Protein 8X3U (pdb70)

Secondary structure (DSSP, 8-state):
--EEEEE--SSS-SS-SSS-SHHHHHHHHHHHHHHTT-EEEEES-TT---SSEEE-SSSS-STT-TT---HHHHHHHHHHHHHHTGGG-SEEEE-SGGGGHHHHTT-SS-EEEEE-S---TTHHHHHHHTTTSEEEESSSTT---TTS-EEEE----B-GGGSPP-SS--SS--EEEES-S-GGG-HHHHHHHHHHHT--EEEEE---GGGHHHIIIIIGGG--SSSEEEEE---HHHHHHHHHHSS-EEE---S--S--HHHHHHHHTT--EEEE--TTHHHHS-BTTTEEEESSHHHHHHHHHTSTTS-HHHHHHHHHHHSBHHHHHHHHHHHHHHHHH--/--EEEEE--SSS-SS-SSS-SHHHHHHHHHHHHHHTT-EEEEE--TT---SSEEE-SSSS-STT-TT---HHHHHHHHHHHHHHTGGG-SEEEE-SGGGGHHHHTT-SS-EEEEE-S---TTHHHHHHHTTTSEEEESSSTT---TTS-EEEE------GGGSPP-SS--SS--EEEES-S-GGG-HHHHHHHHHHHT--EEEEE---GGGHHHIIIIIGGG--SSSEEEEES--HHHHHHHHHHSS-EEE---S--S--HHHHHHHHTT--EEEES-TTHHHH--BTTTEEEESSHHHHHHHHHTSTTS-HHHHHHHHHHHS-HHHHHHHHHHHHHHHHH--/--EEEEE--SSS-SS-SSS-SHHHHHHHHHHHHHHTT-EEEEE--TT---SSEEE-SSSS-STT-TT---HHHHHHHHHHHHHTTGGG-SEEEE-SGGGGHHHHTT-SS-EEEE--S---TTHHHHHHHTTTSEEEESSTTT---TTS-EEEE----B-GGGSPP-SS--SS--EEEES-S-GGG-HHHHHHHHHHHT--EEEE----GGGHHHIIIIIGGG--SSSEEE--S--HHHHHHHHHHSSEEEE---S--S--HHHHHHHHTT--EEEES-TTHHHH--BTTTEEEESSHHHHHHHHHTSTTS-HHHHHHHHHHHSBHHHHHHHHHHHHHHHHH--/--EEEEE--SSS-SS-SSS-SHHHHHHHHHHHHHHTT-EEEEES-TT---SSEEE-SSSS-STT-TT---HHHHHHHHHHHHHHTGGG-SEEEE-SGGGGHHHHTT-SS-EEEE--S---TTHHHHHHHTTTSEEEES-STT---TTS-EEEE----B-GGGSPP-SS--SS--EEEES-SSGGG-HHHHHHHHHHHT--EEEE----GGGHHHIIIIIGGG--SSSEEE-SS--HHHHHHHHHHSSEEEE---S--S--HHHHHHHHTT--EEEESSTTHHHHS-BTTTEEEESSHHHHHHHHHTSTTS-HHHHHHHHHHHSBHHHHHHHHHHHHHHHHH--

Solvent-accessible surface area: 55003 Å² total; per-residue (Å²): 173,19,90,0,0,0,1,1,17,4,111,11,42,0,40,16,70,22,68,12,27,31,10,32,0,0,5,30,0,0,37,40,0,38,164,67,55,11,124,8,16,0,1,0,2,28,21,10,114,25,157,15,106,58,22,48,34,32,76,63,18,8,31,102,19,109,121,19,157,113,27,68,71,50,30,55,89,3,4,36,68,0,18,89,62,8,124,87,10,37,0,0,0,2,5,24,30,106,43,0,0,58,79,19,76,150,32,192,9,28,2,0,6,2,11,33,41,102,12,44,70,107,21,56,167,49,10,35,134,50,118,122,23,32,0,0,0,5,0,105,36,4,59,95,28,152,95,2,57,15,50,36,22,1,28,6,0,2,18,1,74,74,9,120,20,46,84,140,34,43,83,36,64,6,0,0,4,19,8,51,0,6,56,51,22,0,0,55,45,0,9,88,0,0,116,126,42,50,33,43,0,81,1,0,6,20,16,36,177,127,8,83,90,23,24,108,119,87,0,88,88,92,47,92,33,94,50,3,56,48,26,7,32,9,32,58,30,11,26,10,30,10,2,0,7,0,17,0,1,1,6,0,0,58,33,49,9,9,3,7,24,24,0,0,8,0,0,0,0,0,0,2,0,1,0,14,25,96,12,0,0,60,33,0,3,68,107,36,103,1,0,27,41,6,141,39,28,96,68,0,29,66,12,4,80,92,5,100,143,23,90,26,25,32,0,1,13,18,0,20,87,87,0,10,26,41,23,0,0,24,62,0,38,56,3,0,81,55,6,72,84,120,141,175,14,98,0,0,0,1,0,15,3,105,11,57,0,30,18,68,26,73,13,27,35,10,34,0,0,6,30,0,0,37,36,0,42,130,68,53,12,122,7,12,0,0,1,2,30,45,13,106,30,100,16,113,59,22,53,37,36,75,73,17,7,35,94,12,84,124,15,157,115,33,66,69,47,27,54,88,3,4,36,66,0,20,88,52,7,116,93,9,35,0,0,0,3,5,21,32,107,36,0,1,53,76,21,79,137,31,166,9,19,1,0,7,2,8,32,40,97,14,46,74,118,24,63,167,49,12,49,138,57,119,116,22,33,0,0,0,5,0,102,38,4,74,91,10,225,106,12,66,32,44,33,22,1,29,6,0,2,15,0,78,75,7,121,20,56,78,140,36,42,71,74,66,5,0,0,3,18,11,48,1,6,52,44,19,0,0,53,41,0,16,85,0,0,122,116,46,46,32,42,1,85,0,0,8,21,34,29,165,127,11,80,92,26,23,100,111,88,0,76,93,97,41,100,22,108,36,7,26,28,10,33,46,7,28,58,69,4,26,8,18,9,0,0,5,0,19,0,0,2,4,0,0,55,34,52,7,8,4,8,22,23,0,0,5,0,0,0,0,0,0,1,0,2,0,16,24,95,11,0,0,61,36,0,3,69,101,34,116,4,0,24,50,6,157,36,28,99,71,0,32,69,13,3,74,96,4,100,139,17,89,26,26,42,0,4,14,25,0,19,85,84,0,9,26,45,20,0,0,22,65,1,37,56,3,0,85,67,6,70,86,115,120,177,10,96,0,0,0,0,0,20,1,110,8,52,1,32,15,63,25,74,11,28,36,11,31,2,0,4,31,0,0,32,38,0,38,163,68,53,15,122,8,10,0,0,0,0,27,58,12,105,32,149,15,116,63,23,50,33,34,72,99,20,6,32,127,21,110,121,21,145,117,28,69,71,49,34,55,93,2,1,34,60,0,17,95,67,8,134,84,14,51,0,0,0,2,6,19,33,115,41,0,0,57,68,14,84,149,39,193,12,30,1,0,7,3,12,35,41,101,13,49,98,128,21,61,187,54,11,23,144,55,120,123,27,32,0,0,0,4,0,100,28,7,70,100,16,213,94,10,62,30,45,33,24,0,26,5,0,1,14,1,77,71,6,118,19,52,76,143,38,44,145,101,68,17,0,0,2,18,11,52,0,6,52,50,25,0,0,51,52,0,10,91,1,0,123,128,43,49,30,40,0,89,0,0,8,21,32,40,179,126,9,105,97,26,18,126,114,86,0,91,94,101,42,105,41,143,40,4,46,59,79,17,58,10,63,60,89,54,22,6,56,12,1,0,7,0,21,0,0,2,5,1,3,64,28,63,6,12,4,8,24,24,0,0,5,0,0,0,0,0,0,2,0,1,0,14,15,87,11,0,0,46,37,0,4,42,40,32,72,0,0,30,31,6,122,47,53,113,59,0,28,62,10,6,72,86,5,98,147,23,84,28,24,23,0,3,11,12,0,17,74,82,0,10,27,38,19,0,0,22,69,1,36,55,3,0,78,53,5,66,83,120,133,172,13,87,0,0,0,1,0,17,3,113,8,58,1,35,17,72,23,71,12,26,36,9,34,0,0,11,27,0,0,37,37,0,41,162,70,55,12,125,6,14,0,1,0,1,33,50,12,130,29,149,13,135,61,27,52,30,33,78,102,23,8,50,132,29,113,131,17,153,118,31,69,71,49,29,55,91,2,5,34,64,0,19,88,70,9,125,89,10,42,0,0,0,2,6,20,31,107,40,0,0,54,71,20,80,130,30,179,12,34,1,0,6,3,11,34,41,99,11,40,88,114,25,59,180,50,10,41,140,54,102,128,21,27,0,0,0,4,0,99,38,4,76,90,25,215,82,10,62,28,48,32,20,0,35,5,0,2,14,1,80,78,6,114,18,57,84,143,37,46,145,100,60,23,0,0,1,16,12,53,1,6,53,56,17,0,0,53,51,0,14,88,0,0,145,120,37,48,33,37,0,82,0,0,9,22,22,44,203,86,13,128,91,25,16,120,113,83,0,82,91,93,51,105,35,147,44,5,59,49,77,46,49,12,66,59,93,60,24,8,49,13,0,0,6,0,22,0,0,1,2,1,0,56,32,52,8,8,4,7,23,22,0,0,7,0,0,0,0,0,0,0,0,1,0,20,31,99,10,0,0,51,32,0,3,66,43,25,79,0,0,31,20,4,94,31,22,102,57,0,34,61,6,12,64,76,6,66,93,25,85,32,34,28,0,3,17,10,0,19,85,92,0,9,22,37,20,0,0,21,68,0,36,57,4,0,79,57,8,62,80,128,135

Organism: Thermosynechococcus vestitus (strain NIES-2133 / IAM M-273 / BP-1) (NCBI:txid197221)

Structure (mmCIF, N/CA/C/O backbone):
data_8X3U
#
_entry.id   8X3U
#
_cell.length_a   156.135
_cell.length_b   156.135
_cell.length_c   187.561
_cell.angle_alpha   90.00
_cell.angle_beta   90.00
_cell.angle_gamma   120.00
#
_symmetry.space_group_name_H-M   'P 65'
#
loop_
_entity.id
_entity.type
_entity.pdbx_description
1 polymer 'Glycosyl transferase'
2 branched alpha-D-glucopyranose-(1-2)-alpha-D-glucopyranose-(1-2)-beta-D-fructofuranose
3 non-polymer "URIDINE-5'-DIPHOSPHATE"
4 water water
#
loop_
_atom_site.group_PDB
_atom_site.id
_atom_site.type_symbol
_atom_site.label_atom_id
_atom_site.label_alt_id
_atom_site.label_comp_id
_atom_site.label_asym_id
_atom_site.label_entity_id
_atom_site.label_seq_id
_atom_site.pdbx_PDB_ins_code
_atom_site.Cartn_x
_atom_site.Cartn_y
_atom_site.Cartn_z
_atom_site.occupancy
_atom_site.B_iso_or_equiv
_atom_site.auth_seq_id
_atom_site.auth_comp_id
_atom_site.auth_asym_id
_atom_site.auth_atom_id
_atom_site.pdbx_PDB_model_num
ATOM 1 N N . HIS A 1 3 ? 48.467 -15.167 -18.854 1.00 73.28 0 HIS B N 1
ATOM 2 C CA . HIS A 1 3 ? 47.188 -14.490 -18.724 1.00 72.41 0 HIS B CA 1
ATOM 3 C C . HIS A 1 3 ? 46.045 -15.497 -18.761 1.00 70.50 0 HIS B C 1
ATOM 4 O O . HIS A 1 3 ? 44.874 -15.152 -18.942 1.00 76.68 0 HIS B O 1
ATOM 11 N N . MET A 1 4 ? 46.426 -16.760 -18.572 1.00 68.19 1 MET B N 1
ATOM 12 C CA . MET A 1 4 ? 45.535 -17.908 -18.470 1.00 62.12 1 MET B CA 1
ATOM 13 C C . MET A 1 4 ? 45.818 -18.671 -17.181 1.00 62.92 1 MET B C 1
ATOM 14 O O . MET A 1 4 ? 46.914 -18.598 -16.619 1.00 63.60 1 MET B O 1
ATOM 19 N N . ARG A 1 5 ? 44.815 -19.412 -16.716 1.00 58.62 2 ARG B N 1
ATOM 20 C CA . ARG A 1 5 ? 44.990 -20.408 -15.663 1.00 60.97 2 ARG B CA 1
ATOM 21 C C . ARG A 1 5 ? 45.099 -21.785 -16.311 1.00 56.18 2 ARG B C 1
ATOM 22 O O . ARG A 1 5 ? 44.152 -22.247 -16.956 1.00 56.50 2 ARG B O 1
ATOM 30 N N . ILE A 1 6 ? 46.246 -22.440 -16.144 1.00 58.91 3 ILE B N 1
ATOM 31 C CA . ILE A 1 6 ? 46.546 -23.676 -16.857 1.00 60.31 3 ILE B CA 1
ATOM 32 C C . ILE A 1 6 ? 46.889 -24.751 -15.839 1.00 58.80 3 ILE B C 1
ATOM 33 O O . ILE A 1 6 ? 47.755 -24.546 -14.981 1.00 60.66 3 ILE B O 1
ATOM 38 N N . ALA A 1 7 ? 46.232 -25.900 -15.950 1.00 56.81 4 ALA B N 1
ATOM 39 C CA . ALA A 1 7 ? 46.535 -27.060 -15.125 1.00 56.74 4 ALA B CA 1
ATOM 40 C C . ALA A 1 7 ? 47.373 -28.044 -15.928 1.00 54.27 4 ALA B C 1
ATOM 41 O O . ALA A 1 7 ? 47.032 -28.372 -17.070 1.00 54.82 4 ALA B O 1
ATOM 43 N N . GLN A 1 8 ? 48.474 -28.496 -15.339 1.00 45.39 5 GLN B N 1
ATOM 44 C CA . GLN A 1 8 ? 49.316 -29.523 -15.934 1.00 50.24 5 GLN B CA 1
ATOM 45 C C . GLN A 1 8 ? 49.158 -30.804 -15.129 1.00 49.77 5 GLN B C 1
ATOM 46 O O . GLN A 1 8 ? 49.501 -30.843 -13.942 1.00 51.38 5 GLN B O 1
ATOM 52 N N . VAL A 1 9 ? 48.614 -31.835 -15.766 1.00 50.31 6 VAL B N 1
ATOM 53 C CA . VAL A 1 9 ? 48.357 -33.120 -15.127 1.00 46.25 6 VAL B CA 1
ATOM 54 C C . VAL A 1 9 ? 49.418 -34.088 -15.629 1.00 44.53 6 VAL B C 1
ATOM 55 O O . VAL A 1 9 ? 49.377 -34.528 -16.783 1.00 43.86 6 VAL B O 1
ATOM 59 N N . ALA A 1 10 ? 50.377 -34.407 -14.773 1.00 42.87 7 ALA B N 1
ATOM 60 C CA . ALA A 1 10 ? 51.499 -35.256 -15.128 1.00 41.31 7 ALA B CA 1
ATOM 61 C C . ALA A 1 10 ? 51.297 -36.672 -14.612 1.00 43.70 7 ALA B C 1
ATOM 62 O O . ALA A 1 10 ? 50.564 -36.898 -13.645 1.00 41.97 7 ALA B O 1
ATOM 64 N N . PRO A 1 11 ? 51.941 -37.659 -15.235 1.00 45.31 8 PRO B N 1
ATOM 65 C CA . PRO A 1 11 ? 51.996 -38.991 -14.627 1.00 40.42 8 PRO B CA 1
ATOM 66 C C . PRO A 1 11 ? 52.751 -38.937 -13.309 1.00 42.64 8 PRO B C 1
ATOM 67 O O . PRO A 1 11 ? 53.535 -38.023 -13.047 1.00 46.50 8 PRO B O 1
ATOM 71 N N . LEU A 1 12 ? 52.522 -39.952 -12.479 1.00 37.59 9 LEU B N 1
ATOM 72 C CA . LEU A 1 12 ? 53.085 -39.990 -11.139 1.00 38.19 9 LEU B CA 1
ATOM 73 C C . LEU A 1 12 ? 54.227 -40.983 -11.000 1.00 43.41 9 LEU B C 1
ATOM 74 O O . LEU A 1 12 ? 54.774 -41.125 -9.902 1.00 42.90 9 LEU B O 1
ATOM 79 N N . TRP A 1 13 ? 54.610 -41.662 -12.082 1.00 40.93 10 TRP B N 1
ATOM 80 C CA . TRP A 1 13 ? 55.716 -42.608 -12.001 1.00 31.32 10 TRP B CA 1
ATOM 81 C C . TRP A 1 13 ? 57.017 -41.908 -11.636 1.00 32.88 10 TRP B C 1
ATOM 82 O O . TRP A 1 13 ? 57.855 -42.474 -10.925 1.00 40.48 10 TRP B O 1
ATOM 93 N N . GLU A 1 14 ? 57.209 -40.680 -12.109 1.00 34.11 11 GLU B N 1
ATOM 94 C CA . GLU A 1 14 ? 58.473 -39.983 -11.925 1.00 43.34 11 GLU B CA 1
ATOM 95 C C . GLU A 1 14 ? 58.249 -38.566 -11.415 1.00 39.19 11 GLU B C 1
ATOM 96 O O . GLU A 1 14 ? 57.202 -37.955 -11.646 1.00 33.82 11 GLU B O 1
ATOM 102 N N . ARG A 1 15 ? 59.256 -38.068 -10.700 1.00 39.44 12 ARG B N 1
ATOM 103 C CA . ARG A 1 15 ? 59.307 -36.679 -10.269 1.00 40.82 12 ARG B CA 1
ATOM 104 C C . ARG A 1 15 ? 59.265 -35.736 -11.467 1.00 43.64 12 ARG B C 1
ATOM 105 O O . ARG A 1 15 ? 59.702 -36.076 -12.570 1.00 43.59 12 ARG B O 1
ATOM 113 N N . VAL A 1 16 ? 58.710 -34.547 -11.249 1.00 41.21 13 VAL B N 1
ATOM 114 C CA . VAL A 1 16 ? 58.721 -33.492 -12.261 1.00 42.26 13 VAL B CA 1
ATOM 115 C C . VAL A 1 16 ? 59.650 -32.371 -11.807 1.00 43.45 13 VAL B C 1
ATOM 116 O O . VAL A 1 16 ? 59.281 -31.591 -10.916 1.00 48.61 13 VAL B O 1
ATOM 120 N N . PRO A 1 17 ? 60.866 -32.247 -12.368 1.00 43.64 14 PRO B N 1
ATOM 121 C CA . PRO A 1 17 ? 61.506 -33.113 -13.364 1.00 45.93 14 PRO B CA 1
ATOM 122 C C . PRO A 1 17 ? 62.156 -34.346 -12.740 1.00 41.75 14 PRO B C 1
ATOM 123 O O . PRO A 1 17 ? 62.483 -34.325 -11.554 1.00 44.62 14 PRO B O 1
ATOM 127 N N . PRO A 1 18 ? 62.343 -35.403 -13.524 1.00 46.71 15 PRO B N 1
ATOM 128 C CA . PRO A 1 18 ? 62.904 -36.641 -12.975 1.00 47.03 15 PRO B CA 1
ATOM 129 C C . PRO A 1 18 ? 64.405 -36.525 -12.788 1.00 45.17 15 PRO B C 1
ATOM 130 O O . PRO A 1 18 ? 65.114 -36.011 -13.667 1.00 46.79 15 PRO B O 1
ATOM 134 N N . PRO A 1 19 ? 64.932 -36.995 -11.655 1.00 49.54 16 PRO B N 1
ATOM 135 C CA . PRO A 1 19 ? 66.390 -36.970 -11.476 1.00 43.88 16 PRO B CA 1
ATOM 136 C C . PRO A 1 19 ? 67.112 -37.884 -12.446 1.00 45.01 16 PRO B C 1
ATOM 137 O O . PRO A 1 19 ? 68.264 -37.607 -12.798 1.00 48.89 16 PRO B O 1
ATOM 141 N N . ALA A 1 20 ? 66.468 -38.965 -12.884 1.00 41.24 17 ALA B N 1
ATOM 142 C CA . ALA A 1 20 ? 67.055 -39.884 -13.849 1.00 44.81 17 ALA B CA 1
ATOM 143 C C . ALA A 1 20 ? 66.064 -40.193 -14.969 1.00 45.41 17 ALA B C 1
ATOM 144 O O . ALA A 1 20 ? 65.675 -39.289 -15.718 1.00 41.37 17 ALA B O 1
ATOM 146 N N . TYR A 1 21 ? 65.648 -41.455 -15.094 1.00 34.15 18 TYR B N 1
ATOM 147 C CA . TYR A 1 21 ? 64.729 -41.825 -16.163 1.00 35.54 18 TYR B CA 1
ATOM 148 C C . TYR A 1 21 ? 63.419 -41.055 -16.046 1.00 39.96 18 TYR B C 1
ATOM 149 O O . TYR A 1 21 ? 62.908 -40.822 -14.948 1.00 43.96 18 TYR B O 1
ATOM 158 N N . GLY A 1 22 ? 62.862 -40.689 -17.198 1.00 40.03 19 GLY B N 1
ATOM 159 C CA . GLY A 1 22 ? 61.582 -40.017 -17.245 1.00 39.62 19 GLY B CA 1
ATOM 160 C C . GLY A 1 22 ? 61.476 -39.088 -18.432 1.00 40.73 19 GLY B C 1
ATOM 161 O O . GLY A 1 22 ? 62.219 -38.107 -18.527 1.00 40.41 19 GLY B O 1
ATOM 162 N N . GLY A 1 23 ? 60.565 -39.392 -19.351 1.00 37.61 20 GLY B N 1
ATOM 163 C CA . GLY A 1 23 ? 60.399 -38.579 -20.537 1.00 37.45 20 GLY B CA 1
ATOM 164 C C . GLY A 1 23 ? 59.284 -37.560 -20.422 1.00 42.12 20 GLY B C 1
ATOM 165 O O . GLY A 1 23 ? 59.511 -36.361 -20.612 1.00 42.18 20 GLY B O 1
ATOM 166 N N . VAL A 1 24 ? 58.070 -38.025 -20.116 1.00 39.40 21 VAL B N 1
ATOM 167 C CA . VAL A 1 24 ? 56.923 -37.126 -20.064 1.00 41.22 21 VAL B CA 1
ATOM 168 C C . VAL A 1 24 ? 57.076 -36.131 -18.924 1.00 44.38 21 VAL B C 1
ATOM 169 O O . VAL A 1 24 ? 56.824 -34.931 -19.088 1.00 46.31 21 VAL B O 1
ATOM 173 N N . GLU A 1 25 ? 57.501 -36.614 -17.754 1.00 44.48 22 GLU B N 1
ATOM 174 C CA . GLU A 1 25 ? 57.694 -35.741 -16.603 1.00 37.98 22 GLU B CA 1
ATOM 175 C C . GLU A 1 25 ? 58.765 -34.696 -16.878 1.00 43.05 22 GLU B C 1
ATOM 176 O O . GLU A 1 25 ? 58.754 -33.620 -16.270 1.00 43.12 22 GLU B O 1
ATOM 182 N N . LEU A 1 26 ? 59.712 -35.009 -17.767 1.00 45.41 23 LEU B N 1
ATOM 183 C CA . LEU A 1 26 ? 60.694 -34.018 -18.190 1.00 40.20 23 LEU B CA 1
ATOM 184 C C . LEU A 1 26 ? 60.045 -32.950 -19.062 1.00 43.08 23 LEU B C 1
ATOM 185 O O . LEU A 1 26 ? 60.194 -31.750 -18.804 1.00 44.90 23 LEU B O 1
ATOM 190 N N . VAL A 1 27 ? 59.295 -33.373 -20.084 1.00 39.47 24 VAL B N 1
ATOM 191 C CA . VAL A 1 27 ? 58.613 -32.426 -20.964 1.00 38.52 24 VAL B CA 1
ATOM 192 C C . VAL A 1 27 ? 57.619 -31.585 -20.172 1.00 43.34 24 VAL B C 1
ATOM 193 O O . VAL A 1 27 ? 57.463 -30.382 -20.420 1.00 44.50 24 VAL B O 1
ATOM 197 N N . VAL A 1 28 ? 56.924 -32.204 -19.214 1.00 40.21 25 VAL B N 1
ATOM 198 C CA . VAL A 1 28 ? 55.968 -31.457 -18.402 1.00 44.51 25 VAL B CA 1
ATOM 199 C C . VAL A 1 28 ? 56.696 -30.408 -17.572 1.00 43.10 25 VAL B C 1
ATOM 200 O O . VAL A 1 28 ? 56.228 -29.273 -17.426 1.00 38.04 25 VAL B O 1
ATOM 204 N N . SER A 1 29 ? 57.866 -30.767 -17.037 1.00 41.29 26 SER B N 1
ATOM 205 C CA . SER A 1 29 ? 58.661 -29.821 -16.260 1.00 42.10 26 SER B CA 1
ATOM 206 C C . SER A 1 29 ? 59.063 -28.618 -17.102 1.00 44.02 26 SER B C 1
ATOM 207 O O . SER A 1 29 ? 58.856 -27.467 -16.701 1.00 45.15 26 SER B O 1
ATOM 210 N N . LEU A 1 30 ? 59.658 -28.869 -18.272 1.00 41.28 27 LEU B N 1
ATOM 211 C CA . LEU A 1 30 ? 60.101 -27.776 -19.132 1.00 47.40 27 LEU B CA 1
ATOM 212 C C . LEU A 1 30 ? 58.930 -26.903 -19.569 1.00 48.12 27 LEU B C 1
ATOM 213 O O . LEU A 1 30 ? 59.014 -25.670 -19.524 1.00 49.76 27 LEU B O 1
ATOM 218 N N . LEU A 1 31 ? 57.825 -27.527 -19.981 1.00 43.70 28 LEU B N 1
ATOM 219 C CA . LEU A 1 31 ? 56.654 -26.764 -20.402 1.00 44.87 28 LEU B CA 1
ATOM 220 C C . LEU A 1 31 ? 56.085 -25.951 -19.245 1.00 51.67 28 LEU B C 1
ATOM 221 O O . LEU A 1 31 ? 55.767 -24.767 -19.403 1.00 55.63 28 LEU B O 1
ATOM 226 N N . THR A 1 32 ? 55.969 -26.564 -18.066 1.00 50.53 29 THR B N 1
ATOM 227 C CA . THR A 1 32 ? 55.376 -25.873 -16.925 1.00 48.60 29 THR B CA 1
ATOM 228 C C . THR A 1 32 ? 56.200 -24.653 -16.528 1.00 51.34 29 THR B C 1
ATOM 229 O O . THR A 1 32 ? 55.687 -23.529 -16.496 1.00 52.72 29 THR B O 1
ATOM 233 N N . GLU A 1 33 ? 57.494 -24.855 -16.249 1.00 51.27 30 GLU B N 1
ATOM 234 C CA . GLU A 1 33 ? 58.344 -23.755 -15.794 1.00 51.41 30 GLU B CA 1
ATOM 235 C C . GLU A 1 33 ? 58.315 -22.584 -16.768 1.00 52.80 30 GLU B C 1
ATOM 236 O O . GLU A 1 33 ? 58.229 -21.422 -16.354 1.00 56.35 30 GLU B O 1
ATOM 242 N N . GLU A 1 34 ? 58.386 -22.870 -18.069 1.00 51.36 31 GLU B N 1
ATOM 243 C CA . GLU A 1 34 ? 58.397 -21.798 -19.056 1.00 49.60 31 GLU B CA 1
ATOM 244 C C . GLU A 1 34 ? 57.043 -21.104 -19.154 1.00 51.55 31 GLU B C 1
ATOM 245 O O . GLU A 1 34 ? 56.987 -19.892 -19.394 1.00 54.28 31 GLU B O 1
ATOM 251 N N . LEU A 1 35 ? 55.947 -21.845 -18.971 1.00 50.67 32 LEU B N 1
ATOM 252 C CA . LEU A 1 35 ? 54.627 -21.220 -18.967 1.00 50.06 32 LEU B CA 1
ATOM 253 C C . LEU A 1 35 ? 54.481 -20.251 -17.803 1.00 51.28 32 LEU B C 1
ATOM 254 O O . LEU A 1 35 ? 53.886 -19.177 -17.948 1.00 47.81 32 LEU B O 1
ATOM 259 N N . VAL A 1 36 ? 55.023 -20.615 -16.639 1.00 51.42 33 VAL B N 1
ATOM 260 C CA . VAL A 1 36 ? 54.937 -19.750 -15.466 1.00 51.31 33 VAL B CA 1
ATOM 261 C C . VAL A 1 36 ? 55.703 -18.456 -15.710 1.00 49.27 33 VAL B C 1
ATOM 262 O O . VAL A 1 36 ? 55.232 -17.360 -15.383 1.00 53.55 33 VAL B O 1
ATOM 266 N N . LYS A 1 37 ? 56.910 -18.570 -16.273 1.00 43.27 34 LYS B N 1
ATOM 267 C CA . LYS A 1 37 ? 57.697 -17.389 -16.616 1.00 48.50 34 LYS B CA 1
ATOM 268 C C . LYS A 1 37 ? 56.935 -16.444 -17.537 1.00 48.51 34 LYS B C 1
ATOM 269 O O . LYS A 1 37 ? 57.130 -15.226 -17.473 1.00 56.01 34 LYS B O 1
ATOM 275 N N . ARG A 1 38 ? 56.060 -16.977 -18.385 1.00 48.74 35 ARG B N 1
ATOM 276 C CA . ARG A 1 38 ? 55.287 -16.158 -19.308 1.00 54.74 35 ARG B CA 1
ATOM 277 C C . ARG A 1 38 ? 54.019 -15.595 -18.671 1.00 53.45 35 ARG B C 1
ATOM 278 O O . ARG A 1 38 ? 53.125 -15.137 -19.390 1.00 53.46 35 ARG B O 1
ATOM 286 N N . GLY A 1 39 ? 53.922 -15.636 -17.343 1.00 52.99 36 GLY B N 1
ATOM 287 C CA . GLY A 1 39 ? 52.876 -14.940 -16.618 1.00 56.55 36 GLY B CA 1
ATOM 288 C C . GLY A 1 39 ? 51.542 -15.641 -16.526 1.00 60.35 36 GLY B C 1
ATOM 289 O O . GLY A 1 39 ? 50.527 -14.980 -16.289 1.00 61.26 36 GLY B O 1
ATOM 290 N N . HIS A 1 40 ? 51.507 -16.956 -16.699 1.00 53.94 37 HIS B N 1
ATOM 291 C CA . HIS A 1 40 ? 50.280 -17.722 -16.536 1.00 55.92 37 HIS B CA 1
ATOM 292 C C . HIS A 1 40 ? 50.157 -18.252 -15.112 1.00 52.31 37 HIS B C 1
ATOM 293 O O . HIS A 1 40 ? 51.156 -18.497 -14.430 1.00 55.67 37 HIS B O 1
ATOM 300 N N . GLU A 1 41 ? 48.913 -18.430 -14.668 1.00 56.00 38 GLU B N 1
ATOM 301 C CA . GLU A 1 41 ? 48.623 -19.005 -13.353 1.00 55.94 38 GLU B CA 1
ATOM 302 C C . GLU A 1 41 ? 48.599 -20.519 -13.507 1.00 56.35 38 GLU B C 1
ATOM 303 O O . GLU A 1 41 ? 47.576 -21.113 -13.851 1.00 62.64 38 GLU B O 1
ATOM 309 N N . VAL A 1 42 ? 49.740 -21.156 -13.263 1.00 49.49 39 VAL B N 1
ATOM 310 C CA . VAL A 1 42 ? 49.907 -22.577 -13.536 1.00 50.56 39 VAL B CA 1
ATOM 311 C C . VAL A 1 42 ? 49.762 -23.350 -12.233 1.00 52.78 39 VAL B C 1
ATOM 312 O O . VAL A 1 42 ? 50.376 -23.001 -11.217 1.00 49.48 39 VAL B O 1
ATOM 316 N N . THR A 1 43 ? 48.944 -24.398 -12.264 1.00 52.68 40 THR B N 1
ATOM 317 C CA . THR A 1 43 ? 48.855 -25.377 -11.190 1.00 49.78 40 THR B CA 1
ATOM 318 C C . THR A 1 43 ? 49.387 -26.695 -11.726 1.00 52.78 40 THR B C 1
ATOM 319 O O . THR A 1 43 ? 48.862 -27.225 -12.713 1.00 57.02 40 THR B O 1
ATOM 323 N N . LEU A 1 44 ? 50.423 -27.221 -11.088 1.00 48.03 41 LEU B N 1
ATOM 324 C CA . LEU A 1 44 ? 51.011 -28.482 -11.505 1.00 48.30 41 LEU B CA 1
ATOM 325 C C . LEU A 1 44 ? 50.425 -29.608 -10.668 1.00 52.36 41 LEU B C 1
ATOM 326 O O . LEU A 1 44 ? 50.460 -29.558 -9.433 1.00 52.72 41 LEU B O 1
ATOM 331 N N . PHE A 1 45 ? 49.890 -30.617 -11.344 1.00 48.55 42 PHE B N 1
ATOM 332 C CA . PHE A 1 45 ? 49.408 -31.825 -10.692 1.00 46.47 42 PHE B CA 1
ATOM 333 C C . PHE A 1 45 ? 50.447 -32.891 -10.956 1.00 49.29 42 PHE B C 1
ATOM 334 O O . PHE A 1 45 ? 50.516 -33.439 -12.062 1.00 46.20 42 PHE B O 1
ATOM 342 N N . ALA A 1 46 ? 51.240 -33.185 -9.938 1.00 49.59 43 ALA B N 1
ATOM 343 C CA . ALA A 1 46 ? 52.360 -34.096 -10.073 1.00 44.72 43 ALA B CA 1
ATOM 344 C C . ALA A 1 46 ? 52.712 -34.578 -8.672 1.00 44.16 43 ALA B C 1
ATOM 345 O O . ALA A 1 46 ? 52.084 -34.188 -7.686 1.00 51.18 43 ALA B O 1
ATOM 347 N N . SER A 1 47 ? 53.707 -35.454 -8.599 1.00 40.10 44 SER B N 1
ATOM 348 C CA . SER A 1 47 ? 54.180 -36.026 -7.347 1.00 50.89 44 SER B CA 1
ATOM 349 C C . SER A 1 47 ? 54.627 -34.948 -6.365 1.00 50.26 44 SER B C 1
ATOM 350 O O . SER A 1 47 ? 54.997 -33.830 -6.740 1.00 45.81 44 SER B O 1
ATOM 353 N N . GLY A 1 48 ? 54.595 -35.312 -5.080 1.00 41.25 45 GLY B N 1
ATOM 354 C CA . GLY A 1 48 ? 54.858 -34.369 -4.009 1.00 44.08 45 GLY B CA 1
ATOM 355 C C . GLY A 1 48 ? 56.294 -33.904 -3.894 1.00 47.75 45 GLY B C 1
ATOM 356 O O . GLY A 1 48 ? 56.538 -32.839 -3.318 1.00 51.17 45 GLY B O 1
ATOM 357 N N . ASP A 1 49 ? 57.249 -34.663 -4.425 1.00 48.26 46 ASP B N 1
ATOM 358 C CA . ASP A 1 49 ? 58.643 -34.244 -4.395 1.00 45.73 46 ASP B CA 1
ATOM 359 C C . ASP A 1 49 ? 59.050 -33.493 -5.655 1.00 48.03 46 ASP B C 1
ATOM 360 O O . ASP A 1 49 ? 60.239 -33.229 -5.844 1.00 53.20 46 ASP B O 1
ATOM 365 N N . SER A 1 50 ? 58.093 -33.155 -6.516 1.00 50.48 47 SER B N 1
ATOM 366 C CA . SER A 1 50 ? 58.383 -32.383 -7.715 1.00 45.94 47 SER B CA 1
ATOM 367 C C . SER A 1 50 ? 58.855 -30.981 -7.351 1.00 53.25 47 SER B C 1
ATOM 368 O O . SER A 1 50 ? 58.543 -30.453 -6.281 1.00 56.33 47 SER B O 1
ATOM 371 N N . MET A 1 51 ? 59.621 -30.377 -8.259 1.00 56.44 48 MET B N 1
ATOM 372 C CA . MET A 1 51 ? 60.195 -29.046 -8.064 1.00 53.19 48 MET B CA 1
ATOM 373 C C . MET A 1 51 ? 59.705 -28.108 -9.164 1.00 53.14 48 MET B C 1
ATOM 374 O O . MET A 1 51 ? 60.174 -28.174 -10.305 1.00 49.85 48 MET B O 1
ATOM 379 N N . THR A 1 52 ? 58.748 -27.249 -8.824 1.00 59.68 49 THR B N 1
ATOM 380 C CA . THR A 1 52 ? 58.198 -26.284 -9.764 1.00 57.19 49 THR B CA 1
ATOM 381 C C . THR A 1 52 ? 58.006 -24.950 -9.058 1.00 53.39 49 THR B C 1
ATOM 382 O O . THR A 1 52 ? 57.857 -24.893 -7.835 1.00 49.47 49 THR B O 1
ATOM 386 N N . GLN A 1 53 ? 58.029 -23.872 -9.841 1.00 58.16 50 GLN B N 1
ATOM 387 C CA . GLN A 1 53 ? 57.670 -22.549 -9.351 1.00 52.45 50 GLN B CA 1
ATOM 388 C C . GLN A 1 53 ? 56.179 -22.280 -9.478 1.00 51.41 50 GLN B C 1
ATOM 389 O O . GLN A 1 53 ? 55.724 -21.187 -9.127 1.00 57.87 50 GLN B O 1
ATOM 395 N N . ALA A 1 54 ? 55.418 -23.245 -9.980 1.00 51.74 51 ALA B N 1
ATOM 396 C CA . ALA A 1 54 ? 53.972 -23.142 -10.052 1.00 55.61 51 ALA B CA 1
ATOM 397 C C . ALA A 1 54 ? 53.355 -23.765 -8.805 1.00 49.91 51 ALA B C 1
ATOM 398 O O . ALA A 1 54 ? 54.045 -24.340 -7.960 1.00 51.66 51 ALA B O 1
ATOM 400 N N . LYS A 1 55 ? 52.039 -23.625 -8.678 1.00 49.69 52 LYS B N 1
ATOM 401 C CA . LYS A 1 55 ? 51.333 -24.305 -7.602 1.00 46.87 52 LYS B CA 1
ATOM 402 C C . LYS A 1 55 ? 51.405 -25.813 -7.807 1.00 51.09 52 LYS B C 1
ATOM 403 O O . LYS A 1 55 ? 51.104 -26.318 -8.895 1.00 48.13 52 LYS B O 1
ATOM 409 N N . LEU A 1 56 ? 51.826 -26.530 -6.769 1.00 44.00 53 LEU B N 1
ATOM 410 C CA . LEU A 1 56 ? 51.964 -27.981 -6.816 1.00 45.68 53 LEU B CA 1
ATOM 411 C C . LEU A 1 56 ? 50.899 -28.616 -5.932 1.00 50.26 53 LEU B C 1
ATOM 412 O O . LEU A 1 56 ? 50.903 -28.420 -4.712 1.00 50.58 53 LEU B O 1
ATOM 417 N N . VAL A 1 57 ? 49.997 -29.378 -6.547 1.00 49.17 54 VAL B N 1
ATOM 418 C CA . VAL A 1 57 ? 49.032 -30.207 -5.832 1.00 47.63 54 VAL B CA 1
ATOM 419 C C . VAL A 1 57 ? 49.412 -31.660 -6.079 1.00 46.95 54 VAL B C 1
ATOM 420 O O . VAL A 1 57 ? 49.484 -32.101 -7.232 1.00 52.18 54 VAL B O 1
ATOM 424 N N . SER A 1 58 ? 49.652 -32.404 -5.001 1.00 50.04 55 SER B N 1
ATOM 425 C CA . SER A 1 58 ? 50.136 -33.774 -5.092 1.00 49.66 55 SER B CA 1
ATOM 426 C C . SER A 1 58 ? 49.259 -34.713 -4.277 1.00 49.19 55 SER B C 1
ATOM 427 O O . SER A 1 58 ? 48.798 -34.363 -3.188 1.00 52.53 55 SER B O 1
ATOM 430 N N . THR A 1 59 ? 49.038 -35.911 -4.813 1.00 49.38 56 THR B N 1
ATOM 431 C CA . THR A 1 59 ? 48.312 -36.954 -4.105 1.00 45.13 56 THR B CA 1
ATOM 432 C C . THR A 1 59 ? 49.232 -37.992 -3.471 1.00 46.39 56 THR B C 1
ATOM 433 O O . THR A 1 59 ? 48.751 -38.841 -2.714 1.00 48.46 56 THR B O 1
ATOM 437 N N . TYR A 1 60 ? 50.536 -37.947 -3.761 1.00 48.27 57 TYR B N 1
ATOM 438 C CA . TYR A 1 60 ? 51.529 -38.795 -3.116 1.00 50.51 57 TYR B CA 1
ATOM 439 C C . TYR A 1 60 ? 52.853 -38.047 -3.056 1.00 49.83 57 TYR B C 1
ATOM 440 O O . TYR A 1 60 ? 53.179 -37.308 -3.998 1.00 53.29 57 TYR B O 1
ATOM 449 N N . PRO A 1 61 ? 53.627 -38.201 -1.977 1.00 50.14 58 PRO B N 1
ATOM 450 C CA . PRO A 1 61 ? 54.832 -37.372 -1.815 1.00 50.52 58 PRO B CA 1
ATOM 451 C C . PRO A 1 61 ? 56.011 -37.775 -2.692 1.00 50.12 58 PRO B C 1
ATOM 452 O O . PRO A 1 61 ? 56.946 -36.976 -2.821 1.00 51.03 58 PRO B O 1
ATOM 456 N N . HIS A 1 62 ? 56.014 -38.962 -3.297 1.00 48.66 59 HIS B N 1
ATOM 457 C CA . HIS A 1 62 ? 57.213 -39.451 -3.964 1.00 46.46 59 HIS B CA 1
ATOM 458 C C . HIS A 1 62 ? 56.884 -40.060 -5.321 1.00 47.62 59 HIS B C 1
ATOM 459 O O . HIS A 1 62 ? 55.742 -40.429 -5.606 1.00 52.45 59 HIS B O 1
ATOM 466 N N . ALA A 1 63 ? 57.916 -40.144 -6.162 1.00 39.48 60 ALA B N 1
ATOM 467 C CA . ALA A 1 63 ? 57.848 -40.924 -7.393 1.00 40.74 60 ALA B CA 1
ATOM 468 C C . ALA A 1 63 ? 57.450 -42.355 -7.088 1.00 38.47 60 ALA B C 1
ATOM 469 O O . ALA A 1 63 ? 58.028 -42.996 -6.213 1.00 42.49 60 ALA B O 1
ATOM 471 N N . ILE A 1 64 ? 56.508 -42.882 -7.867 1.00 37.16 61 ILE B N 1
ATOM 472 C CA . ILE A 1 64 ? 55.923 -44.170 -7.517 1.00 41.08 61 ILE B CA 1
ATOM 473 C C . ILE A 1 64 ? 56.795 -45.331 -7.997 1.00 42.74 61 ILE B C 1
ATOM 474 O O . ILE A 1 64 ? 56.855 -46.376 -7.336 1.00 47.12 61 ILE B O 1
ATOM 479 N N . ARG A 1 65 ? 57.522 -45.162 -9.105 1.00 40.59 62 ARG B N 1
ATOM 480 C CA . ARG A 1 65 ? 58.268 -46.285 -9.665 1.00 43.90 62 ARG B CA 1
ATOM 481 C C . ARG A 1 65 ? 59.296 -46.827 -8.676 1.00 39.11 62 ARG B C 1
ATOM 482 O O . ARG A 1 65 ? 59.392 -48.042 -8.475 1.00 43.09 62 ARG B O 1
ATOM 490 N N . LEU A 1 66 ? 60.053 -45.947 -8.027 1.00 42.13 63 LEU B N 1
ATOM 491 C CA . LEU A 1 66 ? 61.100 -46.375 -7.108 1.00 42.71 63 LEU B CA 1
ATOM 492 C C . LEU A 1 66 ? 60.688 -46.285 -5.644 1.00 50.45 63 LEU B C 1
ATOM 493 O O . LEU A 1 66 ? 61.518 -46.539 -4.765 1.00 48.21 63 LEU B O 1
ATOM 498 N N . ASP A 1 67 ? 59.438 -45.932 -5.363 1.00 51.23 64 ASP B N 1
ATOM 499 C CA . ASP A 1 67 ? 58.953 -45.876 -3.989 1.00 47.30 64 ASP B CA 1
ATOM 500 C C . ASP A 1 67 ? 58.606 -47.285 -3.525 1.00 52.30 64 ASP B C 1
ATOM 501 O O . ASP A 1 67 ? 57.790 -47.953 -4.169 1.00 58.62 64 ASP B O 1
ATOM 506 N N . PRO A 1 68 ? 59.185 -47.772 -2.423 1.00 56.44 65 PRO B N 1
ATOM 507 C CA . PRO A 1 68 ? 58.954 -49.172 -2.034 1.00 59.31 65 PRO B CA 1
ATOM 508 C C . PRO A 1 68 ? 57.627 -49.426 -1.339 1.00 62.13 65 PRO B C 1
ATOM 509 O O . PRO A 1 68 ? 57.225 -50.593 -1.232 1.00 68.13 65 PRO B O 1
ATOM 513 N N . ASN A 1 69 ? 56.939 -48.390 -0.865 1.00 63.31 66 ASN B N 1
ATOM 514 C CA . ASN A 1 69 ? 55.720 -48.558 -0.084 1.00 60.73 66 ASN B CA 1
ATOM 515 C C . ASN A 1 69 ? 54.450 -48.620 -0.924 1.00 62.42 66 ASN B C 1
ATOM 516 O O . ASN A 1 69 ? 53.394 -48.974 -0.389 1.00 65.80 66 ASN B O 1
ATOM 521 N N . VAL A 1 70 ? 54.516 -48.293 -2.213 1.00 62.11 67 VAL B N 1
ATOM 522 C CA . VAL A 1 70 ? 53.340 -48.228 -3.074 1.00 53.91 67 VAL B CA 1
ATOM 523 C C . VAL A 1 70 ? 53.269 -49.496 -3.912 1.00 55.78 67 VAL B C 1
ATOM 524 O O . VAL A 1 70 ? 54.273 -49.922 -4.499 1.00 54.43 67 VAL B O 1
ATOM 528 N N . GLN A 1 71 ? 52.077 -50.095 -3.978 1.00 57.02 68 GLN B N 1
ATOM 529 C CA . GLN A 1 71 ? 51.837 -51.267 -4.805 1.00 55.47 68 GLN B CA 1
ATOM 530 C C . GLN A 1 71 ? 50.820 -51.039 -5.912 1.00 47.16 68 GLN B C 1
ATOM 531 O O . GLN A 1 71 ? 50.798 -51.817 -6.872 1.00 42.84 68 GLN B O 1
ATOM 537 N N . GLU A 1 72 ? 49.993 -49.998 -5.817 1.00 49.03 69 GLU B N 1
ATOM 538 C CA . GLU A 1 72 ? 48.859 -49.781 -6.717 1.00 48.46 69 GLU B CA 1
ATOM 539 C C . GLU A 1 72 ? 48.912 -48.345 -7.236 1.00 46.43 69 GLU B C 1
ATOM 540 O O . GLU A 1 72 ? 48.298 -47.447 -6.653 1.00 50.99 69 GLU B O 1
ATOM 546 N N . TYR A 1 73 ? 49.660 -48.136 -8.324 1.00 40.79 70 TYR B N 1
ATOM 547 C CA . TYR A 1 73 ? 49.778 -46.805 -8.915 1.00 37.58 70 TYR B CA 1
ATOM 548 C C . TYR A 1 73 ? 48.421 -46.248 -9.331 1.00 45.70 70 TYR B C 1
ATOM 549 O O . TYR A 1 73 ? 48.166 -45.047 -9.182 1.00 48.19 70 TYR B O 1
ATOM 558 N N . ALA A 1 74 ? 47.537 -47.103 -9.858 1.00 46.13 71 ALA B N 1
ATOM 559 C CA . ALA A 1 74 ? 46.248 -46.628 -10.360 1.00 43.96 71 ALA B CA 1
ATOM 560 C C . ALA A 1 74 ? 45.440 -45.908 -9.287 1.00 52.20 71 ALA B C 1
ATOM 561 O O . ALA A 1 74 ? 44.604 -45.054 -9.611 1.00 52.29 71 ALA B O 1
ATOM 563 N N . VAL A 1 75 ? 45.680 -46.223 -8.011 1.00 47.09 72 VAL B N 1
ATOM 564 C CA . VAL A 1 75 ? 44.941 -45.575 -6.929 1.00 52.29 72 VAL B CA 1
ATOM 565 C C . VAL A 1 75 ? 45.217 -44.077 -6.925 1.00 55.30 72 VAL B C 1
ATOM 566 O O . VAL A 1 75 ? 44.296 -43.254 -6.857 1.00 49.35 72 VAL B O 1
ATOM 570 N N . TYR A 1 76 ? 46.493 -43.705 -7.010 1.00 52.08 73 TYR B N 1
ATOM 571 C CA . TYR A 1 76 ? 46.879 -42.302 -6.925 1.00 59.26 73 TYR B CA 1
ATOM 572 C C . TYR A 1 76 ? 46.624 -41.569 -8.233 1.00 52.13 73 TYR B C 1
ATOM 573 O O . TYR A 1 76 ? 46.379 -40.358 -8.224 1.00 61.14 73 TYR B O 1
ATOM 582 N N . GLU A 1 77 ? 46.696 -42.281 -9.358 1.00 47.18 74 GLU B N 1
ATOM 583 C CA . GLU A 1 77 ? 46.239 -41.729 -10.628 1.00 51.45 74 GLU B CA 1
ATOM 584 C C . GLU A 1 77 ? 44.783 -41.278 -10.536 1.00 50.34 74 GLU B C 1
ATOM 585 O O . GLU A 1 77 ? 44.430 -40.183 -10.987 1.00 46.28 74 GLU B O 1
ATOM 591 N N . ALA A 1 78 ? 43.922 -42.117 -9.950 1.00 53.91 75 ALA B N 1
ATOM 592 C CA . ALA A 1 78 ? 42.514 -41.754 -9.797 1.00 55.82 75 ALA B CA 1
ATOM 593 C C . ALA A 1 78 ? 42.344 -40.578 -8.843 1.00 50.54 75 ALA B C 1
ATOM 594 O O . ALA A 1 78 ? 41.495 -39.706 -9.067 1.00 50.33 75 ALA B O 1
ATOM 596 N N . LEU A 1 79 ? 43.121 -40.555 -7.757 1.00 50.58 76 LEU B N 1
ATOM 597 C CA . LEU A 1 79 ? 43.135 -39.396 -6.870 1.00 46.53 76 LEU B CA 1
ATOM 598 C C . LEU A 1 79 ? 43.461 -38.122 -7.640 1.00 53.79 76 LEU B C 1
ATOM 599 O O . LEU A 1 79 ? 42.834 -37.077 -7.426 1.00 45.75 76 LEU B O 1
ATOM 604 N N . GLN A 1 80 ? 44.441 -38.194 -8.547 1.00 54.62 77 GLN B N 1
ATOM 605 C CA . GLN A 1 80 ? 44.857 -37.017 -9.304 1.00 51.99 77 GLN B CA 1
ATOM 606 C C . GLN A 1 80 ? 43.726 -36.500 -10.184 1.00 51.90 77 GLN B C 1
ATOM 607 O O . GLN A 1 80 ? 43.375 -35.316 -10.137 1.00 58.00 77 GLN B O 1
ATOM 613 N N . LEU A 1 81 ? 43.118 -37.387 -10.978 1.00 50.24 78 LEU B N 1
ATOM 614 C CA . LEU A 1 81 ? 42.043 -36.967 -11.872 1.00 54.49 78 LEU B CA 1
ATOM 615 C C . LEU A 1 81 ? 40.828 -36.467 -11.106 1.00 57.38 78 LEU B C 1
ATOM 616 O O . LEU A 1 81 ? 40.135 -35.555 -11.573 1.00 57.49 78 LEU B O 1
ATOM 621 N N . GLY A 1 82 ? 40.544 -37.050 -9.939 1.00 54.73 79 GLY B N 1
ATOM 622 C CA . GLY A 1 82 ? 39.462 -36.530 -9.121 1.00 49.19 79 GLY B CA 1
ATOM 623 C C . GLY A 1 82 ? 39.716 -35.105 -8.668 1.00 57.70 79 GLY B C 1
ATOM 624 O O . GLY A 1 82 ? 38.834 -34.249 -8.753 1.00 57.57 79 GLY B O 1
ATOM 625 N N . GLU A 1 83 ? 40.932 -34.832 -8.185 1.00 56.10 80 GLU B N 1
ATOM 626 C CA . GLU A 1 83 ? 41.282 -33.477 -7.764 1.00 55.85 80 GLU B CA 1
ATOM 627 C C . GLU A 1 83 ? 41.232 -32.494 -8.930 1.00 60.12 80 GLU B C 1
ATOM 628 O O . GLU A 1 83 ? 40.759 -31.361 -8.775 1.00 55.47 80 GLU B O 1
ATOM 634 N N . VAL A 1 84 ? 41.740 -32.903 -10.096 1.00 59.32 81 VAL B N 1
ATOM 635 C CA . VAL A 1 84 ? 41.832 -31.997 -11.241 1.00 61.08 81 VAL B CA 1
ATOM 636 C C . VAL A 1 84 ? 40.444 -31.548 -11.680 1.00 62.53 81 VAL B C 1
ATOM 637 O O . VAL A 1 84 ? 40.133 -30.351 -11.704 1.00 70.74 81 VAL B O 1
ATOM 641 N N . PHE A 1 85 ? 39.592 -32.504 -12.046 1.00 59.64 82 PHE B N 1
ATOM 642 C CA . PHE A 1 85 ? 38.307 -32.171 -12.645 1.00 62.46 82 PHE B CA 1
ATOM 643 C C . PHE A 1 85 ? 37.279 -31.695 -11.626 1.00 63.11 82 PHE B C 1
ATOM 644 O O . PHE A 1 85 ? 36.288 -31.067 -12.015 1.00 66.14 82 PHE B O 1
ATOM 652 N N . SER A 1 86 ? 37.483 -31.975 -10.339 1.00 59.10 83 SER B N 1
ATOM 653 C CA . SER A 1 86 ? 36.684 -31.314 -9.315 1.00 60.50 83 SER B CA 1
ATOM 654 C C . SER A 1 86 ? 36.985 -29.823 -9.227 1.00 66.63 83 SER B C 1
ATOM 655 O O . SER A 1 86 ? 36.164 -29.067 -8.698 1.00 66.88 83 SER B O 1
ATOM 658 N N . ARG A 1 87 ? 38.150 -29.396 -9.713 1.00 63.71 84 ARG B N 1
ATOM 659 C CA . ARG A 1 87 ? 38.573 -28.002 -9.703 1.00 63.24 84 ARG B CA 1
ATOM 660 C C . ARG A 1 87 ? 38.565 -27.393 -11.105 1.00 63.30 84 ARG B C 1
ATOM 661 O O . ARG A 1 87 ? 39.312 -26.447 -11.371 1.00 66.97 84 ARG B O 1
ATOM 669 N N . ALA A 1 88 ? 37.744 -27.944 -12.005 1.00 63.60 85 ALA B N 1
ATOM 670 C CA . ALA A 1 88 ? 37.778 -27.582 -13.421 1.00 62.86 85 ALA B CA 1
ATOM 671 C C . ALA A 1 88 ? 37.633 -26.080 -13.641 1.00 57.63 85 ALA B C 1
ATOM 672 O O . ALA A 1 88 ? 38.321 -25.494 -14.480 1.00 57.42 85 ALA B O 1
ATOM 674 N N . ASN A 1 89 ? 36.699 -25.452 -12.942 1.00 58.95 86 ASN B N 1
ATOM 675 C CA . ASN A 1 89 ? 36.407 -24.026 -13.081 1.00 64.58 86 ASN B CA 1
ATOM 676 C C . ASN A 1 89 ? 37.380 -23.134 -12.350 1.00 62.02 86 ASN B C 1
ATOM 677 O O . ASN A 1 89 ? 37.168 -21.917 -12.309 1.00 64.69 86 ASN B O 1
ATOM 682 N N . GLU A 1 90 ? 38.433 -23.714 -11.793 1.00 61.22 87 GLU B N 1
ATOM 683 C CA . GLU A 1 90 ? 39.602 -22.959 -11.385 1.00 59.42 87 GLU B CA 1
ATOM 684 C C . GLU A 1 90 ? 40.625 -22.855 -12.510 1.00 59.77 87 GLU B C 1
ATOM 685 O O . GLU A 1 90 ? 41.707 -22.299 -12.299 1.00 63.61 87 GLU B O 1
ATOM 691 N N . PHE A 1 91 ? 40.311 -23.381 -13.696 1.00 57.06 88 PHE B N 1
ATOM 692 C CA . PHE A 1 91 ? 41.244 -23.392 -14.814 1.00 59.92 88 PHE B CA 1
ATOM 693 C C . PHE A 1 91 ? 40.537 -22.964 -16.092 1.00 58.84 88 PHE B C 1
ATOM 694 O O . PHE A 1 91 ? 39.355 -23.252 -16.294 1.00 62.86 88 PHE B O 1
ATOM 702 N N . ASP A 1 92 ? 41.285 -22.284 -16.965 1.00 54.71 89 ASP B N 1
ATOM 703 C CA . ASP A 1 92 ? 40.779 -21.975 -18.299 1.00 48.31 89 ASP B CA 1
ATOM 704 C C . ASP A 1 92 ? 40.988 -23.133 -19.267 1.00 52.45 89 ASP B C 1
ATOM 705 O O . ASP A 1 92 ? 40.204 -23.304 -20.208 1.00 48.11 89 ASP B O 1
ATOM 710 N N . VAL A 1 93 ? 42.036 -23.923 -19.060 1.00 56.49 90 VAL B N 1
ATOM 711 C CA . VAL A 1 93 ? 42.323 -25.086 -19.891 1.00 51.24 90 VAL B CA 1
ATOM 712 C C . VAL A 1 93 ? 43.069 -26.103 -19.039 1.00 57.33 90 VAL B C 1
ATOM 713 O O . VAL A 1 93 ? 43.843 -25.739 -18.149 1.00 55.71 90 VAL B O 1
ATOM 717 N N . ILE A 1 94 ? 42.803 -27.383 -19.288 1.00 52.89 91 ILE B N 1
ATOM 718 C CA . ILE A 1 94 ? 43.496 -28.485 -18.632 1.00 52.67 91 ILE B CA 1
ATOM 719 C C . ILE A 1 94 ? 44.364 -29.184 -19.667 1.00 52.24 91 ILE B C 1
ATOM 720 O O . ILE A 1 94 ? 43.869 -29.596 -20.723 1.00 54.71 91 ILE B O 1
ATOM 725 N N . HIS A 1 95 ? 45.655 -29.317 -19.369 1.00 48.74 92 HIS B N 1
ATOM 726 C CA . HIS A 1 95 ? 46.610 -29.964 -20.264 1.00 47.96 92 HIS B CA 1
ATOM 727 C C . HIS A 1 95 ? 47.007 -31.300 -19.644 1.00 53.71 92 HIS B C 1
ATOM 728 O O . HIS A 1 95 ? 47.781 -31.340 -18.681 1.00 53.28 92 HIS B O 1
ATOM 735 N N . SER A 1 96 ? 46.484 -32.388 -20.205 1.00 46.28 93 SER B N 1
ATOM 736 C CA . SER A 1 96 ? 46.651 -33.725 -19.652 1.00 46.94 93 SER B CA 1
ATOM 737 C C . SER A 1 96 ? 47.751 -34.478 -20.386 1.00 43.22 93 SER B C 1
ATOM 738 O O . SER A 1 96 ? 47.819 -34.455 -21.618 1.00 54.28 93 SER B O 1
ATOM 741 N N . HIS A 1 97 ? 48.609 -35.154 -19.622 1.00 41.00 94 HIS B N 1
ATOM 742 C CA . HIS A 1 97 ? 49.684 -35.962 -20.185 1.00 46.43 94 HIS B CA 1
ATOM 743 C C . HIS A 1 97 ? 49.613 -37.416 -19.731 1.00 45.37 94 HIS B C 1
ATOM 744 O O . HIS A 1 97 ? 50.587 -38.157 -19.893 1.00 47.77 94 HIS B O 1
ATOM 751 N N . VAL A 1 98 ? 48.478 -37.845 -19.175 1.00 48.88 95 VAL B N 1
ATOM 752 C CA . VAL A 1 98 ? 48.361 -39.170 -18.572 1.00 50.46 95 VAL B CA 1
ATOM 753 C C . VAL A 1 98 ? 47.645 -40.164 -19.484 1.00 51.79 95 VAL B C 1
ATOM 754 O O . VAL A 1 98 ? 47.324 -41.276 -19.049 1.00 51.32 95 VAL B O 1
ATOM 758 N N . GLY A 1 99 ? 47.374 -39.789 -20.732 1.00 44.04 96 GLY B N 1
ATOM 759 C CA . GLY A 1 99 ? 46.816 -40.737 -21.680 1.00 41.84 96 GLY B CA 1
ATOM 760 C C . GLY A 1 99 ? 45.302 -40.861 -21.600 1.00 53.26 96 GLY B C 1
ATOM 761 O O . GLY A 1 99 ? 44.589 -39.939 -21.195 1.00 53.09 96 GLY B O 1
ATOM 762 N N . TYR A 1 100 ? 44.814 -42.046 -21.974 1.00 52.82 97 TYR B N 1
ATOM 763 C CA . TYR A 1 100 ? 43.388 -42.242 -22.195 1.00 50.64 97 TYR B CA 1
ATOM 764 C C . TYR A 1 100 ? 42.581 -42.180 -20.904 1.00 54.11 97 TYR B C 1
ATOM 765 O O . TYR A 1 100 ? 41.356 -42.019 -20.967 1.00 52.81 97 TYR B O 1
ATOM 774 N N . THR A 1 101 ? 43.230 -42.321 -19.743 1.00 52.50 98 THR B N 1
ATOM 775 C CA . THR A 1 101 ? 42.521 -42.307 -18.468 1.00 51.88 98 THR B CA 1
ATOM 776 C C . THR A 1 101 ? 41.814 -40.987 -18.209 1.00 55.35 98 THR B C 1
ATOM 777 O O . THR A 1 101 ? 41.044 -40.891 -17.249 1.00 56.39 98 THR B O 1
ATOM 781 N N . ALA A 1 102 ? 42.050 -39.964 -19.019 1.00 53.95 99 ALA B N 1
ATOM 782 C CA . ALA A 1 102 ? 41.406 -38.681 -18.795 1.00 52.12 99 ALA B CA 1
ATOM 783 C C . ALA A 1 102 ? 40.215 -38.444 -19.704 1.00 55.78 99 ALA B C 1
ATOM 784 O O . ALA A 1 102 ? 39.579 -37.393 -19.586 1.00 55.64 99 ALA B O 1
ATOM 786 N N . LEU A 1 103 ? 39.947 -39.344 -20.656 1.00 54.99 100 LEU B N 1
ATOM 787 C CA . LEU A 1 103 ? 38.892 -39.093 -21.639 1.00 57.63 100 LEU B CA 1
ATOM 788 C C . LEU A 1 103 ? 37.467 -39.133 -21.082 1.00 60.86 100 LEU B C 1
ATOM 789 O O . LEU A 1 103 ? 36.698 -38.198 -21.368 1.00 58.13 100 LEU B O 1
ATOM 794 N N . PRO A 1 104 ? 37.021 -40.170 -20.360 1.00 60.80 101 PRO B N 1
ATOM 795 C CA . PRO A 1 104 ? 35.676 -40.085 -19.759 1.00 56.19 101 PRO B CA 1
ATOM 796 C C . PRO A 1 104 ? 35.493 -38.944 -18.756 1.00 59.04 101 PRO B C 1
ATOM 797 O O . PRO A 1 104 ? 34.353 -38.511 -18.552 1.00 65.88 101 PRO B O 1
ATOM 801 N N . TYR A 1 105 ? 36.556 -38.405 -18.158 1.00 60.02 102 TYR B N 1
ATOM 802 C CA . TYR A 1 105 ? 36.365 -37.228 -17.312 1.00 62.93 102 TYR B CA 1
ATOM 803 C C . TYR A 1 105 ? 36.088 -35.976 -18.144 1.00 62.22 102 TYR B C 1
ATOM 804 O O . TYR A 1 105 ? 35.369 -35.074 -17.693 1.00 55.08 102 TYR B O 1
ATOM 813 N N . THR A 1 106 ? 36.631 -35.912 -19.364 1.00 63.09 103 THR B N 1
ATOM 814 C CA . THR A 1 106 ? 36.551 -34.695 -20.169 1.00 63.58 103 THR B CA 1
ATOM 815 C C . THR A 1 106 ? 35.117 -34.396 -20.599 1.00 62.95 103 THR B C 1
ATOM 816 O O . THR A 1 106 ? 34.710 -33.228 -20.655 1.00 59.89 103 THR B O 1
ATOM 820 N N . SER A 1 107 ? 34.331 -35.433 -20.893 1.00 62.31 104 SER B N 1
ATOM 821 C CA . SER A 1 107 ? 32.938 -35.236 -21.275 1.00 66.83 104 SER B CA 1
ATOM 822 C C . SER A 1 107 ? 32.063 -34.767 -20.116 1.00 67.93 104 SER B C 1
ATOM 823 O O . SER A 1 107 ? 30.910 -34.391 -20.350 1.00 74.21 104 SER B O 1
ATOM 826 N N . LEU A 1 108 ? 32.572 -34.783 -18.883 1.00 66.51 105 LEU B N 1
ATOM 827 C CA . LEU A 1 108 ? 31.771 -34.473 -17.704 1.00 65.19 105 LEU B CA 1
ATOM 828 C C . LEU A 1 108 ? 32.031 -33.083 -17.137 1.00 64.71 105 LEU B C 1
ATOM 829 O O . LEU A 1 108 ? 31.291 -32.644 -16.248 1.00 65.73 105 LEU B O 1
ATOM 834 N N . VAL A 1 109 ? 33.063 -32.395 -17.617 1.00 64.12 106 VAL B N 1
ATOM 835 C CA . VAL A 1 109 ? 33.391 -31.048 -17.185 1.00 65.45 106 VAL B CA 1
ATOM 836 C C . VAL A 1 109 ? 33.281 -30.140 -18.401 1.00 63.56 106 VAL B C 1
ATOM 837 O O . VAL A 1 109 ? 33.279 -30.589 -19.551 1.00 56.65 106 VAL B O 1
ATOM 841 N N . LYS A 1 110 ? 33.164 -28.847 -18.122 1.00 61.36 107 LYS B N 1
ATOM 842 C CA . LYS A 1 110 ? 33.007 -27.804 -19.126 1.00 61.87 107 LYS B CA 1
ATOM 843 C C . LYS A 1 110 ? 34.326 -27.162 -19.534 1.00 58.53 107 LYS B C 1
ATOM 844 O O . LYS A 1 110 ? 34.497 -26.795 -20.704 1.00 57.94 107 LYS B O 1
ATOM 850 N N . THR A 1 111 ? 35.286 -27.127 -18.619 1.00 59.79 108 THR B N 1
ATOM 851 C CA . THR A 1 111 ? 36.606 -26.613 -18.927 1.00 47.43 108 THR B CA 1
ATOM 852 C C . THR A 1 111 ? 37.237 -27.442 -20.038 1.00 54.77 108 THR B C 1
ATOM 853 O O . THR A 1 111 ? 37.315 -28.676 -19.923 1.00 56.24 108 THR B O 1
ATOM 857 N N . PRO A 1 112 ? 37.690 -26.816 -21.120 1.00 48.69 109 PRO B N 1
ATOM 858 C CA . PRO A 1 112 ? 38.286 -27.581 -22.217 1.00 49.03 109 PRO B CA 1
ATOM 859 C C . PRO A 1 112 ? 39.590 -28.229 -21.789 1.00 51.36 109 PRO B C 1
ATOM 860 O O . PRO A 1 112 ? 40.376 -27.654 -21.031 1.00 47.77 109 PRO B O 1
ATOM 864 N N . VAL A 1 113 ? 39.811 -29.441 -22.288 1.00 52.80 110 VAL B N 1
ATOM 865 C CA . VAL A 1 113 ? 40.968 -30.249 -21.936 1.00 47.15 110 VAL B CA 1
ATOM 866 C C . VAL A 1 113 ? 41.788 -30.490 -23.193 1.00 45.78 110 VAL B C 1
ATOM 867 O O . VAL A 1 113 ? 41.236 -30.753 -24.266 1.00 51.06 110 VAL B O 1
ATOM 871 N N . VAL A 1 114 ? 43.108 -30.410 -23.055 1.00 46.87 111 VAL B N 1
ATOM 872 C CA . VAL A 1 114 ? 44.040 -30.699 -24.137 1.00 47.39 111 VAL B CA 1
ATOM 873 C C . VAL A 1 114 ? 44.858 -31.918 -23.739 1.00 47.81 111 VAL B C 1
ATOM 874 O O . VAL A 1 114 ? 45.457 -31.942 -22.657 1.00 52.42 111 VAL B O 1
ATOM 878 N N . HIS A 1 115 ? 44.890 -32.918 -24.612 1.00 46.35 112 HIS B N 1
ATOM 879 C CA . HIS A 1 115 ? 45.599 -34.169 -24.366 1.00 49.10 112 HIS B CA 1
ATOM 880 C C . HIS A 1 115 ? 46.815 -34.223 -25.282 1.00 47.74 112 HIS B C 1
ATOM 881 O O . HIS A 1 115 ? 46.672 -34.300 -26.507 1.00 48.80 112 HIS B O 1
ATOM 888 N N . THR A 1 116 ? 48.008 -34.182 -24.697 1.00 39.06 113 THR B N 1
ATOM 889 C CA . THR A 1 116 ? 49.221 -34.471 -25.447 1.00 45.27 113 THR B CA 1
ATOM 890 C C . THR A 1 116 ? 49.438 -35.978 -25.435 1.00 47.53 113 THR B C 1
ATOM 891 O O . THR A 1 116 ? 49.599 -36.578 -24.368 1.00 40.97 113 THR B O 1
ATOM 895 N N . LEU A 1 117 ? 49.406 -36.588 -26.616 1.00 52.53 114 LEU B N 1
ATOM 896 C CA . LEU A 1 117 ? 49.686 -38.010 -26.754 1.00 41.60 114 LEU B CA 1
ATOM 897 C C . LEU A 1 117 ? 51.189 -38.235 -26.663 1.00 41.13 114 LEU B C 1
ATOM 898 O O . LEU A 1 117 ? 51.953 -37.702 -27.475 1.00 48.10 114 LEU B O 1
ATOM 903 N N . HIS A 1 118 ? 51.612 -39.006 -25.668 1.00 37.79 115 HIS B N 1
ATOM 904 C CA . HIS A 1 118 ? 53.014 -39.342 -25.482 1.00 41.59 115 HIS B CA 1
ATOM 905 C C . HIS A 1 118 ? 53.344 -40.785 -25.837 1.00 42.89 115 HIS B C 1
ATOM 906 O O . HIS A 1 118 ? 54.513 -41.176 -25.741 1.00 40.55 115 HIS B O 1
ATOM 913 N N . GLY A 1 119 ? 52.360 -41.582 -26.260 1.00 48.08 116 GLY B N 1
ATOM 914 C CA . GLY A 1 119 ? 52.533 -43.014 -26.385 1.00 43.99 116 GLY B CA 1
ATOM 915 C C . GLY A 1 119 ? 52.124 -43.541 -27.751 1.00 48.23 116 GLY B C 1
ATOM 916 O O . GLY A 1 119 ? 51.633 -42.805 -28.610 1.00 48.28 116 GLY B O 1
ATOM 917 N N . ARG A 1 120 ? 52.356 -44.838 -27.923 1.00 49.08 117 ARG B N 1
ATOM 918 C CA . ARG A 1 120 ? 51.984 -45.541 -29.141 1.00 49.02 117 ARG B CA 1
ATOM 919 C C . ARG A 1 120 ? 50.511 -45.932 -29.121 1.00 49.33 117 ARG B C 1
ATOM 920 O O . ARG A 1 120 ? 49.963 -46.298 -28.077 1.00 47.95 117 ARG B O 1
ATOM 928 N N . PHE A 1 121 ? 49.868 -45.854 -30.283 1.00 52.61 118 PHE B N 1
ATOM 929 C CA . PHE A 1 121 ? 48.532 -46.414 -30.426 1.00 51.74 118 PHE B CA 1
ATOM 930 C C . PHE A 1 121 ? 48.608 -47.935 -30.404 1.00 49.90 118 PHE B C 1
ATOM 931 O O . PHE A 1 121 ? 49.481 -48.539 -31.032 1.00 44.70 118 PHE B O 1
ATOM 939 N N . THR A 1 122 ? 47.694 -48.557 -29.666 1.00 48.20 119 THR B N 1
ATOM 940 C CA . THR A 1 122 ? 47.631 -50.006 -29.564 1.00 49.34 119 THR B CA 1
ATOM 941 C C . THR A 1 122 ? 46.265 -50.494 -30.025 1.00 47.69 119 THR B C 1
ATOM 942 O O . THR A 1 122 ? 45.302 -49.729 -30.093 1.00 45.56 119 THR B O 1
ATOM 946 N N . ALA A 1 123 ? 46.197 -51.788 -30.349 1.00 46.47 120 ALA B N 1
ATOM 947 C CA . ALA A 1 123 ? 44.926 -52.409 -30.712 1.00 51.38 120 ALA B CA 1
ATOM 948 C C . ALA A 1 123 ? 43.828 -52.116 -29.694 1.00 56.24 120 ALA B C 1
ATOM 949 O O . ALA A 1 123 ? 42.653 -52.001 -30.062 1.00 48.19 120 ALA B O 1
ATOM 951 N N . ASP A 1 124 ? 44.185 -52.012 -28.411 1.00 53.66 121 ASP B N 1
ATOM 952 C CA . ASP A 1 124 ? 43.196 -51.734 -27.373 1.00 51.74 121 ASP B CA 1
ATOM 953 C C . ASP A 1 124 ? 42.878 -50.242 -27.263 1.00 51.45 121 ASP B C 1
ATOM 954 O O . ASP A 1 124 ? 41.713 -49.841 -27.360 1.00 51.42 121 ASP B O 1
ATOM 959 N N . ASN A 1 125 ? 43.898 -49.400 -27.050 1.00 48.94 122 ASN B N 1
ATOM 960 C CA . ASN A 1 125 ? 43.621 -47.992 -26.768 1.00 45.00 122 ASN B CA 1
ATOM 961 C C . ASN A 1 125 ? 43.002 -47.261 -27.953 1.00 46.86 122 ASN B C 1
ATOM 962 O O . ASN A 1 125 ? 42.364 -46.223 -27.753 1.00 43.79 122 ASN B O 1
ATOM 967 N N . GLU A 1 126 ? 43.185 -47.765 -29.178 1.00 49.87 123 GLU B N 1
ATOM 968 C CA . GLU A 1 126 ? 42.498 -47.178 -30.325 1.00 45.03 123 GLU B CA 1
ATOM 969 C C . GLU A 1 126 ? 40.995 -47.112 -30.103 1.00 51.39 123 GLU B C 1
ATOM 970 O O . GLU A 1 126 ? 40.342 -46.163 -30.551 1.00 54.63 123 GLU B O 1
ATOM 976 N N . ARG A 1 127 ? 40.430 -48.099 -29.400 1.00 49.29 124 ARG B N 1
ATOM 977 C CA . ARG A 1 127 ? 38.980 -48.166 -29.255 1.00 42.91 124 ARG B CA 1
ATOM 978 C C . ARG A 1 127 ? 38.460 -47.102 -28.292 1.00 48.76 124 ARG B C 1
ATOM 979 O O . ARG A 1 127 ? 37.376 -46.548 -28.505 1.00 53.13 124 ARG B O 1
ATOM 987 N N . ILE A 1 128 ? 39.216 -46.789 -27.238 1.00 49.07 125 ILE B N 1
ATOM 988 C CA . ILE A 1 128 ? 38.808 -45.693 -26.360 1.00 47.81 125 ILE B CA 1
ATOM 989 C C . ILE A 1 128 ? 39.105 -44.338 -26.995 1.00 53.94 125 ILE B C 1
ATOM 990 O O . ILE A 1 128 ? 38.340 -43.385 -26.805 1.00 52.76 125 ILE B O 1
ATOM 995 N N . PHE A 1 129 ? 40.192 -44.224 -27.763 1.00 51.44 126 PHE B N 1
ATOM 996 C CA . PHE A 1 129 ? 40.451 -42.968 -28.462 1.00 50.09 126 PHE B CA 1
ATOM 997 C C . PHE A 1 129 ? 39.403 -42.726 -29.539 1.00 53.06 126 PHE B C 1
ATOM 998 O O . PHE A 1 129 ? 38.938 -41.594 -29.717 1.00 48.08 126 PHE B O 1
ATOM 1006 N N . SER A 1 130 ? 39.017 -43.784 -30.255 1.00 51.96 127 SER B N 1
ATOM 1007 C CA . SER A 1 130 ? 37.945 -43.694 -31.243 1.00 52.72 127 SER B CA 1
ATOM 1008 C C . SER A 1 130 ? 36.667 -43.113 -30.647 1.00 49.91 127 SER B C 1
ATOM 1009 O O . SER A 1 130 ? 36.070 -42.189 -31.210 1.00 56.63 127 SER B O 1
ATOM 1012 N N . GLN A 1 131 ? 36.226 -43.652 -29.506 1.00 44.38 128 GLN B N 1
ATOM 1013 C CA . GLN A 1 131 ? 34.979 -43.206 -28.888 1.00 44.43 128 GLN B CA 1
ATOM 1014 C C . GLN A 1 131 ? 35.018 -41.736 -28.482 1.00 46.77 128 GLN B C 1
ATOM 1015 O O . GLN A 1 131 ? 33.961 -41.104 -28.379 1.00 49.31 128 GLN B O 1
ATOM 1021 N N . TYR A 1 132 ? 36.202 -41.169 -28.287 1.00 50.25 129 TYR B N 1
ATOM 1022 C CA . TYR A 1 132 ? 36.363 -39.790 -27.844 1.00 54.11 129 TYR B CA 1
ATOM 1023 C C . TYR A 1 132 ? 37.153 -38.991 -28.873 1.00 53.69 129 TYR B C 1
ATOM 1024 O O . TYR A 1 132 ? 37.958 -38.120 -28.534 1.00 49.72 129 TYR B O 1
ATOM 1033 N N . ARG A 1 133 ? 36.913 -39.291 -30.153 1.00 55.92 130 ARG B N 1
ATOM 1034 C CA . ARG A 1 133 ? 37.720 -38.736 -31.236 1.00 57.59 130 ARG B CA 1
ATOM 1035 C C . ARG A 1 133 ? 37.573 -37.223 -31.363 1.00 53.05 130 ARG B C 1
ATOM 1036 O O . ARG A 1 133 ? 38.493 -36.553 -31.845 1.00 55.03 130 ARG B O 1
ATOM 1044 N N . ASN A 1 134 ? 36.435 -36.664 -30.950 1.00 47.66 131 ASN B N 1
ATOM 1045 C CA . ASN A 1 134 ? 36.178 -35.238 -31.113 1.00 53.90 131 ASN B CA 1
ATOM 1046 C C . ASN A 1 134 ? 36.754 -34.394 -29.981 1.00 57.84 131 ASN B C 1
ATOM 1047 O O . ASN A 1 134 ? 36.248 -33.297 -29.711 1.00 61.69 131 ASN B O 1
ATOM 1052 N N . GLN A 1 135 ? 37.798 -34.872 -29.315 1.00 62.39 132 GLN B N 1
ATOM 1053 C CA . GLN A 1 135 ? 38.491 -34.106 -28.292 1.00 53.38 132 GLN B CA 1
ATOM 1054 C C . GLN A 1 135 ? 39.801 -33.553 -28.848 1.00 56.56 132 GLN B C 1
ATOM 1055 O O . GLN A 1 135 ? 40.254 -33.921 -29.935 1.00 53.21 132 GLN B O 1
ATOM 1061 N N . ASN A 1 136 ? 40.413 -32.654 -28.081 1.00 53.04 133 ASN B N 1
ATOM 1062 C CA . ASN A 1 136 ? 41.564 -31.884 -28.552 1.00 49.57 133 ASN B CA 1
ATOM 1063 C C . ASN A 1 136 ? 42.850 -32.621 -28.204 1.00 47.57 133 ASN B C 1
ATOM 1064 O O . ASN A 1 136 ? 43.407 -32.469 -27.117 1.00 51.77 133 ASN B O 1
ATOM 1069 N N . TYR A 1 137 ? 43.337 -33.414 -29.149 1.00 48.58 134 TYR B N 1
ATOM 1070 C CA . TYR A 1 137 ? 44.592 -34.133 -29.000 1.00 49.96 134 TYR B CA 1
ATOM 1071 C C . TYR A 1 137 ? 45.724 -33.366 -29.670 1.00 49.83 134 TYR B C 1
ATOM 1072 O O . TYR A 1 137 ? 45.520 -32.657 -30.659 1.00 46.79 134 TYR B O 1
ATOM 1081 N N . VAL A 1 138 ? 46.926 -33.514 -29.118 1.00 45.50 135 VAL B N 1
ATOM 1082 C CA . VAL A 1 138 ? 48.139 -32.963 -29.708 1.00 43.58 135 VAL B CA 1
ATOM 1083 C C . VAL A 1 138 ? 49.171 -34.079 -29.767 1.00 41.68 135 VAL B C 1
ATOM 1084 O O . VAL A 1 138 ? 49.507 -34.669 -28.734 1.00 49.82 135 VAL B O 1
ATOM 1088 N N . SER A 1 139 ? 49.680 -34.357 -30.965 1.00 42.31 136 SER B N 1
ATOM 1089 C CA . SER A 1 139 ? 50.698 -35.382 -31.158 1.00 48.20 136 SER B CA 1
ATOM 1090 C C . SER A 1 139 ? 52.096 -34.774 -31.102 1.00 53.77 136 SER B C 1
ATOM 1091 O O . SER A 1 139 ? 52.297 -33.593 -31.400 1.00 52.81 136 SER B O 1
ATOM 1094 N N . ILE A 1 140 ? 53.069 -35.601 -30.712 1.00 45.45 137 ILE B N 1
ATOM 1095 C CA . ILE A 1 140 ? 54.463 -35.180 -30.639 1.00 48.63 137 ILE B CA 1
ATOM 1096 C C . ILE A 1 140 ? 55.255 -35.545 -31.888 1.00 53.36 137 ILE B C 1
ATOM 1097 O O . ILE A 1 140 ? 56.456 -35.244 -31.958 1.00 44.75 137 ILE B O 1
ATOM 1102 N N . SER A 1 141 ? 54.627 -36.192 -32.869 1.00 48.49 138 SER B N 1
ATOM 1103 C CA . SER A 1 141 ? 55.256 -36.480 -34.152 1.00 43.96 138 SER B CA 1
ATOM 1104 C C . SER A 1 141 ? 54.169 -36.856 -35.148 1.00 52.40 138 SER B C 1
ATOM 1105 O O . SER A 1 141 ? 53.080 -37.291 -34.767 1.00 52.55 138 SER B O 1
ATOM 1108 N N . HIS A 1 142 ? 54.479 -36.675 -36.434 1.00 53.63 139 HIS B N 1
ATOM 1109 C CA . HIS A 1 142 ? 53.507 -36.997 -37.474 1.00 50.81 139 HIS B CA 1
ATOM 1110 C C . HIS A 1 142 ? 53.296 -38.500 -37.611 1.00 47.82 139 HIS B C 1
ATOM 1111 O O . HIS A 1 142 ? 52.156 -38.957 -37.745 1.00 51.05 139 HIS B O 1
ATOM 1118 N N . SER A 1 143 ? 54.376 -39.284 -37.574 1.00 44.52 140 SER B N 1
ATOM 1119 C CA . SER A 1 143 ? 54.258 -40.735 -37.674 1.00 48.59 140 SER B CA 1
ATOM 1120 C C . SER A 1 143 ? 53.400 -41.339 -36.568 1.00 54.14 140 SER B C 1
ATOM 1121 O O . SER A 1 143 ? 52.913 -42.466 -36.719 1.00 55.89 140 SER B O 1
ATOM 1124 N N . GLN A 1 144 ? 53.211 -40.625 -35.460 1.00 51.84 141 GLN B N 1
ATOM 1125 C CA . GLN A 1 144 ? 52.380 -41.139 -34.379 1.00 51.25 141 GLN B CA 1
ATOM 1126 C C . GLN A 1 144 ? 50.903 -41.167 -34.755 1.00 48.89 141 GLN B C 1
ATOM 1127 O O . GLN A 1 144 ? 50.147 -41.983 -34.216 1.00 55.15 141 GLN B O 1
ATOM 1133 N N . ARG A 1 145 ? 50.474 -40.311 -35.685 1.00 43.98 142 ARG B N 1
ATOM 1134 C CA . ARG A 1 145 ? 49.051 -40.170 -35.990 1.00 48.41 142 ARG B CA 1
ATOM 1135 C C . ARG A 1 145 ? 48.479 -41.346 -36.773 1.00 50.12 142 ARG B C 1
ATOM 1136 O O . ARG A 1 145 ? 47.871 -41.152 -37.831 1.00 53.52 142 ARG B O 1
ATOM 1144 N N . GLN A 1 146 ? 48.664 -42.566 -36.270 1.00 50.17 143 GLN B N 1
ATOM 1145 C CA . GLN A 1 146 ? 48.141 -43.734 -36.966 1.00 47.92 143 GLN B CA 1
ATOM 1146 C C . GLN A 1 146 ? 46.619 -43.802 -36.942 1.00 55.10 143 GLN B C 1
ATOM 1147 O O . GLN A 1 146 ? 46.047 -44.603 -37.687 1.00 61.31 143 GLN B O 1
ATOM 1153 N N . LEU A 1 147 ? 45.955 -43.013 -36.094 1.00 58.14 144 LEU B N 1
ATOM 1154 C CA . LEU A 1 147 ? 44.499 -42.870 -36.096 1.00 56.56 144 LEU B CA 1
ATOM 1155 C C . LEU A 1 147 ? 44.137 -41.457 -36.546 1.00 59.30 144 LEU B C 1
ATOM 1156 O O . LEU A 1 147 ? 44.135 -40.530 -35.734 1.00 57.80 144 LEU B O 1
ATOM 1161 N N . ARG A 1 148 ? 43.795 -41.291 -37.825 1.00 61.59 145 ARG B N 1
ATOM 1162 C CA . ARG A 1 148 ? 43.455 -39.956 -38.307 1.00 61.75 145 ARG B CA 1
ATOM 1163 C C . ARG A 1 148 ? 42.055 -39.513 -37.897 1.00 61.69 145 ARG B C 1
ATOM 1164 O O . ARG A 1 148 ? 41.749 -38.319 -37.987 1.00 63.37 145 ARG B O 1
ATOM 1172 N N . GLU A 1 149 ? 41.203 -40.422 -37.427 1.00 56.83 146 GLU B N 1
ATOM 1173 C CA . GLU A 1 149 ? 39.858 -39.969 -37.099 1.00 62.65 146 GLU B CA 1
ATOM 1174 C C . GLU A 1 149 ? 39.827 -39.159 -35.814 1.00 54.71 146 GLU B C 1
ATOM 1175 O O . GLU A 1 149 ? 38.758 -38.669 -35.433 1.00 50.66 146 GLU B O 1
ATOM 1181 N N . LEU A 1 150 ? 40.973 -39.002 -35.155 1.00 52.97 147 LEU B N 1
ATOM 1182 C CA . LEU A 1 150 ? 41.066 -38.184 -33.958 1.00 56.73 147 LEU B CA 1
ATOM 1183 C C . LEU A 1 150 ? 41.183 -36.719 -34.354 1.00 58.90 147 LEU B C 1
ATOM 1184 O O . LEU A 1 150 ? 41.671 -36.383 -35.438 1.00 55.44 147 LEU B O 1
ATOM 1189 N N . ASN A 1 151 ? 40.729 -35.841 -33.461 1.00 59.84 148 ASN B N 1
ATOM 1190 C CA . ASN A 1 151 ? 40.802 -34.399 -33.694 1.00 54.43 148 ASN B CA 1
ATOM 1191 C C . ASN A 1 151 ? 42.151 -33.873 -33.209 1.00 53.79 148 ASN B C 1
ATOM 1192 O O . ASN A 1 151 ? 42.292 -33.339 -32.107 1.00 53.99 148 ASN B O 1
ATOM 1197 N N . TYR A 1 152 ? 43.170 -34.044 -34.051 1.00 52.85 149 TYR B N 1
ATOM 1198 C CA . TYR A 1 152 ? 44.475 -33.458 -33.766 1.00 51.90 149 TYR B CA 1
ATOM 1199 C C . TYR A 1 152 ? 44.417 -31.953 -33.994 1.00 53.85 149 TYR B C 1
ATOM 1200 O O . TYR A 1 152 ? 44.203 -31.497 -35.123 1.00 57.66 149 TYR B O 1
ATOM 1209 N N . ILE A 1 153 ? 44.621 -31.179 -32.928 1.00 53.71 150 ILE B N 1
ATOM 1210 C CA . ILE A 1 153 ? 44.672 -29.729 -33.073 1.00 47.95 150 ILE B CA 1
ATOM 1211 C C . ILE A 1 153 ? 45.977 -29.299 -33.733 1.00 52.29 150 ILE B C 1
ATOM 1212 O O . ILE A 1 153 ? 45.995 -28.379 -34.560 1.00 51.89 150 ILE B O 1
ATOM 1217 N N . ALA A 1 154 ? 47.081 -29.964 -33.398 1.00 49.45 151 ALA B N 1
ATOM 1218 C CA . ALA A 1 154 ? 48.389 -29.611 -33.934 1.00 44.90 151 ALA B CA 1
ATOM 1219 C C . ALA A 1 154 ? 49.394 -30.678 -33.531 1.00 47.98 151 ALA B C 1
ATOM 1220 O O . ALA A 1 154 ? 49.169 -31.447 -32.592 1.00 47.96 151 ALA B O 1
ATOM 1222 N N . THR A 1 155 ? 50.498 -30.723 -34.271 1.00 49.87 152 THR B N 1
ATOM 1223 C CA . THR A 1 155 ? 51.690 -31.453 -33.862 1.00 46.46 152 THR B CA 1
ATOM 1224 C C . THR A 1 155 ? 52.659 -30.501 -33.173 1.00 47.16 152 THR B C 1
ATOM 1225 O O . THR A 1 155 ? 53.012 -29.456 -33.729 1.00 50.63 152 THR B O 1
ATOM 1229 N N . VAL A 1 156 ? 53.074 -30.856 -31.959 1.00 49.08 153 VAL B N 1
ATOM 1230 C CA . VAL A 1 156 ? 54.043 -30.084 -31.185 1.00 40.68 153 VAL B CA 1
ATOM 1231 C C . VAL A 1 156 ? 55.180 -31.028 -30.808 1.00 46.24 153 VAL B C 1
ATOM 1232 O O . VAL A 1 156 ? 55.029 -31.866 -29.913 1.00 51.95 153 VAL B O 1
ATOM 1236 N N . TYR A 1 157 ? 56.316 -30.900 -31.494 1.00 43.72 154 TYR B N 1
ATOM 1237 C CA . TYR A 1 157 ? 57.490 -31.706 -31.186 1.00 38.48 154 TYR B CA 1
ATOM 1238 C C . TYR A 1 157 ? 57.990 -31.429 -29.771 1.00 49.12 154 TYR B C 1
ATOM 1239 O O . TYR A 1 157 ? 57.817 -30.334 -29.226 1.00 42.71 154 TYR B O 1
ATOM 1248 N N . ASN A 1 158 ? 58.607 -32.446 -29.170 1.00 48.52 155 ASN B N 1
ATOM 1249 C CA . ASN A 1 158 ? 59.163 -32.313 -27.832 1.00 44.87 155 ASN B CA 1
ATOM 1250 C C . ASN A 1 158 ? 60.429 -31.455 -27.864 1.00 46.01 155 ASN B C 1
ATOM 1251 O O . ASN A 1 158 ? 60.910 -31.035 -28.921 1.00 45.68 155 ASN B O 1
ATOM 1256 N N . ALA A 1 159 ? 60.992 -31.212 -26.684 1.00 46.72 156 ALA B N 1
ATOM 1257 C CA . ALA A 1 159 ? 62.162 -30.354 -26.570 1.00 43.30 156 ALA B CA 1
ATOM 1258 C C . ALA A 1 159 ? 62.919 -30.696 -25.296 1.00 41.19 156 ALA B C 1
ATOM 1259 O O . ALA A 1 159 ? 62.388 -31.340 -24.387 1.00 37.10 156 ALA B O 1
ATOM 1261 N N . ILE A 1 160 ? 64.172 -30.244 -25.246 1.00 40.34 157 ILE B N 1
ATOM 1262 C CA . ILE A 1 160 ? 65.019 -30.353 -24.067 1.00 43.70 157 ILE B CA 1
ATOM 1263 C C . ILE A 1 160 ? 65.657 -28.992 -23.810 1.00 35.68 157 ILE B C 1
ATOM 1264 O O . ILE A 1 160 ? 65.613 -28.093 -24.648 1.00 35.70 157 ILE B O 1
ATOM 1269 N N . ALA A 1 161 ? 66.250 -28.849 -22.624 1.00 46.26 158 ALA B N 1
ATOM 1270 C CA . ALA A 1 161 ? 66.969 -27.630 -22.245 1.00 41.23 158 ALA B CA 1
ATOM 1271 C C . ALA A 1 161 ? 68.404 -27.758 -22.737 1.00 40.35 158 ALA B C 1
ATOM 1272 O O . ALA A 1 161 ? 69.287 -28.257 -22.036 1.00 42.05 158 ALA B O 1
ATOM 1274 N N . VAL A 1 162 ? 68.636 -27.280 -23.962 1.00 40.98 159 VAL B N 1
ATOM 1275 C CA . VAL A 1 162 ? 69.920 -27.477 -24.632 1.00 42.35 159 VAL B CA 1
ATOM 1276 C C . VAL A 1 162 ? 71.069 -26.897 -23.814 1.00 46.49 159 VAL B C 1
ATOM 1277 O O . VAL A 1 162 ? 72.161 -27.478 -23.756 1.00 46.56 159 VAL B O 1
ATOM 1281 N N . GLU A 1 163 ? 70.842 -25.759 -23.154 1.00 45.90 160 GLU B N 1
ATOM 1282 C CA . GLU A 1 163 ? 71.927 -25.103 -22.430 1.00 41.48 160 GLU B CA 1
ATOM 1283 C C . GLU A 1 163 ? 72.481 -25.980 -21.311 1.00 45.81 160 GLU B C 1
ATOM 1284 O O . GLU A 1 163 ? 73.674 -25.902 -21.001 1.00 56.80 160 GLU B O 1
ATOM 1290 N N . THR A 1 164 ? 71.643 -26.836 -20.714 1.00 48.75 161 THR B N 1
ATOM 1291 C CA . THR A 1 164 ? 72.040 -27.700 -19.605 1.00 42.72 161 THR B CA 1
ATOM 1292 C C . THR A 1 164 ? 72.830 -28.926 -20.043 1.00 43.05 161 THR B C 1
ATOM 1293 O O . THR A 1 164 ? 73.357 -29.636 -19.179 1.00 47.46 161 THR B O 1
ATOM 1297 N N . HIS A 1 165 ? 72.935 -29.192 -21.344 1.00 44.91 162 HIS B N 1
ATOM 1298 C CA . HIS A 1 165 ? 73.687 -30.336 -21.843 1.00 43.09 162 HIS B CA 1
ATOM 1299 C C . HIS A 1 165 ? 75.066 -29.859 -22.281 1.00 45.48 162 HIS B C 1
ATOM 1300 O O . HIS A 1 165 ? 75.180 -29.012 -23.175 1.00 44.83 162 HIS B O 1
ATOM 1307 N N . HIS A 1 166 ? 76.105 -30.386 -21.640 1.00 42.65 163 HIS B N 1
ATOM 1308 C CA . HIS A 1 166 ? 77.466 -30.023 -22.011 1.00 46.10 163 HIS B CA 1
ATOM 1309 C C . HIS A 1 166 ? 77.778 -30.494 -23.426 1.00 47.01 163 HIS B C 1
ATOM 1310 O O . HIS A 1 166 ? 77.457 -31.625 -23.806 1.00 41.24 163 HIS B O 1
ATOM 1317 N N . PHE A 1 167 ? 78.386 -29.610 -24.211 1.00 44.55 164 PHE B N 1
ATOM 1318 C CA . PHE A 1 167 ? 78.784 -29.930 -25.573 1.00 45.89 164 PHE B CA 1
ATOM 1319 C C . PHE A 1 167 ? 80.179 -30.538 -25.569 1.00 46.53 164 PHE B C 1
ATOM 1320 O O . PHE A 1 167 ? 81.084 -30.033 -24.896 1.00 52.64 164 PHE B O 1
ATOM 1328 N N . TYR A 1 168 ? 80.351 -31.616 -26.323 1.00 41.40 165 TYR B N 1
ATOM 1329 C CA . TYR A 1 168 ? 81.638 -32.290 -26.431 1.00 45.56 165 TYR B CA 1
ATOM 1330 C C . TYR A 1 168 ? 82.181 -32.114 -27.844 1.00 54.90 165 TYR B C 1
ATOM 1331 O O . TYR A 1 168 ? 81.563 -32.605 -28.803 1.00 50.73 165 TYR B O 1
ATOM 1340 N N . PRO A 1 169 ? 83.303 -31.414 -28.037 1.00 54.00 166 PRO B N 1
ATOM 1341 C CA . PRO A 1 169 ? 83.807 -31.228 -29.411 1.00 53.03 166 PRO B CA 1
ATOM 1342 C C . PRO A 1 169 ? 84.346 -32.500 -30.049 1.00 49.30 166 PRO B C 1
ATOM 1343 O O . PRO A 1 169 ? 84.119 -32.722 -31.245 1.00 56.42 166 PRO B O 1
ATOM 1347 N N . GLN A 1 170 ? 85.072 -33.334 -29.302 1.00 54.59 167 GLN B N 1
ATOM 1348 C CA . GLN A 1 170 ? 85.599 -34.586 -29.836 1.00 60.67 167 GLN B CA 1
ATOM 1349 C C . GLN A 1 170 ? 85.293 -35.736 -28.883 1.00 62.79 167 GLN B C 1
ATOM 1350 O O . GLN A 1 170 ? 85.328 -35.555 -27.659 1.00 61.83 167 GLN B O 1
ATOM 1356 N N . PRO A 1 171 ? 84.961 -36.916 -29.406 1.00 54.65 168 PRO B N 1
ATOM 1357 C CA . PRO A 1 171 ? 84.645 -38.053 -28.531 1.00 54.61 168 PRO B CA 1
ATOM 1358 C C . PRO A 1 171 ? 85.885 -38.585 -27.826 1.00 58.13 168 PRO B C 1
ATOM 1359 O O . PRO A 1 171 ? 87.017 -38.163 -28.075 1.00 56.99 168 PRO B O 1
ATOM 1363 N N . SER A 1 172 ? 85.644 -39.533 -26.920 1.00 60.09 169 SER B N 1
ATOM 1364 C CA . SER A 1 172 ? 86.710 -40.079 -26.090 1.00 58.68 169 SER B CA 1
ATOM 1365 C C . SER A 1 172 ? 87.831 -40.660 -26.942 1.00 63.12 169 SER B C 1
ATOM 1366 O O . SER A 1 172 ? 87.604 -41.196 -28.030 1.00 57.86 169 SER B O 1
ATOM 1369 N N . ASP A 1 173 ? 89.054 -40.569 -26.414 1.00 72.34 170 ASP B N 1
ATOM 1370 C CA . ASP A 1 173 ? 90.235 -40.955 -27.184 1.00 72.21 170 ASP B CA 1
ATOM 1371 C C . ASP A 1 173 ? 90.199 -42.416 -27.618 1.00 70.80 170 ASP B C 1
ATOM 1372 O O . ASP A 1 173 ? 90.446 -42.686 -28.806 1.00 72.26 170 ASP B O 1
ATOM 1377 N N . PRO A 1 174 ? 89.907 -43.389 -26.755 1.00 66.83 171 PRO B N 1
ATOM 1378 C CA . PRO A 1 174 ? 89.558 -44.719 -27.262 1.00 64.88 171 PRO B CA 1
ATOM 1379 C C . PRO A 1 174 ? 88.075 -44.788 -27.579 1.00 64.04 171 PRO B C 1
ATOM 1380 O O . PRO A 1 174 ? 87.227 -44.591 -26.695 1.00 61.68 171 PRO B O 1
ATOM 1384 N N . PRO A 1 175 ? 87.721 -45.057 -28.832 1.00 59.82 172 PRO B N 1
ATOM 1385 C CA . PRO A 1 175 ? 86.323 -44.905 -29.248 1.00 63.60 172 PRO B CA 1
ATOM 1386 C C . PRO A 1 175 ? 85.411 -45.917 -28.575 1.00 57.21 172 PRO B C 1
ATOM 1387 O O . PRO A 1 175 ? 85.818 -47.029 -28.230 1.00 65.52 172 PRO B O 1
ATOM 1391 N N . TYR A 1 176 ? 84.158 -45.509 -28.383 1.00 56.00 173 TYR B N 1
ATOM 1392 C CA . TYR A 1 176 ? 83.132 -46.391 -27.850 1.00 54.15 173 TYR B CA 1
ATOM 1393 C C . TYR A 1 176 ? 81.767 -45.906 -28.316 1.00 48.67 173 TYR B C 1
ATOM 1394 O O . TYR A 1 176 ? 81.581 -44.724 -28.618 1.00 48.63 173 TYR B O 1
ATOM 1403 N N . LEU A 1 177 ? 80.817 -46.831 -28.370 1.00 48.58 174 LEU B N 1
ATOM 1404 C CA . LEU A 1 177 ? 79.432 -46.529 -28.694 1.00 50.56 174 LEU B CA 1
ATOM 1405 C C . LEU A 1 177 ? 78.598 -46.477 -27.418 1.00 48.81 174 LEU B C 1
ATOM 1406 O O . LEU A 1 177 ? 78.946 -47.074 -26.397 1.00 46.91 174 LEU B O 1
ATOM 1411 N N . ALA A 1 178 ? 77.486 -45.748 -27.486 1.00 47.03 175 ALA B N 1
ATOM 1412 C CA . ALA A 1 178 ? 76.636 -45.518 -26.326 1.00 47.18 175 ALA B CA 1
ATOM 1413 C C . ALA A 1 178 ? 75.226 -46.045 -26.566 1.00 49.62 175 ALA B C 1
ATOM 1414 O O . ALA A 1 178 ? 74.698 -45.966 -27.681 1.00 41.11 175 ALA B O 1
ATOM 1416 N N . PHE A 1 179 ? 74.624 -46.586 -25.510 1.00 46.46 176 PHE B N 1
ATOM 1417 C CA . PHE A 1 179 ? 73.198 -46.877 -25.475 1.00 46.22 176 PHE B CA 1
ATOM 1418 C C . PHE A 1 179 ? 72.592 -46.194 -24.258 1.00 46.73 176 PHE B C 1
ATOM 1419 O O . PHE A 1 179 ? 73.096 -46.350 -23.141 1.00 57.21 176 PHE B O 1
ATOM 1427 N N . LEU A 1 180 ? 71.522 -45.432 -24.474 1.00 49.32 177 LEU B N 1
ATOM 1428 C CA . LEU A 1 180 ? 70.819 -44.751 -23.393 1.00 44.72 177 LEU B CA 1
ATOM 1429 C C . LEU A 1 180 ? 69.323 -44.962 -23.563 1.00 44.44 177 LEU B C 1
ATOM 1430 O O . LEU A 1 180 ? 68.735 -44.495 -24.544 1.00 42.56 177 LEU B O 1
ATOM 1435 N N . GLY A 1 181 ? 68.716 -45.653 -22.611 1.00 41.90 178 GLY B N 1
ATOM 1436 C CA . GLY A 1 181 ? 67.281 -45.852 -22.610 1.00 35.52 178 GLY B CA 1
ATOM 1437 C C . GLY A 1 181 ? 66.916 -47.010 -21.716 1.00 43.86 178 GLY B C 1
ATOM 1438 O O . GLY A 1 181 ? 67.770 -47.764 -21.244 1.00 40.16 178 GLY B O 1
ATOM 1439 N N . ARG A 1 182 ? 65.614 -47.145 -21.486 1.00 40.74 179 ARG B N 1
ATOM 1440 C CA . ARG A 1 182 ? 65.115 -48.287 -20.735 1.00 37.51 179 ARG B CA 1
ATOM 1441 C C . ARG A 1 182 ? 65.424 -49.581 -21.485 1.00 44.83 179 ARG B C 1
ATOM 1442 O O . ARG A 1 182 ? 65.247 -49.667 -22.704 1.00 42.94 179 ARG B O 1
ATOM 1450 N N . LEU A 1 183 ? 65.913 -50.584 -20.756 1.00 38.13 180 LEU B N 1
ATOM 1451 C CA . LEU A 1 183 ? 66.312 -51.865 -21.341 1.00 45.04 180 LEU B CA 1
ATOM 1452 C C . LEU A 1 183 ? 65.057 -52.621 -21.769 1.00 41.55 180 LEU B C 1
ATOM 1453 O O . LEU A 1 183 ? 64.612 -53.577 -21.130 1.00 39.24 180 LEU B O 1
ATOM 1458 N N . SER A 1 184 ? 64.495 -52.198 -22.901 1.00 46.75 181 SER B N 1
ATOM 1459 C CA . SER A 1 184 ? 63.273 -52.746 -23.463 1.00 49.71 181 SER B CA 1
ATOM 1460 C C . SER A 1 184 ? 63.491 -53.224 -24.892 1.00 50.71 181 SER B C 1
ATOM 1461 O O . SER A 1 184 ? 64.269 -52.623 -25.638 1.00 51.69 181 SER B O 1
ATOM 1464 N N . PRO A 1 185 ? 62.804 -54.294 -25.309 1.00 55.01 182 PRO B N 1
ATOM 1465 C CA . PRO A 1 185 ? 62.872 -54.704 -26.724 1.00 54.44 182 PRO B CA 1
ATOM 1466 C C . PRO A 1 185 ? 62.501 -53.584 -27.673 1.00 47.39 182 PRO B C 1
ATOM 1467 O O . PRO A 1 185 ? 63.007 -53.535 -28.802 1.00 51.89 182 PRO B O 1
ATOM 1471 N N . GLU A 1 186 ? 61.616 -52.683 -27.241 1.00 45.60 183 GLU B N 1
ATOM 1472 C CA . GLU A 1 186 ? 61.240 -51.533 -28.055 1.00 45.96 183 GLU B CA 1
ATOM 1473 C C . GLU A 1 186 ? 62.440 -50.652 -28.383 1.00 45.80 183 GLU B C 1
ATOM 1474 O O . GLU A 1 186 ? 62.455 -49.989 -29.426 1.00 46.10 183 GLU B O 1
ATOM 1480 N N . LYS A 1 187 ? 63.445 -50.616 -27.507 1.00 45.91 184 LYS B N 1
ATOM 1481 C CA . LYS A 1 187 ? 64.644 -49.825 -27.752 1.00 46.03 184 LYS B CA 1
ATOM 1482 C C . LYS A 1 187 ? 65.761 -50.625 -28.404 1.00 46.86 184 LYS B C 1
ATOM 1483 O O . LYS A 1 187 ? 66.759 -50.031 -28.828 1.00 44.69 184 LYS B O 1
ATOM 1489 N N . GLY A 1 188 ? 65.612 -51.945 -28.499 1.00 47.68 185 GLY B N 1
ATOM 1490 C CA . GLY A 1 188 ? 66.586 -52.805 -29.130 1.00 40.30 185 GLY B CA 1
ATOM 1491 C C . GLY A 1 188 ? 68.016 -52.655 -28.641 1.00 43.42 185 GLY B C 1
ATOM 1492 O O . GLY A 1 188 ? 68.927 -52.402 -29.435 1.00 45.60 185 GLY B O 1
ATOM 1493 N N . PRO A 1 189 ? 68.259 -52.812 -27.334 1.00 46.02 186 PRO B N 1
ATOM 1494 C CA . PRO A 1 189 ? 69.654 -52.855 -26.870 1.00 50.22 186 PRO B CA 1
ATOM 1495 C C . PRO A 1 189 ? 70.383 -54.108 -27.315 1.00 48.57 186 PRO B C 1
ATOM 1496 O O . PRO A 1 189 ? 71.617 -54.087 -27.405 1.00 48.71 186 PRO B O 1
ATOM 1500 N N . HIS A 1 190 ? 69.661 -55.198 -27.588 1.00 48.04 187 HIS B N 1
ATOM 1501 C CA . HIS A 1 190 ? 70.302 -56.384 -28.145 1.00 49.44 187 HIS B CA 1
ATOM 1502 C C . HIS A 1 190 ? 70.870 -56.090 -29.527 1.00 47.17 187 HIS B C 1
ATOM 1503 O O . HIS A 1 190 ? 71.963 -56.559 -29.868 1.00 47.85 187 HIS B O 1
ATOM 1510 N N . HIS A 1 191 ? 70.142 -55.308 -30.332 1.00 50.18 188 HIS B N 1
ATOM 1511 C CA . HIS A 1 191 ? 70.690 -54.816 -31.593 1.00 45.84 188 HIS B CA 1
ATOM 1512 C C . HIS A 1 191 ? 71.960 -54.018 -31.348 1.00 44.64 188 HIS B C 1
ATOM 1513 O O . HIS A 1 191 ? 72.975 -54.217 -32.024 1.00 50.77 188 HIS B O 1
ATOM 1520 N N . ALA A 1 192 ? 71.916 -53.105 -30.375 1.00 49.99 189 ALA B N 1
ATOM 1521 C CA . ALA A 1 192 ? 73.073 -52.267 -30.084 1.00 49.00 189 ALA B CA 1
ATOM 1522 C C . ALA A 1 192 ? 74.283 -53.108 -29.702 1.00 46.29 189 ALA B C 1
ATOM 1523 O O . ALA A 1 192 ? 75.420 -52.764 -30.044 1.00 51.84 189 ALA B O 1
ATOM 1525 N N . ILE A 1 193 ? 74.059 -54.218 -28.996 1.00 41.96 190 ILE B N 1
ATOM 1526 C CA . ILE A 1 193 ? 75.167 -55.095 -28.634 1.00 51.21 190 ILE B CA 1
ATOM 1527 C C . ILE A 1 193 ? 75.737 -55.774 -29.872 1.00 55.14 190 ILE B C 1
ATOM 1528 O O . ILE A 1 193 ? 76.958 -55.923 -30.007 1.00 56.32 190 ILE B O 1
ATOM 1533 N N . GLU A 1 194 ? 74.872 -56.219 -30.784 1.00 55.10 191 GLU B N 1
ATOM 1534 C CA . GLU A 1 194 ? 75.381 -56.834 -32.003 1.00 54.94 191 GLU B CA 1
ATOM 1535 C C . GLU A 1 194 ? 76.155 -55.823 -32.848 1.00 54.91 191 GLU B C 1
ATOM 1536 O O . GLU A 1 194 ? 77.172 -56.172 -33.456 1.00 54.85 191 GLU B O 1
ATOM 1542 N N . ILE A 1 195 ? 75.717 -54.557 -32.874 1.00 52.94 192 ILE B N 1
ATOM 1543 C CA . ILE A 1 195 ? 76.378 -53.570 -33.731 1.00 48.24 192 ILE B CA 1
ATOM 1544 C C . ILE A 1 195 ? 77.809 -53.300 -33.273 1.00 56.20 192 ILE B C 1
ATOM 1545 O O . ILE A 1 195 ? 78.732 -53.200 -34.096 1.00 53.76 192 ILE B O 1
ATOM 1550 N N . ALA A 1 196 ? 78.015 -53.183 -31.955 1.00 61.92 193 ALA B N 1
ATOM 1551 C CA . ALA A 1 196 ? 79.336 -52.862 -31.423 1.00 59.40 193 ALA B CA 1
ATOM 1552 C C . ALA A 1 196 ? 80.302 -54.025 -31.651 1.00 55.51 193 ALA B C 1
ATOM 1553 O O . ALA A 1 196 ? 81.491 -53.814 -31.929 1.00 53.13 193 ALA B O 1
ATOM 1555 N N . LYS A 1 197 ? 79.822 -55.269 -31.500 1.00 56.28 194 LYS B N 1
ATOM 1556 C CA . LYS A 1 197 ? 80.724 -56.414 -31.617 1.00 56.87 194 LYS B CA 1
ATOM 1557 C C . LYS A 1 197 ? 81.199 -56.588 -33.053 1.00 54.77 194 LYS B C 1
ATOM 1558 O O . LYS A 1 197 ? 82.346 -56.980 -33.294 1.00 57.09 194 LYS B O 1
ATOM 1564 N N . ARG A 1 198 ? 80.325 -56.311 -34.019 1.00 51.34 195 ARG B N 1
ATOM 1565 C CA . ARG A 1 198 ? 80.668 -56.499 -35.422 1.00 51.25 195 ARG B CA 1
ATOM 1566 C C . ARG A 1 198 ? 81.544 -55.382 -35.967 1.00 54.00 195 ARG B C 1
ATOM 1567 O O . ARG A 1 198 ? 82.308 -55.611 -36.909 1.00 52.54 195 ARG B O 1
ATOM 1575 N N . VAL A 1 199 ? 81.440 -54.175 -35.406 1.00 49.33 196 VAL B N 1
ATOM 1576 C CA . VAL A 1 199 ? 82.364 -53.107 -35.770 1.00 50.79 196 VAL B CA 1
ATOM 1577 C C . VAL A 1 199 ? 83.649 -53.166 -34.954 1.00 56.86 196 VAL B C 1
ATOM 1578 O O . VAL A 1 199 ? 84.651 -52.553 -35.350 1.00 53.65 196 VAL B O 1
ATOM 1582 N N . GLY A 1 200 ? 83.652 -53.887 -33.833 1.00 51.13 197 GLY B N 1
ATOM 1583 C CA . GLY A 1 200 ? 84.821 -53.971 -32.985 1.00 48.94 197 GLY B CA 1
ATOM 1584 C C . GLY A 1 200 ? 85.009 -52.808 -32.039 1.00 50.14 197 GLY B C 1
ATOM 1585 O O . GLY A 1 200 ? 86.089 -52.678 -31.453 1.00 62.17 197 GLY B O 1
ATOM 1586 N N . ILE A 1 201 ? 84.005 -51.960 -31.882 1.00 57.73 198 ILE B N 1
ATOM 1587 C CA . ILE A 1 201 ? 84.061 -50.784 -31.014 1.00 53.93 198 ILE B CA 1
ATOM 1588 C C . ILE A 1 201 ? 83.225 -51.071 -29.773 1.00 51.37 198 ILE B C 1
ATOM 1589 O O . ILE A 1 201 ? 82.104 -51.572 -29.902 1.00 51.32 198 ILE B O 1
ATOM 1594 N N . PRO A 1 202 ? 83.726 -50.792 -28.568 1.00 52.56 199 PRO B N 1
ATOM 1595 C CA . PRO A 1 202 ? 82.963 -51.111 -27.352 1.00 51.04 199 PRO B CA 1
ATOM 1596 C C . PRO A 1 202 ? 81.654 -50.336 -27.256 1.00 48.59 199 PRO B C 1
ATOM 1597 O O . PRO A 1 202 ? 81.444 -49.320 -27.922 1.00 47.84 199 PRO B O 1
ATOM 1601 N N . LEU A 1 203 ? 80.770 -50.829 -26.386 1.00 44.41 200 LEU B N 1
ATOM 1602 C CA . LEU A 1 203 ? 79.458 -50.239 -26.150 1.00 44.08 200 LEU B CA 1
ATOM 1603 C C . LEU A 1 203 ? 79.265 -50.003 -24.658 1.00 46.17 200 LEU B C 1
ATOM 1604 O O . LEU A 1 203 ? 79.438 -50.925 -23.855 1.00 48.53 200 LEU B O 1
ATOM 1609 N N . ARG A 1 204 ? 78.912 -48.773 -24.291 1.00 39.80 201 ARG B N 1
ATOM 1610 C CA . ARG A 1 204 ? 78.564 -48.422 -22.919 1.00 39.94 201 ARG B CA 1
ATOM 1611 C C . ARG A 1 204 ? 77.063 -48.169 -22.830 1.00 43.52 201 ARG B C 1
ATOM 1612 O O . ARG A 1 204 ? 76.528 -47.322 -23.554 1.00 37.50 201 ARG B O 1
ATOM 1620 N N . MET A 1 205 ? 76.395 -48.894 -21.935 1.00 41.99 202 MET B N 1
ATOM 1621 C CA . MET A 1 205 ? 74.945 -48.861 -21.805 1.00 43.80 202 MET B CA 1
ATOM 1622 C C . MET A 1 205 ? 74.547 -48.216 -20.484 1.00 43.55 202 MET B C 1
ATOM 1623 O O . MET A 1 205 ? 75.210 -48.413 -19.461 1.00 50.64 202 MET B O 1
ATOM 1628 N N . ALA A 1 206 ? 73.464 -47.440 -20.513 1.00 39.01 203 ALA B N 1
ATOM 1629 C CA . ALA A 1 206 ? 72.854 -46.903 -19.304 1.00 45.82 203 ALA B CA 1
ATOM 1630 C C . ALA A 1 206 ? 71.342 -46.982 -19.429 1.00 48.19 203 ALA B C 1
ATOM 1631 O O . ALA A 1 206 ? 70.794 -46.741 -20.506 1.00 48.46 203 ALA B O 1
ATOM 1633 N N . GLY A 1 207 ? 70.670 -47.286 -18.328 1.00 43.47 204 GLY B N 1
ATOM 1634 C CA . GLY A 1 207 ? 69.221 -47.279 -18.335 1.00 43.81 204 GLY B CA 1
ATOM 1635 C C . GLY A 1 207 ? 68.651 -48.078 -17.190 1.00 44.80 204 GLY B C 1
ATOM 1636 O O . GLY A 1 207 ? 69.364 -48.749 -16.443 1.00 42.72 204 GLY B O 1
ATOM 1637 N N . LYS A 1 208 ? 67.332 -47.979 -17.055 1.00 44.46 205 LYS B N 1
ATOM 1638 C CA . LYS A 1 208 ? 66.581 -48.747 -16.077 1.00 41.92 205 LYS B CA 1
ATOM 1639 C C . LYS A 1 208 ? 66.127 -50.079 -16.669 1.00 43.27 205 LYS B C 1
ATOM 1640 O O . LYS A 1 208 ? 66.094 -50.268 -17.887 1.00 47.06 205 LYS B O 1
ATOM 1646 N N . VAL A 1 209 ? 65.787 -51.010 -15.778 1.00 46.21 206 VAL B N 1
ATOM 1647 C CA . VAL A 1 209 ? 65.182 -52.292 -16.145 1.00 36.77 206 VAL B CA 1
ATOM 1648 C C . VAL A 1 209 ? 63.994 -52.481 -15.203 1.00 44.87 206 VAL B C 1
ATOM 1649 O O . VAL A 1 209 ? 64.128 -53.061 -14.121 1.00 52.71 206 VAL B O 1
ATOM 1653 N N . ASP A 1 210 ? 62.820 -52.003 -15.606 1.00 37.75 207 ASP B N 1
ATOM 1654 C CA . ASP A 1 210 ? 61.678 -52.156 -14.718 1.00 54.75 207 ASP B CA 1
ATOM 1655 C C . ASP A 1 210 ? 61.044 -53.532 -14.924 1.00 55.23 207 ASP B C 1
ATOM 1656 O O . ASP A 1 210 ? 61.444 -54.302 -15.802 1.00 54.86 207 ASP B O 1
ATOM 1661 N N . ARG A 1 211 ? 60.029 -53.830 -14.102 1.00 51.49 208 ARG B N 1
ATOM 1662 C CA . ARG A 1 211 ? 59.542 -55.201 -13.944 1.00 50.44 208 ARG B CA 1
ATOM 1663 C C . ARG A 1 211 ? 59.235 -55.873 -15.278 1.00 48.48 208 ARG B C 1
ATOM 1664 O O . ARG A 1 211 ? 59.531 -57.059 -15.462 1.00 52.46 208 ARG B O 1
ATOM 1672 N N . VAL A 1 212 ? 58.644 -55.133 -16.221 1.00 43.09 209 VAL B N 1
ATOM 1673 C CA . VAL A 1 212 ? 58.151 -55.749 -17.449 1.00 46.27 209 VAL B CA 1
ATOM 1674 C C . VAL A 1 212 ? 59.271 -56.249 -18.355 1.00 49.91 209 VAL B C 1
ATOM 1675 O O . VAL A 1 212 ? 59.014 -57.062 -19.250 1.00 56.98 209 VAL B O 1
ATOM 1679 N N . ASP A 1 213 ? 60.510 -55.809 -18.140 1.00 50.01 210 ASP B N 1
ATOM 1680 C CA . ASP A 1 213 ? 61.621 -56.148 -19.020 1.00 50.45 210 ASP B CA 1
ATOM 1681 C C . ASP A 1 213 ? 62.638 -57.062 -18.350 1.00 53.06 210 ASP B C 1
ATOM 1682 O O . ASP A 1 213 ? 63.691 -57.337 -18.936 1.00 51.65 210 ASP B O 1
ATOM 1687 N N . ARG A 1 214 ? 62.357 -57.529 -17.133 1.00 50.07 211 ARG B N 1
ATOM 1688 C CA . ARG A 1 214 ? 63.340 -58.320 -16.400 1.00 52.73 211 ARG B CA 1
ATOM 1689 C C . ARG A 1 214 ? 63.667 -59.617 -17.131 1.00 56.81 211 ARG B C 1
ATOM 1690 O O . ARG A 1 214 ? 64.842 -59.957 -17.311 1.00 57.50 211 ARG B O 1
ATOM 1698 N N . ASP A 1 215 ? 62.640 -60.344 -17.585 1.00 55.86 212 ASP B N 1
ATOM 1699 C CA . ASP A 1 215 ? 62.882 -61.549 -18.375 1.00 55.13 212 ASP B CA 1
ATOM 1700 C C . ASP A 1 215 ? 63.708 -61.232 -19.614 1.00 55.50 212 ASP B C 1
ATOM 1701 O O . ASP A 1 215 ? 64.677 -61.935 -19.927 1.00 59.76 212 ASP B O 1
ATOM 1706 N N . TYR A 1 216 ? 63.330 -60.172 -20.334 1.00 58.13 213 TYR B N 1
ATOM 1707 C CA . TYR A 1 216 ? 64.055 -59.769 -21.535 1.00 54.17 213 TYR B CA 1
ATOM 1708 C C . TYR A 1 216 ? 65.501 -59.414 -21.219 1.00 51.62 213 TYR B C 1
ATOM 1709 O O . TYR A 1 216 ? 66.420 -59.815 -21.944 1.00 49.64 213 TYR B O 1
ATOM 1718 N N . PHE A 1 217 ? 65.722 -58.677 -20.129 1.00 50.33 214 PHE B N 1
ATOM 1719 C CA . PHE A 1 217 ? 67.085 -58.355 -19.725 1.00 50.75 214 PHE B CA 1
ATOM 1720 C C . PHE A 1 217 ? 67.836 -59.613 -19.299 1.00 52.66 214 PHE B C 1
ATOM 1721 O O . PHE A 1 217 ? 69.013 -59.776 -19.638 1.00 51.51 214 PHE B O 1
ATOM 1729 N N . LYS A 1 218 ? 67.171 -60.521 -18.563 1.00 52.91 215 LYS B N 1
ATOM 1730 C CA . LYS A 1 218 ? 67.854 -61.726 -18.083 1.00 60.15 215 LYS B CA 1
ATOM 1731 C C . LYS A 1 218 ? 68.303 -62.610 -19.243 1.00 58.38 215 LYS B C 1
ATOM 1732 O O . LYS A 1 218 ? 69.388 -63.205 -19.205 1.00 56.02 215 LYS B O 1
ATOM 1738 N N . GLU A 1 219 ? 67.488 -62.694 -20.290 1.00 53.61 216 GLU B N 1
ATOM 1739 C CA . GLU A 1 219 ? 67.744 -63.630 -21.377 1.00 57.11 216 GLU B CA 1
ATOM 1740 C C . GLU A 1 219 ? 68.654 -63.057 -22.458 1.00 59.39 216 GLU B C 1
ATOM 1741 O O . GLU A 1 219 ? 69.679 -63.656 -22.796 1.00 60.77 216 GLU B O 1
ATOM 1747 N N . LEU A 1 220 ? 68.288 -61.907 -23.016 1.00 61.33 217 LEU B N 1
ATOM 1748 C CA . LEU A 1 220 ? 68.948 -61.415 -24.218 1.00 54.75 217 LEU B CA 1
ATOM 1749 C C . LEU A 1 220 ? 70.078 -60.437 -23.928 1.00 53.90 217 LEU B C 1
ATOM 1750 O O . LEU A 1 220 ? 71.039 -60.373 -24.702 1.00 54.64 217 LEU B O 1
ATOM 1755 N N . ILE A 1 221 ? 69.995 -59.681 -22.835 1.00 56.41 218 ILE B N 1
ATOM 1756 C CA . ILE A 1 221 ? 70.921 -58.579 -22.593 1.00 51.97 218 ILE B CA 1
ATOM 1757 C C . ILE A 1 221 ? 71.997 -58.992 -21.598 1.00 51.73 218 ILE B C 1
ATOM 1758 O O . ILE A 1 221 ? 73.192 -58.966 -21.915 1.00 53.02 218 ILE B O 1
ATOM 1763 N N . GLU A 1 222 ? 71.578 -59.369 -20.391 1.00 48.73 219 GLU B N 1
ATOM 1764 C CA . GLU A 1 222 ? 72.519 -59.613 -19.299 1.00 58.48 219 GLU B CA 1
ATOM 1765 C C . GLU A 1 222 ? 73.653 -60.586 -19.620 1.00 60.08 219 GLU B C 1
ATOM 1766 O O . GLU A 1 222 ? 74.795 -60.297 -19.223 1.00 56.06 219 GLU B O 1
ATOM 1772 N N . PRO A 1 223 ? 73.440 -61.722 -20.298 1.00 56.47 220 PRO B N 1
ATOM 1773 C CA . PRO A 1 223 ? 74.576 -62.626 -20.559 1.00 53.29 220 PRO B CA 1
ATOM 1774 C C . PRO A 1 223 ? 75.686 -61.994 -21.371 1.00 50.19 220 PRO B C 1
ATOM 1775 O O . PRO A 1 223 ? 76.812 -62.506 -21.353 1.00 50.95 220 PRO B O 1
ATOM 1779 N N . HIS A 1 224 ? 75.413 -60.900 -22.079 1.00 54.93 221 HIS B N 1
ATOM 1780 C CA . HIS A 1 224 ? 76.406 -60.263 -22.929 1.00 54.06 221 HIS B CA 1
ATOM 1781 C C . HIS A 1 224 ? 77.135 -59.114 -22.249 1.00 54.77 221 HIS B C 1
ATOM 1782 O O . HIS A 1 224 ? 78.095 -58.591 -22.824 1.00 55.24 221 HIS B O 1
ATOM 1789 N N . ILE A 1 225 ? 76.719 -58.710 -21.049 1.00 48.35 222 ILE B N 1
ATOM 1790 C CA . ILE A 1 225 ? 77.370 -57.580 -20.399 1.00 54.05 222 ILE B CA 1
ATOM 1791 C C . ILE A 1 225 ? 78.735 -58.090 -19.966 1.00 55.07 222 ILE B C 1
ATOM 1792 O O . ILE A 1 225 ? 78.898 -58.646 -18.873 1.00 50.94 222 ILE B O 1
ATOM 1797 N N . ASP A 1 226 ? 79.722 -57.892 -20.841 1.00 62.34 223 ASP B N 1
ATOM 1798 C CA . ASP A 1 226 ? 81.084 -58.345 -20.576 1.00 61.38 223 ASP B CA 1
ATOM 1799 C C . ASP A 1 226 ? 81.656 -57.663 -19.341 1.00 60.45 223 ASP B C 1
ATOM 1800 O O . ASP A 1 226 ? 82.221 -58.320 -18.459 1.00 58.60 223 ASP B O 1
ATOM 1805 N N . GLY A 1 227 ? 81.518 -56.343 -19.263 1.00 62.84 224 GLY B N 1
ATOM 1806 C CA . GLY A 1 227 ? 82.216 -55.525 -18.298 1.00 54.42 224 GLY B CA 1
ATOM 1807 C C . GLY A 1 227 ? 83.417 -54.793 -18.855 1.00 61.38 224 GLY B C 1
ATOM 1808 O O . GLY A 1 227 ? 83.904 -53.851 -18.218 1.00 59.96 224 GLY B O 1
ATOM 1809 N N . GLU A 1 228 ? 83.912 -55.209 -20.019 1.00 61.23 225 GLU B N 1
ATOM 1810 C CA . GLU A 1 228 ? 84.975 -54.499 -20.720 1.00 56.85 225 GLU B CA 1
ATOM 1811 C C . GLU A 1 228 ? 84.479 -53.971 -22.057 1.00 55.95 225 GLU B C 1
ATOM 1812 O O . GLU A 1 228 ? 84.545 -52.762 -22.306 1.00 58.68 225 GLU B O 1
ATOM 1818 N N . PHE A 1 229 ? 83.965 -54.851 -22.916 1.00 49.47 226 PHE B N 1
ATOM 1819 C CA . PHE A 1 229 ? 83.444 -54.496 -24.230 1.00 54.23 226 PHE B CA 1
ATOM 1820 C C . PHE A 1 229 ? 81.980 -54.079 -24.178 1.00 49.72 226 PHE B C 1
ATOM 1821 O O . PHE A 1 229 ? 81.562 -53.190 -24.928 1.00 51.73 226 PHE B O 1
ATOM 1829 N N . ILE A 1 230 ? 81.191 -54.712 -23.316 1.00 53.22 227 ILE B N 1
ATOM 1830 C CA . ILE A 1 230 ? 79.798 -54.347 -23.084 1.00 51.43 227 ILE B CA 1
ATOM 1831 C C . ILE A 1 230 ? 79.668 -53.944 -21.621 1.00 50.26 227 ILE B C 1
ATOM 1832 O O . ILE A 1 230 ? 79.750 -54.796 -20.728 1.00 55.89 227 ILE B O 1
ATOM 1837 N N . GLN A 1 231 ? 79.466 -52.653 -21.373 1.00 52.06 228 GLN B N 1
ATOM 1838 C CA . GLN A 1 231 ? 79.347 -52.112 -20.026 1.00 45.99 228 GLN B CA 1
ATOM 1839 C C . GLN A 1 231 ? 77.928 -51.612 -19.792 1.00 46.23 228 GLN B C 1
ATOM 1840 O O . GLN A 1 231 ? 77.303 -51.047 -20.694 1.00 48.45 228 GLN B O 1
ATOM 1846 N N . PHE A 1 232 ? 77.421 -51.819 -18.579 1.00 48.72 229 PHE B N 1
ATOM 1847 C CA . PHE A 1 232 ? 76.075 -51.393 -18.212 1.00 43.19 229 PHE B CA 1
ATOM 1848 C C . PHE A 1 232 ? 76.117 -50.644 -16.890 1.00 47.17 229 PHE B C 1
ATOM 1849 O O . PHE A 1 232 ? 76.487 -51.219 -15.861 1.00 41.64 229 PHE B O 1
ATOM 1857 N N . ILE A 1 233 ? 75.765 -49.361 -16.925 1.00 47.57 230 ILE B N 1
ATOM 1858 C CA . ILE A 1 233 ? 75.615 -48.569 -15.710 1.00 44.81 230 ILE B CA 1
ATOM 1859 C C . ILE A 1 233 ? 74.125 -48.294 -15.532 1.00 52.16 230 ILE B C 1
ATOM 1860 O O . ILE A 1 233 ? 73.586 -47.331 -16.091 1.00 59.82 230 ILE B O 1
ATOM 1865 N N . GLY A 1 234 ? 73.439 -49.160 -14.787 1.00 40.13 231 GLY B N 1
ATOM 1866 C CA . GLY A 1 234 ? 72.008 -49.011 -14.589 1.00 47.42 231 GLY B CA 1
ATOM 1867 C C . GLY A 1 234 ? 71.578 -47.605 -14.220 1.00 47.06 231 GLY B C 1
ATOM 1868 O O . GLY A 1 234 ? 72.211 -46.978 -13.371 1.00 59.31 231 GLY B O 1
ATOM 1869 N N . GLU A 1 235 ? 70.504 -47.125 -14.859 1.00 37.76 232 GLU B N 1
ATOM 1870 C CA . GLU A 1 235 ? 69.862 -45.817 -14.697 1.00 36.98 232 GLU B CA 1
ATOM 1871 C C . GLU A 1 235 ? 70.812 -44.657 -14.399 1.00 42.16 232 GLU B C 1
ATOM 1872 O O . GLU A 1 235 ? 71.506 -44.645 -13.378 1.00 40.55 232 GLU B O 1
ATOM 1878 N N . ALA A 1 236 ? 70.740 -43.606 -15.207 1.00 38.31 233 ALA B N 1
ATOM 1879 C CA . ALA A 1 236 ? 71.691 -42.507 -15.128 1.00 41.63 233 ALA B CA 1
ATOM 1880 C C . ALA A 1 236 ? 70.965 -41.189 -14.910 1.00 35.90 233 ALA B C 1
ATOM 1881 O O . ALA A 1 236 ? 69.944 -40.918 -15.551 1.00 41.95 233 ALA B O 1
ATOM 1883 N N . ASP A 1 237 ? 71.492 -40.372 -14.001 1.00 28.89 234 ASP B N 1
ATOM 1884 C CA . ASP A 1 237 ? 70.980 -39.023 -13.830 1.00 38.89 234 ASP B CA 1
ATOM 1885 C C . ASP A 1 237 ? 71.466 -38.143 -14.980 1.00 41.10 234 ASP B C 1
ATOM 1886 O O . ASP A 1 237 ? 72.169 -38.598 -15.889 1.00 46.08 234 ASP B O 1
ATOM 1891 N N . HIS A 1 238 ? 71.089 -36.864 -14.947 1.00 38.33 235 HIS B N 1
ATOM 1892 C CA . HIS A 1 238 ? 71.435 -35.974 -16.054 1.00 40.98 235 HIS B CA 1
ATOM 1893 C C . HIS A 1 238 ? 72.939 -35.869 -16.284 1.00 39.82 235 HIS B C 1
ATOM 1894 O O . HIS A 1 238 ? 73.373 -36.051 -17.434 1.00 44.37 235 HIS B O 1
ATOM 1901 N N . PRO A 1 239 ? 73.780 -35.572 -15.283 1.00 39.06 236 PRO B N 1
ATOM 1902 C CA . PRO A 1 239 ? 75.228 -35.525 -15.561 1.00 36.31 236 PRO B CA 1
ATOM 1903 C C . PRO A 1 239 ? 75.793 -36.833 -16.092 1.00 39.52 236 PRO B C 1
ATOM 1904 O O . PRO A 1 239 ? 76.625 -36.809 -17.007 1.00 44.59 236 PRO B O 1
ATOM 1908 N N . THR A 1 240 ? 75.369 -37.979 -15.549 1.00 43.43 237 THR B N 1
ATOM 1909 C CA . THR A 1 240 ? 75.929 -39.253 -15.996 1.00 43.70 237 THR B CA 1
ATOM 1910 C C . THR A 1 240 ? 75.601 -39.501 -17.461 1.00 45.18 237 THR B C 1
ATOM 1911 O O . THR A 1 240 ? 76.475 -39.872 -18.254 1.00 46.16 237 THR B O 1
ATOM 1915 N N . LYS A 1 241 ? 74.338 -39.288 -17.838 1.00 42.86 238 LYS B N 1
ATOM 1916 C CA . LYS A 1 241 ? 73.928 -39.494 -19.221 1.00 34.48 238 LYS B CA 1
ATOM 1917 C C . LYS A 1 241 ? 74.590 -38.488 -20.152 1.00 39.27 238 LYS B C 1
ATOM 1918 O O . LYS A 1 241 ? 74.907 -38.819 -21.298 1.00 43.51 238 LYS B O 1
ATOM 1924 N N . ASN A 1 242 ? 74.808 -37.252 -19.683 1.00 43.16 239 ASN B N 1
ATOM 1925 C CA . ASN A 1 242 ? 75.468 -36.259 -20.526 1.00 44.00 239 ASN B CA 1
ATOM 1926 C C . ASN A 1 242 ? 76.918 -36.634 -20.803 1.00 47.06 239 ASN B C 1
ATOM 1927 O O . ASN A 1 242 ? 77.417 -36.388 -21.907 1.00 49.68 239 ASN B O 1
ATOM 1932 N N . ALA A 1 243 ? 77.608 -37.230 -19.831 1.00 42.53 240 ALA B N 1
ATOM 1933 C CA . ALA A 1 243 ? 78.947 -37.754 -20.086 1.00 38.15 240 ALA B CA 1
ATOM 1934 C C . ALA A 1 243 ? 78.929 -38.967 -21.020 1.00 52.04 240 ALA B C 1
ATOM 1935 O O . ALA A 1 243 ? 79.838 -39.132 -21.843 1.00 49.61 240 ALA B O 1
ATOM 1937 N N . LEU A 1 244 ? 77.913 -39.833 -20.906 1.00 44.59 241 LEU B N 1
ATOM 1938 C CA . LEU A 1 244 ? 77.902 -41.083 -21.671 1.00 45.96 241 LEU B CA 1
ATOM 1939 C C . LEU A 1 244 ? 77.804 -40.847 -23.179 1.00 48.34 241 LEU B C 1
ATOM 1940 O O . LEU A 1 244 ? 78.637 -41.344 -23.946 1.00 41.39 241 LEU B O 1
ATOM 1945 N N . LEU A 1 245 ? 76.792 -40.098 -23.624 1.00 41.49 242 LEU B N 1
ATOM 1946 C CA . LEU A 1 245 ? 76.623 -39.841 -25.053 1.00 46.35 242 LEU B CA 1
ATOM 1947 C C . LEU A 1 245 ? 77.749 -38.959 -25.576 1.00 48.99 242 LEU B C 1
ATOM 1948 O O . LEU A 1 245 ? 78.264 -39.186 -26.677 1.00 49.75 242 LEU B O 1
ATOM 1953 N N . GLY A 1 246 ? 78.129 -37.936 -24.801 1.00 51.13 243 GLY B N 1
ATOM 1954 C CA . GLY A 1 246 ? 79.174 -37.023 -25.237 1.00 48.93 243 GLY B CA 1
ATOM 1955 C C . GLY A 1 246 ? 80.475 -37.725 -25.575 1.00 46.24 243 GLY B C 1
ATOM 1956 O O . GLY A 1 246 ? 81.117 -37.410 -26.580 1.00 52.63 243 GLY B O 1
ATOM 1957 N N . GLY A 1 247 ? 80.894 -38.671 -24.733 1.00 47.12 244 GLY B N 1
ATOM 1958 C CA . GLY A 1 247 ? 82.144 -39.366 -24.979 1.00 48.97 244 GLY B CA 1
ATOM 1959 C C . GLY A 1 247 ? 82.101 -40.305 -26.166 1.00 51.44 244 GLY B C 1
ATOM 1960 O O . GLY A 1 247 ? 83.154 -40.642 -26.717 1.00 48.41 244 GLY B O 1
ATOM 1961 N N . ALA A 1 248 ? 80.908 -40.725 -26.575 1.00 50.73 245 ALA B N 1
ATOM 1962 C CA . ALA A 1 248 ? 80.755 -41.690 -27.651 1.00 42.50 245 ALA B CA 1
ATOM 1963 C C . ALA A 1 248 ? 80.919 -41.028 -29.011 1.00 49.83 245 ALA B C 1
ATOM 1964 O O . ALA A 1 248 ? 80.649 -39.836 -29.185 1.00 51.22 245 ALA B O 1
ATOM 1966 N N . ILE A 1 249 ? 81.373 -41.821 -29.984 1.00 46.56 246 ILE B N 1
ATOM 1967 C CA . ILE A 1 249 ? 81.397 -41.343 -31.360 1.00 48.23 246 ILE B CA 1
ATOM 1968 C C . ILE A 1 249 ? 79.981 -41.209 -31.907 1.00 45.80 246 ILE B C 1
ATOM 1969 O O . ILE A 1 249 ? 79.697 -40.297 -32.691 1.00 50.69 246 ILE B O 1
ATOM 1974 N N . ALA A 1 250 ? 79.069 -42.085 -31.486 1.00 46.22 247 ALA B N 1
ATOM 1975 C CA . ALA A 1 250 ? 77.681 -42.054 -31.924 1.00 44.58 247 ALA B CA 1
ATOM 1976 C C . ALA A 1 250 ? 76.839 -42.804 -30.901 1.00 46.61 247 ALA B C 1
ATOM 1977 O O . ALA A 1 250 ? 77.352 -43.616 -30.127 1.00 49.30 247 ALA B O 1
ATOM 1979 N N . MET A 1 251 ? 75.541 -42.514 -30.901 1.00 46.58 248 MET B N 1
ATOM 1980 C CA . MET A 1 251 ? 74.577 -43.240 -30.082 1.00 45.80 248 MET B CA 1
ATOM 1981 C C . MET A 1 251 ? 73.767 -44.193 -30.950 1.00 45.28 248 MET B C 1
ATOM 1982 O O . MET A 1 251 ? 73.182 -43.781 -31.956 1.00 46.56 248 MET B O 1
ATOM 1987 N N . LEU A 1 252 ? 73.738 -45.462 -30.558 1.00 41.68 249 LEU B N 1
ATOM 1988 C CA . LEU A 1 252 ? 72.897 -46.437 -31.232 1.00 41.59 249 LEU B CA 1
ATOM 1989 C C . LEU A 1 252 ? 71.460 -46.300 -30.744 1.00 43.86 249 LEU B C 1
ATOM 1990 O O . LEU A 1 252 ? 71.189 -46.377 -29.540 1.00 47.81 249 LEU B O 1
ATOM 1995 N N . PHE A 1 253 ? 70.540 -46.105 -31.683 1.00 41.56 250 PHE B N 1
ATOM 1996 C CA . PHE A 1 253 ? 69.109 -46.004 -31.394 1.00 37.43 250 PHE B CA 1
ATOM 1997 C C . PHE A 1 253 ? 68.363 -47.005 -32.272 1.00 44.55 250 PHE B C 1
ATOM 1998 O O . PHE A 1 253 ? 67.561 -46.628 -33.133 1.00 39.40 250 PHE B O 1
ATOM 2006 N N . PRO A 1 254 ? 68.624 -48.311 -32.089 1.00 42.01 251 PRO B N 1
ATOM 2007 C CA . PRO A 1 254 ? 68.057 -49.335 -32.986 1.00 42.54 251 PRO B CA 1
ATOM 2008 C C . PRO A 1 254 ? 66.688 -49.824 -32.525 1.00 48.93 251 PRO B C 1
ATOM 2009 O O . PRO A 1 254 ? 66.504 -50.969 -32.089 1.00 53.48 251 PRO B O 1
ATOM 2013 N N . ILE A 1 255 ? 65.693 -48.940 -32.618 1.00 46.79 252 ILE B N 1
ATOM 2014 C CA . ILE A 1 255 ? 64.354 -49.291 -32.159 1.00 52.80 252 ILE B CA 1
ATOM 2015 C C . ILE A 1 255 ? 63.745 -50.377 -33.044 1.00 49.45 252 ILE B C 1
ATOM 2016 O O . ILE A 1 255 ? 64.126 -50.579 -34.205 1.00 45.58 252 ILE B O 1
ATOM 2021 N N . THR A 1 256 ? 62.776 -51.091 -32.472 1.00 47.83 253 THR B N 1
ATOM 2022 C CA . THR A 1 256 ? 62.054 -52.170 -33.138 1.00 47.90 253 THR B CA 1
ATOM 2023 C C . THR A 1 256 ? 60.555 -51.922 -33.039 1.00 43.18 253 THR B C 1
ATOM 2024 O O . THR A 1 256 ? 59.761 -52.865 -32.995 1.00 51.50 253 THR B O 1
ATOM 2028 N N . TRP A 1 257 ? 60.162 -50.650 -33.008 1.00 43.98 254 TRP B N 1
ATOM 2029 C CA . TRP A 1 257 ? 58.887 -50.244 -32.437 1.00 49.58 254 TRP B CA 1
ATOM 2030 C C . TRP A 1 257 ? 58.564 -48.833 -32.918 1.00 50.32 254 TRP B C 1
ATOM 2031 O O . TRP A 1 257 ? 59.466 -48.044 -33.214 1.00 47.34 254 TRP B O 1
ATOM 2042 N N . GLN A 1 258 ? 57.266 -48.536 -33.028 1.00 47.53 255 GLN B N 1
ATOM 2043 C CA . GLN A 1 258 ? 56.787 -47.244 -33.530 1.00 40.83 255 GLN B CA 1
ATOM 2044 C C . GLN A 1 258 ? 57.034 -46.166 -32.477 1.00 46.23 255 GLN B C 1
ATOM 2045 O O . GLN A 1 258 ? 56.144 -45.770 -31.719 1.00 47.48 255 GLN B O 1
ATOM 2051 N N . GLU A 1 259 ? 58.277 -45.694 -32.429 1.00 44.72 256 GLU B N 1
ATOM 2052 C CA . GLU A 1 259 ? 58.689 -44.697 -31.446 1.00 48.42 256 GLU B CA 1
ATOM 2053 C C . GLU A 1 259 ? 57.874 -43.417 -31.584 1.00 52.95 256 GLU B C 1
ATOM 2054 O O . GLU A 1 259 ? 57.864 -42.812 -32.669 1.00 51.13 256 GLU B O 1
ATOM 2060 N N . PRO A 1 260 ? 57.186 -42.970 -30.525 1.00 49.48 257 PRO B N 1
ATOM 2061 C CA . PRO A 1 260 ? 56.456 -41.693 -30.612 1.00 49.45 257 PRO B CA 1
ATOM 2062 C C . PRO A 1 260 ? 57.348 -40.497 -30.908 1.00 50.36 257 PRO B C 1
ATOM 2063 O O . PRO A 1 260 ? 56.985 -39.651 -31.736 1.00 42.37 257 PRO B O 1
ATOM 2067 N N . PHE A 1 261 ? 58.508 -40.405 -30.257 1.00 47.27 258 PHE B N 1
ATOM 2068 C CA . PHE A 1 261 ? 59.442 -39.309 -30.475 1.00 41.35 258 PHE B CA 1
ATOM 2069 C C . PHE A 1 261 ? 60.871 -39.794 -30.265 1.00 43.31 258 PHE B C 1
ATOM 2070 O O . PHE A 1 261 ? 61.611 -39.985 -31.233 1.00 45.90 258 PHE B O 1
ATOM 2078 N N . GLY A 1 262 ? 61.269 -39.993 -29.008 1.00 41.43 259 GLY B N 1
ATOM 2079 C CA . GLY A 1 262 ? 62.612 -40.442 -28.689 1.00 36.70 259 GLY B CA 1
ATOM 2080 C C . GLY A 1 262 ? 63.501 -39.332 -28.167 1.00 37.20 259 GLY B C 1
ATOM 2081 O O . GLY A 1 262 ? 64.348 -38.803 -28.894 1.00 39.77 259 GLY B O 1
ATOM 2082 N N . LEU A 1 263 ? 63.325 -38.985 -26.890 1.00 31.91 260 LEU B N 1
ATOM 2083 C CA . LEU A 1 263 ? 64.044 -37.851 -26.318 1.00 42.58 260 LEU B CA 1
ATOM 2084 C C . LEU A 1 263 ? 65.552 -38.069 -26.295 1.00 42.90 260 LEU B C 1
ATOM 2085 O O . LEU A 1 263 ? 66.314 -37.100 -26.385 1.00 45.29 260 LEU B O 1
ATOM 2090 N N . VAL A 1 264 ? 66.006 -39.320 -26.177 1.00 42.17 261 VAL B N 1
ATOM 2091 C CA . VAL A 1 264 ? 67.444 -39.576 -26.111 1.00 45.88 261 VAL B CA 1
ATOM 2092 C C . VAL A 1 264 ? 68.145 -39.122 -27.386 1.00 46.32 261 VAL B C 1
ATOM 2093 O O . VAL A 1 264 ? 69.333 -38.778 -27.361 1.00 49.80 261 VAL B O 1
ATOM 2097 N N . MET A 1 265 ? 67.436 -39.115 -28.517 1.00 41.23 262 MET B N 1
ATOM 2098 C CA . MET A 1 265 ? 68.044 -38.690 -29.773 1.00 44.09 262 MET B CA 1
ATOM 2099 C C . MET A 1 265 ? 68.470 -37.228 -29.710 1.00 45.94 262 MET B C 1
ATOM 2100 O O . MET A 1 265 ? 69.617 -36.888 -30.022 1.00 38.53 262 MET B O 1
ATOM 2105 N N . ILE A 1 266 ? 67.551 -36.343 -29.312 1.00 47.56 263 ILE B N 1
ATOM 2106 C CA . ILE A 1 266 ? 67.887 -34.929 -29.229 1.00 47.95 263 ILE B CA 1
ATOM 2107 C C . ILE A 1 266 ? 68.800 -34.635 -28.046 1.00 46.04 263 ILE B C 1
ATOM 2108 O O . ILE A 1 266 ? 69.480 -33.603 -28.038 1.00 47.54 263 ILE B O 1
ATOM 2113 N N . GLU A 1 267 ? 68.841 -35.518 -27.045 1.00 42.65 264 GLU B N 1
ATOM 2114 C CA . GLU A 1 267 ? 69.842 -35.384 -25.991 1.00 41.92 264 GLU B CA 1
ATOM 2115 C C . GLU A 1 267 ? 71.226 -35.767 -26.503 1.00 42.31 264 GLU B C 1
ATOM 2116 O O . GLU A 1 267 ? 72.221 -35.103 -26.185 1.00 41.20 264 GLU B O 1
ATOM 2122 N N . SER A 1 268 ? 71.308 -36.838 -27.293 1.00 38.16 265 SER B N 1
ATOM 2123 C CA . SER A 1 268 ? 72.574 -37.211 -27.913 1.00 39.60 265 SER B CA 1
ATOM 2124 C C . SER A 1 268 ? 73.104 -36.088 -28.793 1.00 43.53 265 SER B C 1
ATOM 2125 O O . SER A 1 268 ? 74.247 -35.644 -28.632 1.00 46.36 265 SER B O 1
ATOM 2128 N N . MET A 1 269 ? 72.280 -35.617 -29.734 1.00 40.25 266 MET B N 1
ATOM 2129 C CA . MET A 1 269 ? 72.707 -34.558 -30.643 1.00 41.69 266 MET B CA 1
ATOM 2130 C C . MET A 1 269 ? 73.097 -33.289 -29.888 1.00 44.38 266 MET B C 1
ATOM 2131 O O . MET A 1 269 ? 74.075 -32.623 -30.250 1.00 52.72 266 MET B O 1
ATOM 2136 N N . ALA A 1 270 ? 72.341 -32.932 -28.843 1.00 38.30 267 ALA B N 1
ATOM 2137 C CA . ALA A 1 270 ? 72.675 -31.750 -28.048 1.00 41.10 267 ALA B CA 1
ATOM 2138 C C . ALA A 1 270 ? 74.086 -31.836 -27.481 1.00 44.75 267 ALA B C 1
ATOM 2139 O O . ALA A 1 270 ? 74.810 -30.833 -27.439 1.00 50.75 267 ALA B O 1
ATOM 2141 N N . ALA A 1 271 ? 74.496 -33.022 -27.030 1.00 37.85 268 ALA B N 1
ATOM 2142 C CA . ALA A 1 271 ? 75.866 -33.196 -26.569 1.00 43.30 268 ALA B CA 1
ATOM 2143 C C . ALA A 1 271 ? 76.872 -33.158 -27.710 1.00 44.30 268 ALA B C 1
ATOM 2144 O O . ALA A 1 271 ? 78.080 -33.183 -27.448 1.00 40.01 268 ALA B O 1
ATOM 2146 N N . GLY A 1 272 ? 76.407 -33.098 -28.956 1.00 41.45 269 GLY B N 1
ATOM 2147 C CA . GLY A 1 272 ? 77.276 -33.138 -30.111 1.00 49.15 269 GLY B CA 1
ATOM 2148 C C . GLY A 1 272 ? 77.496 -34.515 -30.692 1.00 51.52 269 GLY B C 1
ATOM 2149 O O . GLY A 1 272 ? 78.308 -34.658 -31.614 1.00 45.32 269 GLY B O 1
ATOM 2150 N N . THR A 1 273 ? 76.800 -35.532 -30.185 1.00 42.03 270 THR B N 1
ATOM 2151 C CA . THR A 1 273 ? 76.995 -36.900 -30.635 1.00 47.60 270 THR B CA 1
ATOM 2152 C C . THR A 1 273 ? 75.866 -37.302 -31.572 1.00 48.70 270 THR B C 1
ATOM 2153 O O . THR A 1 273 ? 74.704 -37.355 -31.138 1.00 46.20 270 THR B O 1
ATOM 2157 N N . PRO A 1 274 ? 76.149 -37.610 -32.837 1.00 49.93 271 PRO B N 1
ATOM 2158 C CA . PRO A 1 274 ? 75.081 -37.981 -33.774 1.00 46.73 271 PRO B CA 1
ATOM 2159 C C . PRO A 1 274 ? 74.515 -39.364 -33.483 1.00 46.91 271 PRO B C 1
ATOM 2160 O O . PRO A 1 274 ? 75.091 -40.164 -32.743 1.00 45.69 271 PRO B O 1
ATOM 2164 N N . VAL A 1 275 ? 73.353 -39.635 -34.075 1.00 49.52 272 VAL B N 1
ATOM 2165 C CA . VAL A 1 275 ? 72.564 -40.826 -33.773 1.00 50.19 272 VAL B CA 1
ATOM 2166 C C . VAL A 1 275 ? 72.530 -41.745 -34.988 1.00 48.31 272 VAL B C 1
ATOM 2167 O O . VAL A 1 275 ? 72.174 -41.317 -36.091 1.00 48.35 272 VAL B O 1
ATOM 2171 N N . VAL A 1 276 ? 72.909 -43.002 -34.786 1.00 49.37 273 VAL B N 1
ATOM 2172 C CA . VAL A 1 276 ? 72.672 -44.072 -35.750 1.00 50.88 273 VAL B CA 1
ATOM 2173 C C . VAL A 1 276 ? 71.404 -44.796 -35.313 1.00 47.39 273 VAL B C 1
ATOM 2174 O O . VAL A 1 276 ? 71.405 -45.547 -34.334 1.00 46.35 273 VAL B O 1
ATOM 2178 N N . ALA A 1 277 ? 70.309 -44.540 -36.023 1.00 46.23 274 ALA B N 1
ATOM 2179 C CA . ALA A 1 277 ? 69.007 -45.085 -35.680 1.00 47.58 274 ALA B CA 1
ATOM 2180 C C . ALA A 1 277 ? 68.406 -45.845 -36.856 1.00 50.62 274 ALA B C 1
ATOM 2181 O O . ALA A 1 277 ? 68.733 -45.600 -38.021 1.00 48.33 274 ALA B O 1
ATOM 2183 N N . ILE A 1 278 ? 67.519 -46.779 -36.531 1.00 55.32 275 ILE B N 1
ATOM 2184 C CA . ILE A 1 278 ? 66.661 -47.406 -37.528 1.00 49.86 275 ILE B CA 1
ATOM 2185 C C . ILE A 1 278 ? 65.456 -46.506 -37.770 1.00 42.74 275 ILE B C 1
ATOM 2186 O O . ILE A 1 278 ? 64.909 -45.907 -36.837 1.00 40.61 275 ILE B O 1
ATOM 2191 N N . ALA A 1 279 ? 65.046 -46.399 -39.034 1.00 47.67 276 ALA B N 1
ATOM 2192 C CA . ALA A 1 279 ? 64.074 -45.396 -39.468 1.00 46.30 276 ALA B CA 1
ATOM 2193 C C . ALA A 1 279 ? 62.646 -45.888 -39.221 1.00 45.79 276 ALA B C 1
ATOM 2194 O O . ALA A 1 279 ? 61.863 -46.139 -40.140 1.00 54.97 276 ALA B O 1
ATOM 2196 N N . LYS A 1 280 ? 62.309 -46.018 -37.941 1.00 44.13 277 LYS B N 1
ATOM 2197 C CA . LYS A 1 280 ? 60.959 -46.362 -37.520 1.00 41.30 277 LYS B CA 1
ATOM 2198 C C . LYS A 1 280 ? 60.384 -45.235 -36.674 1.00 41.63 277 LYS B C 1
ATOM 2199 O O . LYS A 1 280 ? 61.116 -44.511 -35.996 1.00 43.51 277 LYS B O 1
ATOM 2205 N N . GLY A 1 281 ? 59.062 -45.097 -36.722 1.00 51.28 278 GLY B N 1
ATOM 2206 C CA . GLY A 1 281 ? 58.390 -44.048 -35.970 1.00 47.69 278 GLY B CA 1
ATOM 2207 C C . GLY A 1 281 ? 58.896 -42.662 -36.317 1.00 43.54 278 GLY B C 1
ATOM 2208 O O . GLY A 1 281 ? 58.953 -42.267 -37.486 1.00 53.32 278 GLY B O 1
ATOM 2209 N N . ALA A 1 282 ? 59.285 -41.912 -35.287 1.00 50.25 279 ALA B N 1
ATOM 2210 C CA . ALA A 1 282 ? 59.620 -40.500 -35.419 1.00 48.36 279 ALA B CA 1
ATOM 2211 C C . ALA A 1 282 ? 61.088 -40.253 -35.736 1.00 44.90 279 ALA B C 1
ATOM 2212 O O . ALA A 1 282 ? 61.476 -39.093 -35.910 1.00 47.41 279 ALA B O 1
ATOM 2214 N N . ALA A 1 283 ? 61.909 -41.299 -35.800 1.00 40.86 280 ALA B N 1
ATOM 2215 C CA . ALA A 1 283 ? 63.330 -41.120 -36.089 1.00 47.59 280 ALA B CA 1
ATOM 2216 C C . ALA A 1 283 ? 63.586 -40.324 -37.365 1.00 51.95 280 ALA B C 1
ATOM 2217 O O . ALA A 1 283 ? 64.424 -39.408 -37.329 1.00 52.02 280 ALA B O 1
ATOM 2219 N N . PRO A 1 284 ? 62.929 -40.598 -38.501 1.00 54.33 281 PRO B N 1
ATOM 2220 C CA . PRO A 1 284 ? 63.163 -39.755 -39.687 1.00 51.43 281 PRO B CA 1
ATOM 2221 C C . PRO A 1 284 ? 62.804 -38.290 -39.486 1.00 46.26 281 PRO B C 1
ATOM 2222 O O . PRO A 1 284 ? 63.397 -37.428 -40.145 1.00 56.36 281 PRO B O 1
ATOM 2226 N N . GLU A 1 285 ? 61.858 -37.973 -38.597 1.00 45.76 282 GLU B N 1
ATOM 2227 C CA . GLU A 1 285 ? 61.505 -36.578 -38.358 1.00 48.14 282 GLU B CA 1
ATOM 2228 C C . GLU A 1 285 ? 62.454 -35.899 -37.385 1.00 52.29 282 GLU B C 1
ATOM 2229 O O . GLU A 1 285 ? 62.501 -34.665 -37.343 1.00 51.73 282 GLU B O 1
ATOM 2235 N N . VAL A 1 286 ? 63.208 -36.671 -36.610 1.00 52.46 283 VAL B N 1
ATOM 2236 C CA . VAL A 1 286 ? 64.129 -36.128 -35.627 1.00 50.96 283 VAL B CA 1
ATOM 2237 C C . VAL A 1 286 ? 65.547 -36.048 -36.176 1.00 47.29 283 VAL B C 1
ATOM 2238 O O . VAL A 1 286 ? 66.235 -35.045 -35.986 1.00 50.68 283 VAL B O 1
ATOM 2242 N N . ILE A 1 287 ? 65.987 -37.084 -36.876 1.00 46.19 284 ILE B N 1
ATOM 2243 C CA . ILE A 1 287 ? 67.322 -37.124 -37.458 1.00 53.41 284 ILE B CA 1
ATOM 2244 C C . ILE A 1 287 ? 67.271 -36.571 -38.875 1.00 53.20 284 ILE B C 1
ATOM 2245 O O . ILE A 1 287 ? 66.420 -36.971 -39.680 1.00 49.44 284 ILE B O 1
ATOM 2250 N N . GLU A 1 288 ? 68.180 -35.648 -39.179 1.00 49.98 285 GLU B N 1
ATOM 2251 C CA . GLU A 1 288 ? 68.454 -35.243 -40.552 1.00 58.23 285 GLU B CA 1
ATOM 2252 C C . GLU A 1 288 ? 69.546 -36.161 -41.091 1.00 55.54 285 GLU B C 1
ATOM 2253 O O . GLU A 1 288 ? 70.697 -36.094 -40.645 1.00 56.32 285 GLU B O 1
ATOM 2259 N N . HIS A 1 289 ? 69.179 -37.027 -42.033 1.00 49.18 286 HIS B N 1
ATOM 2260 C CA . HIS A 1 289 ? 70.090 -38.052 -42.530 1.00 53.62 286 HIS B CA 1
ATOM 2261 C C . HIS A 1 289 ? 71.380 -37.458 -43.083 1.00 54.62 286 HIS B C 1
ATOM 2262 O O . HIS A 1 289 ? 71.369 -36.440 -43.782 1.00 52.71 286 HIS B O 1
ATOM 2269 N N . GLY A 1 290 ? 72.501 -38.095 -42.740 1.00 56.08 287 GLY B N 1
ATOM 2270 C CA . GLY A 1 290 ? 73.800 -37.709 -43.247 1.00 59.74 287 GLY B CA 1
ATOM 2271 C C . GLY A 1 290 ? 74.339 -36.413 -42.696 1.00 56.22 287 GLY B C 1
ATOM 2272 O O . GLY A 1 290 ? 75.418 -35.981 -43.112 1.00 61.20 287 GLY B O 1
ATOM 2273 N N . LYS A 1 291 ? 73.623 -35.772 -41.780 1.00 57.19 288 LYS B N 1
ATOM 2274 C CA . LYS A 1 291 ? 74.024 -34.481 -41.238 1.00 58.63 288 LYS B CA 1
ATOM 2275 C C . LYS A 1 291 ? 74.145 -34.520 -39.722 1.00 61.41 288 LYS B C 1
ATOM 2276 O O . LYS A 1 291 ? 75.228 -34.262 -39.191 1.00 61.02 288 LYS B O 1
ATOM 2282 N N . THR A 1 292 ? 73.060 -34.813 -39.013 1.00 60.38 289 THR B N 1
ATOM 2283 C CA . THR A 1 292 ? 73.083 -35.005 -37.572 1.00 59.21 289 THR B CA 1
ATOM 2284 C C . THR A 1 292 ? 72.981 -36.477 -37.194 1.00 59.38 289 THR B C 1
ATOM 2285 O O . THR A 1 292 ? 72.842 -36.800 -36.010 1.00 53.20 289 THR B O 1
ATOM 2289 N N . GLY A 1 293 ? 73.041 -37.368 -38.179 1.00 51.05 290 GLY B N 1
ATOM 2290 C CA . GLY A 1 293 ? 72.971 -38.792 -37.913 1.00 56.26 290 GLY B CA 1
ATOM 2291 C C . GLY A 1 293 ? 72.798 -39.565 -39.207 1.00 61.76 290 GLY B C 1
ATOM 2292 O O . GLY A 1 293 ? 73.155 -39.083 -40.284 1.00 61.18 290 GLY B O 1
ATOM 2293 N N . PHE A 1 294 ? 72.241 -40.769 -39.082 1.00 56.97 291 PHE B N 1
ATOM 2294 C CA . PHE A 1 294 ? 72.090 -41.666 -40.224 1.00 53.31 291 PHE B CA 1
ATOM 2295 C C . PHE A 1 294 ? 70.869 -42.547 -40.017 1.00 53.59 291 PHE B C 1
ATOM 2296 O O . PHE A 1 294 ? 70.798 -43.291 -39.034 1.00 49.28 291 PHE B O 1
ATOM 2304 N N . LEU A 1 295 ? 69.909 -42.460 -40.932 1.00 53.51 292 LEU B N 1
ATOM 2305 C CA . LEU A 1 295 ? 68.762 -43.355 -40.916 1.00 52.16 292 LEU B CA 1
ATOM 2306 C C . LEU A 1 295 ? 69.121 -44.670 -41.603 1.00 55.17 292 LEU B C 1
ATOM 2307 O O . LEU A 1 295 ? 69.614 -44.671 -42.734 1.00 58.21 292 LEU B O 1
ATOM 2312 N N . CYS A 1 296 ? 68.866 -45.786 -40.921 1.00 54.85 293 CYS B N 1
ATOM 2313 C CA . CYS A 1 296 ? 69.237 -47.114 -41.388 1.00 52.06 293 CYS B CA 1
ATOM 2314 C C . CYS A 1 296 ? 68.015 -48.021 -41.310 1.00 62.03 293 CYS B C 1
ATOM 2315 O O . CYS A 1 296 ? 67.037 -47.720 -40.623 1.00 64.61 293 CYS B O 1
ATOM 2318 N N . HIS A 1 297 ? 68.025 -49.084 -42.098 1.00 61.88 294 HIS B N 1
ATOM 2319 C CA . HIS A 1 297 ? 66.840 -49.974 -42.109 1.00 61.57 294 HIS B CA 1
ATOM 2320 C C . HIS A 1 297 ? 67.243 -51.346 -41.578 1.00 64.95 294 HIS B C 1
ATOM 2321 O O . HIS A 1 297 ? 66.347 -52.178 -41.383 1.00 64.81 294 HIS B O 1
ATOM 2328 N N . SER A 1 298 ? 68.534 -51.533 -41.305 1.00 62.27 295 SER B N 1
ATOM 2329 C CA . SER A 1 298 ? 69.021 -52.842 -40.817 1.00 61.26 295 SER B CA 1
ATOM 2330 C C . SER A 1 298 ? 70.173 -52.677 -39.837 1.00 60.75 295 SER B C 1
ATOM 2331 O O . SER A 1 298 ? 70.701 -51.572 -39.719 1.00 62.36 295 SER B O 1
ATOM 2334 N N . VAL A 1 299 ? 70.537 -53.770 -39.176 1.00 62.31 296 VAL B N 1
ATOM 2335 C CA . VAL A 1 299 ? 71.706 -53.762 -38.257 1.00 72.46 296 VAL B CA 1
ATOM 2336 C C . VAL A 1 299 ? 72.952 -53.475 -39.095 1.00 70.02 296 VAL B C 1
ATOM 2337 O O . VAL A 1 299 ? 73.716 -52.613 -38.698 1.00 70.30 296 VAL B O 1
ATOM 2341 N N . GLU A 1 300 ? 73.112 -54.166 -40.220 1.00 65.25 297 GLU B N 1
ATOM 2342 C CA . GLU A 1 300 ? 74.283 -53.975 -41.105 1.00 64.15 297 GLU B CA 1
ATOM 2343 C C . GLU A 1 300 ? 74.308 -52.546 -41.626 1.00 65.16 297 GLU B C 1
ATOM 2344 O O . GLU A 1 300 ? 75.396 -52.014 -41.799 1.00 65.73 297 GLU B O 1
ATOM 2350 N N . ASP A 1 301 ? 73.142 -51.975 -41.906 1.00 67.97 298 ASP B N 1
ATOM 2351 C CA . ASP A 1 301 ? 73.069 -50.565 -42.356 1.00 63.24 298 ASP B CA 1
ATOM 2352 C C . ASP A 1 301 ? 73.597 -49.694 -41.225 1.00 62.20 298 ASP B C 1
ATOM 2353 O O . ASP A 1 301 ? 74.354 -48.782 -41.524 1.00 64.90 298 ASP B O 1
ATOM 2358 N N . CYS A 1 302 ? 73.217 -49.988 -39.981 1.00 62.73 299 CYS B N 1
ATOM 2359 C CA . CYS A 1 302 ? 73.745 -49.259 -38.846 1.00 62.96 299 CYS B CA 1
ATOM 2360 C C . CYS A 1 302 ? 75.235 -49.544 -38.693 1.00 60.11 299 CYS B C 1
ATOM 2361 O O . CYS A 1 302 ? 76.023 -48.630 -38.424 1.00 57.79 299 CYS B O 1
ATOM 2364 N N . VAL A 1 303 ? 75.642 -50.807 -38.879 1.00 57.59 300 VAL B N 1
ATOM 2365 C CA . VAL A 1 303 ? 77.054 -51.168 -38.748 1.00 54.25 300 VAL B CA 1
ATOM 2366 C C . VAL A 1 303 ? 77.895 -50.412 -39.770 1.00 51.40 300 VAL B C 1
ATOM 2367 O O . VAL A 1 303 ? 78.952 -49.860 -39.443 1.00 51.06 300 VAL B O 1
ATOM 2371 N N . ALA A 1 304 ? 77.434 -50.373 -41.022 1.00 56.58 301 ALA B N 1
ATOM 2372 C CA . ALA A 1 304 ? 78.162 -49.650 -42.061 1.00 55.84 301 ALA B CA 1
ATOM 2373 C C . ALA A 1 304 ? 78.187 -48.150 -41.789 1.00 56.88 301 ALA B C 1
ATOM 2374 O O . ALA A 1 304 ? 79.179 -47.477 -42.089 1.00 61.03 301 ALA B O 1
ATOM 2376 N N . ALA A 1 305 ? 77.108 -47.611 -41.216 1.00 55.28 302 ALA B N 1
ATOM 2377 C CA . ALA A 1 305 ? 77.022 -46.173 -40.983 1.00 52.76 302 ALA B CA 1
ATOM 2378 C C . ALA A 1 305 ? 77.983 -45.692 -39.903 1.00 55.70 302 ALA B C 1
ATOM 2379 O O . ALA A 1 305 ? 78.352 -44.513 -39.904 1.00 58.68 302 ALA B O 1
ATOM 2381 N N . VAL A 1 306 ? 78.397 -46.571 -38.985 1.00 51.70 303 VAL B N 1
ATOM 2382 C CA . VAL A 1 306 ? 79.281 -46.150 -37.902 1.00 58.52 303 VAL B CA 1
ATOM 2383 C C . VAL A 1 306 ? 80.641 -45.736 -38.455 1.00 56.41 303 VAL B C 1
ATOM 2384 O O . VAL A 1 306 ? 81.324 -44.880 -37.877 1.00 59.25 303 VAL B O 1
ATOM 2388 N N . ALA A 1 307 ? 81.038 -46.295 -39.599 1.00 59.61 304 ALA B N 1
ATOM 2389 C CA . ALA A 1 307 ? 82.302 -45.898 -40.207 1.00 59.02 304 ALA B CA 1
ATOM 2390 C C . ALA A 1 307 ? 82.226 -44.484 -40.768 1.00 57.12 304 ALA B C 1
ATOM 2391 O O . ALA A 1 307 ? 83.248 -43.794 -40.854 1.00 57.51 304 ALA B O 1
ATOM 2393 N N . GLN A 1 308 ? 81.029 -44.035 -41.141 1.00 51.97 305 GLN B N 1
ATOM 2394 C CA . GLN A 1 308 ? 80.826 -42.712 -41.711 1.00 58.24 305 GLN B CA 1
ATOM 2395 C C . GLN A 1 308 ? 80.330 -41.713 -40.677 1.00 57.07 305 GLN B C 1
ATOM 2396 O O . GLN A 1 308 ? 79.871 -40.628 -41.046 1.00 52.38 305 GLN B O 1
ATOM 2402 N N . VAL A 1 309 ? 80.429 -42.052 -39.396 1.00 58.39 306 VAL B N 1
ATOM 2403 C CA . VAL A 1 309 ? 80.030 -41.177 -38.296 1.00 54.50 306 VAL B CA 1
ATOM 2404 C C . VAL A 1 309 ? 81.080 -40.093 -38.056 1.00 54.22 306 VAL B C 1
ATOM 2405 O O . VAL A 1 309 ? 80.708 -38.920 -37.907 1.00 54.85 306 VAL B O 1
ATOM 2409 N N . PRO A 1 310 ? 82.395 -40.412 -37.998 1.00 52.94 307 PRO B N 1
ATOM 2410 C CA . PRO A 1 310 ? 83.382 -39.345 -37.775 1.00 58.71 307 PRO B CA 1
ATOM 2411 C C . PRO A 1 310 ? 83.305 -38.157 -38.726 1.00 57.57 307 PRO B C 1
ATOM 2412 O O . PRO A 1 310 ? 83.789 -37.077 -38.373 1.00 50.92 307 PRO B O 1
ATOM 2416 N N . GLN A 1 311 ? 82.747 -38.316 -39.931 1.00 58.69 308 GLN B N 1
ATOM 2417 C CA . GLN A 1 311 ? 82.719 -37.158 -40.830 1.00 53.31 308 GLN B CA 1
ATOM 2418 C C . GLN A 1 311 ? 81.767 -36.056 -40.361 1.00 55.65 308 GLN B C 1
ATOM 2419 O O . GLN A 1 311 ? 81.943 -34.896 -40.751 1.00 58.43 308 GLN B O 1
ATOM 2425 N N . LEU A 1 312 ? 80.749 -36.374 -39.566 1.00 56.51 309 LEU B N 1
ATOM 2426 C CA . LEU A 1 312 ? 79.729 -35.369 -39.284 1.00 52.77 309 LEU B CA 1
ATOM 2427 C C . LEU A 1 312 ? 80.289 -34.212 -38.462 1.00 52.48 309 LEU B C 1
ATOM 2428 O O . LEU A 1 312 ? 81.247 -34.361 -37.699 1.00 53.97 309 LEU B O 1
ATOM 2433 N N . ASP A 1 313 ? 79.695 -33.034 -38.658 1.00 52.08 310 ASP B N 1
ATOM 2434 C CA . ASP A 1 313 ? 80.040 -31.849 -37.881 1.00 51.18 310 ASP B CA 1
ATOM 2435 C C . ASP A 1 313 ? 79.320 -31.947 -36.545 1.00 56.10 310 ASP B C 1
ATOM 2436 O O . ASP A 1 313 ? 78.090 -31.844 -36.485 1.00 52.69 310 ASP B O 1
ATOM 2441 N N . ARG A 1 314 ? 80.087 -32.130 -35.470 1.00 49.65 311 ARG B N 1
ATOM 2442 C CA . ARG A 1 314 ? 79.475 -32.327 -34.161 1.00 44.53 311 ARG B CA 1
ATOM 2443 C C . ARG A 1 314 ? 78.788 -31.063 -33.659 1.00 47.48 311 ARG B C 1
ATOM 2444 O O . ARG A 1 314 ? 77.771 -31.154 -32.962 1.00 48.43 311 ARG B O 1
ATOM 2452 N N . MET A 1 315 ? 79.324 -29.884 -33.988 1.00 49.10 312 MET B N 1
ATOM 2453 C CA . MET A 1 315 ? 78.662 -28.649 -33.578 1.00 49.24 312 MET B CA 1
ATOM 2454 C C . MET A 1 315 ? 77.357 -28.443 -34.337 1.00 50.97 312 MET B C 1
ATOM 2455 O O . MET A 1 315 ? 76.410 -27.861 -33.793 1.00 51.30 312 MET B O 1
ATOM 2460 N N . ALA A 1 316 ? 77.286 -28.913 -35.586 1.00 46.35 313 ALA B N 1
ATOM 2461 C CA . ALA A 1 316 ? 76.027 -28.872 -36.323 1.00 42.48 313 ALA B CA 1
ATOM 2462 C C . ALA A 1 316 ? 74.935 -29.656 -35.607 1.00 45.13 313 ALA B C 1
ATOM 2463 O O . ALA A 1 316 ? 73.752 -29.309 -35.710 1.00 38.34 313 ALA B O 1
ATOM 2465 N N . CYS A 1 317 ? 75.308 -30.724 -34.894 1.00 43.69 314 CYS B N 1
ATOM 2466 C CA . CYS A 1 317 ? 74.325 -31.492 -34.136 1.00 42.66 314 CYS B CA 1
ATOM 2467 C C . CYS A 1 317 ? 73.694 -30.639 -33.043 1.00 46.63 314 CYS B C 1
ATOM 2468 O O . CYS A 1 317 ? 72.467 -30.604 -32.898 1.00 52.64 314 CYS B O 1
ATOM 2471 N N . ARG A 1 318 ? 74.525 -29.955 -32.250 1.00 47.98 315 ARG B N 1
ATOM 2472 C CA . ARG A 1 318 ? 74.003 -29.093 -31.193 1.00 45.32 315 ARG B CA 1
ATOM 2473 C C . ARG A 1 318 ? 73.174 -27.953 -31.771 1.00 49.38 315 ARG B C 1
ATOM 2474 O O . ARG A 1 318 ? 72.086 -27.646 -31.269 1.00 50.16 315 ARG B O 1
ATOM 2482 N N . ASP A 1 319 ? 73.680 -27.306 -32.827 1.00 54.29 316 ASP B N 1
ATOM 2483 C CA . ASP A 1 319 ? 72.926 -26.230 -33.462 1.00 48.66 316 ASP B CA 1
ATOM 2484 C C . ASP A 1 319 ? 71.585 -26.737 -33.969 1.00 52.63 316 ASP B C 1
ATOM 2485 O O . ASP A 1 319 ? 70.571 -26.033 -33.885 1.00 54.39 316 ASP B O 1
ATOM 2490 N N . TYR A 1 320 ? 71.562 -27.967 -34.488 1.00 49.82 317 TYR B N 1
ATOM 2491 C CA . TYR A 1 320 ? 70.318 -28.554 -34.974 1.00 51.47 317 TYR B CA 1
ATOM 2492 C C . TYR A 1 320 ? 69.290 -28.674 -33.856 1.00 53.38 317 TYR B C 1
ATOM 2493 O O . TYR A 1 320 ? 68.102 -28.402 -34.065 1.00 54.61 317 TYR B O 1
ATOM 2502 N N . VAL A 1 321 ? 69.728 -29.078 -32.660 1.00 49.89 318 VAL B N 1
ATOM 2503 C CA . VAL A 1 321 ? 68.794 -29.219 -31.548 1.00 42.54 318 VAL B CA 1
ATOM 2504 C C . VAL A 1 321 ? 68.273 -27.855 -31.127 1.00 40.89 318 VAL B C 1
ATOM 2505 O O . VAL A 1 321 ? 67.088 -27.696 -30.812 1.00 47.19 318 VAL B O 1
ATOM 2509 N N . TRP A 1 322 ? 69.152 -26.853 -31.107 1.00 44.87 319 TRP B N 1
ATOM 2510 C CA . TRP A 1 322 ? 68.727 -25.486 -30.828 1.00 56.80 319 TRP B CA 1
ATOM 2511 C C . TRP A 1 322 ? 67.690 -25.002 -31.832 1.00 51.72 319 TRP B C 1
ATOM 2512 O O . TRP A 1 322 ? 66.785 -24.241 -31.472 1.00 54.69 319 TRP B O 1
ATOM 2523 N N . GLN A 1 323 ? 67.792 -25.447 -33.086 1.00 43.41 320 GLN B N 1
ATOM 2524 C CA . GLN A 1 323 ? 66.976 -24.869 -34.147 1.00 47.22 320 GLN B CA 1
ATOM 2525 C C . GLN A 1 323 ? 65.536 -25.364 -34.101 1.00 47.88 320 GLN B C 1
ATOM 2526 O O . GLN A 1 323 ? 64.606 -24.577 -34.308 1.00 44.85 320 GLN B O 1
ATOM 2532 N N . ARG A 1 324 ? 65.325 -26.654 -33.829 1.00 54.24 321 ARG B N 1
ATOM 2533 C CA . ARG A 1 324 ? 63.992 -27.235 -33.887 1.00 53.43 321 ARG B CA 1
ATOM 2534 C C . ARG A 1 324 ? 63.479 -27.769 -32.558 1.00 48.71 321 ARG B C 1
ATOM 2535 O O . ARG A 1 324 ? 62.259 -27.859 -32.384 1.00 51.99 321 ARG B O 1
ATOM 2543 N N . PHE A 1 325 ? 64.355 -28.106 -31.615 1.00 46.70 322 PHE B N 1
ATOM 2544 C CA . PHE A 1 325 ? 63.903 -28.777 -30.404 1.00 44.83 322 PHE B CA 1
ATOM 2545 C C . PHE A 1 325 ? 64.174 -27.957 -29.147 1.00 47.45 322 PHE B C 1
ATOM 2546 O O . PHE A 1 325 ? 64.667 -28.487 -28.146 1.00 46.64 322 PHE B O 1
ATOM 2554 N N . SER A 1 326 ? 63.854 -26.666 -29.189 1.00 48.65 323 SER B N 1
ATOM 2555 C CA . SER A 1 326 ? 64.013 -25.777 -28.047 1.00 48.49 323 SER B CA 1
ATOM 2556 C C . SER A 1 326 ? 62.688 -25.592 -27.313 1.00 44.99 323 SER B C 1
ATOM 2557 O O . SER A 1 326 ? 61.609 -25.678 -27.905 1.00 45.79 323 SER B O 1
ATOM 2560 N N . VAL A 1 327 ? 62.787 -25.324 -26.008 1.00 47.09 324 VAL B N 1
ATOM 2561 C CA . VAL A 1 327 ? 61.597 -25.103 -25.188 1.00 44.06 324 VAL B CA 1
ATOM 2562 C C . VAL A 1 327 ? 60.849 -23.858 -25.651 1.00 43.29 324 VAL B C 1
ATOM 2563 O O . VAL A 1 327 ? 59.613 -23.802 -25.602 1.00 44.86 324 VAL B O 1
ATOM 2567 N N . GLU A 1 328 ? 61.589 -22.834 -26.086 1.00 42.03 325 GLU B N 1
ATOM 2568 C CA . GLU A 1 328 ? 60.979 -21.613 -26.605 1.00 44.31 325 GLU B CA 1
ATOM 2569 C C . GLU A 1 328 ? 59.930 -21.922 -27.669 1.00 48.00 325 GLU B C 1
ATOM 2570 O O . GLU A 1 328 ? 58.796 -21.433 -27.606 1.00 45.83 325 GLU B O 1
ATOM 2576 N N . ARG A 1 329 ? 60.302 -22.726 -28.667 1.00 43.52 326 ARG B N 1
ATOM 2577 C CA . ARG A 1 329 ? 59.369 -23.075 -29.734 1.00 47.80 326 ARG B CA 1
ATOM 2578 C C . ARG A 1 329 ? 58.233 -23.950 -29.210 1.00 50.25 326 ARG B C 1
ATOM 2579 O O . ARG A 1 329 ? 57.062 -23.733 -29.547 1.00 39.83 326 ARG B O 1
ATOM 2587 N N . MET A 1 330 ? 58.565 -24.961 -28.399 1.00 50.83 327 MET B N 1
ATOM 2588 C CA . MET A 1 330 ? 57.553 -25.897 -27.911 1.00 48.15 327 MET B CA 1
ATOM 2589 C C . MET A 1 330 ? 56.466 -25.181 -27.118 1.00 48.74 327 MET B C 1
ATOM 2590 O O . MET A 1 330 ? 55.270 -25.402 -27.343 1.00 42.40 327 MET B O 1
ATOM 2595 N N . VAL A 1 331 ? 56.864 -24.331 -26.169 1.00 45.54 328 VAL B N 1
ATOM 2596 C CA . VAL A 1 331 ? 55.879 -23.673 -25.316 1.00 48.03 328 VAL B CA 1
ATOM 2597 C C . VAL A 1 331 ? 55.054 -22.682 -26.127 1.00 49.39 328 VAL B C 1
ATOM 2598 O O . VAL A 1 331 ? 53.848 -22.523 -25.899 1.00 48.61 328 VAL B O 1
ATOM 2602 N N . SER A 1 332 ? 55.684 -22.016 -27.100 1.00 51.13 329 SER B N 1
ATOM 2603 C CA . SER A 1 332 ? 54.947 -21.118 -27.982 1.00 47.57 329 SER B CA 1
ATOM 2604 C C . SER A 1 332 ? 53.945 -21.891 -28.827 1.00 55.11 329 SER B C 1
ATOM 2605 O O . SER A 1 332 ? 52.816 -21.433 -29.045 1.00 55.68 329 SER B O 1
ATOM 2608 N N . GLU A 1 333 ? 54.343 -23.068 -29.317 1.00 53.47 330 GLU B N 1
ATOM 2609 C CA . GLU A 1 333 ? 53.404 -23.908 -30.049 1.00 49.56 330 GLU B CA 1
ATOM 2610 C C . GLU A 1 333 ? 52.299 -24.415 -29.134 1.00 46.99 330 GLU B C 1
ATOM 2611 O O . GLU A 1 333 ? 51.132 -24.482 -29.537 1.00 47.70 330 GLU B O 1
ATOM 2617 N N . TYR A 1 334 ? 52.644 -24.753 -27.888 1.00 49.85 331 TYR B N 1
ATOM 2618 C CA . TYR A 1 334 ? 51.623 -25.135 -26.919 1.00 49.35 331 TYR B CA 1
ATOM 2619 C C . TYR A 1 334 ? 50.747 -23.955 -26.538 1.00 50.24 331 TYR B C 1
ATOM 2620 O O . TYR A 1 334 ? 49.583 -24.144 -26.169 1.00 49.48 331 TYR B O 1
ATOM 2629 N N . GLU A 1 335 ? 51.278 -22.736 -26.610 1.00 51.66 332 GLU B N 1
ATOM 2630 C CA . GLU A 1 335 ? 50.419 -21.583 -26.389 1.00 53.76 332 GLU B CA 1
ATOM 2631 C C . GLU A 1 335 ? 49.412 -21.444 -27.520 1.00 54.03 332 GLU B C 1
ATOM 2632 O O . GLU A 1 335 ? 48.205 -21.343 -27.272 1.00 55.13 332 GLU B O 1
ATOM 2638 N N . ALA A 1 336 ? 49.879 -21.554 -28.765 1.00 49.34 333 ALA B N 1
ATOM 2639 C CA . ALA A 1 336 ? 48.971 -21.550 -29.905 1.00 52.69 333 ALA B CA 1
ATOM 2640 C C . ALA A 1 336 ? 47.850 -22.573 -29.733 1.00 52.00 333 ALA B C 1
ATOM 2641 O O . ALA A 1 336 ? 46.705 -22.319 -30.123 1.00 54.41 333 ALA B O 1
ATOM 2643 N N . VAL A 1 337 ? 48.168 -23.746 -29.174 1.00 48.31 334 VAL B N 1
ATOM 2644 C CA . VAL A 1 337 ? 47.162 -24.789 -28.955 1.00 51.31 334 VAL B CA 1
ATOM 2645 C C . VAL A 1 337 ? 46.082 -24.318 -27.986 1.00 54.42 334 VAL B C 1
ATOM 2646 O O . VAL A 1 337 ? 44.882 -24.412 -28.273 1.00 53.01 334 VAL B O 1
ATOM 2650 N N . TYR A 1 338 ? 46.496 -23.778 -26.834 1.00 53.38 335 TYR B N 1
ATOM 2651 C CA . TYR A 1 338 ? 45.534 -23.268 -25.859 1.00 56.33 335 TYR B CA 1
ATOM 2652 C C . TYR A 1 338 ? 44.674 -22.167 -26.483 1.00 57.06 335 TYR B C 1
ATOM 2653 O O . TYR A 1 338 ? 43.464 -22.100 -26.257 1.00 55.15 335 TYR B O 1
ATOM 2662 N N . ASP A 1 339 ? 45.296 -21.267 -27.245 1.00 56.86 336 ASP B N 1
ATOM 2663 C CA . ASP A 1 339 ? 44.575 -20.196 -27.925 1.00 57.54 336 ASP B CA 1
ATOM 2664 C C . ASP A 1 339 ? 43.464 -20.736 -28.810 1.00 57.45 336 ASP B C 1
ATOM 2665 O O . ASP A 1 339 ? 42.315 -20.258 -28.789 1.00 57.53 336 ASP B O 1
ATOM 2670 N N . THR A 1 340 ? 43.814 -21.732 -29.606 1.00 53.65 337 THR B N 1
ATOM 2671 C CA . THR A 1 340 ? 42.850 -22.352 -30.508 1.00 57.31 337 THR B CA 1
ATOM 2672 C C . THR A 1 340 ? 41.732 -23.065 -29.745 1.00 62.08 337 THR B C 1
ATOM 2673 O O . THR A 1 340 ? 40.546 -22.957 -30.103 1.00 66.93 337 THR B O 1
ATOM 2677 N N . VAL A 1 341 ? 42.090 -23.798 -28.689 1.00 61.05 338 VAL B N 1
ATOM 2678 C CA . VAL A 1 341 ? 41.103 -24.600 -27.971 1.00 59.43 338 VAL B CA 1
ATOM 2679 C C . VAL A 1 341 ? 40.080 -23.708 -27.281 1.00 61.23 338 VAL B C 1
ATOM 2680 O O . VAL A 1 341 ? 38.879 -24.003 -27.282 1.00 59.77 338 VAL B O 1
ATOM 2684 N N . LEU A 1 342 ? 40.532 -22.601 -26.690 1.00 60.87 339 LEU B N 1
ATOM 2685 C CA . LEU A 1 342 ? 39.611 -21.703 -26.007 1.00 64.32 339 LEU B CA 1
ATOM 2686 C C . LEU A 1 342 ? 38.744 -20.915 -26.978 1.00 64.91 339 LEU B C 1
ATOM 2687 O O . LEU A 1 342 ? 37.653 -20.479 -26.600 1.00 68.35 339 LEU B O 1
ATOM 2692 N N . ALA A 1 343 ? 39.201 -20.720 -28.213 1.00 65.34 340 ALA B N 1
ATOM 2693 C CA . ALA A 1 343 ? 38.453 -19.939 -29.190 1.00 69.30 340 ALA B CA 1
ATOM 2694 C C . ALA A 1 343 ? 37.513 -20.808 -30.019 1.00 72.97 340 ALA B C 1
ATOM 2695 O O . ALA A 1 343 ? 36.345 -20.455 -30.209 1.00 69.94 340 ALA B O 1
ATOM 2697 N N . ASN A 1 344 ? 38.007 -21.939 -30.519 1.00 72.06 341 ASN B N 1
ATOM 2698 C CA . ASN A 1 344 ? 37.203 -22.866 -31.319 1.00 77.23 341 ASN B CA 1
ATOM 2699 C C . ASN A 1 344 ? 36.454 -23.867 -30.433 1.00 74.45 341 ASN B C 1
ATOM 2700 O O . ASN A 1 344 ? 36.556 -25.084 -30.592 1.00 71.11 341 ASN B O 1
ATOM 2705 N N . THR A 1 345 ? 35.682 -23.336 -29.489 1.00 75.42 342 THR B N 1
ATOM 2706 C CA . THR A 1 345 ? 34.877 -24.183 -28.611 1.00 75.00 342 THR B CA 1
ATOM 2707 C C . THR A 1 345 ? 33.416 -24.171 -29.049 1.00 85.33 342 THR B C 1
ATOM 2708 O O . THR A 1 345 ? 33.062 -24.750 -30.077 1.00 89.75 342 THR B O 1
ATOM 2712 N N . HIS B 1 3 ? 106.853 -13.101 -9.337 1.00 70.59 0 HIS A N 1
ATOM 2713 C CA . HIS B 1 3 ? 108.138 -12.533 -9.729 1.00 74.83 0 HIS A CA 1
ATOM 2714 C C . HIS B 1 3 ? 109.200 -13.619 -9.876 1.00 77.15 0 HIS A C 1
ATOM 2715 O O . HIS B 1 3 ? 110.397 -13.328 -9.876 1.00 80.85 0 HIS A O 1
ATOM 2722 N N . MET B 1 4 ? 108.758 -14.869 -9.994 1.00 70.38 1 MET A N 1
ATOM 2723 C CA . MET B 1 4 ? 109.652 -16.009 -10.131 1.00 66.27 1 MET A CA 1
ATOM 2724 C C . MET B 1 4 ? 109.367 -16.779 -11.414 1.00 66.05 1 MET A C 1
ATOM 2725 O O . MET B 1 4 ? 108.266 -16.726 -11.972 1.00 66.03 1 MET A O 1
ATOM 2730 N N . ARG B 1 5 ? 110.387 -17.501 -11.871 1.00 64.34 2 ARG A N 1
ATOM 2731 C CA . ARG B 1 5 ? 110.254 -18.497 -12.926 1.00 65.37 2 ARG A CA 1
ATOM 2732 C C . ARG B 1 5 ? 110.140 -19.871 -12.273 1.00 64.88 2 ARG A C 1
ATOM 2733 O O . ARG B 1 5 ? 111.059 -20.305 -11.569 1.00 59.30 2 ARG A O 1
ATOM 2741 N N . ILE B 1 6 ? 109.006 -20.538 -12.484 1.00 61.53 3 ILE A N 1
ATOM 2742 C CA . ILE B 1 6 ? 108.661 -21.761 -11.767 1.00 58.72 3 ILE A CA 1
ATOM 2743 C C . ILE B 1 6 ? 108.299 -22.851 -12.767 1.00 50.64 3 ILE A C 1
ATOM 2744 O O . ILE B 1 6 ? 107.507 -22.620 -13.687 1.00 53.92 3 ILE A O 1
ATOM 2749 N N . ALA B 1 7 ? 108.882 -24.033 -12.591 1.00 50.37 4 ALA A N 1
ATOM 2750 C CA . ALA B 1 7 ? 108.529 -25.209 -13.376 1.00 50.01 4 ALA A CA 1
ATOM 2751 C C . ALA B 1 7 ? 107.610 -26.110 -12.561 1.00 48.48 4 ALA A C 1
ATOM 2752 O O . ALA B 1 7 ? 107.904 -26.420 -11.401 1.00 48.41 4 ALA A O 1
ATOM 2754 N N . GLN B 1 8 ? 106.499 -26.518 -13.164 1.00 45.82 5 GLN A N 1
ATOM 2755 C CA . GLN B 1 8 ? 105.575 -27.475 -12.570 1.00 48.00 5 GLN A CA 1
ATOM 2756 C C . GLN B 1 8 ? 105.692 -28.788 -13.333 1.00 47.64 5 GLN A C 1
ATOM 2757 O O . GLN B 1 8 ? 105.384 -28.840 -14.529 1.00 42.74 5 GLN A O 1
ATOM 2763 N N . VAL B 1 9 ? 106.149 -29.834 -12.650 1.00 45.66 6 VAL A N 1
ATOM 2764 C CA . VAL B 1 9 ? 106.372 -31.144 -13.255 1.00 42.89 6 VAL A CA 1
ATOM 2765 C C . VAL B 1 9 ? 105.249 -32.068 -12.802 1.00 42.36 6 VAL A C 1
ATOM 2766 O O . VAL B 1 9 ? 105.222 -32.513 -11.650 1.00 45.48 6 VAL A O 1
ATOM 2770 N N . ALA B 1 10 ? 104.326 -32.362 -13.706 1.00 42.61 7 ALA A N 1
ATOM 2771 C CA . ALA B 1 10 ? 103.152 -33.171 -13.420 1.00 42.58 7 ALA A CA 1
ATOM 2772 C C . ALA B 1 10 ? 103.331 -34.597 -13.917 1.00 38.52 7 ALA A C 1
ATOM 2773 O O . ALA B 1 10 ? 104.126 -34.859 -14.823 1.00 45.43 7 ALA A O 1
ATOM 2775 N N . PRO B 1 11 ? 102.619 -35.555 -13.327 1.00 44.21 8 PRO A N 1
ATOM 2776 C CA . PRO B 1 11 ? 102.531 -36.885 -13.939 1.00 39.27 8 PRO A CA 1
ATOM 2777 C C . PRO B 1 11 ? 101.790 -36.819 -15.266 1.00 39.81 8 PRO A C 1
ATOM 2778 O O . PRO B 1 11 ? 101.052 -35.875 -15.557 1.00 45.79 8 PRO A O 1
ATOM 2782 N N . LEU B 1 12 ? 101.993 -37.851 -16.080 1.00 43.93 9 LEU A N 1
ATOM 2783 C CA . LEU B 1 12 ? 101.431 -37.900 -17.421 1.00 37.50 9 LEU A CA 1
ATOM 2784 C C . LEU B 1 12 ? 100.278 -38.886 -17.550 1.00 40.88 9 LEU A C 1
ATOM 2785 O O . LEU B 1 12 ? 99.766 -39.078 -18.657 1.00 45.77 9 LEU A O 1
ATOM 2790 N N . TRP B 1 13 ? 99.865 -39.526 -16.453 1.00 43.99 10 TRP A N 1
ATOM 2791 C CA . TRP B 1 13 ? 98.738 -40.453 -16.513 1.00 48.42 10 TRP A CA 1
ATOM 2792 C C . TRP B 1 13 ? 97.438 -39.748 -16.885 1.00 42.15 10 TRP A C 1
ATOM 2793 O O . TRP B 1 13 ? 96.603 -40.309 -17.603 1.00 42.89 10 TRP A O 1
ATOM 2804 N N . GLU B 1 14 ? 97.244 -38.522 -16.405 1.00 40.74 11 GLU A N 1
ATOM 2805 C CA . GLU B 1 14 ? 95.978 -37.818 -16.552 1.00 41.68 11 GLU A CA 1
ATOM 2806 C C . GLU B 1 14 ? 96.211 -36.404 -17.061 1.00 46.71 11 GLU A C 1
ATOM 2807 O O . GLU B 1 14 ? 97.282 -35.821 -16.870 1.00 43.49 11 GLU A O 1
ATOM 2813 N N . ARG B 1 15 ? 95.191 -35.868 -17.727 1.00 49.85 12 ARG A N 1
ATOM 2814 C CA . ARG B 1 15 ? 95.189 -34.469 -18.127 1.00 47.54 12 ARG A CA 1
ATOM 2815 C C . ARG B 1 15 ? 95.345 -33.563 -16.911 1.00 44.68 12 ARG A C 1
ATOM 2816 O O . ARG B 1 15 ? 94.956 -33.913 -15.794 1.00 47.13 12 ARG A O 1
ATOM 2824 N N . VAL B 1 16 ? 95.964 -32.405 -17.128 1.00 47.43 13 VAL A N 1
ATOM 2825 C CA . VAL B 1 16 ? 96.043 -31.357 -16.110 1.00 49.24 13 VAL A CA 1
ATOM 2826 C C . VAL B 1 16 ? 95.197 -30.168 -16.555 1.00 49.65 13 VAL A C 1
ATOM 2827 O O . VAL B 1 16 ? 95.635 -29.394 -17.418 1.00 53.28 13 VAL A O 1
ATOM 2831 N N . PRO B 1 17 ? 93.991 -29.961 -15.998 1.00 51.44 14 PRO A N 1
ATOM 2832 C CA . PRO B 1 17 ? 93.314 -30.786 -14.993 1.00 50.00 14 PRO A CA 1
ATOM 2833 C C . PRO B 1 17 ? 92.641 -32.006 -15.611 1.00 44.91 14 PRO A C 1
ATOM 2834 O O . PRO B 1 17 ? 92.320 -31.987 -16.799 1.00 47.61 14 PRO A O 1
ATOM 2838 N N . PRO B 1 18 ? 92.424 -33.048 -14.815 1.00 43.59 15 PRO A N 1
ATOM 2839 C CA . PRO B 1 18 ? 91.860 -34.286 -15.353 1.00 42.12 15 PRO A CA 1
ATOM 2840 C C . PRO B 1 18 ? 90.367 -34.151 -15.579 1.00 41.24 15 PRO A C 1
ATOM 2841 O O . PRO B 1 18 ? 89.647 -33.607 -14.729 1.00 50.31 15 PRO A O 1
ATOM 2845 N N . PRO B 1 19 ? 89.862 -34.632 -16.717 1.00 41.48 16 PRO A N 1
ATOM 2846 C CA . PRO B 1 19 ? 88.411 -34.572 -16.942 1.00 44.88 16 PRO A CA 1
ATOM 2847 C C . PRO B 1 19 ? 87.628 -35.460 -15.994 1.00 43.86 16 PRO A C 1
ATOM 2848 O O . PRO B 1 19 ? 86.474 -35.143 -15.677 1.00 50.59 16 PRO A O 1
ATOM 2852 N N . ALA B 1 20 ? 88.219 -36.560 -15.529 1.00 44.08 17 ALA A N 1
ATOM 2853 C CA . ALA B 1 20 ? 87.559 -37.452 -14.585 1.00 41.00 17 ALA A CA 1
ATOM 2854 C C . ALA B 1 20 ? 88.503 -37.765 -13.431 1.00 39.80 17 ALA A C 1
ATOM 2855 O O . ALA B 1 20 ? 88.883 -36.859 -12.681 1.00 42.04 17 ALA A O 1
ATOM 2857 N N . TYR B 1 21 ? 88.891 -39.032 -13.281 1.00 38.90 18 TYR A N 1
ATOM 2858 C CA . TYR B 1 21 ? 89.782 -39.408 -12.191 1.00 34.21 18 TYR A CA 1
ATOM 2859 C C . TYR B 1 21 ? 91.098 -38.646 -12.286 1.00 38.99 18 TYR A C 1
ATOM 2860 O O . TYR B 1 21 ? 91.607 -38.377 -13.378 1.00 43.25 18 TYR A O 1
ATOM 2869 N N . GLY B 1 22 ? 91.651 -38.305 -11.126 1.00 35.32 19 GLY A N 1
ATOM 2870 C CA . GLY B 1 22 ? 92.947 -37.662 -11.065 1.00 41.91 19 GLY A CA 1
ATOM 2871 C C . GLY B 1 22 ? 93.087 -36.741 -9.874 1.00 43.73 19 GLY A C 1
ATOM 2872 O O . GLY B 1 22 ? 92.399 -35.720 -9.784 1.00 46.97 19 GLY A O 1
ATOM 2873 N N . GLY B 1 23 ? 93.980 -37.089 -8.953 1.00 39.44 20 GLY A N 1
ATOM 2874 C CA . GLY B 1 23 ? 94.176 -36.284 -7.766 1.00 44.79 20 GLY A CA 1
ATOM 2875 C C . GLY B 1 23 ? 95.336 -35.321 -7.907 1.00 48.38 20 GLY A C 1
ATOM 2876 O O . GLY B 1 23 ? 95.177 -34.111 -7.720 1.00 48.29 20 GLY A O 1
ATOM 2877 N N . VAL B 1 24 ? 96.514 -35.857 -8.230 1.00 49.14 21 VAL A N 1
ATOM 2878 C CA . VAL B 1 24 ? 97.715 -35.033 -8.321 1.00 44.01 21 VAL A CA 1
ATOM 2879 C C . VAL B 1 24 ? 97.606 -34.045 -9.474 1.00 44.95 21 VAL A C 1
ATOM 2880 O O . VAL B 1 24 ? 97.957 -32.867 -9.335 1.00 43.35 21 VAL A O 1
ATOM 2884 N N . GLU B 1 25 ? 97.115 -34.506 -10.627 1.00 45.24 22 GLU A N 1
ATOM 2885 C CA . GLU B 1 25 ? 96.989 -33.635 -11.792 1.00 48.94 22 GLU A CA 1
ATOM 2886 C C . GLU B 1 25 ? 96.011 -32.492 -11.549 1.00 42.27 22 GLU A C 1
ATOM 2887 O O . GLU B 1 25 ? 96.176 -31.404 -12.114 1.00 44.87 22 GLU A O 1
ATOM 2893 N N . LEU B 1 26 ? 94.998 -32.711 -10.709 1.00 44.19 23 LEU A N 1
ATOM 2894 C CA . LEU B 1 26 ? 94.075 -31.635 -10.362 1.00 45.53 23 LEU A CA 1
ATOM 2895 C C . LEU B 1 26 ? 94.754 -30.597 -9.477 1.00 47.73 23 LEU A C 1
ATOM 2896 O O . LEU B 1 26 ? 94.611 -29.388 -9.699 1.00 44.37 23 LEU A O 1
ATOM 2901 N N . VAL B 1 27 ? 95.487 -31.055 -8.459 1.00 41.35 24 VAL A N 1
ATOM 2902 C CA . VAL B 1 27 ? 96.197 -30.143 -7.567 1.00 38.88 24 VAL A CA 1
ATOM 2903 C C . VAL B 1 27 ? 97.191 -29.294 -8.349 1.00 46.37 24 VAL A C 1
ATOM 2904 O O . VAL B 1 27 ? 97.327 -28.088 -8.104 1.00 48.58 24 VAL A O 1
ATOM 2908 N N . VAL B 1 28 ? 97.889 -29.902 -9.311 1.00 45.13 25 VAL A N 1
ATOM 2909 C CA . VAL B 1 28 ? 98.855 -29.153 -10.108 1.00 46.99 25 VAL A CA 1
ATOM 2910 C C . VAL B 1 28 ? 98.149 -28.094 -10.941 1.00 45.88 25 VAL A C 1
ATOM 2911 O O . VAL B 1 28 ? 98.640 -26.968 -11.086 1.00 50.12 25 VAL A O 1
ATOM 2915 N N . SER B 1 29 ? 96.977 -28.431 -11.483 1.00 41.79 26 SER A N 1
ATOM 2916 C CA . SER B 1 29 ? 96.214 -27.474 -12.277 1.00 45.75 26 SER A CA 1
ATOM 2917 C C . SER B 1 29 ? 95.877 -26.230 -11.465 1.00 51.63 26 SER A C 1
ATOM 2918 O O . SER B 1 29 ? 96.147 -25.101 -11.894 1.00 48.12 26 SER A O 1
ATOM 2921 N N . LEU B 1 30 ? 95.282 -26.420 -10.285 1.00 48.91 27 LEU A N 1
ATOM 2922 C CA . LEU B 1 30 ? 94.900 -25.286 -9.448 1.00 50.30 27 LEU A CA 1
ATOM 2923 C C . LEU B 1 30 ? 96.116 -24.459 -9.042 1.00 51.50 27 LEU A C 1
ATOM 2924 O O . LEU B 1 30 ? 96.085 -23.224 -9.110 1.00 48.20 27 LEU A O 1
ATOM 2929 N N . LEU B 1 31 ? 97.199 -25.122 -8.629 1.00 46.77 28 LEU A N 1
ATOM 2930 C CA . LEU B 1 31 ? 98.407 -24.403 -8.235 1.00 41.47 28 LEU A CA 1
ATOM 2931 C C . LEU B 1 31 ? 98.998 -23.632 -9.410 1.00 52.04 28 LEU A C 1
ATOM 2932 O O . LEU B 1 31 ? 99.404 -22.474 -9.260 1.00 48.58 28 LEU A O 1
ATOM 2937 N N . THR B 1 32 ? 99.060 -24.262 -10.586 1.00 50.98 29 THR A N 1
ATOM 2938 C CA . THR B 1 32 ? 99.631 -23.610 -11.762 1.00 49.33 29 THR A CA 1
ATOM 2939 C C . THR B 1 32 ? 98.828 -22.373 -12.150 1.00 48.35 29 THR A C 1
ATOM 2940 O O . THR B 1 32 ? 99.392 -21.289 -12.339 1.00 42.20 29 THR A O 1
ATOM 2944 N N . GLU B 1 33 ? 97.510 -22.530 -12.311 1.00 47.79 30 GLU A N 1
ATOM 2945 C CA . GLU B 1 33 ? 96.664 -21.407 -12.707 1.00 46.82 30 GLU A CA 1
ATOM 2946 C C . GLU B 1 33 ? 96.811 -20.229 -11.751 1.00 48.51 30 GLU A C 1
ATOM 2947 O O . GLU B 1 33 ? 96.919 -19.077 -12.186 1.00 56.81 30 GLU A O 1
ATOM 2953 N N . GLU B 1 34 ? 96.818 -20.498 -10.444 1.00 49.19 31 GLU A N 1
ATOM 2954 C CA . GLU B 1 34 ? 96.881 -19.420 -9.462 1.00 47.25 31 GLU A CA 1
ATOM 2955 C C . GLU B 1 34 ? 98.247 -18.743 -9.436 1.00 49.19 31 GLU A C 1
ATOM 2956 O O . GLU B 1 34 ? 98.328 -17.530 -9.209 1.00 50.02 31 GLU A O 1
ATOM 2962 N N . LEU B 1 35 ? 99.323 -19.497 -9.674 1.00 45.56 32 LEU A N 1
ATOM 2963 C CA . LEU B 1 35 ? 100.650 -18.890 -9.734 1.00 49.36 32 LEU A CA 1
ATOM 2964 C C . LEU B 1 35 ? 100.758 -17.902 -10.888 1.00 50.50 32 LEU A C 1
ATOM 2965 O O . LEU B 1 35 ? 101.420 -16.864 -10.767 1.00 52.75 32 LEU A O 1
ATOM 2970 N N . VAL B 1 36 ? 100.134 -18.218 -12.025 1.00 46.96 33 VAL A N 1
ATOM 2971 C CA . VAL B 1 36 ? 100.171 -17.310 -13.169 1.00 53.35 33 VAL A CA 1
ATOM 2972 C C . VAL B 1 36 ? 99.446 -16.011 -12.839 1.00 52.57 33 VAL A C 1
ATOM 2973 O O . VAL B 1 36 ? 99.935 -14.913 -13.135 1.00 51.74 33 VAL A O 1
ATOM 2977 N N . LYS B 1 37 ? 98.264 -16.120 -12.224 1.00 52.22 34 LYS A N 1
ATOM 2978 C CA . LYS B 1 37 ? 97.510 -14.935 -11.822 1.00 53.55 34 LYS A CA 1
ATOM 2979 C C . LYS B 1 37 ? 98.323 -14.024 -10.910 1.00 48.95 34 LYS A C 1
ATOM 2980 O O . LYS B 1 37 ? 98.153 -12.800 -10.948 1.00 43.94 34 LYS A O 1
ATOM 2986 N N . ARG B 1 38 ? 99.208 -14.590 -10.094 1.00 52.25 35 ARG A N 1
ATOM 2987 C CA . ARG B 1 38 ? 100.045 -13.807 -9.196 1.00 54.49 35 ARG A CA 1
ATOM 2988 C C . ARG B 1 38 ? 101.327 -13.326 -9.863 1.00 51.47 35 ARG A C 1
ATOM 2989 O O . ARG B 1 38 ? 102.239 -12.865 -9.170 1.00 55.10 35 ARG A O 1
ATOM 2997 N N . GLY B 1 39 ? 101.409 -13.413 -11.189 1.00 57.16 36 GLY A N 1
ATOM 2998 C CA . GLY B 1 39 ? 102.511 -12.825 -11.924 1.00 57.04 36 GLY A CA 1
ATOM 2999 C C . GLY B 1 39 ? 103.767 -13.659 -11.996 1.00 59.96 36 GLY A C 1
ATOM 3000 O O . GLY B 1 39 ? 104.847 -13.107 -12.232 1.00 63.31 36 GLY A O 1
ATOM 3001 N N . HIS B 1 40 ? 103.667 -14.972 -11.818 1.00 60.89 37 HIS A N 1
ATOM 3002 C CA . HIS B 1 40 ? 104.822 -15.844 -11.960 1.00 64.23 37 HIS A CA 1
ATOM 3003 C C . HIS B 1 40 ? 104.936 -16.338 -13.397 1.00 62.45 37 HIS A C 1
ATOM 3004 O O . HIS B 1 40 ? 103.934 -16.503 -14.099 1.00 59.87 37 HIS A O 1
ATOM 3011 N N . GLU B 1 41 ? 106.176 -16.557 -13.834 1.00 61.02 38 GLU A N 1
ATOM 3012 C CA . GLU B 1 41 ? 106.454 -17.122 -15.156 1.00 63.04 38 GLU A CA 1
ATOM 3013 C C . GLU B 1 41 ? 106.522 -18.636 -15.002 1.00 57.82 38 GLU A C 1
ATOM 3014 O O . GLU B 1 41 ? 107.572 -19.209 -14.708 1.00 64.50 38 GLU A O 1
ATOM 3020 N N . VAL B 1 42 ? 105.383 -19.291 -15.209 1.00 50.08 39 VAL A N 1
ATOM 3021 C CA . VAL B 1 42 ? 105.204 -20.706 -14.898 1.00 53.20 39 VAL A CA 1
ATOM 3022 C C . VAL B 1 42 ? 105.315 -21.525 -16.176 1.00 50.98 39 VAL A C 1
ATOM 3023 O O . VAL B 1 42 ? 104.732 -21.167 -17.208 1.00 56.11 39 VAL A O 1
ATOM 3027 N N . THR B 1 43 ? 106.075 -22.615 -16.114 1.00 45.54 40 THR A N 1
ATOM 3028 C CA . THR B 1 43 ? 106.107 -23.626 -17.164 1.00 55.22 40 THR A CA 1
ATOM 3029 C C . THR B 1 43 ? 105.516 -24.923 -16.621 1.00 55.15 40 THR A C 1
ATOM 3030 O O . THR B 1 43 ? 106.000 -25.454 -15.615 1.00 55.89 40 THR A O 1
ATOM 3034 N N . LEU B 1 44 ? 104.464 -25.415 -17.269 1.00 50.18 41 LEU A N 1
ATOM 3035 C CA . LEU B 1 44 ? 103.817 -26.664 -16.886 1.00 47.98 41 LEU A CA 1
ATOM 3036 C C . LEU B 1 44 ? 104.320 -27.802 -17.766 1.00 49.22 41 LEU A C 1
ATOM 3037 O O . LEU B 1 44 ? 104.283 -27.702 -18.997 1.00 55.10 41 LEU A O 1
ATOM 3042 N N . PHE B 1 45 ? 104.784 -28.878 -17.134 1.00 50.57 42 PHE A N 1
ATOM 3043 C CA . PHE B 1 45 ? 105.219 -30.091 -17.828 1.00 47.84 42 PHE A CA 1
ATOM 3044 C C . PHE B 1 45 ? 104.153 -31.163 -17.626 1.00 42.63 42 PHE A C 1
ATOM 3045 O O . PHE B 1 45 ? 104.061 -31.765 -16.554 1.00 45.90 42 PHE A O 1
ATOM 3053 N N . ALA B 1 46 ? 103.363 -31.411 -18.666 1.00 42.07 43 ALA A N 1
ATOM 3054 C CA . ALA B 1 46 ? 102.222 -32.311 -18.573 1.00 43.32 43 ALA A CA 1
ATOM 3055 C C . ALA B 1 46 ? 101.828 -32.733 -19.982 1.00 44.25 43 ALA A C 1
ATOM 3056 O O . ALA B 1 46 ? 102.455 -32.336 -20.967 1.00 48.94 43 ALA A O 1
ATOM 3058 N N . SER B 1 47 ? 100.790 -33.565 -20.064 1.00 45.04 44 SER A N 1
ATOM 3059 C CA . SER B 1 47 ? 100.298 -34.048 -21.349 1.00 51.35 44 SER A CA 1
ATOM 3060 C C . SER B 1 47 ? 99.889 -32.886 -22.251 1.00 53.30 44 SER A C 1
ATOM 3061 O O . SER B 1 47 ? 99.540 -31.797 -21.787 1.00 51.44 44 SER A O 1
ATOM 3064 N N . GLY B 1 48 ? 99.920 -33.138 -23.562 1.00 54.70 45 GLY A N 1
ATOM 3065 C CA . GLY B 1 48 ? 99.677 -32.095 -24.544 1.00 51.26 45 GLY A CA 1
ATOM 3066 C C . GLY B 1 48 ? 98.251 -31.593 -24.597 1.00 54.39 45 GLY A C 1
ATOM 3067 O O . GLY B 1 48 ? 98.013 -30.497 -25.114 1.00 56.77 45 GLY A O 1
ATOM 3068 N N . ASP B 1 49 ? 97.298 -32.361 -24.074 1.00 53.62 46 ASP A N 1
ATOM 3069 C CA . ASP B 1 49 ? 95.903 -31.944 -24.049 1.00 48.92 46 ASP A CA 1
ATOM 3070 C C . ASP B 1 49 ? 95.535 -31.193 -22.775 1.00 56.80 46 ASP A C 1
ATOM 3071 O O . ASP B 1 49 ? 94.354 -30.907 -22.556 1.00 61.48 46 ASP A O 1
ATOM 3076 N N . SER B 1 50 ? 96.518 -30.860 -21.941 1.00 58.47 47 SER A N 1
ATOM 3077 C CA . SER B 1 50 ? 96.270 -30.097 -20.728 1.00 54.93 47 SER A CA 1
ATOM 3078 C C . SER B 1 50 ? 95.770 -28.696 -21.068 1.00 54.12 47 SER A C 1
ATOM 3079 O O . SER B 1 50 ? 96.004 -28.168 -22.159 1.00 57.71 47 SER A O 1
ATOM 3082 N N . MET B 1 51 ? 95.058 -28.095 -20.117 1.00 47.74 48 MET A N 1
ATOM 3083 C CA . MET B 1 51 ? 94.494 -26.757 -20.278 1.00 48.30 48 MET A CA 1
ATOM 3084 C C . MET B 1 51 ? 95.114 -25.858 -19.215 1.00 42.74 48 MET A C 1
ATOM 3085 O O . MET B 1 51 ? 94.708 -25.893 -18.049 1.00 54.52 48 MET A O 1
ATOM 3090 N N . THR B 1 52 ? 96.088 -25.046 -19.616 1.00 42.88 49 THR A N 1
ATOM 3091 C CA . THR B 1 52 ? 96.766 -24.158 -18.688 1.00 45.52 49 THR A CA 1
ATOM 3092 C C . THR B 1 52 ? 96.975 -22.795 -19.326 1.00 53.52 49 THR A C 1
ATOM 3093 O O . THR B 1 52 ? 97.057 -22.668 -20.551 1.00 57.74 49 THR A O 1
ATOM 3097 N N . GLN B 1 53 ? 97.045 -21.773 -18.478 1.00 54.84 50 GLN A N 1
ATOM 3098 C CA . GLN B 1 53 ? 97.442 -20.436 -18.894 1.00 48.87 50 GLN A CA 1
ATOM 3099 C C . GLN B 1 53 ? 98.943 -20.222 -18.786 1.00 45.46 50 GLN A C 1
ATOM 3100 O O . GLN B 1 53 ? 99.424 -19.123 -19.077 1.00 50.06 50 GLN A O 1
ATOM 3106 N N . ALA B 1 54 ? 99.684 -21.234 -18.354 1.00 54.03 51 ALA A N 1
ATOM 3107 C CA . ALA B 1 54 ? 101.133 -21.173 -18.285 1.00 58.18 51 ALA A CA 1
ATOM 3108 C C . ALA B 1 54 ? 101.742 -21.751 -19.557 1.00 51.37 51 ALA A C 1
ATOM 3109 O O . ALA B 1 54 ? 101.046 -22.284 -20.424 1.00 58.39 51 ALA A O 1
ATOM 3111 N N . LYS B 1 55 ? 103.062 -21.628 -19.672 1.00 46.84 52 LYS A N 1
ATOM 3112 C CA . LYS B 1 55 ? 103.767 -22.280 -20.768 1.00 49.35 52 LYS A CA 1
ATOM 3113 C C . LYS B 1 55 ? 103.652 -23.792 -20.618 1.00 56.88 52 LYS A C 1
ATOM 3114 O O . LYS B 1 55 ? 103.946 -24.348 -19.555 1.00 58.35 52 LYS A O 1
ATOM 3120 N N . LEU B 1 56 ? 103.217 -24.458 -21.684 1.00 54.88 53 LEU A N 1
ATOM 3121 C CA . LEU B 1 56 ? 103.003 -25.900 -21.682 1.00 52.10 53 LEU A CA 1
ATOM 3122 C C . LEU B 1 56 ? 104.065 -26.579 -22.539 1.00 48.18 53 LEU A C 1
ATOM 3123 O O . LEU B 1 56 ? 104.137 -26.340 -23.750 1.00 43.88 53 LEU A O 1
ATOM 3128 N N . VAL B 1 57 ? 104.890 -27.411 -21.907 1.00 45.62 54 VAL A N 1
ATOM 3129 C CA . VAL B 1 57 ? 105.827 -28.292 -22.597 1.00 46.67 54 VAL A CA 1
ATOM 3130 C C . VAL B 1 57 ? 105.351 -29.722 -22.384 1.00 45.93 54 VAL A C 1
ATOM 3131 O O . VAL B 1 57 ? 105.183 -30.164 -21.241 1.00 47.77 54 VAL A O 1
ATOM 3135 N N . SER B 1 58 ? 105.123 -30.442 -23.478 1.00 48.62 55 SER A N 1
ATOM 3136 C CA . SER B 1 58 ? 104.557 -31.782 -23.425 1.00 52.94 55 SER A CA 1
ATOM 3137 C C . SER B 1 58 ? 105.425 -32.763 -24.199 1.00 54.93 55 SER A C 1
ATOM 3138 O O . SER B 1 58 ? 105.953 -32.434 -25.266 1.00 60.73 55 SER A O 1
ATOM 3141 N N . THR B 1 59 ? 105.580 -33.967 -23.647 1.00 49.27 56 THR A N 1
ATOM 3142 C CA . THR B 1 59 ? 106.293 -35.045 -24.317 1.00 48.62 56 THR A CA 1
ATOM 3143 C C . THR B 1 59 ? 105.368 -36.094 -24.926 1.00 46.91 56 THR A C 1
ATOM 3144 O O . THR B 1 59 ? 105.851 -36.970 -25.651 1.00 53.17 56 THR A O 1
ATOM 3148 N N . TYR B 1 60 ? 104.064 -36.039 -24.639 1.00 50.89 57 TYR A N 1
ATOM 3149 C CA . TYR B 1 60 ? 103.060 -36.902 -25.265 1.00 52.73 57 TYR A CA 1
ATOM 3150 C C . TYR B 1 60 ? 101.761 -36.110 -25.320 1.00 51.94 57 TYR A C 1
ATOM 3151 O O . TYR B 1 60 ? 101.469 -35.358 -24.379 1.00 55.26 57 TYR A O 1
ATOM 3160 N N . PRO B 1 61 ? 100.968 -36.248 -26.390 1.00 58.45 58 PRO A N 1
ATOM 3161 C CA . PRO B 1 61 ? 99.818 -35.345 -26.567 1.00 56.41 58 PRO A CA 1
ATOM 3162 C C . PRO B 1 61 ? 98.616 -35.627 -25.679 1.00 57.22 58 PRO A C 1
ATOM 3163 O O . PRO B 1 61 ? 97.748 -34.750 -25.570 1.00 58.44 58 PRO A O 1
ATOM 3167 N N . HIS B 1 62 ? 98.514 -36.801 -25.058 1.00 56.72 59 HIS A N 1
ATOM 3168 C CA . HIS B 1 62 ? 97.293 -37.174 -24.354 1.00 56.61 59 HIS A CA 1
ATOM 3169 C C . HIS B 1 62 ? 97.622 -37.840 -23.024 1.00 52.22 59 HIS A C 1
ATOM 3170 O O . HIS B 1 62 ? 98.747 -38.287 -22.788 1.00 47.26 59 HIS A O 1
ATOM 3177 N N . ALA B 1 63 ? 96.617 -37.882 -22.148 1.00 52.50 60 ALA A N 1
ATOM 3178 C CA . ALA B 1 63 ? 96.690 -38.693 -20.938 1.00 47.94 60 ALA A CA 1
ATOM 3179 C C . ALA B 1 63 ? 96.986 -40.144 -21.292 1.00 45.96 60 ALA A C 1
ATOM 3180 O O . ALA B 1 63 ? 96.378 -40.712 -22.202 1.00 44.96 60 ALA A O 1
ATOM 3182 N N . ILE B 1 64 ? 97.923 -40.742 -20.562 1.00 48.36 61 ILE A N 1
ATOM 3183 C CA . ILE B 1 64 ? 98.441 -42.050 -20.944 1.00 49.00 61 ILE A CA 1
ATOM 3184 C C . ILE B 1 64 ? 97.602 -43.208 -20.398 1.00 45.62 61 ILE A C 1
ATOM 3185 O O . ILE B 1 64 ? 97.513 -44.256 -21.047 1.00 50.05 61 ILE A O 1
ATOM 3190 N N . ARG B 1 65 ? 96.949 -43.031 -19.243 1.00 44.62 62 ARG A N 1
ATOM 3191 C CA . ARG B 1 65 ? 96.270 -44.155 -18.598 1.00 44.52 62 ARG A CA 1
ATOM 3192 C C . ARG B 1 65 ? 95.220 -44.773 -19.513 1.00 44.19 62 ARG A C 1
ATOM 3193 O O . ARG B 1 65 ? 95.134 -46.001 -19.629 1.00 48.04 62 ARG A O 1
ATOM 3201 N N . LEU B 1 66 ? 94.423 -43.943 -20.179 1.00 40.50 63 LEU A N 1
ATOM 3202 C CA . LEU B 1 66 ? 93.359 -44.422 -21.049 1.00 50.53 63 LEU A CA 1
ATOM 3203 C C . LEU B 1 66 ? 93.751 -44.403 -22.521 1.00 55.80 63 LEU A C 1
ATOM 3204 O O . LEU B 1 66 ? 92.917 -44.720 -23.375 1.00 53.37 63 LEU A O 1
ATOM 3209 N N . ASP B 1 67 ? 95.000 -44.065 -22.832 1.00 53.87 64 ASP A N 1
ATOM 3210 C CA . ASP B 1 67 ? 95.466 -44.040 -24.213 1.00 49.01 64 ASP A CA 1
ATOM 3211 C C . ASP B 1 67 ? 95.776 -45.454 -24.687 1.00 53.33 64 ASP A C 1
ATOM 3212 O O . ASP B 1 67 ? 96.574 -46.149 -24.048 1.00 56.41 64 ASP A O 1
ATOM 3217 N N . PRO B 1 68 ? 95.183 -45.915 -25.791 1.00 52.10 65 PRO A N 1
ATOM 3218 C CA . PRO B 1 68 ? 95.392 -47.306 -26.219 1.00 60.93 65 PRO A CA 1
ATOM 3219 C C . PRO B 1 68 ? 96.720 -47.556 -26.913 1.00 64.58 65 PRO A C 1
ATOM 3220 O O . PRO B 1 68 ? 97.103 -48.724 -27.066 1.00 69.25 65 PRO A O 1
ATOM 3224 N N . ASN B 1 69 ? 97.431 -46.512 -27.339 1.00 60.58 66 ASN A N 1
ATOM 3225 C CA . ASN B 1 69 ? 98.666 -46.680 -28.094 1.00 64.08 66 ASN A CA 1
ATOM 3226 C C . ASN B 1 69 ? 99.905 -46.802 -27.216 1.00 61.04 66 ASN A C 1
ATOM 3227 O O . ASN B 1 69 ? 100.962 -47.198 -27.722 1.00 65.61 66 ASN A O 1
ATOM 3232 N N . VAL B 1 70 ? 99.808 -46.491 -25.926 1.00 58.05 67 VAL A N 1
ATOM 3233 C CA . VAL B 1 70 ? 100.967 -46.449 -25.042 1.00 52.05 67 VAL A CA 1
ATOM 3234 C C . VAL B 1 70 ? 101.016 -47.703 -24.184 1.00 58.79 67 VAL A C 1
ATOM 3235 O O . VAL B 1 70 ? 100.004 -48.111 -23.598 1.00 59.56 67 VAL A O 1
ATOM 3239 N N . GLN B 1 71 ? 102.198 -48.316 -24.117 1.00 54.44 68 GLN A N 1
ATOM 3240 C CA . GLN B 1 71 ? 102.471 -49.446 -23.244 1.00 53.65 68 GLN A CA 1
ATOM 3241 C C . GLN B 1 71 ? 103.575 -49.170 -22.236 1.00 53.82 68 GLN A C 1
ATOM 3242 O O . GLN B 1 71 ? 103.717 -49.938 -21.278 1.00 58.55 68 GLN A O 1
ATOM 3248 N N . GLU B 1 72 ? 104.366 -48.111 -22.430 1.00 52.14 69 GLU A N 1
ATOM 3249 C CA . GLU B 1 72 ? 105.572 -47.851 -21.643 1.00 52.71 69 GLU A CA 1
ATOM 3250 C C . GLU B 1 72 ? 105.496 -46.422 -21.107 1.00 50.90 69 GLU A C 1
ATOM 3251 O O . GLU B 1 72 ? 106.041 -45.489 -21.705 1.00 49.85 69 GLU A O 1
ATOM 3257 N N . TYR B 1 73 ? 104.806 -46.260 -19.976 1.00 44.78 70 TYR A N 1
ATOM 3258 C CA . TYR B 1 73 ? 104.694 -44.948 -19.346 1.00 43.74 70 TYR A CA 1
ATOM 3259 C C . TYR B 1 73 ? 106.065 -44.395 -18.974 1.00 45.36 70 TYR A C 1
ATOM 3260 O O . TYR B 1 73 ? 106.306 -43.187 -19.086 1.00 49.76 70 TYR A O 1
ATOM 3269 N N . ALA B 1 74 ? 106.974 -45.266 -18.521 1.00 43.64 71 ALA A N 1
ATOM 3270 C CA . ALA B 1 74 ? 108.290 -44.821 -18.067 1.00 49.01 71 ALA A CA 1
ATOM 3271 C C . ALA B 1 74 ? 109.058 -44.076 -19.152 1.00 48.73 71 ALA A C 1
ATOM 3272 O O . ALA B 1 74 ? 109.935 -43.263 -18.840 1.00 49.09 71 ALA A O 1
ATOM 3274 N N . VAL B 1 75 ? 108.756 -44.341 -20.424 1.00 46.29 72 VAL A N 1
ATOM 3275 C CA . VAL B 1 75 ? 109.466 -43.671 -21.512 1.00 49.50 72 VAL A CA 1
ATOM 3276 C C . VAL B 1 75 ? 109.207 -42.171 -21.473 1.00 48.92 72 VAL A C 1
ATOM 3277 O O . VAL B 1 75 ? 110.138 -41.357 -21.510 1.00 45.89 72 VAL A O 1
ATOM 3281 N N . TYR B 1 76 ? 107.935 -41.783 -21.376 1.00 52.94 73 TYR A N 1
ATOM 3282 C CA . TYR B 1 76 ? 107.570 -40.373 -21.438 1.00 52.68 73 TYR A CA 1
ATOM 3283 C C . TYR B 1 76 ? 107.840 -39.666 -20.121 1.00 49.75 73 TYR A C 1
ATOM 3284 O O . TYR B 1 76 ? 108.158 -38.471 -20.116 1.00 52.29 73 TYR A O 1
ATOM 3293 N N . GLU B 1 77 ? 107.725 -40.388 -19.007 1.00 50.97 74 GLU A N 1
ATOM 3294 C CA . GLU B 1 77 ? 108.198 -39.873 -17.730 1.00 49.34 74 GLU A CA 1
ATOM 3295 C C . GLU B 1 77 ? 109.668 -39.481 -17.826 1.00 50.96 74 GLU A C 1
ATOM 3296 O O . GLU B 1 77 ? 110.067 -38.392 -17.398 1.00 49.61 74 GLU A O 1
ATOM 3302 N N . ALA B 1 78 ? 110.487 -40.356 -18.414 1.00 51.97 75 ALA A N 1
ATOM 3303 C CA . ALA B 1 78 ? 111.902 -40.050 -18.600 1.00 50.01 75 ALA A CA 1
ATOM 3304 C C . ALA B 1 78 ? 112.105 -38.919 -19.602 1.00 49.89 75 ALA A C 1
ATOM 3305 O O . ALA B 1 78 ? 112.980 -38.066 -19.411 1.00 53.17 75 ALA A O 1
ATOM 3307 N N . LEU B 1 79 ? 111.317 -38.899 -20.680 1.00 43.15 76 LEU A N 1
ATOM 3308 C CA . LEU B 1 79 ? 111.409 -37.810 -21.651 1.00 47.68 76 LEU A CA 1
ATOM 3309 C C . LEU B 1 79 ? 111.226 -36.444 -20.999 1.00 49.09 76 LEU A C 1
ATOM 3310 O O . LEU B 1 79 ? 112.037 -35.533 -21.200 1.00 51.97 76 LEU A O 1
ATOM 3315 N N . GLN B 1 80 ? 110.164 -36.282 -20.204 1.00 53.19 77 GLN A N 1
ATOM 3316 C CA . GLN B 1 80 ? 109.908 -34.984 -19.583 1.00 51.06 77 GLN A CA 1
ATOM 3317 C C . GLN B 1 80 ? 110.965 -34.649 -18.535 1.00 45.52 77 GLN A C 1
ATOM 3318 O O . GLN B 1 80 ? 111.390 -33.493 -18.429 1.00 48.35 77 GLN A O 1
ATOM 3324 N N . LEU B 1 81 ? 111.379 -35.635 -17.733 1.00 43.81 78 LEU A N 1
ATOM 3325 C CA . LEU B 1 81 ? 112.409 -35.372 -16.734 1.00 52.03 78 LEU A CA 1
ATOM 3326 C C . LEU B 1 81 ? 113.695 -34.898 -17.399 1.00 47.37 78 LEU A C 1
ATOM 3327 O O . LEU B 1 81 ? 114.403 -34.040 -16.859 1.00 41.82 78 LEU A O 1
ATOM 3332 N N . GLY B 1 82 ? 114.006 -35.439 -18.577 1.00 47.20 79 GLY A N 1
ATOM 3333 C CA . GLY B 1 82 ? 115.134 -34.928 -19.338 1.00 47.08 79 GLY A CA 1
ATOM 3334 C C . GLY B 1 82 ? 114.922 -33.495 -19.784 1.00 48.81 79 GLY A C 1
ATOM 3335 O O . GLY B 1 82 ? 115.819 -32.654 -19.673 1.00 49.75 79 GLY A O 1
ATOM 3336 N N . GLU B 1 83 ? 113.723 -33.197 -20.291 1.00 45.15 80 GLU A N 1
ATOM 3337 C CA . GLU B 1 83 ? 113.413 -31.843 -20.741 1.00 53.69 80 GLU A CA 1
ATOM 3338 C C . GLU B 1 83 ? 113.521 -30.834 -19.605 1.00 53.24 80 GLU A C 1
ATOM 3339 O O . GLU B 1 83 ? 114.084 -29.748 -19.784 1.00 58.85 80 GLU A O 1
ATOM 3345 N N . VAL B 1 84 ? 112.998 -31.178 -18.426 1.00 49.13 81 VAL A N 1
ATOM 3346 C CA . VAL B 1 84 ? 112.968 -30.232 -17.310 1.00 54.93 81 VAL A CA 1
ATOM 3347 C C . VAL B 1 84 ? 114.385 -29.849 -16.902 1.00 55.87 81 VAL A C 1
ATOM 3348 O O . VAL B 1 84 ? 114.767 -28.673 -16.930 1.00 58.15 81 VAL A O 1
ATOM 3352 N N . PHE B 1 85 ? 115.189 -30.842 -16.525 1.00 52.50 82 PHE A N 1
ATOM 3353 C CA . PHE B 1 85 ? 116.492 -30.564 -15.939 1.00 59.71 82 PHE A CA 1
ATOM 3354 C C . PHE B 1 85 ? 117.518 -30.125 -16.975 1.00 62.52 82 PHE A C 1
ATOM 3355 O O . PHE B 1 85 ? 118.537 -29.532 -16.606 1.00 63.27 82 PHE A O 1
ATOM 3363 N N . SER B 1 86 ? 117.271 -30.386 -18.258 1.00 62.39 83 SER A N 1
ATOM 3364 C CA . SER B 1 86 ? 118.076 -29.751 -19.292 1.00 67.24 83 SER A CA 1
ATOM 3365 C C . SER B 1 86 ? 117.843 -28.248 -19.348 1.00 68.42 83 SER A C 1
ATOM 3366 O O . SER B 1 86 ? 118.707 -27.517 -19.842 1.00 74.29 83 SER A O 1
ATOM 3369 N N . ARG B 1 87 ? 116.693 -27.779 -18.860 1.00 67.16 84 ARG A N 1
ATOM 3370 C CA . ARG B 1 87 ? 116.334 -26.365 -18.837 1.00 64.65 84 ARG A CA 1
ATOM 3371 C C . ARG B 1 87 ? 116.303 -25.789 -17.418 1.00 59.20 84 ARG A C 1
ATOM 3372 O O . ARG B 1 87 ? 115.583 -24.818 -17.166 1.00 64.03 84 ARG A O 1
ATOM 3380 N N . ALA B 1 88 ? 117.057 -26.388 -16.486 1.00 60.94 85 ALA A N 1
ATOM 3381 C CA . ALA B 1 88 ? 116.969 -26.044 -15.063 1.00 63.66 85 ALA A CA 1
ATOM 3382 C C . ALA B 1 88 ? 117.153 -24.553 -14.798 1.00 61.13 85 ALA A C 1
ATOM 3383 O O . ALA B 1 88 ? 116.397 -23.960 -14.009 1.00 66.67 85 ALA A O 1
ATOM 3385 N N . ASN B 1 89 ? 118.157 -23.934 -15.448 1.00 63.31 86 ASN A N 1
ATOM 3386 C CA . ASN B 1 89 ? 118.505 -22.518 -15.324 1.00 65.16 86 ASN A CA 1
ATOM 3387 C C . ASN B 1 89 ? 117.578 -21.592 -16.088 1.00 67.96 86 ASN A C 1
ATOM 3388 O O . ASN B 1 89 ? 117.857 -20.395 -16.165 1.00 68.24 86 ASN A O 1
ATOM 3393 N N . GLU B 1 90 ? 116.485 -22.105 -16.638 1.00 63.41 87 GLU A N 1
ATOM 3394 C CA . GLU B 1 90 ? 115.370 -21.268 -17.058 1.00 62.99 87 GLU A CA 1
ATOM 3395 C C . GLU B 1 90 ? 114.356 -21.075 -15.938 1.00 63.91 87 GLU A C 1
ATOM 3396 O O . GLU B 1 90 ? 113.316 -20.449 -16.157 1.00 67.02 87 GLU A O 1
ATOM 3402 N N . PHE B 1 91 ? 114.640 -21.607 -14.750 1.00 59.70 88 PHE A N 1
ATOM 3403 C CA . PHE B 1 91 ? 113.734 -21.560 -13.615 1.00 62.40 88 PHE A CA 1
ATOM 3404 C C . PHE B 1 91 ? 114.494 -21.164 -12.359 1.00 59.80 88 PHE A C 1
ATOM 3405 O O . PHE B 1 91 ? 115.672 -21.492 -12.194 1.00 56.68 88 PHE A O 1
ATOM 3413 N N . ASP B 1 92 ? 113.797 -20.456 -11.470 1.00 58.92 89 ASP A N 1
ATOM 3414 C CA . ASP B 1 92 ? 114.335 -20.187 -10.145 1.00 61.30 89 ASP A CA 1
ATOM 3415 C C . ASP B 1 92 ? 114.102 -21.360 -9.206 1.00 62.90 89 ASP A C 1
ATOM 3416 O O . ASP B 1 92 ? 114.899 -21.581 -8.287 1.00 61.44 89 ASP A O 1
ATOM 3421 N N . VAL B 1 93 ? 113.021 -22.107 -9.413 1.00 59.31 90 VAL A N 1
ATOM 3422 C CA . VAL B 1 93 ? 112.700 -23.272 -8.597 1.00 58.77 90 VAL A CA 1
ATOM 3423 C C . VAL B 1 93 ? 111.904 -24.247 -9.457 1.00 59.33 90 VAL A C 1
ATOM 3424 O O . VAL B 1 93 ? 111.087 -23.840 -10.289 1.00 54.95 90 VAL A O 1
ATOM 3428 N N . ILE B 1 94 ? 112.154 -25.540 -9.258 1.00 61.58 91 ILE A N 1
ATOM 3429 C CA . ILE B 1 94 ? 111.439 -26.614 -9.941 1.00 54.61 91 ILE A CA 1
ATOM 3430 C C . ILE B 1 94 ? 110.570 -27.334 -8.921 1.00 53.24 91 ILE A C 1
ATOM 3431 O O . ILE B 1 94 ? 111.063 -27.772 -7.874 1.00 53.69 91 ILE A O 1
ATOM 3436 N N . HIS B 1 95 ? 109.280 -27.455 -9.220 1.00 53.02 92 HIS A N 1
ATOM 3437 C CA . HIS B 1 95 ? 108.322 -28.104 -8.330 1.00 53.40 92 HIS A CA 1
ATOM 3438 C C . HIS B 1 95 ? 107.889 -29.430 -8.946 1.00 49.34 92 HIS A C 1
ATOM 3439 O O . HIS B 1 95 ? 107.134 -29.451 -9.925 1.00 50.12 92 HIS A O 1
ATOM 3446 N N . SER B 1 96 ? 108.368 -30.531 -8.373 1.00 50.41 93 SER A N 1
ATOM 3447 C CA . SER B 1 96 ? 108.132 -31.866 -8.903 1.00 47.03 93 SER A CA 1
ATOM 3448 C C . SER B 1 96 ? 106.994 -32.540 -8.151 1.00 45.14 93 SER A C 1
ATOM 3449 O O . SER B 1 96 ? 106.936 -32.494 -6.918 1.00 47.71 93 SER A O 1
ATOM 3452 N N . HIS B 1 97 ? 106.092 -33.172 -8.904 1.00 43.84 94 HIS A N 1
ATOM 3453 C CA . HIS B 1 97 ? 104.973 -33.917 -8.337 1.00 48.58 94 HIS A CA 1
ATOM 3454 C C . HIS B 1 97 ? 104.962 -35.370 -8.791 1.00 49.11 94 HIS A C 1
ATOM 3455 O O . HIS B 1 97 ? 103.949 -36.058 -8.613 1.00 47.34 94 HIS A O 1
ATOM 3462 N N . VAL B 1 98 ? 106.062 -35.858 -9.364 1.00 50.86 95 VAL A N 1
ATOM 3463 C CA . VAL B 1 98 ? 106.105 -37.188 -9.957 1.00 46.17 95 VAL A CA 1
ATOM 3464 C C . VAL B 1 98 ? 106.790 -38.202 -9.046 1.00 43.11 95 VAL A C 1
ATOM 3465 O O . VAL B 1 98 ? 107.047 -39.333 -9.468 1.00 54.63 95 VAL A O 1
ATOM 3469 N N . GLY B 1 99 ? 107.098 -37.822 -7.808 1.00 42.70 96 GLY A N 1
ATOM 3470 C CA . GLY B 1 99 ? 107.634 -38.775 -6.855 1.00 49.08 96 GLY A CA 1
ATOM 3471 C C . GLY B 1 99 ? 109.141 -38.954 -6.953 1.00 47.23 96 GLY A C 1
ATOM 3472 O O . GLY B 1 99 ? 109.877 -38.065 -7.386 1.00 45.86 96 GLY A O 1
ATOM 3473 N N . TYR B 1 100 ? 109.594 -40.150 -6.563 1.00 39.86 97 TYR A N 1
ATOM 3474 C CA . TYR B 1 100 ? 111.014 -40.392 -6.335 1.00 49.97 97 TYR A CA 1
ATOM 3475 C C . TYR B 1 100 ? 111.839 -40.400 -7.617 1.00 51.59 97 TYR A C 1
ATOM 3476 O O . TYR B 1 100 ? 113.065 -40.274 -7.539 1.00 48.29 97 TYR A O 1
ATOM 3485 N N . THR B 1 101 ? 111.209 -40.565 -8.785 1.00 48.52 98 THR A N 1
ATOM 3486 C CA . THR B 1 101 ? 111.967 -40.641 -10.031 1.00 45.57 98 THR A CA 1
ATOM 3487 C C . THR B 1 101 ? 112.767 -39.379 -10.314 1.00 44.79 98 THR A C 1
ATOM 3488 O O . THR B 1 101 ? 113.626 -39.401 -11.202 1.00 51.38 98 THR A O 1
ATOM 3492 N N . ALA B 1 102 ? 112.522 -38.295 -9.578 1.00 48.18 99 ALA A N 1
ATOM 3493 C CA . ALA B 1 102 ? 113.201 -37.025 -9.789 1.00 51.80 99 ALA A CA 1
ATOM 3494 C C . ALA B 1 102 ? 114.330 -36.766 -8.799 1.00 54.61 99 ALA A C 1
ATOM 3495 O O . ALA B 1 102 ? 115.037 -35.763 -8.943 1.00 53.12 99 ALA A O 1
ATOM 3497 N N . LEU B 1 103 ? 114.507 -37.627 -7.796 1.00 55.93 100 LEU A N 1
ATOM 3498 C CA . LEU B 1 103 ? 115.534 -37.377 -6.785 1.00 54.64 100 LEU A CA 1
ATOM 3499 C C . LEU B 1 103 ? 116.950 -37.381 -7.351 1.00 53.67 100 LEU A C 1
ATOM 3500 O O . LEU B 1 103 ? 117.695 -36.422 -7.087 1.00 57.20 100 LEU A O 1
ATOM 3505 N N . PRO B 1 104 ? 117.388 -38.382 -8.126 1.00 44.88 101 PRO A N 1
ATOM 3506 C CA . PRO B 1 104 ? 118.767 -38.344 -8.647 1.00 48.91 101 PRO A CA 1
ATOM 3507 C C . PRO B 1 104 ? 119.046 -37.184 -9.592 1.00 54.04 101 PRO A C 1
ATOM 3508 O O . PRO B 1 104 ? 120.213 -36.806 -9.756 1.00 51.60 101 PRO A O 1
ATOM 3512 N N . TYR B 1 105 ? 118.021 -36.604 -10.218 1.00 57.16 102 TYR A N 1
ATOM 3513 C CA . TYR B 1 105 ? 118.251 -35.468 -11.104 1.00 54.86 102 TYR A CA 1
ATOM 3514 C C . TYR B 1 105 ? 118.611 -34.205 -10.329 1.00 60.40 102 TYR A C 1
ATOM 3515 O O . TYR B 1 105 ? 119.334 -33.346 -10.850 1.00 60.06 102 TYR A O 1
ATOM 3524 N N . THR B 1 106 ? 118.120 -34.071 -9.093 1.00 55.96 103 THR A N 1
ATOM 3525 C CA . THR B 1 106 ? 118.302 -32.829 -8.346 1.00 56.11 103 THR A CA 1
ATOM 3526 C C . THR B 1 106 ? 119.762 -32.594 -7.975 1.00 59.88 103 THR A C 1
ATOM 3527 O O . THR B 1 106 ? 120.229 -31.449 -7.974 1.00 63.84 103 THR A O 1
ATOM 3531 N N . SER B 1 107 ? 120.499 -33.660 -7.658 1.00 60.86 104 SER A N 1
ATOM 3532 C CA . SER B 1 107 ? 121.905 -33.528 -7.295 1.00 58.15 104 SER A CA 1
ATOM 3533 C C . SER B 1 107 ? 122.794 -33.126 -8.465 1.00 59.32 104 SER A C 1
ATOM 3534 O O . SER B 1 107 ? 123.965 -32.800 -8.243 1.00 52.33 104 SER A O 1
ATOM 3537 N N . LEU B 1 108 ? 122.273 -33.131 -9.693 1.00 62.74 105 LEU A N 1
ATOM 3538 C CA . LEU B 1 108 ? 123.069 -32.854 -10.882 1.00 62.82 105 LEU A CA 1
ATOM 3539 C C . LEU B 1 108 ? 122.869 -31.444 -11.423 1.00 63.64 105 LEU A C 1
ATOM 3540 O O . LEU B 1 108 ? 123.612 -31.033 -12.321 1.00 61.41 105 LEU A O 1
ATOM 3545 N N . VAL B 1 109 ? 121.881 -30.707 -10.919 1.00 58.91 106 VAL A N 1
ATOM 3546 C CA . VAL B 1 109 ? 121.623 -29.342 -11.353 1.00 58.16 106 VAL A CA 1
ATOM 3547 C C . VAL B 1 109 ? 121.774 -28.410 -10.158 1.00 62.89 106 VAL A C 1
ATOM 3548 O O . VAL B 1 109 ? 121.749 -28.831 -8.999 1.00 60.10 106 VAL A O 1
ATOM 3552 N N . LYS B 1 110 ? 121.930 -27.121 -10.459 1.00 63.18 107 LYS A N 1
ATOM 3553 C CA . LYS B 1 110 ? 122.084 -26.105 -9.425 1.00 70.40 107 LYS A CA 1
ATOM 3554 C C . LYS B 1 110 ? 120.760 -25.477 -9.017 1.00 69.67 107 LYS A C 1
ATOM 3555 O O . LYS B 1 110 ? 120.621 -25.033 -7.870 1.00 64.89 107 LYS A O 1
ATOM 3561 N N . THR B 1 111 ? 119.792 -25.423 -9.928 1.00 66.68 108 THR A N 1
ATOM 3562 C CA . THR B 1 111 ? 118.477 -24.895 -9.595 1.00 65.40 108 THR A CA 1
ATOM 3563 C C . THR B 1 111 ? 117.824 -25.749 -8.512 1.00 58.32 108 THR A C 1
ATOM 3564 O O . THR B 1 111 ? 117.703 -26.971 -8.681 1.00 54.59 108 THR A O 1
ATOM 3568 N N . PRO B 1 112 ? 117.389 -25.156 -7.403 1.00 61.67 109 PRO A N 1
ATOM 3569 C CA . PRO B 1 112 ? 116.760 -25.947 -6.339 1.00 57.16 109 PRO A CA 1
ATOM 3570 C C . PRO B 1 112 ? 115.411 -26.510 -6.765 1.00 57.26 109 PRO A C 1
ATOM 3571 O O . PRO B 1 112 ? 114.647 -25.869 -7.490 1.00 58.89 109 PRO A O 1
ATOM 3575 N N . VAL B 1 113 ? 115.124 -27.721 -6.294 1.00 51.65 110 VAL A N 1
ATOM 3576 C CA . VAL B 1 113 ? 113.913 -28.451 -6.648 1.00 47.74 110 VAL A CA 1
ATOM 3577 C C . VAL B 1 113 ? 113.092 -28.680 -5.387 1.00 51.35 110 VAL A C 1
ATOM 3578 O O . VAL B 1 113 ? 113.646 -28.937 -4.313 1.00 51.25 110 VAL A O 1
ATOM 3582 N N . VAL B 1 114 ? 111.771 -28.573 -5.519 1.00 53.46 111 VAL A N 1
ATOM 3583 C CA . VAL B 1 114 ? 110.835 -28.824 -4.429 1.00 49.51 111 VAL A CA 1
ATOM 3584 C C . VAL B 1 114 ? 110.007 -30.052 -4.780 1.00 52.45 111 VAL A C 1
ATOM 3585 O O . VAL B 1 114 ? 109.417 -30.122 -5.865 1.00 53.42 111 VAL A O 1
ATOM 3589 N N . HIS B 1 115 ? 109.965 -31.017 -3.864 1.00 48.52 112 HIS A N 1
ATOM 3590 C CA . HIS B 1 115 ? 109.245 -32.271 -4.060 1.00 49.56 112 HIS A CA 1
ATOM 3591 C C . HIS B 1 115 ? 108.031 -32.294 -3.140 1.00 54.15 112 HIS A C 1
ATOM 3592 O O . HIS B 1 115 ? 108.178 -32.361 -1.915 1.00 58.93 112 HIS A O 1
ATOM 3599 N N . THR B 1 116 ? 106.838 -32.244 -3.724 1.00 44.93 113 THR A N 1
ATOM 3600 C CA . THR B 1 116 ? 105.613 -32.507 -2.981 1.00 43.45 113 THR A CA 1
ATOM 3601 C C . THR B 1 116 ? 105.356 -34.010 -2.987 1.00 48.95 113 THR A C 1
ATOM 3602 O O . THR B 1 116 ? 105.152 -34.607 -4.051 1.00 47.39 113 THR A O 1
ATOM 3606 N N . LEU B 1 117 ? 105.369 -34.620 -1.807 1.00 48.89 114 LEU A N 1
ATOM 3607 C CA . LEU B 1 117 ? 105.069 -36.039 -1.690 1.00 42.78 114 LEU A CA 1
ATOM 3608 C C . LEU B 1 117 ? 103.569 -36.242 -1.842 1.00 46.32 114 LEU A C 1
ATOM 3609 O O . LEU B 1 117 ? 102.782 -35.715 -1.048 1.00 46.71 114 LEU A O 1
ATOM 3614 N N . HIS B 1 118 ? 103.172 -36.993 -2.865 1.00 41.33 115 HIS A N 1
ATOM 3615 C CA . HIS B 1 118 ? 101.767 -37.291 -3.097 1.00 47.11 115 HIS A CA 1
ATOM 3616 C C . HIS B 1 118 ? 101.399 -38.723 -2.746 1.00 49.28 115 HIS A C 1
ATOM 3617 O O . HIS B 1 118 ? 100.229 -39.098 -2.885 1.00 49.28 115 HIS A O 1
ATOM 3624 N N . GLY B 1 119 ? 102.358 -39.531 -2.283 1.00 50.89 116 GLY A N 1
ATOM 3625 C CA . GLY B 1 119 ? 102.137 -40.948 -2.109 1.00 53.56 116 GLY A CA 1
ATOM 3626 C C . GLY B 1 119 ? 102.538 -41.415 -0.720 1.00 49.79 116 GLY A C 1
ATOM 3627 O O . GLY B 1 119 ? 103.089 -40.663 0.086 1.00 55.25 116 GLY A O 1
ATOM 3628 N N . ARG B 1 120 ? 102.239 -42.683 -0.464 1.00 51.94 117 ARG A N 1
ATOM 3629 C CA . ARG B 1 120 ? 102.596 -43.338 0.785 1.00 46.93 117 ARG A CA 1
ATOM 3630 C C . ARG B 1 120 ? 104.036 -43.843 0.740 1.00 50.12 117 ARG A C 1
ATOM 3631 O O . ARG B 1 120 ? 104.520 -44.290 -0.304 1.00 50.84 117 ARG A O 1
ATOM 3639 N N . PHE B 1 121 ? 104.721 -43.772 1.881 1.00 47.36 118 PHE A N 1
ATOM 3640 C CA . PHE B 1 121 ? 106.031 -44.399 2.006 1.00 47.12 118 PHE A CA 1
ATOM 3641 C C . PHE B 1 121 ? 105.905 -45.919 2.005 1.00 53.72 118 PHE A C 1
ATOM 3642 O O . PHE B 1 121 ? 105.022 -46.486 2.653 1.00 53.27 118 PHE A O 1
ATOM 3650 N N . THR B 1 122 ? 106.796 -46.581 1.270 1.00 46.74 119 THR A N 1
ATOM 3651 C CA . THR B 1 122 ? 106.828 -48.033 1.194 1.00 46.32 119 THR A CA 1
ATOM 3652 C C . THR B 1 122 ? 108.190 -48.542 1.650 1.00 47.44 119 THR A C 1
ATOM 3653 O O . THR B 1 122 ? 109.170 -47.794 1.695 1.00 46.47 119 THR A O 1
ATOM 3657 N N . ALA B 1 123 ? 108.231 -49.831 2.006 1.00 39.46 120 ALA A N 1
ATOM 3658 C CA . ALA B 1 123 ? 109.488 -50.472 2.389 1.00 43.31 120 ALA A CA 1
ATOM 3659 C C . ALA B 1 123 ? 110.582 -50.234 1.356 1.00 51.84 120 ALA A C 1
ATOM 3660 O O . ALA B 1 123 ? 111.756 -50.073 1.708 1.00 55.07 120 ALA A O 1
ATOM 3662 N N . ASP B 1 124 ? 110.215 -50.206 0.073 1.00 53.10 121 ASP A N 1
ATOM 3663 C CA . ASP B 1 124 ? 111.194 -49.982 -0.985 1.00 41.97 121 ASP A CA 1
ATOM 3664 C C . ASP B 1 124 ? 111.500 -48.499 -1.160 1.00 44.22 121 ASP A C 1
ATOM 3665 O O . ASP B 1 124 ? 112.667 -48.095 -1.117 1.00 43.82 121 ASP A O 1
ATOM 3670 N N . ASN B 1 125 ? 110.467 -47.671 -1.364 1.00 45.85 122 ASN A N 1
ATOM 3671 C CA . ASN B 1 125 ? 110.710 -46.266 -1.684 1.00 44.68 122 ASN A CA 1
ATOM 3672 C C . ASN B 1 125 ? 111.382 -45.526 -0.537 1.00 48.88 122 ASN A C 1
ATOM 3673 O O . ASN B 1 125 ? 111.999 -44.480 -0.766 1.00 50.52 122 ASN A O 1
ATOM 3678 N N . GLU B 1 126 ? 111.265 -46.036 0.693 1.00 51.11 123 GLU A N 1
ATOM 3679 C CA . GLU B 1 126 ? 112.006 -45.457 1.807 1.00 55.28 123 GLU A CA 1
ATOM 3680 C C . GLU B 1 126 ? 113.493 -45.371 1.496 1.00 51.64 123 GLU A C 1
ATOM 3681 O O . GLU B 1 126 ? 114.163 -44.425 1.922 1.00 56.49 123 GLU A O 1
ATOM 3687 N N . ARG B 1 127 ? 114.021 -46.332 0.729 1.00 47.39 124 ARG A N 1
ATOM 3688 C CA . ARG B 1 127 ? 115.460 -46.391 0.502 1.00 46.56 124 ARG A CA 1
ATOM 3689 C C . ARG B 1 127 ? 115.934 -45.279 -0.423 1.00 49.55 124 ARG A C 1
ATOM 3690 O O . ARG B 1 127 ? 117.034 -44.744 -0.240 1.00 52.71 124 ARG A O 1
ATOM 3698 N N . ILE B 1 128 ? 115.128 -44.910 -1.418 1.00 48.53 125 ILE A N 1
ATOM 3699 C CA . ILE B 1 128 ? 115.544 -43.820 -2.292 1.00 47.97 125 ILE A CA 1
ATOM 3700 C C . ILE B 1 128 ? 115.349 -42.466 -1.617 1.00 51.91 125 ILE A C 1
ATOM 3701 O O . ILE B 1 128 ? 116.151 -41.547 -1.821 1.00 56.71 125 ILE A O 1
ATOM 3706 N N . PHE B 1 129 ? 114.303 -42.313 -0.802 1.00 49.41 126 PHE A N 1
ATOM 3707 C CA . PHE B 1 129 ? 114.140 -41.075 -0.047 1.00 52.44 126 PHE A CA 1
ATOM 3708 C C . PHE B 1 129 ? 115.197 -40.949 1.045 1.00 54.99 126 PHE A C 1
ATOM 3709 O O . PHE B 1 129 ? 115.715 -39.852 1.288 1.00 55.72 126 PHE A O 1
ATOM 3717 N N . SER B 1 130 ? 115.519 -42.057 1.721 1.00 56.21 127 SER A N 1
ATOM 3718 C CA . SER B 1 130 ? 116.591 -42.056 2.715 1.00 52.75 127 SER A CA 1
ATOM 3719 C C . SER B 1 130 ? 117.893 -41.513 2.138 1.00 60.03 127 SER A C 1
ATOM 3720 O O . SER B 1 130 ? 118.531 -40.636 2.731 1.00 56.38 127 SER A O 1
ATOM 3723 N N . GLN B 1 131 ? 118.308 -42.037 0.981 1.00 56.49 128 GLN A N 1
ATOM 3724 C CA . GLN B 1 131 ? 119.554 -41.602 0.360 1.00 50.78 128 GLN A CA 1
ATOM 3725 C C . GLN B 1 131 ? 119.534 -40.125 -0.013 1.00 52.67 128 GLN A C 1
ATOM 3726 O O . GLN B 1 131 ? 120.602 -39.521 -0.161 1.00 62.98 128 GLN A O 1
ATOM 3732 N N . TYR B 1 132 ? 118.355 -39.531 -0.165 1.00 49.75 129 TYR A N 1
ATOM 3733 C CA . TYR B 1 132 ? 118.206 -38.142 -0.579 1.00 51.48 129 TYR A CA 1
ATOM 3734 C C . TYR B 1 132 ? 117.452 -37.342 0.476 1.00 54.27 129 TYR A C 1
ATOM 3735 O O . TYR B 1 132 ? 116.653 -36.459 0.161 1.00 57.84 129 TYR A O 1
ATOM 3744 N N . ARG B 1 133 ? 117.699 -37.658 1.750 1.00 57.93 130 ARG A N 1
ATOM 3745 C CA . ARG B 1 133 ? 116.932 -37.056 2.836 1.00 58.09 130 ARG A CA 1
ATOM 3746 C C . ARG B 1 133 ? 117.172 -35.554 2.942 1.00 56.78 130 ARG A C 1
ATOM 3747 O O . ARG B 1 133 ? 116.298 -34.821 3.419 1.00 58.29 130 ARG A O 1
ATOM 3755 N N . ASN B 1 134 ? 118.335 -35.074 2.498 1.00 55.45 131 ASN A N 1
ATOM 3756 C CA . ASN B 1 134 ? 118.674 -33.661 2.624 1.00 57.07 131 ASN A CA 1
ATOM 3757 C C . ASN B 1 134 ? 118.097 -32.841 1.476 1.00 58.40 131 ASN A C 1
ATOM 3758 O O . ASN B 1 134 ? 118.635 -31.785 1.128 1.00 59.88 131 ASN A O 1
ATOM 3763 N N . GLN B 1 135 ? 117.012 -33.318 0.877 1.00 58.37 132 GLN A N 1
ATOM 3764 C CA . GLN B 1 135 ? 116.312 -32.595 -0.173 1.00 56.77 132 GLN A CA 1
ATOM 3765 C C . GLN B 1 135 ? 115.038 -31.956 0.375 1.00 57.50 132 GLN A C 1
ATOM 3766 O O . GLN B 1 135 ? 114.614 -32.213 1.505 1.00 51.94 132 GLN A O 1
ATOM 3772 N N . ASN B 1 136 ? 114.434 -31.097 -0.446 1.00 55.64 133 ASN A N 1
ATOM 3773 C CA . ASN B 1 136 ? 113.308 -30.261 -0.029 1.00 49.71 133 ASN A CA 1
ATOM 3774 C C . ASN B 1 136 ? 112.001 -30.987 -0.320 1.00 49.50 133 ASN A C 1
ATOM 3775 O O . ASN B 1 136 ? 111.459 -30.919 -1.423 1.00 58.28 133 ASN A O 1
ATOM 3780 N N . TYR B 1 137 ? 111.487 -31.693 0.683 1.00 50.13 134 TYR A N 1
ATOM 3781 C CA . TYR B 1 137 ? 110.206 -32.377 0.587 1.00 48.96 134 TYR A CA 1
ATOM 3782 C C . TYR B 1 137 ? 109.099 -31.541 1.216 1.00 51.52 134 TYR A C 1
ATOM 3783 O O . TYR B 1 137 ? 109.328 -30.769 2.151 1.00 53.49 134 TYR A O 1
ATOM 3792 N N . VAL B 1 138 ? 107.890 -31.703 0.686 1.00 51.46 135 VAL A N 1
ATOM 3793 C CA . VAL B 1 138 ? 106.687 -31.090 1.234 1.00 50.36 135 VAL A CA 1
ATOM 3794 C C . VAL B 1 138 ? 105.641 -32.180 1.399 1.00 48.00 135 VAL A C 1
ATOM 3795 O O . VAL B 1 138 ? 105.339 -32.904 0.444 1.00 54.63 135 VAL A O 1
ATOM 3799 N N . SER B 1 139 ? 105.108 -32.316 2.605 1.00 48.30 136 SER A N 1
ATOM 3800 C CA . SER B 1 139 ? 104.066 -33.298 2.848 1.00 49.66 136 SER A CA 1
ATOM 3801 C C . SER B 1 139 ? 102.695 -32.658 2.678 1.00 45.51 136 SER A C 1
ATOM 3802 O O . SER B 1 139 ? 102.512 -31.462 2.918 1.00 45.30 136 SER A O 1
ATOM 3805 N N . ILE B 1 140 ? 101.725 -33.474 2.261 1.00 44.69 137 ILE A N 1
ATOM 3806 C CA . ILE B 1 140 ? 100.346 -33.020 2.129 1.00 45.39 137 ILE A CA 1
ATOM 3807 C C . ILE B 1 140 ? 99.517 -33.364 3.353 1.00 47.16 137 ILE A C 1
ATOM 3808 O O . ILE B 1 140 ? 98.322 -33.040 3.401 1.00 44.27 137 ILE A O 1
ATOM 3813 N N . SER B 1 141 ? 100.121 -34.011 4.346 1.00 47.08 138 SER A N 1
ATOM 3814 C CA . SER B 1 141 ? 99.495 -34.277 5.630 1.00 42.77 138 SER A CA 1
ATOM 3815 C C . SER B 1 141 ? 100.593 -34.636 6.618 1.00 49.69 138 SER A C 1
ATOM 3816 O O . SER B 1 141 ? 101.663 -35.111 6.227 1.00 46.60 138 SER A O 1
ATOM 3819 N N . HIS B 1 142 ? 100.319 -34.394 7.903 1.00 54.12 139 HIS A N 1
ATOM 3820 C CA . HIS B 1 142 ? 101.299 -34.704 8.939 1.00 49.89 139 HIS A CA 1
ATOM 3821 C C . HIS B 1 142 ? 101.449 -36.207 9.132 1.00 48.79 139 HIS A C 1
ATOM 3822 O O . HIS B 1 142 ? 102.570 -36.708 9.290 1.00 49.25 139 HIS A O 1
ATOM 3829 N N . SER B 1 143 ? 100.334 -36.943 9.123 1.00 50.78 140 SER A N 1
ATOM 3830 C CA . SER B 1 143 ? 100.392 -38.396 9.244 1.00 49.98 140 SER A CA 1
ATOM 3831 C C . SER B 1 143 ? 101.216 -39.039 8.137 1.00 52.94 140 SER A C 1
ATOM 3832 O O . SER B 1 143 ? 101.695 -40.165 8.309 1.00 50.43 140 SER A O 1
ATOM 3835 N N . GLN B 1 144 ? 101.403 -38.345 7.010 1.00 53.25 141 GLN A N 1
ATOM 3836 C CA . GLN B 1 144 ? 102.226 -38.875 5.932 1.00 47.89 141 GLN A CA 1
ATOM 3837 C C . GLN B 1 144 ? 103.695 -38.925 6.317 1.00 52.28 141 GLN A C 1
ATOM 3838 O O . GLN B 1 144 ? 104.446 -39.733 5.760 1.00 50.35 141 GLN A O 1
ATOM 3844 N N . ARG B 1 145 ? 104.117 -38.094 7.267 1.00 56.74 142 ARG A N 1
ATOM 3845 C CA . ARG B 1 145 ? 105.524 -37.989 7.624 1.00 53.88 142 ARG A CA 1
ATOM 3846 C C . ARG B 1 145 ? 105.987 -39.232 8.377 1.00 53.48 142 ARG A C 1
ATOM 3847 O O . ARG B 1 145 ? 106.519 -39.131 9.487 1.00 59.63 142 ARG A O 1
ATOM 3855 N N . GLN B 1 146 ? 105.769 -40.411 7.785 1.00 58.14 143 GLN A N 1
ATOM 3856 C CA . GLN B 1 146 ? 106.162 -41.674 8.397 1.00 57.69 143 GLN A CA 1
ATOM 3857 C C . GLN B 1 146 ? 107.671 -41.840 8.463 1.00 56.95 143 GLN A C 1
ATOM 3858 O O . GLN B 1 146 ? 108.151 -42.738 9.165 1.00 61.09 143 GLN A O 1
ATOM 3864 N N . LEU B 1 147 ? 108.419 -41.005 7.752 1.00 49.82 144 LEU A N 1
ATOM 3865 C CA . LEU B 1 147 ? 109.871 -40.934 7.855 1.00 53.91 144 LEU A CA 1
ATOM 3866 C C . LEU B 1 147 ? 110.212 -39.624 8.553 1.00 59.57 144 LEU A C 1
ATOM 3867 O O . LEU B 1 147 ? 110.206 -38.562 7.926 1.00 60.35 144 LEU A O 1
ATOM 3872 N N . ARG B 1 148 ? 110.533 -39.702 9.848 1.00 62.52 145 ARG A N 1
ATOM 3873 C CA . ARG B 1 148 ? 110.857 -38.498 10.601 1.00 58.74 145 ARG A CA 1
ATOM 3874 C C . ARG B 1 148 ? 112.208 -37.938 10.187 1.00 59.33 145 ARG A C 1
ATOM 3875 O O . ARG B 1 148 ? 112.523 -36.786 10.502 1.00 70.03 145 ARG A O 1
ATOM 3883 N N . GLU B 1 149 ? 113.002 -38.747 9.496 1.00 56.52 146 GLU A N 1
ATOM 3884 C CA . GLU B 1 149 ? 114.361 -38.458 9.072 1.00 58.80 146 GLU A CA 1
ATOM 3885 C C . GLU B 1 149 ? 114.467 -37.600 7.810 1.00 56.27 146 GLU A C 1
ATOM 3886 O O . GLU B 1 149 ? 115.584 -37.235 7.428 1.00 54.12 146 GLU A O 1
ATOM 3892 N N . LEU B 1 150 ? 113.359 -37.271 7.148 1.00 51.97 147 LEU A N 1
ATOM 3893 C CA . LEU B 1 150 ? 113.408 -36.447 5.944 1.00 47.67 147 LEU A CA 1
ATOM 3894 C C . LEU B 1 150 ? 113.413 -34.957 6.278 1.00 50.00 147 LEU A C 1
ATOM 3895 O O . LEU B 1 150 ? 112.924 -34.533 7.329 1.00 52.18 147 LEU A O 1
ATOM 3900 N N . ASN B 1 151 ? 113.973 -34.161 5.362 1.00 49.42 148 ASN A N 1
ATOM 3901 C CA . ASN B 1 151 ? 114.003 -32.700 5.497 1.00 46.64 148 ASN A CA 1
ATOM 3902 C C . ASN B 1 151 ? 112.706 -32.120 4.936 1.00 53.07 148 ASN A C 1
ATOM 3903 O O . ASN B 1 151 ? 112.616 -31.681 3.786 1.00 51.28 148 ASN A O 1
ATOM 3908 N N . TYR B 1 152 ? 111.676 -32.145 5.771 1.00 47.98 149 TYR A N 1
ATOM 3909 C CA . TYR B 1 152 ? 110.396 -31.538 5.435 1.00 46.17 149 TYR A CA 1
ATOM 3910 C C . TYR B 1 152 ? 110.475 -30.011 5.504 1.00 54.55 149 TYR A C 1
ATOM 3911 O O . TYR B 1 152 ? 110.798 -29.444 6.556 1.00 53.38 149 TYR A O 1
ATOM 3920 N N . ILE B 1 153 ? 110.200 -29.342 4.377 1.00 56.40 150 ILE A N 1
ATOM 3921 C CA . ILE B 1 153 ? 110.151 -27.880 4.371 1.00 51.16 150 ILE A CA 1
ATOM 3922 C C . ILE B 1 153 ? 108.870 -27.372 5.031 1.00 54.24 150 ILE A C 1
ATOM 3923 O O . ILE B 1 153 ? 108.887 -26.374 5.765 1.00 61.65 150 ILE A O 1
ATOM 3928 N N . ALA B 1 154 ? 107.747 -28.050 4.794 1.00 48.39 151 ALA A N 1
ATOM 3929 C CA . ALA B 1 154 ? 106.450 -27.638 5.320 1.00 51.11 151 ALA A CA 1
ATOM 3930 C C . ALA B 1 154 ? 105.442 -28.736 5.017 1.00 49.80 151 ALA A C 1
ATOM 3931 O O . ALA B 1 154 ? 105.636 -29.540 4.102 1.00 51.42 151 ALA A O 1
ATOM 3933 N N . THR B 1 155 ? 104.363 -28.758 5.789 1.00 52.03 152 THR A N 1
ATOM 3934 C CA . THR B 1 155 ? 103.172 -29.510 5.419 1.00 50.11 152 THR A CA 1
ATOM 3935 C C . THR B 1 155 ? 102.216 -28.550 4.727 1.00 50.38 152 THR A C 1
ATOM 3936 O O . THR B 1 155 ? 101.867 -27.507 5.290 1.00 51.55 152 THR A O 1
ATOM 3940 N N . VAL B 1 156 ? 101.799 -28.888 3.511 1.00 50.53 153 VAL A N 1
ATOM 3941 C CA . VAL B 1 156 ? 100.867 -28.067 2.749 1.00 42.79 153 VAL A CA 1
ATOM 3942 C C . VAL B 1 156 ? 99.681 -28.938 2.371 1.00 42.52 153 VAL A C 1
ATOM 3943 O O . VAL B 1 156 ? 99.789 -29.801 1.491 1.00 45.50 153 VAL A O 1
ATOM 3947 N N . TYR B 1 157 ? 98.558 -28.727 3.053 1.00 39.83 154 TYR A N 1
ATOM 3948 C CA . TYR B 1 157 ? 97.332 -29.441 2.733 1.00 40.65 154 TYR A CA 1
ATOM 3949 C C . TYR B 1 157 ? 96.890 -29.133 1.306 1.00 49.29 154 TYR A C 1
ATOM 3950 O O . TYR B 1 157 ? 97.151 -28.053 0.767 1.00 50.22 154 TYR A O 1
ATOM 3959 N N . ASN B 1 158 ? 96.220 -30.103 0.692 1.00 46.13 155 ASN A N 1
ATOM 3960 C CA . ASN B 1 158 ? 95.701 -29.933 -0.655 1.00 46.29 155 ASN A CA 1
ATOM 3961 C C . ASN B 1 158 ? 94.505 -28.980 -0.638 1.00 49.03 155 ASN A C 1
ATOM 3962 O O . ASN B 1 158 ? 94.101 -28.461 0.406 1.00 45.08 155 ASN A O 1
ATOM 3967 N N . ALA B 1 159 ? 93.941 -28.731 -1.819 1.00 54.30 156 ALA A N 1
ATOM 3968 C CA . ALA B 1 159 ? 92.817 -27.810 -1.934 1.00 48.24 156 ALA A CA 1
ATOM 3969 C C . ALA B 1 159 ? 92.008 -28.142 -3.180 1.00 45.67 156 ALA A C 1
ATOM 3970 O O . ALA B 1 159 ? 92.491 -28.801 -4.105 1.00 40.40 156 ALA A O 1
ATOM 3972 N N . ILE B 1 160 ? 90.769 -27.653 -3.197 1.00 45.34 157 ILE A N 1
ATOM 3973 C CA . ILE B 1 160 ? 89.890 -27.762 -4.352 1.00 50.26 157 ILE A CA 1
ATOM 3974 C C . ILE B 1 160 ? 89.273 -26.395 -4.619 1.00 44.76 157 ILE A C 1
ATOM 3975 O O . ILE B 1 160 ? 89.332 -25.488 -3.790 1.00 48.30 157 ILE A O 1
ATOM 3980 N N . ALA B 1 161 ? 88.676 -26.260 -5.802 1.00 46.90 158 ALA A N 1
ATOM 3981 C CA . ALA B 1 161 ? 87.943 -25.052 -6.179 1.00 43.90 158 ALA A CA 1
ATOM 3982 C C . ALA B 1 161 ? 86.506 -25.221 -5.703 1.00 47.61 158 ALA A C 1
ATOM 3983 O O . ALA B 1 161 ? 85.648 -25.747 -6.415 1.00 47.16 158 ALA A O 1
ATOM 3985 N N . VAL B 1 162 ? 86.247 -24.768 -4.472 1.00 44.27 159 VAL A N 1
ATOM 3986 C CA . VAL B 1 162 ? 84.949 -24.986 -3.835 1.00 49.37 159 VAL A CA 1
ATOM 3987 C C . VAL B 1 162 ? 83.824 -24.385 -4.672 1.00 44.06 159 VAL A C 1
ATOM 3988 O O . VAL B 1 162 ? 82.713 -24.927 -4.725 1.00 42.17 159 VAL A O 1
ATOM 3992 N N . GLU B 1 163 ? 84.088 -23.249 -5.325 1.00 45.40 160 GLU A N 1
ATOM 3993 C CA . GLU B 1 163 ? 83.052 -22.583 -6.109 1.00 45.02 160 GLU A CA 1
ATOM 3994 C C . GLU B 1 163 ? 82.557 -23.455 -7.257 1.00 46.50 160 GLU A C 1
ATOM 3995 O O . GLU B 1 163 ? 81.394 -23.345 -7.659 1.00 44.25 160 GLU A O 1
ATOM 4001 N N . THR B 1 164 ? 83.417 -24.319 -7.803 1.00 45.49 161 THR A N 1
ATOM 4002 C CA . THR B 1 164 ? 83.024 -25.174 -8.918 1.00 46.58 161 THR A CA 1
ATOM 4003 C C . THR B 1 164 ? 82.179 -26.363 -8.485 1.00 47.09 161 THR A C 1
ATOM 4004 O O . THR B 1 164 ? 81.648 -27.071 -9.348 1.00 44.86 161 THR A O 1
ATOM 4008 N N . HIS B 1 165 ? 82.055 -26.608 -7.183 1.00 46.92 162 HIS A N 1
ATOM 4009 C CA . HIS B 1 165 ? 81.253 -27.704 -6.659 1.00 44.56 162 HIS A CA 1
ATOM 4010 C C . HIS B 1 165 ? 79.905 -27.153 -6.211 1.00 45.23 162 HIS A C 1
ATOM 4011 O O . HIS B 1 165 ? 79.844 -26.310 -5.309 1.00 46.38 162 HIS A O 1
ATOM 4018 N N . HIS B 1 166 ? 78.834 -27.614 -6.852 1.00 39.80 163 HIS A N 1
ATOM 4019 C CA . HIS B 1 166 ? 77.491 -27.190 -6.478 1.00 53.09 163 HIS A CA 1
ATOM 4020 C C . HIS B 1 166 ? 77.152 -27.687 -5.077 1.00 50.54 163 HIS A C 1
ATOM 4021 O O . HIS B 1 166 ? 77.405 -28.847 -4.737 1.00 51.12 163 HIS A O 1
ATOM 4028 N N . PHE B 1 167 ? 76.580 -26.802 -4.264 1.00 50.43 164 PHE A N 1
ATOM 4029 C CA . PHE B 1 167 ? 76.188 -27.132 -2.901 1.00 43.49 164 PHE A CA 1
ATOM 4030 C C . PHE B 1 167 ? 74.786 -27.725 -2.885 1.00 50.77 164 PHE A C 1
ATOM 4031 O O . PHE B 1 167 ? 73.876 -27.204 -3.540 1.00 48.94 164 PHE A O 1
ATOM 4039 N N . TYR B 1 168 ? 74.615 -28.808 -2.126 1.00 44.84 165 TYR A N 1
ATOM 4040 C CA . TYR B 1 168 ? 73.324 -29.477 -1.995 1.00 46.00 165 TYR A CA 1
ATOM 4041 C C . TYR B 1 168 ? 72.806 -29.285 -0.579 1.00 46.83 165 TYR A C 1
ATOM 4042 O O . TYR B 1 168 ? 73.393 -29.834 0.367 1.00 49.86 165 TYR A O 1
ATOM 4051 N N . PRO B 1 169 ? 71.721 -28.532 -0.377 1.00 56.82 166 PRO A N 1
ATOM 4052 C CA . PRO B 1 169 ? 71.242 -28.316 0.999 1.00 50.93 166 PRO A CA 1
ATOM 4053 C C . PRO B 1 169 ? 70.630 -29.556 1.624 1.00 50.53 166 PRO A C 1
ATOM 4054 O O . PRO B 1 169 ? 70.871 -29.829 2.806 1.00 55.76 166 PRO A O 1
ATOM 4058 N N . GLN B 1 170 ? 69.840 -30.318 0.870 1.00 48.97 167 GLN A N 1
ATOM 4059 C CA . GLN B 1 170 ? 69.217 -31.516 1.405 1.00 53.77 167 GLN A CA 1
ATOM 4060 C C . GLN B 1 170 ? 69.464 -32.698 0.477 1.00 56.18 167 GLN A C 1
ATOM 4061 O O . GLN B 1 170 ? 69.416 -32.548 -0.750 1.00 53.52 167 GLN A O 1
ATOM 4067 N N . PRO B 1 171 ? 69.720 -33.880 1.031 1.00 57.06 168 PRO A N 1
ATOM 4068 C CA . PRO B 1 171 ? 69.984 -35.056 0.193 1.00 52.69 168 PRO A CA 1
ATOM 4069 C C . PRO B 1 171 ? 68.738 -35.518 -0.551 1.00 49.18 168 PRO A C 1
ATOM 4070 O O . PRO B 1 171 ? 67.635 -34.996 -0.378 1.00 51.79 168 PRO A O 1
ATOM 4074 N N . SER B 1 172 ? 68.948 -36.514 -1.412 1.00 47.62 169 SER A N 1
ATOM 4075 C CA . SER B 1 172 ? 67.886 -37.028 -2.268 1.00 51.54 169 SER A CA 1
ATOM 4076 C C . SER B 1 172 ? 66.694 -37.506 -1.446 1.00 60.20 169 SER A C 1
ATOM 4077 O O . SER B 1 172 ? 66.842 -37.992 -0.322 1.00 52.80 169 SER A O 1
ATOM 4080 N N . ASP B 1 173 ? 65.499 -37.378 -2.035 1.00 67.18 170 ASP A N 1
ATOM 4081 C CA . ASP B 1 173 ? 64.272 -37.692 -1.304 1.00 71.58 170 ASP A CA 1
ATOM 4082 C C . ASP B 1 173 ? 64.244 -39.142 -0.833 1.00 69.06 170 ASP A C 1
ATOM 4083 O O . ASP B 1 173 ? 63.958 -39.372 0.355 1.00 71.39 170 ASP A O 1
ATOM 4088 N N . PRO B 1 174 ? 64.511 -40.148 -1.667 1.00 67.43 171 PRO A N 1
ATOM 4089 C CA . PRO B 1 174 ? 64.842 -41.472 -1.129 1.00 64.79 171 PRO A CA 1
ATOM 4090 C C . PRO B 1 174 ? 66.336 -41.585 -0.879 1.00 55.28 171 PRO A C 1
ATOM 4091 O O . PRO B 1 174 ? 67.146 -41.438 -1.807 1.00 55.13 171 PRO A O 1
ATOM 4095 N N . PRO B 1 175 ? 66.741 -41.841 0.365 1.00 59.83 172 PRO A N 1
ATOM 4096 C CA . PRO B 1 175 ? 68.161 -41.720 0.726 1.00 53.34 172 PRO A CA 1
ATOM 4097 C C . PRO B 1 175 ? 69.049 -42.761 0.059 1.00 47.26 172 PRO A C 1
ATOM 4098 O O . PRO B 1 175 ? 68.617 -43.865 -0.280 1.00 48.20 172 PRO A O 1
ATOM 4102 N N . TYR B 1 176 ? 70.315 -42.385 -0.126 1.00 49.34 173 TYR A N 1
ATOM 4103 C CA . TYR B 1 176 ? 71.329 -43.292 -0.643 1.00 47.77 173 TYR A CA 1
ATOM 4104 C C . TYR B 1 176 ? 72.694 -42.854 -0.127 1.00 46.55 173 TYR A C 1
ATOM 4105 O O . TYR B 1 176 ? 72.911 -41.677 0.174 1.00 39.72 173 TYR A O 1
ATOM 4114 N N . LEU B 1 177 ? 73.609 -43.814 -0.030 1.00 44.09 174 LEU A N 1
ATOM 4115 C CA . LEU B 1 177 ? 74.994 -43.564 0.341 1.00 43.37 174 LEU A CA 1
ATOM 4116 C C . LEU B 1 177 ? 75.877 -43.581 -0.902 1.00 48.32 174 LEU A C 1
ATOM 4117 O O . LEU B 1 177 ? 75.547 -44.199 -1.917 1.00 49.46 174 LEU A O 1
ATOM 4122 N N . ALA B 1 178 ? 77.014 -42.895 -0.813 1.00 49.55 175 ALA A N 1
ATOM 4123 C CA . ALA B 1 178 ? 77.907 -42.718 -1.951 1.00 41.05 175 ALA A CA 1
ATOM 4124 C C . ALA B 1 178 ? 79.297 -43.274 -1.671 1.00 44.94 175 ALA A C 1
ATOM 4125 O O . ALA B 1 178 ? 79.800 -43.189 -0.545 1.00 46.78 175 ALA A O 1
ATOM 4127 N N . PHE B 1 179 ? 79.907 -43.849 -2.708 1.00 44.90 176 PHE A N 1
ATOM 4128 C CA . PHE B 1 179 ? 81.331 -44.157 -2.737 1.00 44.48 176 PHE A CA 1
ATOM 4129 C C . PHE B 1 179 ? 81.928 -43.516 -3.981 1.00 46.69 176 PHE A C 1
ATOM 4130 O O . PHE B 1 179 ? 81.400 -43.690 -5.084 1.00 45.93 176 PHE A O 1
ATOM 4138 N N . LEU B 1 180 ? 83.019 -42.775 -3.807 1.00 45.04 177 LEU A N 1
ATOM 4139 C CA . LEU B 1 180 ? 83.717 -42.149 -4.922 1.00 37.41 177 LEU A CA 1
ATOM 4140 C C . LEU B 1 180 ? 85.210 -42.398 -4.781 1.00 39.56 177 LEU A C 1
ATOM 4141 O O . LEU B 1 180 ? 85.833 -41.921 -3.827 1.00 44.00 177 LEU A O 1
ATOM 4146 N N . GLY B 1 181 ? 85.775 -43.133 -5.726 1.00 38.98 178 GLY A N 1
ATOM 4147 C CA . GLY B 1 181 ? 87.204 -43.371 -5.751 1.00 32.29 178 GLY A CA 1
ATOM 4148 C C . GLY B 1 181 ? 87.541 -44.550 -6.631 1.00 42.38 178 GLY A C 1
ATOM 4149 O O . GLY B 1 181 ? 86.675 -45.315 -7.059 1.00 41.17 178 GLY A O 1
ATOM 4150 N N . ARG B 1 182 ? 88.838 -44.700 -6.883 1.00 39.73 179 ARG A N 1
ATOM 4151 C CA . ARG B 1 182 ? 89.320 -45.853 -7.629 1.00 42.63 179 ARG A CA 1
ATOM 4152 C C . ARG B 1 182 ? 89.013 -47.136 -6.869 1.00 49.74 179 ARG A C 1
ATOM 4153 O O . ARG B 1 182 ? 89.224 -47.225 -5.655 1.00 51.31 179 ARG A O 1
ATOM 4161 N N . LEU B 1 183 ? 88.499 -48.132 -7.589 1.00 47.04 180 LEU A N 1
ATOM 4162 C CA . LEU B 1 183 ? 88.090 -49.401 -6.989 1.00 44.86 180 LEU A CA 1
ATOM 4163 C C . LEU B 1 183 ? 89.332 -50.177 -6.560 1.00 43.78 180 LEU A C 1
ATOM 4164 O O . LEU B 1 183 ? 89.774 -51.128 -7.208 1.00 45.22 180 LEU A O 1
ATOM 4169 N N . SER B 1 184 ? 89.903 -49.759 -5.436 1.00 48.18 181 SER A N 1
ATOM 4170 C CA . SER B 1 184 ? 91.079 -50.390 -4.869 1.00 48.37 181 SER A CA 1
ATOM 4171 C C . SER B 1 184 ? 90.799 -50.795 -3.427 1.00 47.43 181 SER A C 1
ATOM 4172 O O . SER B 1 184 ? 90.049 -50.108 -2.727 1.00 52.04 181 SER A O 1
ATOM 4175 N N . PRO B 1 185 ? 91.380 -51.902 -2.954 1.00 52.45 182 PRO A N 1
ATOM 4176 C CA . PRO B 1 185 ? 91.226 -52.259 -1.531 1.00 54.34 182 PRO A CA 1
ATOM 4177 C C . PRO B 1 185 ? 91.634 -51.144 -0.588 1.00 45.92 182 PRO A C 1
ATOM 4178 O O . PRO B 1 185 ? 91.086 -51.039 0.517 1.00 45.15 182 PRO A O 1
ATOM 4182 N N . GLU B 1 186 ? 92.583 -50.302 -1.004 1.00 47.74 183 GLU A N 1
ATOM 4183 C CA . GLU B 1 186 ? 93.000 -49.166 -0.190 1.00 52.03 183 GLU A CA 1
ATOM 4184 C C . GLU B 1 186 ? 91.834 -48.238 0.126 1.00 50.07 183 GLU A C 1
ATOM 4185 O O . GLU B 1 186 ? 91.815 -47.605 1.188 1.00 45.90 183 GLU A O 1
ATOM 4191 N N . LYS B 1 187 ? 90.847 -48.158 -0.766 1.00 48.96 184 LYS A N 1
ATOM 4192 C CA . LYS B 1 187 ? 89.671 -47.326 -0.549 1.00 46.87 184 LYS A CA 1
ATOM 4193 C C . LYS B 1 187 ? 88.533 -48.088 0.112 1.00 50.30 184 LYS A C 1
ATOM 4194 O O . LYS B 1 187 ? 87.529 -47.472 0.487 1.00 47.89 184 LYS A O 1
ATOM 4200 N N . GLY B 1 188 ? 88.673 -49.405 0.260 1.00 47.50 185 GLY A N 1
ATOM 4201 C CA . GLY B 1 188 ? 87.679 -50.234 0.899 1.00 44.62 185 GLY A CA 1
ATOM 4202 C C . GLY B 1 188 ? 86.270 -50.095 0.351 1.00 48.08 185 GLY A C 1
ATOM 4203 O O . GLY B 1 188 ? 85.329 -49.798 1.094 1.00 47.57 185 GLY A O 1
ATOM 4204 N N . PRO B 1 189 ? 86.081 -50.312 -0.956 1.00 55.74 186 PRO A N 1
ATOM 4205 C CA . PRO B 1 189 ? 84.707 -50.360 -1.478 1.00 50.97 186 PRO A CA 1
ATOM 4206 C C . PRO B 1 189 ? 83.942 -51.588 -1.020 1.00 51.89 186 PRO A C 1
ATOM 4207 O O . PRO B 1 189 ? 82.704 -51.552 -0.994 1.00 53.10 186 PRO A O 1
ATOM 4211 N N . HIS B 1 190 ? 84.633 -52.679 -0.677 1.00 48.89 187 HIS A N 1
ATOM 4212 C CA . HIS B 1 190 ? 83.947 -53.835 -0.110 1.00 48.94 187 HIS A CA 1
ATOM 4213 C C . HIS B 1 190 ? 83.342 -53.500 1.248 1.00 50.89 187 HIS A C 1
ATOM 4214 O O . HIS B 1 190 ? 82.240 -53.957 1.574 1.00 46.27 187 HIS A O 1
ATOM 4221 N N . HIS B 1 191 ? 84.059 -52.717 2.060 1.00 52.10 188 HIS A N 1
ATOM 4222 C CA . HIS B 1 191 ? 83.483 -52.201 3.299 1.00 51.13 188 HIS A CA 1
ATOM 4223 C C . HIS B 1 191 ? 82.250 -51.349 3.024 1.00 47.95 188 HIS A C 1
ATOM 4224 O O . HIS B 1 191 ? 81.211 -51.514 3.672 1.00 46.84 188 HIS A O 1
ATOM 4231 N N . ALA B 1 192 ? 82.348 -50.428 2.060 1.00 44.72 189 ALA A N 1
ATOM 4232 C CA . ALA B 1 192 ? 81.228 -49.538 1.766 1.00 45.18 189 ALA A CA 1
ATOM 4233 C C . ALA B 1 192 ? 79.985 -50.320 1.364 1.00 46.07 189 ALA A C 1
ATOM 4234 O O . ALA B 1 192 ? 78.860 -49.928 1.699 1.00 44.79 189 ALA A O 1
ATOM 4236 N N . ILE B 1 193 ? 80.162 -51.425 0.638 1.00 49.29 190 ILE A N 1
ATOM 4237 C CA . ILE B 1 193 ? 79.017 -52.260 0.296 1.00 51.81 190 ILE A CA 1
ATOM 4238 C C . ILE B 1 193 ? 78.476 -52.945 1.544 1.00 52.34 190 ILE A C 1
ATOM 4239 O O . ILE B 1 193 ? 77.261 -52.981 1.774 1.00 52.85 190 ILE A O 1
ATOM 4244 N N . GLU B 1 194 ? 79.371 -53.482 2.379 1.00 52.08 191 GLU A N 1
ATOM 4245 C CA . GLU B 1 194 ? 78.940 -54.104 3.626 1.00 48.71 191 GLU A CA 1
ATOM 4246 C C . GLU B 1 194 ? 78.324 -53.079 4.569 1.00 57.12 191 GLU A C 1
ATOM 4247 O O . GLU B 1 194 ? 77.338 -53.372 5.255 1.00 60.26 191 GLU A O 1
ATOM 4253 N N . ILE B 1 195 ? 78.892 -51.871 4.617 1.00 54.46 192 ILE A N 1
ATOM 4254 C CA . ILE B 1 195 ? 78.342 -50.829 5.477 1.00 48.26 192 ILE A CA 1
ATOM 4255 C C . ILE B 1 195 ? 76.959 -50.415 4.992 1.00 52.73 192 ILE A C 1
ATOM 4256 O O . ILE B 1 195 ? 76.056 -50.153 5.797 1.00 58.58 192 ILE A O 1
ATOM 4261 N N . ALA B 1 196 ? 76.763 -50.378 3.671 1.00 52.22 193 ALA A N 1
ATOM 4262 C CA . ALA B 1 196 ? 75.488 -49.931 3.124 1.00 54.35 193 ALA A CA 1
ATOM 4263 C C . ALA B 1 196 ? 74.375 -50.912 3.452 1.00 58.10 193 ALA A C 1
ATOM 4264 O O . ALA B 1 196 ? 73.286 -50.507 3.874 1.00 62.89 193 ALA A O 1
ATOM 4266 N N . LYS B 1 197 ? 74.635 -52.208 3.283 1.00 59.63 194 LYS A N 1
ATOM 4267 C CA . LYS B 1 197 ? 73.560 -53.186 3.414 1.00 65.37 194 LYS A CA 1
ATOM 4268 C C . LYS B 1 197 ? 73.172 -53.408 4.873 1.00 64.68 194 LYS A C 1
ATOM 4269 O O . LYS B 1 197 ? 71.997 -53.650 5.173 1.00 69.85 194 LYS A O 1
ATOM 4275 N N . ARG B 1 198 ? 74.127 -53.286 5.801 1.00 62.81 195 ARG A N 1
ATOM 4276 C CA . ARG B 1 198 ? 73.805 -53.498 7.211 1.00 56.90 195 ARG A CA 1
ATOM 4277 C C . ARG B 1 198 ? 72.975 -52.352 7.767 1.00 60.48 195 ARG A C 1
ATOM 4278 O O . ARG B 1 198 ? 72.239 -52.538 8.744 1.00 66.26 195 ARG A O 1
ATOM 4286 N N . VAL B 1 199 ? 73.092 -51.162 7.173 1.00 59.83 196 VAL A N 1
ATOM 4287 C CA . VAL B 1 199 ? 72.201 -50.066 7.522 1.00 60.29 196 VAL A CA 1
ATOM 4288 C C . VAL B 1 199 ? 70.921 -50.122 6.689 1.00 59.03 196 VAL A C 1
ATOM 4289 O O . VAL B 1 199 ? 69.906 -49.530 7.079 1.00 58.75 196 VAL A O 1
ATOM 4293 N N . GLY B 1 200 ? 70.930 -50.851 5.572 1.00 64.48 197 GLY A N 1
ATOM 4294 C CA . GLY B 1 200 ? 69.772 -50.969 4.709 1.00 61.98 197 GLY A CA 1
ATOM 4295 C C . GLY B 1 200 ? 69.562 -49.837 3.734 1.00 64.72 197 GLY A C 1
ATOM 4296 O O . GLY B 1 200 ? 68.504 -49.778 3.096 1.00 70.81 197 GLY A O 1
ATOM 4297 N N . ILE B 1 201 ? 70.538 -48.955 3.566 1.00 59.40 198 ILE A N 1
ATOM 4298 C CA . ILE B 1 201 ? 70.447 -47.806 2.678 1.00 57.51 198 ILE A CA 1
ATOM 4299 C C . ILE B 1 201 ? 71.273 -48.082 1.433 1.00 57.10 198 ILE A C 1
ATOM 4300 O O . ILE B 1 201 ? 72.422 -48.552 1.567 1.00 59.41 198 ILE A O 1
ATOM 4305 N N . PRO B 1 202 ? 70.771 -47.835 0.232 1.00 55.02 199 PRO A N 1
ATOM 4306 C CA . PRO B 1 202 ? 71.514 -48.164 -0.987 1.00 53.79 199 PRO A CA 1
ATOM 4307 C C . PRO B 1 202 ? 72.845 -47.428 -1.089 1.00 54.09 199 PRO A C 1
ATOM 4308 O O . PRO B 1 202 ? 73.106 -46.440 -0.398 1.00 50.86 199 PRO A O 1
ATOM 4312 N N . LEU B 1 203 ? 73.689 -47.934 -1.987 1.00 55.29 200 LEU A N 1
ATOM 4313 C CA . LEU B 1 203 ? 75.013 -47.388 -2.242 1.00 47.97 200 LEU A CA 1
ATOM 4314 C C . LEU B 1 203 ? 75.150 -47.099 -3.728 1.00 50.67 200 LEU A C 1
ATOM 4315 O O . LEU B 1 203 ? 74.879 -47.972 -4.559 1.00 54.17 200 LEU A O 1
ATOM 4320 N N . ARG B 1 204 ? 75.544 -45.871 -4.059 1.00 50.21 201 ARG A N 1
ATOM 4321 C CA . ARG B 1 204 ? 75.875 -45.481 -5.425 1.00 47.78 201 ARG A CA 1
ATOM 4322 C C . ARG B 1 204 ? 77.386 -45.302 -5.517 1.00 43.99 201 ARG A C 1
ATOM 4323 O O . ARG B 1 204 ? 77.967 -44.524 -4.752 1.00 38.48 201 ARG A O 1
ATOM 4331 N N . MET B 1 205 ? 78.020 -46.028 -6.436 1.00 40.97 202 MET A N 1
ATOM 4332 C CA . MET B 1 205 ? 79.473 -46.051 -6.550 1.00 43.58 202 MET A CA 1
ATOM 4333 C C . MET B 1 205 ? 79.940 -45.423 -7.858 1.00 44.02 202 MET A C 1
ATOM 4334 O O . MET B 1 205 ? 79.315 -45.609 -8.906 1.00 48.75 202 MET A O 1
ATOM 4339 N N . ALA B 1 206 ? 81.054 -44.694 -7.789 1.00 34.05 203 ALA A N 1
ATOM 4340 C CA . ALA B 1 206 ? 81.732 -44.177 -8.969 1.00 42.81 203 ALA A CA 1
ATOM 4341 C C . ALA B 1 206 ? 83.232 -44.334 -8.788 1.00 43.42 203 ALA A C 1
ATOM 4342 O O . ALA B 1 206 ? 83.752 -44.150 -7.684 1.00 46.99 203 ALA A O 1
ATOM 4344 N N . GLY B 1 207 ? 83.921 -44.655 -9.873 1.00 42.80 204 GLY A N 1
ATOM 4345 C CA . GLY B 1 207 ? 85.367 -44.749 -9.840 1.00 44.69 204 GLY A CA 1
ATOM 4346 C C . GLY B 1 207 ? 85.893 -45.561 -10.999 1.00 43.57 204 GLY A C 1
ATOM 4347 O O . GLY B 1 207 ? 85.143 -46.166 -11.766 1.00 46.01 204 GLY A O 1
ATOM 4348 N N . LYS B 1 208 ? 87.216 -45.562 -11.117 1.00 48.54 205 LYS A N 1
ATOM 4349 C CA . LYS B 1 208 ? 87.898 -46.352 -12.129 1.00 49.23 205 LYS A CA 1
ATOM 4350 C C . LYS B 1 208 ? 88.216 -47.748 -11.604 1.00 49.06 205 LYS A C 1
ATOM 4351 O O . LYS B 1 208 ? 88.230 -48.000 -10.397 1.00 55.19 205 LYS A O 1
ATOM 4357 N N . VAL B 1 209 ? 88.471 -48.661 -12.539 1.00 50.31 206 VAL A N 1
ATOM 4358 C CA . VAL B 1 209 ? 88.923 -50.017 -12.229 1.00 42.26 206 VAL A CA 1
ATOM 4359 C C . VAL B 1 209 ? 90.123 -50.273 -13.139 1.00 48.38 206 VAL A C 1
ATOM 4360 O O . VAL B 1 209 ? 89.978 -50.777 -14.257 1.00 49.19 206 VAL A O 1
ATOM 4364 N N . ASP B 1 210 ? 91.313 -49.924 -12.666 1.00 47.56 207 ASP A N 1
ATOM 4365 C CA . ASP B 1 210 ? 92.513 -50.092 -13.469 1.00 55.40 207 ASP A CA 1
ATOM 4366 C C . ASP B 1 210 ? 93.110 -51.490 -13.298 1.00 53.17 207 ASP A C 1
ATOM 4367 O O . ASP B 1 210 ? 92.633 -52.312 -12.514 1.00 51.66 207 ASP A O 1
ATOM 4372 N N . ARG B 1 211 ? 94.165 -51.749 -14.080 1.00 51.36 208 ARG A N 1
ATOM 4373 C CA . ARG B 1 211 ? 94.683 -53.105 -14.255 1.00 57.17 208 ARG A CA 1
ATOM 4374 C C . ARG B 1 211 ? 95.047 -53.763 -12.928 1.00 56.00 208 ARG A C 1
ATOM 4375 O O . ARG B 1 211 ? 94.757 -54.947 -12.718 1.00 58.88 208 ARG A O 1
ATOM 4383 N N . VAL B 1 212 ? 95.685 -53.017 -12.020 1.00 53.28 209 VAL A N 1
ATOM 4384 C CA . VAL B 1 212 ? 96.219 -53.624 -10.803 1.00 55.04 209 VAL A CA 1
ATOM 4385 C C . VAL B 1 212 ? 95.112 -54.087 -9.867 1.00 51.21 209 VAL A C 1
ATOM 4386 O O . VAL B 1 212 ? 95.366 -54.887 -8.961 1.00 57.49 209 VAL A O 1
ATOM 4390 N N . ASP B 1 213 ? 93.885 -53.609 -10.068 1.00 49.35 210 ASP A N 1
ATOM 4391 C CA . ASP B 1 213 ? 92.753 -53.922 -9.206 1.00 51.90 210 ASP A CA 1
ATOM 4392 C C . ASP B 1 213 ? 91.700 -54.754 -9.924 1.00 54.52 210 ASP A C 1
ATOM 4393 O O . ASP B 1 213 ? 90.616 -54.975 -9.371 1.00 56.84 210 ASP A O 1
ATOM 4398 N N . ARG B 1 214 ? 91.986 -55.202 -11.149 1.00 54.85 211 ARG A N 1
ATOM 4399 C CA . ARG B 1 214 ? 90.993 -55.934 -11.929 1.00 56.93 211 ARG A CA 1
ATOM 4400 C C . ARG B 1 214 ? 90.569 -57.208 -11.212 1.00 59.06 211 ARG A C 1
ATOM 4401 O O . ARG B 1 214 ? 89.375 -57.514 -11.119 1.00 58.77 211 ARG A O 1
ATOM 4409 N N . ASP B 1 215 ? 91.542 -57.971 -10.708 1.00 58.09 212 ASP A N 1
ATOM 4410 C CA . ASP B 1 215 ? 91.223 -59.153 -9.914 1.00 58.74 212 ASP A CA 1
ATOM 4411 C C . ASP B 1 215 ? 90.390 -58.785 -8.692 1.00 59.33 212 ASP A C 1
ATOM 4412 O O . ASP B 1 215 ? 89.343 -59.389 -8.436 1.00 60.56 212 ASP A O 1
ATOM 4417 N N . TYR B 1 216 ? 90.816 -57.752 -7.957 1.00 57.63 213 TYR A N 1
ATOM 4418 C CA . TYR B 1 216 ? 90.085 -57.327 -6.765 1.00 54.88 213 TYR A CA 1
ATOM 4419 C C . TYR B 1 216 ? 88.649 -56.954 -7.099 1.00 58.16 213 TYR A C 1
ATOM 4420 O O . TYR B 1 216 ? 87.719 -57.304 -6.363 1.00 59.02 213 TYR A O 1
ATOM 4429 N N . PHE B 1 217 ? 88.450 -56.250 -8.212 1.00 56.59 214 PHE A N 1
ATOM 4430 C CA . PHE B 1 217 ? 87.104 -55.879 -8.625 1.00 55.20 214 PHE A CA 1
ATOM 4431 C C . PHE B 1 217 ? 86.287 -57.108 -9.012 1.00 55.40 214 PHE A C 1
ATOM 4432 O O . PHE B 1 217 ? 85.114 -57.221 -8.638 1.00 58.42 214 PHE A O 1
ATOM 4440 N N . LYS B 1 218 ? 86.890 -58.040 -9.757 1.00 52.33 215 LYS A N 1
ATOM 4441 C CA . LYS B 1 218 ? 86.154 -59.213 -10.221 1.00 56.49 215 LYS A CA 1
ATOM 4442 C C . LYS B 1 218 ? 85.797 -60.164 -9.083 1.00 57.60 215 LYS A C 1
ATOM 4443 O O . LYS B 1 218 ? 84.709 -60.748 -9.086 1.00 55.20 215 LYS A O 1
ATOM 4449 N N . GLU B 1 219 ? 86.681 -60.345 -8.102 1.00 62.61 216 GLU A N 1
ATOM 4450 C CA . GLU B 1 219 ? 86.339 -61.285 -7.037 1.00 60.43 216 GLU A CA 1
ATOM 4451 C C . GLU B 1 219 ? 85.511 -60.630 -5.941 1.00 58.74 216 GLU A C 1
ATOM 4452 O O . GLU B 1 219 ? 84.455 -61.149 -5.571 1.00 68.28 216 GLU A O 1
ATOM 4458 N N . LEU B 1 220 ? 85.970 -59.498 -5.413 1.00 57.62 217 LEU A N 1
ATOM 4459 C CA . LEU B 1 220 ? 85.355 -58.969 -4.207 1.00 58.36 217 LEU A CA 1
ATOM 4460 C C . LEU B 1 220 ? 84.229 -57.977 -4.502 1.00 54.71 217 LEU A C 1
ATOM 4461 O O . LEU B 1 220 ? 83.272 -57.912 -3.728 1.00 55.23 217 LEU A O 1
ATOM 4466 N N . ILE B 1 221 ? 84.304 -57.183 -5.571 1.00 56.38 218 ILE A N 1
ATOM 4467 C CA . ILE B 1 221 ? 83.301 -56.085 -5.775 1.00 59.09 218 ILE A CA 1
ATOM 4468 C C . ILE B 1 221 ? 82.195 -56.442 -6.783 1.00 61.45 218 ILE A C 1
ATOM 4469 O O . ILE B 1 221 ? 81.029 -56.446 -6.363 1.00 58.16 218 ILE A O 1
ATOM 4474 N N . GLU B 1 222 ? 82.532 -56.715 -8.051 1.00 57.82 219 GLU A N 1
ATOM 4475 C CA . GLU B 1 222 ? 81.523 -56.976 -9.126 1.00 60.63 219 GLU A CA 1
ATOM 4476 C C . GLU B 1 222 ? 80.388 -57.909 -8.683 1.00 58.23 219 GLU A C 1
ATOM 4477 O O . GLU B 1 222 ? 79.237 -57.535 -8.939 1.00 61.65 219 GLU A O 1
ATOM 4483 N N . PRO B 1 223 ? 80.615 -59.103 -8.095 1.00 59.34 220 PRO A N 1
ATOM 4484 C CA . PRO B 1 223 ? 79.501 -59.966 -7.733 1.00 57.74 220 PRO A CA 1
ATOM 4485 C C . PRO B 1 223 ? 78.411 -59.314 -6.873 1.00 56.16 220 PRO A C 1
ATOM 4486 O O . PRO B 1 223 ? 77.356 -59.887 -6.781 1.00 51.13 220 PRO A O 1
ATOM 4490 N N . HIS B 1 224 ? 78.670 -58.139 -6.298 1.00 58.42 221 HIS A N 1
ATOM 4491 C CA . HIS B 1 224 ? 77.707 -57.556 -5.357 1.00 53.85 221 HIS A CA 1
ATOM 4492 C C . HIS B 1 224 ? 76.853 -56.408 -5.908 1.00 57.87 221 HIS A C 1
ATOM 4493 O O . HIS B 1 224 ? 75.922 -55.983 -5.216 1.00 58.71 221 HIS A O 1
ATOM 4500 N N . ILE B 1 225 ? 77.158 -55.901 -7.103 1.00 52.60 222 ILE A N 1
ATOM 4501 C CA . ILE B 1 225 ? 76.526 -54.752 -7.760 1.00 59.06 222 ILE A CA 1
ATOM 4502 C C . ILE B 1 225 ? 75.173 -55.186 -8.333 1.00 58.72 222 ILE A C 1
ATOM 4503 O O . ILE B 1 225 ? 75.155 -55.794 -9.402 1.00 52.36 222 ILE A O 1
ATOM 4508 N N . ASP B 1 226 ? 74.036 -54.912 -7.647 1.00 58.37 223 ASP A N 1
ATOM 4509 C CA . ASP B 1 226 ? 72.758 -55.201 -8.313 1.00 64.05 223 ASP A CA 1
ATOM 4510 C C . ASP B 1 226 ? 72.615 -54.329 -9.551 1.00 60.97 223 ASP A C 1
ATOM 4511 O O . ASP B 1 226 ? 72.330 -54.825 -10.637 1.00 57.30 223 ASP A O 1
ATOM 4516 N N . GLY B 1 227 ? 72.800 -53.029 -9.391 1.00 57.85 224 GLY A N 1
ATOM 4517 C CA . GLY B 1 227 ? 72.273 -52.041 -10.288 1.00 56.25 224 GLY A CA 1
ATOM 4518 C C . GLY B 1 227 ? 71.033 -51.380 -9.720 1.00 57.27 224 GLY A C 1
ATOM 4519 O O . GLY B 1 227 ? 70.570 -50.372 -10.262 1.00 60.19 224 GLY A O 1
ATOM 4520 N N . GLU B 1 228 ? 70.470 -51.946 -8.652 1.00 59.17 225 GLU A N 1
ATOM 4521 C CA . GLU B 1 228 ? 69.322 -51.384 -7.942 1.00 54.06 225 GLU A CA 1
ATOM 4522 C C . GLU B 1 228 ? 69.695 -50.909 -6.541 1.00 54.90 225 GLU A C 1
ATOM 4523 O O . GLU B 1 228 ? 69.563 -49.721 -6.225 1.00 63.80 225 GLU A O 1
ATOM 4529 N N . PHE B 1 229 ? 70.173 -51.814 -5.685 1.00 55.06 226 PHE A N 1
ATOM 4530 C CA . PHE B 1 229 ? 70.609 -51.441 -4.345 1.00 50.99 226 PHE A CA 1
ATOM 4531 C C . PHE B 1 229 ? 72.085 -51.066 -4.311 1.00 54.60 226 PHE A C 1
ATOM 4532 O O . PHE B 1 229 ? 72.482 -50.174 -3.553 1.00 49.32 226 PHE A O 1
ATOM 4540 N N . ILE B 1 230 ? 72.906 -51.748 -5.106 1.00 51.75 227 ILE A N 1
ATOM 4541 C CA . ILE B 1 230 ? 74.320 -51.430 -5.265 1.00 55.19 227 ILE A CA 1
ATOM 4542 C C . ILE B 1 230 ? 74.529 -51.065 -6.729 1.00 53.85 227 ILE A C 1
ATOM 4543 O O . ILE B 1 230 ? 74.461 -51.935 -7.607 1.00 52.29 227 ILE A O 1
ATOM 4548 N N . GLN B 1 231 ? 74.774 -49.784 -6.995 1.00 50.12 228 GLN A N 1
ATOM 4549 C CA . GLN B 1 231 ? 74.970 -49.280 -8.347 1.00 48.93 228 GLN A CA 1
ATOM 4550 C C . GLN B 1 231 ? 76.409 -48.813 -8.522 1.00 48.17 228 GLN A C 1
ATOM 4551 O O . GLN B 1 231 ? 76.994 -48.213 -7.614 1.00 51.86 228 GLN A O 1
ATOM 4557 N N . PHE B 1 232 ? 76.970 -49.082 -9.699 1.00 48.22 229 PHE A N 1
ATOM 4558 C CA . PHE B 1 232 ? 78.332 -48.690 -10.036 1.00 42.65 229 PHE A CA 1
ATOM 4559 C C . PHE B 1 232 ? 78.306 -47.996 -11.387 1.00 39.99 229 PHE A C 1
ATOM 4560 O O . PHE B 1 232 ? 77.923 -48.606 -12.391 1.00 39.05 229 PHE A O 1
ATOM 4568 N N . ILE B 1 233 ? 78.693 -46.726 -11.411 1.00 43.89 230 ILE A N 1
ATOM 4569 C CA . ILE B 1 233 ? 78.790 -45.953 -12.643 1.00 44.25 230 ILE A CA 1
ATOM 4570 C C . ILE B 1 233 ? 80.278 -45.803 -12.949 1.00 48.66 230 ILE A C 1
ATOM 4571 O O . ILE B 1 233 ? 81.004 -45.053 -12.285 1.00 55.55 230 ILE A O 1
ATOM 4576 N N . GLY B 1 234 ? 80.745 -46.550 -13.946 1.00 49.94 231 GLY A N 1
ATOM 4577 C CA . GLY B 1 234 ? 82.144 -46.561 -14.330 1.00 57.20 231 GLY A CA 1
ATOM 4578 C C . GLY B 1 234 ? 82.788 -45.208 -14.559 1.00 59.04 231 GLY A C 1
ATOM 4579 O O . GLY B 1 234 ? 82.730 -44.665 -15.667 1.00 61.21 231 GLY A O 1
ATOM 4580 N N . GLU B 1 235 ? 83.413 -44.672 -13.506 1.00 42.50 232 GLU A N 1
ATOM 4581 C CA . GLU B 1 235 ? 84.148 -43.408 -13.517 1.00 45.89 232 GLU A CA 1
ATOM 4582 C C . GLU B 1 235 ? 83.251 -42.210 -13.802 1.00 40.94 232 GLU A C 1
ATOM 4583 O O . GLU B 1 235 ? 82.420 -42.237 -14.713 1.00 41.79 232 GLU A O 1
ATOM 4589 N N . ALA B 1 236 ? 83.422 -41.147 -13.023 1.00 48.78 233 ALA A N 1
ATOM 4590 C CA . ALA B 1 236 ? 82.571 -39.972 -13.092 1.00 40.56 233 ALA A CA 1
ATOM 4591 C C . ALA B 1 236 ? 83.417 -38.730 -13.316 1.00 42.14 233 ALA A C 1
ATOM 4592 O O . ALA B 1 236 ? 84.463 -38.561 -12.681 1.00 44.42 233 ALA A O 1
ATOM 4594 N N . ASP B 1 237 ? 82.968 -37.866 -14.225 1.00 39.05 234 ASP A N 1
ATOM 4595 C CA . ASP B 1 237 ? 83.593 -36.562 -14.380 1.00 36.09 234 ASP A CA 1
ATOM 4596 C C . ASP B 1 237 ? 83.153 -35.649 -13.236 1.00 36.15 234 ASP A C 1
ATOM 4597 O O . ASP B 1 237 ? 82.436 -36.061 -12.319 1.00 41.67 234 ASP A O 1
ATOM 4602 N N . HIS B 1 238 ? 83.602 -34.394 -13.275 1.00 39.32 235 HIS A N 1
ATOM 4603 C CA . HIS B 1 238 ? 83.323 -33.474 -12.173 1.00 38.79 235 HIS A CA 1
ATOM 4604 C C . HIS B 1 238 ? 81.832 -33.275 -11.919 1.00 43.48 235 HIS A C 1
ATOM 4605 O O . HIS B 1 238 ? 81.404 -33.437 -10.763 1.00 43.62 235 HIS A O 1
ATOM 4612 N N . PRO B 1 239 ? 80.997 -32.912 -12.907 1.00 39.97 236 PRO A N 1
ATOM 4613 C CA . PRO B 1 239 ? 79.558 -32.775 -12.609 1.00 38.51 236 PRO A CA 1
ATOM 4614 C C . PRO B 1 239 ? 78.919 -34.059 -12.108 1.00 43.29 236 PRO A C 1
ATOM 4615 O O . PRO B 1 239 ? 78.071 -34.012 -11.208 1.00 44.69 236 PRO A O 1
ATOM 4619 N N . THR B 1 240 ? 79.281 -35.207 -12.686 1.00 49.79 237 THR A N 1
ATOM 4620 C CA . THR B 1 240 ? 78.671 -36.468 -12.274 1.00 47.90 237 THR A CA 1
ATOM 4621 C C . THR B 1 240 ? 79.019 -36.795 -10.827 1.00 42.88 237 THR A C 1
ATOM 4622 O O . THR B 1 240 ? 78.151 -37.194 -10.043 1.00 52.47 237 THR A O 1
ATOM 4626 N N . LYS B 1 241 ? 80.291 -36.638 -10.453 1.00 41.20 238 LYS A N 1
ATOM 4627 C CA . LYS B 1 241 ? 80.681 -36.929 -9.077 1.00 51.03 238 LYS A CA 1
ATOM 4628 C C . LYS B 1 241 ? 80.056 -35.945 -8.091 1.00 45.11 238 LYS A C 1
ATOM 4629 O O . LYS B 1 241 ? 79.731 -36.334 -6.960 1.00 43.80 238 LYS A O 1
ATOM 4635 N N . ASN B 1 242 ? 79.882 -34.677 -8.485 1.00 43.42 239 ASN A N 1
ATOM 4636 C CA . ASN B 1 242 ? 79.219 -33.722 -7.594 1.00 43.96 239 ASN A CA 1
ATOM 4637 C C . ASN B 1 242 ? 77.751 -34.067 -7.371 1.00 44.94 239 ASN A C 1
ATOM 4638 O O . ASN B 1 242 ? 77.244 -33.970 -6.247 1.00 43.58 239 ASN A O 1
ATOM 4643 N N . ALA B 1 243 ? 77.058 -34.498 -8.425 1.00 48.64 240 ALA A N 1
ATOM 4644 C CA . ALA B 1 243 ? 75.678 -34.929 -8.247 1.00 49.76 240 ALA A CA 1
ATOM 4645 C C . ALA B 1 243 ? 75.627 -36.169 -7.371 1.00 49.43 240 ALA A C 1
ATOM 4646 O O . ALA B 1 243 ? 74.712 -36.329 -6.555 1.00 45.44 240 ALA A O 1
ATOM 4648 N N . LEU B 1 244 ? 76.617 -37.051 -7.519 1.00 45.94 241 LEU A N 1
ATOM 4649 C CA . LEU B 1 244 ? 76.669 -38.264 -6.713 1.00 51.50 241 LEU A CA 1
ATOM 4650 C C . LEU B 1 244 ? 76.866 -37.931 -5.236 1.00 49.18 241 LEU A C 1
ATOM 4651 O O . LEU B 1 244 ? 76.141 -38.438 -4.370 1.00 47.43 241 LEU A O 1
ATOM 4656 N N . LEU B 1 245 ? 77.861 -37.093 -4.931 1.00 40.39 242 LEU A N 1
ATOM 4657 C CA . LEU B 1 245 ? 78.143 -36.738 -3.542 1.00 43.40 242 LEU A CA 1
ATOM 4658 C C . LEU B 1 245 ? 77.041 -35.863 -2.952 1.00 39.92 242 LEU A C 1
ATOM 4659 O O . LEU B 1 245 ? 76.615 -36.077 -1.812 1.00 32.71 242 LEU A O 1
ATOM 4664 N N . GLY B 1 246 ? 76.583 -34.862 -3.708 1.00 43.55 243 GLY A N 1
ATOM 4665 C CA . GLY B 1 246 ? 75.571 -33.954 -3.192 1.00 45.28 243 GLY A CA 1
ATOM 4666 C C . GLY B 1 246 ? 74.291 -34.648 -2.763 1.00 47.76 243 GLY A C 1
ATOM 4667 O O . GLY B 1 246 ? 73.728 -34.336 -1.711 1.00 45.65 243 GLY A O 1
ATOM 4668 N N . GLY B 1 247 ? 73.798 -35.578 -3.584 1.00 45.68 244 GLY A N 1
ATOM 4669 C CA . GLY B 1 247 ? 72.541 -36.240 -3.284 1.00 47.14 244 GLY A CA 1
ATOM 4670 C C . GLY B 1 247 ? 72.596 -37.200 -2.114 1.00 45.03 244 GLY A C 1
ATOM 4671 O O . GLY B 1 247 ? 71.549 -37.517 -1.539 1.00 44.96 244 GLY A O 1
ATOM 4672 N N . ALA B 1 248 ? 73.785 -37.676 -1.756 1.00 41.59 245 ALA A N 1
ATOM 4673 C CA . ALA B 1 248 ? 73.923 -38.664 -0.697 1.00 38.36 245 ALA A CA 1
ATOM 4674 C C . ALA B 1 248 ? 73.845 -38.015 0.678 1.00 43.75 245 ALA A C 1
ATOM 4675 O O . ALA B 1 248 ? 74.226 -36.856 0.866 1.00 48.90 245 ALA A O 1
ATOM 4677 N N . ILE B 1 249 ? 73.361 -38.790 1.652 1.00 43.88 246 ILE A N 1
ATOM 4678 C CA . ILE B 1 249 ? 73.412 -38.329 3.035 1.00 48.85 246 ILE A CA 1
ATOM 4679 C C . ILE B 1 249 ? 74.851 -38.305 3.531 1.00 42.73 246 ILE A C 1
ATOM 4680 O O . ILE B 1 249 ? 75.220 -37.451 4.345 1.00 44.82 246 ILE A O 1
ATOM 4685 N N . ALA B 1 250 ? 75.691 -39.214 3.042 1.00 43.48 247 ALA A N 1
ATOM 4686 C CA . ALA B 1 250 ? 77.088 -39.247 3.446 1.00 46.36 247 ALA A CA 1
ATOM 4687 C C . ALA B 1 250 ? 77.893 -39.971 2.379 1.00 43.02 247 ALA A C 1
ATOM 4688 O O . ALA B 1 250 ? 77.350 -40.731 1.573 1.00 39.57 247 ALA A O 1
ATOM 4690 N N . MET B 1 251 ? 79.196 -39.706 2.375 1.00 48.71 248 MET A N 1
ATOM 4691 C C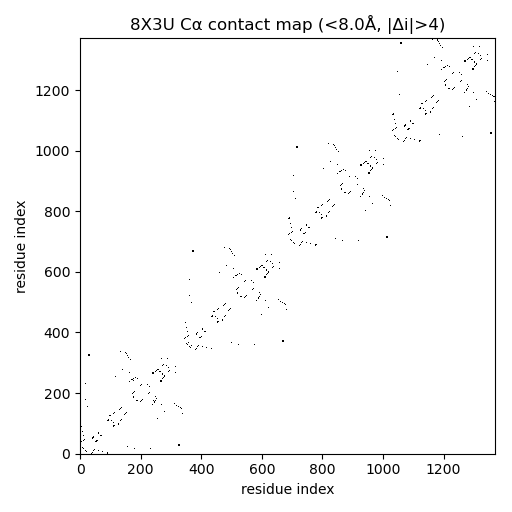A . MET B 1 251 ? 80.143 -40.434 1.544 1.00 45.73 248 MET A CA 1
ATOM 4692 C C . MET B 1 251 ? 80.898 -41.406 2.441 1.00 46.89 248 MET A C 1
ATOM 4693 O O . MET B 1 251 ? 81.482 -40.998 3.452 1.00 37.23 248 MET A O 1
ATOM 4698 N N . LEU B 1 252 ? 80.878 -42.684 2.076 1.00 49.04 249 LEU A N 1
ATOM 4699 C CA . LEU B 1 252 ? 81.636 -43.690 2.803 1.00 47.91 249 LEU A CA 1
ATOM 4700 C C . LEU B 1 252 ? 83.093 -43.647 2.368 1.00 44.76 249 LEU A C 1
ATOM 4701 O O . LEU B 1 252 ? 83.397 -43.728 1.174 1.00 44.66 249 LEU A O 1
ATOM 4706 N N . PHE B 1 253 ? 83.988 -43.505 3.339 1.00 46.00 250 PHE A N 1
ATOM 4707 C CA . PHE B 1 253 ? 85.431 -43.490 3.095 1.00 47.26 250 PHE A CA 1
ATOM 4708 C C . PHE B 1 253 ? 86.107 -44.512 4.005 1.00 48.14 250 PHE A C 1
ATOM 4709 O O . PHE B 1 253 ? 86.934 -44.164 4.853 1.00 44.54 250 PHE A O 1
ATOM 4717 N N . PRO B 1 254 ? 85.773 -45.803 3.853 1.00 50.32 251 PRO A N 1
ATOM 4718 C CA . PRO B 1 254 ? 86.303 -46.830 4.771 1.00 50.84 251 PRO A CA 1
ATOM 4719 C C . PRO B 1 254 ? 87.642 -47.375 4.284 1.00 50.57 251 PRO A C 1
ATOM 4720 O O . PRO B 1 254 ? 87.782 -48.534 3.874 1.00 51.89 251 PRO A O 1
ATOM 4724 N N . ILE B 1 255 ? 88.654 -46.509 4.327 1.00 52.04 252 ILE A N 1
ATOM 4725 C CA . ILE B 1 255 ? 89.980 -46.868 3.848 1.00 44.27 252 ILE A CA 1
ATOM 4726 C C . ILE B 1 255 ? 90.601 -47.937 4.739 1.00 48.15 252 ILE A C 1
ATOM 4727 O O . ILE B 1 255 ? 90.207 -48.145 5.894 1.00 56.73 252 ILE A O 1
ATOM 4732 N N . THR B 1 256 ? 91.579 -48.644 4.172 1.00 48.21 253 THR A N 1
ATOM 4733 C CA . THR B 1 256 ? 92.313 -49.718 4.834 1.00 46.12 253 THR A CA 1
ATOM 4734 C C . THR B 1 256 ? 93.813 -49.483 4.722 1.00 43.03 253 THR A C 1
ATOM 4735 O O . THR B 1 256 ? 94.595 -50.435 4.672 1.00 46.16 253 THR A O 1
ATOM 4739 N N . TRP B 1 257 ? 94.230 -48.221 4.692 1.00 47.88 254 TRP A N 1
ATOM 4740 C CA . TRP B 1 257 ? 95.500 -47.865 4.079 1.00 44.75 254 TRP A CA 1
ATOM 4741 C C . TRP B 1 257 ? 95.921 -46.489 4.568 1.00 44.33 254 TRP A C 1
ATOM 4742 O O . TRP B 1 257 ? 95.081 -45.657 4.916 1.00 48.76 254 TRP A O 1
ATOM 4753 N N . GLN B 1 258 ? 97.234 -46.270 4.624 1.00 45.58 255 GLN A N 1
ATOM 4754 C CA . GLN B 1 258 ? 97.791 -45.002 5.096 1.00 48.91 255 GLN A CA 1
ATOM 4755 C C . GLN B 1 258 ? 97.558 -43.937 4.025 1.00 46.39 255 GLN A C 1
ATOM 4756 O O . GLN B 1 258 ? 98.449 -43.569 3.256 1.00 45.77 255 GLN A O 1
ATOM 4762 N N . GLU B 1 259 ? 96.326 -43.442 3.976 1.00 48.01 256 GLU A N 1
ATOM 4763 C CA . GLU B 1 259 ? 95.913 -42.451 2.987 1.00 44.83 256 GLU A CA 1
ATOM 4764 C C . GLU B 1 259 ? 96.728 -41.167 3.119 1.00 45.60 256 GLU A C 1
ATOM 4765 O O . GLU B 1 259 ? 96.733 -40.554 4.198 1.00 50.38 256 GLU A O 1
ATOM 4771 N N . PRO B 1 260 ? 97.420 -40.725 2.065 1.00 45.78 257 PRO A N 1
ATOM 4772 C CA . PRO B 1 260 ? 98.150 -39.448 2.158 1.00 49.02 257 PRO A CA 1
ATOM 4773 C C . PRO B 1 260 ? 97.252 -38.250 2.424 1.00 48.81 257 PRO A C 1
ATOM 4774 O O . PRO B 1 260 ? 97.610 -37.384 3.229 1.00 45.04 257 PRO A O 1
ATOM 4778 N N . PHE B 1 261 ? 96.106 -38.160 1.753 1.00 49.28 258 PHE A N 1
ATOM 4779 C CA . PHE B 1 261 ? 95.188 -37.052 1.988 1.00 46.66 258 PHE A CA 1
ATOM 4780 C C . PHE B 1 261 ? 93.748 -37.497 1.780 1.00 47.06 258 PHE A C 1
ATOM 4781 O O . PHE B 1 261 ? 93.021 -37.733 2.748 1.00 51.40 258 PHE A O 1
ATOM 4789 N N . GLY B 1 262 ? 93.333 -37.623 0.524 1.00 47.51 259 GLY A N 1
ATOM 4790 C CA . GLY B 1 262 ? 91.973 -38.015 0.217 1.00 43.99 259 GLY A CA 1
ATOM 4791 C C . GLY B 1 262 ? 91.127 -36.835 -0.210 1.00 45.90 259 GLY A C 1
ATOM 4792 O O . GLY B 1 262 ? 90.336 -36.309 0.579 1.00 49.25 259 GLY A O 1
ATOM 4793 N N . LEU B 1 263 ? 91.293 -36.411 -1.465 1.00 40.52 260 LEU A N 1
ATOM 4794 C CA . LEU B 1 263 ? 90.581 -35.237 -1.958 1.00 42.12 260 LEU A CA 1
ATOM 4795 C C . LEU B 1 263 ? 89.073 -35.454 -1.952 1.00 44.67 260 LEU A C 1
ATOM 4796 O O . LEU B 1 263 ? 88.308 -34.488 -1.858 1.00 44.41 260 LEU A O 1
ATOM 4801 N N . VAL B 1 264 ? 88.629 -36.709 -2.074 1.00 42.88 261 VAL A N 1
ATOM 4802 C CA . VAL B 1 264 ? 87.199 -36.994 -2.110 1.00 45.98 261 VAL A CA 1
ATOM 4803 C C . VAL B 1 264 ? 86.524 -36.545 -0.822 1.00 41.77 261 VAL A C 1
ATOM 4804 O O . VAL B 1 264 ? 85.337 -36.194 -0.823 1.00 45.01 261 VAL A O 1
ATOM 4808 N N . MET B 1 265 ? 87.259 -36.540 0.291 1.00 37.56 262 MET A N 1
ATOM 4809 C CA . MET B 1 265 ? 86.677 -36.116 1.559 1.00 43.14 262 MET A CA 1
ATOM 4810 C C . MET B 1 265 ? 86.270 -34.649 1.510 1.00 45.50 262 MET A C 1
ATOM 4811 O O . MET B 1 265 ? 85.115 -34.301 1.781 1.00 46.74 262 MET A O 1
ATOM 4816 N N . ILE B 1 266 ? 87.206 -33.771 1.141 1.00 42.22 263 ILE A N 1
ATOM 4817 C CA . ILE B 1 266 ? 86.896 -32.352 1.056 1.00 46.44 263 ILE A CA 1
ATOM 4818 C C . ILE B 1 266 ? 86.025 -32.037 -0.155 1.00 47.47 263 ILE A C 1
ATOM 4819 O O . ILE B 1 266 ? 85.373 -30.987 -0.189 1.00 50.98 263 ILE A O 1
ATOM 4824 N N . GLU B 1 267 ? 85.987 -32.924 -1.152 1.00 37.92 264 GLU A N 1
ATOM 4825 C CA . GLU B 1 267 ? 85.037 -32.749 -2.246 1.00 45.03 264 GLU A CA 1
ATOM 4826 C C . GLU B 1 267 ? 83.612 -33.041 -1.788 1.00 44.23 264 GLU A C 1
ATOM 4827 O O . GLU B 1 267 ? 82.677 -32.319 -2.152 1.00 34.82 264 GLU A O 1
ATOM 4833 N N . SER B 1 268 ? 83.429 -34.097 -0.994 1.00 44.93 265 SER A N 1
ATOM 4834 C CA . SER B 1 268 ? 82.115 -34.390 -0.431 1.00 45.71 265 SER A CA 1
ATOM 4835 C C . SER B 1 268 ? 81.611 -33.225 0.413 1.00 48.31 265 SER A C 1
ATOM 4836 O O . SER B 1 268 ? 80.485 -32.749 0.229 1.00 43.78 265 SER A O 1
ATOM 4839 N N . MET B 1 269 ? 82.438 -32.759 1.354 1.00 46.95 266 MET A N 1
ATOM 4840 C CA . MET B 1 269 ? 82.045 -31.650 2.219 1.00 51.01 266 MET A CA 1
ATOM 4841 C C . MET B 1 269 ? 81.676 -30.413 1.407 1.00 47.53 266 MET A C 1
ATOM 4842 O O . MET B 1 269 ? 80.729 -29.697 1.753 1.00 45.80 266 MET A O 1
ATOM 4847 N N . ALA B 1 270 ? 82.418 -30.143 0.327 1.00 49.48 267 ALA A N 1
ATOM 4848 C CA . ALA B 1 270 ? 82.111 -28.997 -0.527 1.00 47.66 267 ALA A CA 1
ATOM 4849 C C . ALA B 1 270 ? 80.680 -29.056 -1.050 1.00 49.64 267 ALA A C 1
ATOM 4850 O O . ALA B 1 270 ? 79.989 -28.032 -1.109 1.00 49.06 267 ALA A O 1
ATOM 4852 N N . ALA B 1 271 ? 80.218 -30.245 -1.442 1.00 47.27 268 ALA A N 1
ATOM 4853 C CA . ALA B 1 271 ? 78.834 -30.406 -1.864 1.00 43.83 268 ALA A CA 1
ATOM 4854 C C . ALA B 1 271 ? 77.852 -30.337 -0.702 1.00 46.10 268 ALA A C 1
ATOM 4855 O O . ALA B 1 271 ? 76.640 -30.343 -0.941 1.00 46.04 268 ALA A O 1
ATOM 4857 N N . GLY B 1 272 ? 78.338 -30.267 0.535 1.00 47.14 269 GLY A N 1
ATOM 4858 C CA . GLY B 1 272 ? 77.481 -30.308 1.701 1.00 47.27 269 GLY A CA 1
ATOM 4859 C C . GLY B 1 272 ? 77.294 -31.685 2.297 1.00 51.65 269 GLY A C 1
ATOM 4860 O O . GLY B 1 272 ? 76.482 -31.841 3.217 1.00 48.26 269 GLY A O 1
ATOM 4861 N N . THR B 1 273 ? 78.024 -32.687 1.808 1.00 46.90 270 THR A N 1
ATOM 4862 C CA . THR B 1 273 ? 77.849 -34.063 2.244 1.00 46.45 270 THR A CA 1
ATOM 4863 C C . THR B 1 273 ? 78.945 -34.448 3.226 1.00 50.57 270 THR A C 1
ATOM 4864 O O . THR B 1 273 ? 80.129 -34.434 2.855 1.00 51.98 270 THR A O 1
ATOM 4868 N N . PRO B 1 274 ? 78.614 -34.782 4.472 1.00 52.45 271 PRO A N 1
ATOM 4869 C CA . PRO B 1 274 ? 79.649 -35.179 5.435 1.00 53.68 271 PRO A CA 1
ATOM 4870 C C . PRO B 1 274 ? 80.193 -36.570 5.137 1.00 48.04 271 PRO A C 1
ATOM 4871 O O . PRO B 1 274 ? 79.586 -37.369 4.422 1.00 50.35 271 PRO A O 1
ATOM 4875 N N . VAL B 1 275 ? 81.356 -36.861 5.717 1.00 44.77 272 VAL A N 1
ATOM 4876 C CA . VAL B 1 275 ? 82.115 -38.067 5.399 1.00 52.27 272 VAL A CA 1
ATOM 4877 C C . VAL B 1 275 ? 82.164 -38.986 6.613 1.00 46.44 272 VAL A C 1
ATOM 4878 O O . VAL B 1 275 ? 82.584 -38.572 7.700 1.00 47.89 272 VAL A O 1
ATOM 4882 N N . VAL B 1 276 ? 81.742 -40.234 6.421 1.00 43.95 273 VAL A N 1
ATOM 4883 C CA . VAL B 1 276 ? 81.945 -41.313 7.383 1.00 40.54 273 VAL A CA 1
ATOM 4884 C C . VAL B 1 276 ? 83.173 -42.094 6.923 1.00 48.66 273 VAL A C 1
ATOM 4885 O O . VAL B 1 276 ? 83.109 -42.858 5.956 1.00 49.09 273 VAL A O 1
ATOM 4889 N N . ALA B 1 277 ? 84.302 -41.898 7.602 1.00 53.17 274 ALA A N 1
ATOM 4890 C CA . ALA B 1 277 ? 85.564 -42.508 7.208 1.00 49.66 274 ALA A CA 1
ATOM 4891 C C . ALA B 1 277 ? 86.173 -43.311 8.351 1.00 58.64 274 ALA A C 1
ATOM 4892 O O . ALA B 1 277 ? 85.895 -43.073 9.530 1.00 54.89 274 ALA A O 1
ATOM 4894 N N . ILE B 1 278 ? 87.018 -44.274 7.981 1.00 57.98 275 ILE A N 1
ATOM 4895 C CA . ILE B 1 278 ? 87.873 -44.955 8.947 1.00 49.71 275 ILE A CA 1
ATOM 4896 C C . ILE B 1 278 ? 89.102 -44.090 9.193 1.00 48.50 275 ILE A C 1
ATOM 4897 O O . ILE B 1 278 ? 89.670 -43.508 8.259 1.00 49.59 275 ILE A O 1
ATOM 4902 N N . ALA B 1 279 ? 89.516 -43.999 10.459 1.00 49.78 276 ALA A N 1
ATOM 4903 C CA . ALA B 1 279 ? 90.497 -43.004 10.903 1.00 53.05 276 ALA A CA 1
ATOM 4904 C C . ALA B 1 279 ? 91.929 -43.499 10.683 1.00 46.52 276 ALA A C 1
ATOM 4905 O O . ALA B 1 279 ? 92.692 -43.746 11.620 1.00 45.60 276 ALA A O 1
ATOM 4907 N N . LYS B 1 280 ? 92.292 -43.635 9.410 1.00 44.49 277 LYS A N 1
ATOM 4908 C CA . LYS B 1 280 ? 93.653 -43.988 9.038 1.00 46.01 277 LYS A CA 1
ATOM 4909 C C . LYS B 1 280 ? 94.267 -42.897 8.172 1.00 42.33 277 LYS A C 1
ATOM 4910 O O . LYS B 1 280 ? 93.567 -42.186 7.448 1.00 51.01 277 LYS A O 1
ATOM 4916 N N . GLY B 1 281 ? 95.585 -42.775 8.257 1.00 43.03 278 GLY A N 1
ATOM 4917 C CA . GLY B 1 281 ? 96.298 -41.748 7.513 1.00 50.03 278 GLY A CA 1
ATOM 4918 C C . GLY B 1 281 ? 95.815 -40.350 7.857 1.00 52.84 278 GLY A C 1
ATOM 4919 O O . GLY B 1 281 ? 95.773 -39.949 9.028 1.00 51.19 278 GLY A O 1
ATOM 4920 N N . ALA B 1 282 ? 95.435 -39.592 6.829 1.00 50.01 279 ALA A N 1
ATOM 4921 C CA . ALA B 1 282 ? 95.131 -38.174 6.965 1.00 53.40 279 ALA A CA 1
ATOM 4922 C C . ALA B 1 282 ? 93.676 -37.896 7.315 1.00 51.97 279 ALA A C 1
ATOM 4923 O O . ALA B 1 282 ? 93.312 -36.729 7.492 1.00 51.47 279 ALA A O 1
ATOM 4925 N N . ALA B 1 283 ? 92.836 -38.925 7.392 1.00 46.64 280 ALA A N 1
ATOM 4926 C CA . ALA B 1 283 ? 91.432 -38.708 7.735 1.00 42.62 280 ALA A CA 1
ATOM 4927 C C . ALA B 1 283 ? 91.240 -37.963 9.053 1.00 45.68 280 ALA A C 1
ATOM 4928 O O . ALA B 1 283 ? 90.454 -37.000 9.076 1.00 48.13 280 ALA A O 1
ATOM 4930 N N . PRO B 1 284 ? 91.910 -38.319 10.160 1.00 52.41 281 PRO A N 1
ATOM 4931 C CA . PRO B 1 284 ? 91.674 -37.574 11.413 1.00 50.43 281 PRO A CA 1
ATOM 4932 C C . PRO B 1 284 ? 92.005 -36.093 11.335 1.00 51.85 281 PRO A C 1
ATOM 4933 O O . PRO B 1 284 ? 91.372 -35.294 12.038 1.00 53.04 281 PRO A O 1
ATOM 4937 N N . GLU B 1 285 ? 92.977 -35.697 10.517 1.00 51.33 282 GLU A N 1
ATOM 4938 C CA . GLU B 1 285 ? 93.288 -34.285 10.346 1.00 47.29 282 GLU A CA 1
ATOM 4939 C C . GLU B 1 285 ? 92.436 -33.616 9.272 1.00 50.83 282 GLU A C 1
ATOM 4940 O O . GLU B 1 285 ? 92.431 -32.382 9.189 1.00 46.76 282 GLU A O 1
ATOM 4946 N N . VAL B 1 286 ? 91.741 -34.387 8.439 1.00 46.75 283 VAL A N 1
ATOM 4947 C CA . VAL B 1 286 ? 90.898 -33.835 7.387 1.00 44.70 283 VAL A CA 1
ATOM 4948 C C . VAL B 1 286 ? 89.446 -33.730 7.834 1.00 51.60 283 VAL A C 1
ATOM 4949 O O . VAL B 1 286 ? 88.791 -32.715 7.591 1.00 47.71 283 VAL A O 1
ATOM 4953 N N . ILE B 1 287 ? 88.936 -34.758 8.501 1.00 49.73 284 ILE A N 1
ATOM 4954 C CA . ILE B 1 287 ? 87.574 -34.739 9.016 1.00 45.18 284 ILE A CA 1
ATOM 4955 C C . ILE B 1 287 ? 87.613 -34.175 10.426 1.00 45.67 284 ILE A C 1
ATOM 4956 O O . ILE B 1 287 ? 88.407 -34.629 11.261 1.00 49.16 284 ILE A O 1
ATOM 4961 N N . GLU B 1 288 ? 86.762 -33.180 10.688 1.00 50.42 285 GLU A N 1
ATOM 4962 C CA . GLU B 1 288 ? 86.504 -32.677 12.031 1.00 52.69 285 GLU A CA 1
ATOM 4963 C C . GLU B 1 288 ? 85.320 -33.469 12.591 1.00 52.32 285 GLU A C 1
ATOM 4964 O O . GLU B 1 288 ? 84.164 -33.240 12.207 1.00 50.41 285 GLU A O 1
ATOM 4970 N N . HIS B 1 289 ? 85.616 -34.378 13.523 1.00 43.59 286 HIS A N 1
ATOM 4971 C CA . HIS B 1 289 ? 84.650 -35.346 14.038 1.00 43.03 286 HIS A CA 1
ATOM 4972 C C . HIS B 1 289 ? 83.424 -34.684 14.657 1.00 49.26 286 HIS A C 1
ATOM 4973 O O . HIS B 1 289 ? 83.527 -33.699 15.393 1.00 55.34 286 HIS A O 1
ATOM 4980 N N . GLY B 1 290 ? 82.254 -35.252 14.367 1.00 48.62 287 GLY A N 1
ATOM 4981 C CA . GLY B 1 290 ? 81.002 -34.783 14.926 1.00 52.28 287 GLY A CA 1
ATOM 4982 C C . GLY B 1 290 ? 80.511 -33.471 14.366 1.00 52.84 287 GLY A C 1
ATOM 4983 O O . GLY B 1 290 ? 79.451 -32.991 14.785 1.00 60.54 287 GLY A O 1
ATOM 4984 N N . LYS B 1 291 ? 81.240 -32.879 13.426 1.00 46.78 288 LYS A N 1
ATOM 4985 C CA . LYS B 1 291 ? 80.846 -31.612 12.826 1.00 54.62 288 LYS A CA 1
ATOM 4986 C C . LYS B 1 291 ? 80.731 -31.732 11.314 1.00 55.26 288 LYS A C 1
ATOM 4987 O O . LYS B 1 291 ? 79.646 -31.511 10.766 1.00 51.54 288 LYS A O 1
ATOM 4993 N N . THR B 1 292 ? 81.817 -32.077 10.618 1.00 54.50 289 THR A N 1
ATOM 4994 C CA . THR B 1 292 ? 81.782 -32.320 9.182 1.00 54.68 289 THR A CA 1
ATOM 4995 C C . THR B 1 292 ? 81.851 -33.803 8.837 1.00 56.74 289 THR A C 1
ATOM 4996 O O . THR B 1 292 ? 81.966 -34.150 7.656 1.00 48.94 289 THR A O 1
ATOM 5000 N N . GLY B 1 293 ? 81.781 -34.686 9.828 1.00 56.79 290 GLY A N 1
ATOM 5001 C CA . GLY B 1 293 ? 81.834 -36.109 9.548 1.00 53.00 290 GLY A CA 1
ATOM 5002 C C . GLY B 1 293 ? 81.998 -36.908 10.826 1.00 53.94 290 GLY A C 1
ATOM 5003 O O . GLY B 1 293 ? 81.623 -36.453 11.908 1.00 49.14 290 GLY A O 1
ATOM 5004 N N . PHE B 1 294 ? 82.557 -38.108 10.678 1.00 56.36 291 PHE A N 1
ATOM 5005 C CA . PHE B 1 294 ? 82.700 -39.033 11.799 1.00 52.61 291 PHE A CA 1
ATOM 5006 C C . PHE B 1 294 ? 83.924 -39.912 11.585 1.00 54.58 291 PHE A C 1
ATOM 5007 O O . PHE B 1 294 ? 83.997 -40.640 10.591 1.00 57.38 291 PHE A O 1
ATOM 5015 N N . LEU B 1 295 ? 84.871 -39.848 12.519 1.00 56.41 292 LEU A N 1
ATOM 5016 C CA . LEU B 1 295 ? 86.024 -40.741 12.517 1.00 54.33 292 LEU A CA 1
ATOM 5017 C C . LEU B 1 295 ? 85.650 -42.075 13.156 1.00 59.24 292 LEU A C 1
ATOM 5018 O O . LEU B 1 295 ? 85.062 -42.107 14.241 1.00 64.54 292 LEU A O 1
ATOM 5023 N N . CYS B 1 296 ? 85.973 -43.176 12.478 1.00 62.65 293 CYS A N 1
ATOM 5024 C CA . CYS B 1 296 ? 85.568 -44.502 12.923 1.00 55.01 293 CYS A CA 1
ATOM 5025 C C . CYS B 1 296 ? 86.746 -45.474 12.937 1.00 59.91 293 CYS A C 1
ATOM 5026 O O . CYS B 1 296 ? 87.778 -45.256 12.299 1.00 58.89 293 CYS A O 1
ATOM 5029 N N . HIS B 1 297 ? 86.556 -46.567 13.683 1.00 61.74 294 HIS A N 1
ATOM 5030 C CA . HIS B 1 297 ? 87.516 -47.658 13.853 1.00 60.79 294 HIS A CA 1
ATOM 5031 C C . HIS B 1 297 ? 87.030 -49.036 13.442 1.00 62.52 294 HIS A C 1
ATOM 5032 O O . HIS B 1 297 ? 87.761 -50.009 13.654 1.00 74.43 294 HIS A O 1
ATOM 5039 N N . SER B 1 298 ? 85.843 -49.158 12.866 1.00 64.22 295 SER A N 1
ATOM 5040 C CA . SER B 1 298 ? 85.411 -50.455 12.369 1.00 67.12 295 SER A CA 1
ATOM 5041 C C . SER B 1 298 ? 84.228 -50.267 11.433 1.00 60.02 295 SER A C 1
ATOM 5042 O O . SER B 1 298 ? 83.682 -49.170 11.299 1.00 50.83 295 SER A O 1
ATOM 5045 N N . VAL B 1 299 ? 83.865 -51.362 10.760 1.00 62.42 296 VAL A N 1
ATOM 5046 C CA . VAL B 1 299 ? 82.642 -51.388 9.964 1.00 62.34 296 VAL A CA 1
ATOM 5047 C C . VAL B 1 299 ? 81.444 -51.077 10.849 1.00 59.05 296 VAL A C 1
ATOM 5048 O O . VAL B 1 299 ? 80.535 -50.332 10.462 1.00 57.41 296 VAL A O 1
ATOM 5052 N N . GLU B 1 300 ? 81.443 -51.622 12.070 1.00 61.55 297 GLU A N 1
ATOM 5053 C CA . GLU B 1 300 ? 80.315 -51.409 12.968 1.00 65.23 297 GLU A CA 1
ATOM 5054 C C . GLU B 1 300 ? 80.285 -49.965 13.443 1.00 61.49 297 GLU A C 1
ATOM 5055 O O . GLU B 1 300 ? 79.210 -49.380 13.615 1.00 64.49 297 GLU A O 1
ATOM 5061 N N . ASP B 1 301 ? 81.460 -49.378 13.662 1.00 60.01 298 ASP A N 1
ATOM 5062 C CA . ASP B 1 301 ? 81.536 -47.975 14.049 1.00 64.32 298 ASP A CA 1
ATOM 5063 C C . ASP B 1 301 ? 80.998 -47.065 12.952 1.00 62.64 298 ASP A C 1
ATOM 5064 O O . ASP B 1 301 ? 80.409 -46.018 13.246 1.00 63.26 298 ASP A O 1
ATOM 5069 N N . CYS B 1 302 ? 81.197 -47.443 11.687 1.00 62.73 299 CYS A N 1
ATOM 5070 C CA . CYS B 1 302 ? 80.634 -46.683 10.575 1.00 59.34 299 CYS A CA 1
ATOM 5071 C C . CYS B 1 302 ? 79.120 -46.854 10.480 1.00 55.26 299 CYS A C 1
ATOM 5072 O O . CYS B 1 302 ? 78.401 -45.888 10.204 1.00 61.02 299 CYS A O 1
ATOM 5075 N N . VAL B 1 303 ? 78.620 -48.074 10.696 1.00 56.76 300 VAL A N 1
ATOM 5076 C CA . VAL B 1 303 ? 77.184 -48.332 10.570 1.00 60.67 300 VAL A CA 1
ATOM 5077 C C . VAL B 1 303 ? 76.390 -47.469 11.546 1.00 59.41 300 VAL A C 1
ATOM 5078 O O . VAL B 1 303 ? 75.379 -46.857 11.181 1.00 57.83 300 VAL A O 1
ATOM 5082 N N . ALA B 1 304 ? 76.839 -47.402 12.800 1.00 58.52 301 ALA A N 1
ATOM 5083 C CA . ALA B 1 304 ? 76.160 -46.569 13.787 1.00 55.93 301 ALA A CA 1
ATOM 5084 C C . ALA B 1 304 ? 76.258 -45.085 13.450 1.00 59.35 301 ALA A C 1
ATOM 5085 O O . ALA B 1 304 ? 75.322 -44.325 13.728 1.00 54.96 301 ALA A O 1
ATOM 5087 N N . ALA B 1 305 ? 77.374 -44.653 12.856 1.00 58.46 302 ALA A N 1
ATOM 5088 C CA . ALA B 1 305 ? 77.576 -43.236 12.575 1.00 60.01 302 ALA A CA 1
ATOM 5089 C C . ALA B 1 305 ? 76.644 -42.712 11.491 1.00 65.02 302 ALA A C 1
ATOM 5090 O O . ALA B 1 305 ? 76.365 -41.508 11.462 1.00 64.00 302 ALA A O 1
ATOM 5092 N N . VAL B 1 306 ? 76.160 -43.583 10.603 1.00 59.02 303 VAL A N 1
ATOM 5093 C CA . VAL B 1 306 ? 75.290 -43.136 9.519 1.00 58.75 303 VAL A CA 1
ATOM 5094 C C . VAL B 1 306 ? 73.953 -42.643 10.066 1.00 63.25 303 VAL A C 1
ATOM 5095 O O . VAL B 1 306 ? 73.303 -41.780 9.459 1.00 63.39 303 VAL A O 1
ATOM 5099 N N . ALA B 1 307 ? 73.528 -43.159 11.221 1.00 58.67 304 ALA A N 1
ATOM 5100 C CA . ALA B 1 307 ? 72.275 -42.710 11.819 1.00 58.26 304 ALA A CA 1
ATOM 5101 C C . ALA B 1 307 ? 72.389 -41.301 12.386 1.00 56.17 304 ALA A C 1
ATOM 5102 O O . ALA B 1 307 ? 71.379 -40.596 12.494 1.00 53.35 304 ALA A O 1
ATOM 5104 N N . GLN B 1 308 ? 73.593 -40.879 12.768 1.00 55.55 305 GLN A N 1
ATOM 5105 C CA . GLN B 1 308 ? 73.809 -39.563 13.354 1.00 61.39 305 GLN A CA 1
ATOM 5106 C C . GLN B 1 308 ? 74.336 -38.555 12.343 1.00 62.13 305 GLN A C 1
ATOM 5107 O O . GLN B 1 308 ? 74.803 -37.481 12.736 1.00 60.97 305 GLN A O 1
ATOM 5113 N N . VAL B 1 309 ? 74.260 -38.872 11.055 1.00 60.06 306 VAL A N 1
ATOM 5114 C CA . VAL B 1 309 ? 74.704 -37.982 9.983 1.00 66.16 306 VAL A CA 1
ATOM 5115 C C . VAL B 1 309 ? 73.678 -36.879 9.723 1.00 63.23 306 VAL A C 1
ATOM 5116 O O . VAL B 1 309 ? 74.075 -35.712 9.590 1.00 63.84 306 VAL A O 1
ATOM 5120 N N . PRO B 1 310 ? 72.350 -37.177 9.621 1.00 58.75 307 PRO A N 1
ATOM 5121 C CA . PRO B 1 310 ? 71.375 -36.093 9.416 1.00 57.19 307 PRO A CA 1
ATOM 5122 C C . PRO B 1 310 ? 71.474 -34.974 10.443 1.00 64.82 307 PRO A C 1
ATOM 5123 O O . PRO B 1 310 ? 71.039 -33.848 10.183 1.00 66.40 307 PRO A O 1
ATOM 5127 N N . GLN B 1 311 ? 72.041 -35.274 11.615 1.00 68.77 308 GLN A N 1
ATOM 5128 C CA . GLN B 1 311 ? 72.161 -34.262 12.659 1.00 65.72 308 GLN A CA 1
ATOM 5129 C C . GLN B 1 311 ? 73.117 -33.149 12.249 1.00 68.09 308 GLN A C 1
ATOM 5130 O O . GLN B 1 311 ? 72.958 -32.003 12.686 1.00 67.75 308 GLN A O 1
ATOM 5136 N N . LEU B 1 312 ? 74.103 -33.461 11.411 1.00 66.72 309 LEU A N 1
ATOM 5137 C CA . LEU B 1 312 ? 75.127 -32.488 11.063 1.00 64.96 309 LEU A CA 1
ATOM 5138 C C . LEU B 1 312 ? 74.554 -31.400 10.162 1.00 56.36 309 LEU A C 1
ATOM 5139 O O . LEU B 1 312 ? 73.632 -31.631 9.376 1.00 58.95 309 LEU A O 1
ATOM 5144 N N . ASP B 1 313 ? 75.115 -30.201 10.285 1.00 57.36 310 ASP A N 1
ATOM 5145 C CA . ASP B 1 313 ? 74.741 -29.088 9.423 1.00 59.29 310 ASP A CA 1
ATOM 5146 C C . ASP B 1 313 ? 75.496 -29.211 8.105 1.00 60.05 310 ASP A C 1
ATOM 5147 O O . ASP B 1 313 ? 76.729 -29.123 8.078 1.00 55.80 310 ASP A O 1
ATOM 5152 N N . ARG B 1 314 ? 74.753 -29.416 7.014 1.00 52.98 311 ARG A N 1
ATOM 5153 C CA . ARG B 1 314 ? 75.382 -29.629 5.715 1.00 47.39 311 ARG A CA 1
ATOM 5154 C C . ARG B 1 314 ? 76.118 -28.386 5.234 1.00 51.72 311 ARG A C 1
ATOM 5155 O O . ARG B 1 314 ? 77.145 -28.501 4.553 1.00 56.17 311 ARG A O 1
ATOM 5163 N N . MET B 1 315 ? 75.621 -27.195 5.578 1.00 48.25 312 MET A N 1
ATOM 5164 C CA . MET B 1 315 ? 76.298 -25.969 5.170 1.00 54.29 312 MET A CA 1
ATOM 5165 C C . MET B 1 315 ? 77.637 -25.799 5.879 1.00 51.49 312 MET A C 1
ATOM 5166 O O . MET B 1 315 ? 78.574 -25.231 5.304 1.00 44.71 312 MET A O 1
ATOM 5171 N N . ALA B 1 316 ? 77.750 -26.287 7.119 1.00 50.13 313 ALA A N 1
ATOM 5172 C CA . ALA B 1 316 ? 79.030 -26.247 7.820 1.00 47.87 313 ALA A CA 1
ATOM 5173 C C . ALA B 1 316 ? 80.112 -27.012 7.069 1.00 43.83 313 ALA A C 1
ATOM 5174 O O . ALA B 1 316 ? 81.292 -26.644 7.131 1.00 38.09 313 ALA A O 1
ATOM 5176 N N . CYS B 1 317 ? 79.735 -28.076 6.357 1.00 42.96 314 CYS A N 1
ATOM 5177 C CA . CYS B 1 317 ? 80.715 -28.850 5.604 1.00 47.20 314 CYS A CA 1
ATOM 5178 C C . CYS B 1 317 ? 81.368 -28.001 4.521 1.00 46.24 314 CYS A C 1
ATOM 5179 O O . CYS B 1 317 ? 82.598 -27.971 4.397 1.00 50.02 314 CYS A O 1
ATOM 5182 N N . ARG B 1 318 ? 80.554 -27.299 3.727 1.00 42.61 315 ARG A N 1
ATOM 5183 C CA . ARG B 1 318 ? 81.095 -26.438 2.680 1.00 43.82 315 ARG A CA 1
ATOM 5184 C C . ARG B 1 318 ? 81.961 -25.330 3.264 1.00 43.19 315 ARG A C 1
ATOM 5185 O O . ARG B 1 318 ? 83.050 -25.047 2.749 1.00 39.88 315 ARG A O 1
ATOM 5193 N N . ASP B 1 319 ? 81.488 -24.686 4.338 1.00 46.12 316 ASP A N 1
ATOM 5194 C CA . ASP B 1 319 ? 82.256 -23.618 4.976 1.00 46.37 316 ASP A CA 1
ATOM 5195 C C . ASP B 1 319 ? 83.602 -24.122 5.477 1.00 45.40 316 ASP A C 1
ATOM 5196 O O . ASP B 1 319 ? 84.604 -23.400 5.422 1.00 47.74 316 ASP A O 1
ATOM 5201 N N . TYR B 1 320 ? 83.642 -25.359 5.977 1.00 43.30 317 TYR A N 1
ATOM 5202 C CA . TYR B 1 320 ? 84.891 -25.922 6.476 1.00 41.03 317 TYR A CA 1
ATOM 5203 C C . TYR B 1 320 ? 85.951 -25.980 5.385 1.00 47.18 317 TYR A C 1
ATOM 5204 O O . TYR B 1 320 ? 87.125 -25.677 5.633 1.00 43.85 317 TYR A O 1
ATOM 5213 N N . VAL B 1 321 ? 85.558 -26.371 4.169 1.00 42.23 318 VAL A N 1
ATOM 5214 C CA . VAL B 1 321 ? 86.523 -26.471 3.079 1.00 47.11 318 VAL A CA 1
ATOM 5215 C C . VAL B 1 321 ? 87.000 -25.089 2.660 1.00 42.25 318 VAL A C 1
ATOM 5216 O O . VAL B 1 321 ? 88.189 -24.887 2.382 1.00 45.61 318 VAL A O 1
ATOM 5220 N N . TRP B 1 322 ? 86.086 -24.115 2.612 1.00 39.86 319 TRP A N 1
ATOM 5221 C CA . TRP B 1 322 ? 86.474 -22.741 2.307 1.00 41.74 319 TRP A CA 1
ATOM 5222 C C . TRP B 1 322 ? 87.507 -22.220 3.297 1.00 44.62 319 TRP A C 1
ATOM 5223 O O . TRP B 1 322 ? 88.368 -21.414 2.928 1.00 50.49 319 TRP A O 1
ATOM 5234 N N . GLN B 1 323 ? 87.434 -22.660 4.554 1.00 42.25 320 GLN A N 1
ATOM 5235 C CA . GLN B 1 323 ? 88.283 -22.086 5.592 1.00 50.90 320 GLN A CA 1
ATOM 5236 C C . GLN B 1 323 ? 89.706 -22.628 5.535 1.00 52.56 320 GLN A C 1
ATOM 5237 O O . GLN B 1 323 ? 90.665 -21.866 5.695 1.00 62.66 320 GLN A O 1
ATOM 5243 N N . ARG B 1 324 ? 89.872 -23.932 5.309 1.00 55.24 321 ARG A N 1
ATOM 5244 C CA . ARG B 1 324 ? 91.192 -24.540 5.380 1.00 53.87 321 ARG A CA 1
ATOM 5245 C C . ARG B 1 324 ? 91.686 -25.148 4.075 1.00 50.16 321 ARG A C 1
ATOM 5246 O O . ARG B 1 324 ? 92.905 -25.235 3.888 1.00 55.47 321 ARG A O 1
ATOM 5254 N N . PHE B 1 325 ? 90.803 -25.538 3.160 1.00 46.61 322 PHE A N 1
ATOM 5255 C CA . PHE B 1 325 ? 91.209 -26.262 1.960 1.00 48.66 322 PHE A CA 1
ATOM 5256 C C . PHE B 1 325 ? 90.893 -25.473 0.694 1.00 48.45 322 PHE A C 1
ATOM 5257 O O . PHE B 1 325 ? 90.389 -26.018 -0.290 1.00 45.65 322 PHE A O 1
ATOM 5265 N N . SER B 1 326 ? 91.202 -24.181 0.704 1.00 48.57 323 SER A N 1
ATOM 5266 C CA . SER B 1 326 ? 91.005 -23.315 -0.448 1.00 44.65 323 SER A CA 1
ATOM 5267 C C . SER B 1 326 ? 92.312 -23.155 -1.216 1.00 44.06 323 SER A C 1
ATOM 5268 O O . SER B 1 326 ? 93.402 -23.275 -0.651 1.00 46.31 323 SER A O 1
ATOM 5271 N N . VAL B 1 327 ? 92.185 -22.885 -2.518 1.00 52.02 324 VAL A N 1
ATOM 5272 C CA . VAL B 1 327 ? 93.361 -22.686 -3.364 1.00 49.63 324 VAL A CA 1
ATOM 5273 C C . VAL B 1 327 ? 94.158 -21.479 -2.889 1.00 50.56 324 VAL A C 1
ATOM 5274 O O . VAL B 1 327 ? 95.393 -21.454 -2.977 1.00 52.59 324 VAL A O 1
ATOM 5278 N N . GLU B 1 328 ? 93.459 -20.451 -2.403 1.00 49.30 325 GLU A N 1
ATOM 5279 C CA . GLU B 1 328 ? 94.114 -19.269 -1.851 1.00 50.98 325 GLU A CA 1
ATOM 5280 C C . GLU B 1 328 ? 95.171 -19.648 -0.815 1.00 49.52 325 GLU A C 1
ATOM 5281 O O . GLU B 1 328 ? 96.329 -19.224 -0.907 1.00 43.30 325 GLU A O 1
ATOM 5287 N N . ARG B 1 329 ? 94.789 -20.465 0.170 1.00 49.41 326 ARG A N 1
ATOM 5288 C CA . ARG B 1 329 ? 95.720 -20.852 1.228 1.00 49.71 326 ARG A CA 1
ATOM 5289 C C . ARG B 1 329 ? 96.847 -21.728 0.692 1.00 46.65 326 ARG A C 1
ATOM 5290 O O . ARG B 1 329 ? 98.022 -21.506 1.009 1.00 43.03 326 ARG A O 1
ATOM 5298 N N . MET B 1 330 ? 96.506 -22.731 -0.121 1.00 50.08 327 MET A N 1
ATOM 5299 C CA . MET B 1 330 ? 97.502 -23.685 -0.602 1.00 47.55 327 MET A CA 1
ATOM 5300 C C . MET B 1 330 ? 98.609 -22.999 -1.395 1.00 48.21 327 MET A C 1
ATOM 5301 O O . MET B 1 330 ? 99.799 -23.213 -1.132 1.00 43.21 327 MET A O 1
ATOM 5306 N N . VAL B 1 331 ? 98.237 -22.158 -2.364 1.00 44.76 328 VAL A N 1
ATOM 5307 C CA . VAL B 1 331 ? 99.240 -21.563 -3.243 1.00 45.31 328 VAL A CA 1
ATOM 5308 C C . VAL B 1 331 ? 100.122 -20.588 -2.471 1.00 52.24 328 VAL A C 1
ATOM 5309 O O . VAL B 1 331 ? 101.332 -20.502 -2.715 1.00 46.07 328 VAL A O 1
ATOM 5313 N N . SER B 1 332 ? 99.540 -19.853 -1.516 1.00 55.61 329 SER A N 1
ATOM 5314 C CA . SER B 1 332 ? 100.345 -18.963 -0.683 1.00 50.79 329 SER A CA 1
ATOM 5315 C C . SER B 1 332 ? 101.320 -19.754 0.173 1.00 48.63 329 SER A C 1
ATOM 5316 O O . SER B 1 332 ? 102.470 -19.338 0.361 1.00 53.44 329 SER A O 1
ATOM 5319 N N . GLU B 1 333 ? 100.882 -20.902 0.694 1.00 43.38 330 GLU A N 1
ATOM 5320 C CA . GLU B 1 333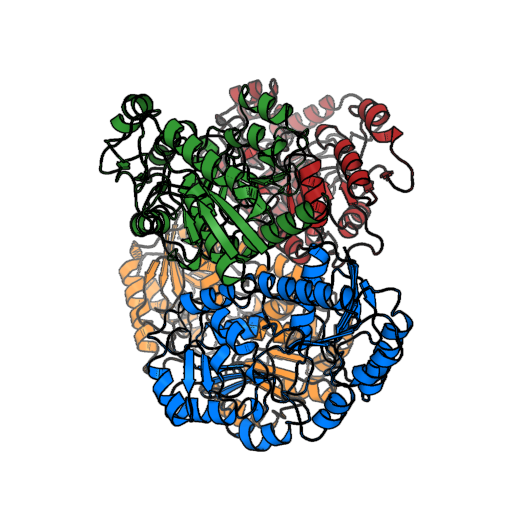 ? 101.781 -21.747 1.470 1.00 48.63 330 GLU A CA 1
ATOM 5321 C C . GLU B 1 333 ? 102.904 -22.293 0.599 1.00 53.38 330 GLU A C 1
ATOM 5322 O O . GLU B 1 333 ? 104.050 -22.405 1.050 1.00 61.75 330 GLU A O 1
ATOM 5328 N N . TYR B 1 334 ? 102.596 -22.634 -0.654 1.00 49.62 331 TYR A N 1
ATOM 5329 C CA . TYR B 1 334 ? 103.638 -23.066 -1.577 1.00 53.36 331 TYR A CA 1
ATOM 5330 C C . TYR B 1 334 ? 104.564 -21.920 -1.966 1.00 53.60 331 TYR A C 1
ATOM 5331 O O . TYR B 1 334 ? 105.734 -22.156 -2.288 1.00 55.02 331 TYR A O 1
ATOM 5340 N N . GLU B 1 335 ? 104.069 -20.681 -1.944 1.00 58.48 332 GLU A N 1
ATOM 5341 C CA . GLU B 1 335 ? 104.930 -19.534 -2.218 1.00 60.87 332 GLU A CA 1
ATOM 5342 C C . GLU B 1 335 ? 105.962 -19.344 -1.113 1.00 55.97 332 GLU A C 1
ATOM 5343 O O . GLU B 1 335 ? 107.142 -19.093 -1.388 1.00 54.94 332 GLU A O 1
ATOM 5349 N N . ALA B 1 336 ? 105.529 -19.436 0.148 1.00 52.94 333 ALA A N 1
ATOM 5350 C CA . ALA B 1 336 ? 106.465 -19.419 1.267 1.00 60.02 333 ALA A CA 1
ATOM 5351 C C . ALA B 1 336 ? 107.530 -20.498 1.114 1.00 62.66 333 ALA A C 1
ATOM 5352 O O . ALA B 1 336 ? 108.708 -20.268 1.418 1.00 61.33 333 ALA A O 1
ATOM 5354 N N . VAL B 1 337 ? 107.129 -21.688 0.658 1.00 53.49 334 VAL A N 1
ATOM 5355 C CA . VAL B 1 337 ? 108.087 -22.769 0.442 1.00 52.77 334 VAL A CA 1
ATOM 5356 C C . VAL B 1 337 ? 109.140 -22.342 -0.573 1.00 56.43 334 VAL A C 1
ATOM 5357 O O . VAL B 1 337 ? 110.344 -22.534 -0.365 1.00 58.36 334 VAL A O 1
ATOM 5361 N N . TYR B 1 338 ? 108.697 -21.758 -1.690 1.00 54.76 335 TYR A N 1
ATOM 5362 C CA . TYR B 1 338 ? 109.632 -21.282 -2.704 1.00 57.10 335 TYR A CA 1
ATOM 5363 C C . TYR B 1 338 ? 110.573 -20.231 -2.130 1.00 61.24 335 TYR A C 1
ATOM 5364 O O . TYR B 1 338 ? 111.783 -20.265 -2.383 1.00 63.19 335 TYR A O 1
ATOM 5373 N N . ASP B 1 339 ? 110.032 -19.286 -1.358 1.00 62.84 336 ASP A N 1
ATOM 5374 C CA . ASP B 1 339 ? 110.860 -18.256 -0.738 1.00 59.00 336 ASP A CA 1
ATOM 5375 C C . ASP B 1 339 ? 111.902 -18.876 0.183 1.00 57.60 336 ASP A C 1
ATOM 5376 O O . ASP B 1 339 ? 113.077 -18.490 0.161 1.00 58.84 336 ASP A O 1
ATOM 5381 N N . THR B 1 340 ? 111.483 -19.838 1.008 1.00 53.85 337 THR A N 1
ATOM 5382 C CA . THR B 1 340 ? 112.411 -20.496 1.921 1.00 60.14 337 THR A CA 1
ATOM 5383 C C . THR B 1 340 ? 113.526 -21.197 1.155 1.00 67.78 337 THR A C 1
ATOM 5384 O O . THR B 1 340 ? 114.701 -21.111 1.532 1.00 71.60 337 THR A O 1
ATOM 5388 N N . VAL B 1 341 ? 113.165 -21.932 0.111 1.00 62.19 338 VAL A N 1
ATOM 5389 C CA . VAL B 1 341 ? 114.175 -22.761 -0.603 1.00 63.61 338 VAL A CA 1
ATOM 5390 C C . VAL B 1 341 ? 115.169 -21.865 -1.336 1.00 66.67 338 VAL A C 1
ATOM 5391 O O . VAL B 1 341 ? 116.358 -22.190 -1.308 1.00 71.41 338 VAL A O 1
ATOM 5395 N N . LEU B 1 342 ? 114.710 -20.754 -1.905 1.00 68.10 339 LEU A N 1
ATOM 5396 C CA . LEU B 1 342 ? 115.602 -19.887 -2.721 1.00 68.68 339 LEU A CA 1
ATOM 5397 C C . LEU B 1 342 ? 116.607 -19.109 -1.853 1.00 69.19 339 LEU A C 1
ATOM 5398 O O . LEU B 1 342 ? 117.712 -18.857 -2.351 1.00 73.25 339 LEU A O 1
ATOM 5403 N N . ALA B 1 343 ? 116.265 -18.746 -0.620 1.00 67.41 340 ALA A N 1
ATOM 5404 C CA . ALA B 1 343 ? 117.185 -17.919 0.191 1.00 70.14 340 ALA A CA 1
ATOM 5405 C C . ALA B 1 343 ? 118.187 -18.819 0.902 1.00 79.03 340 ALA A C 1
ATOM 5406 O O . ALA B 1 343 ? 119.359 -18.431 1.019 1.00 73.41 340 ALA A O 1
ATOM 5408 N N . ASN B 1 344 ? 117.721 -19.969 1.368 1.00 84.17 341 ASN A N 1
ATOM 5409 C CA . ASN B 1 344 ? 118.600 -20.924 2.080 1.00 88.72 341 ASN A CA 1
ATOM 5410 C C . ASN B 1 344 ? 118.861 -22.118 1.158 1.00 90.40 341 ASN A C 1
ATOM 5411 O O . ASN B 1 344 ? 118.387 -23.221 1.484 1.00 91.66 341 ASN A O 1
ATOM 5416 N N . THR B 1 345 ? 119.559 -21.898 0.038 1.00 86.28 342 THR A N 1
ATOM 5417 C CA . THR B 1 345 ? 119.784 -22.999 -0.935 1.00 86.86 342 THR A CA 1
ATOM 5418 C C . THR B 1 345 ? 121.053 -23.759 -0.541 1.00 93.23 342 THR A C 1
ATOM 5419 O O . THR B 1 345 ? 120.904 -24.827 0.081 1.00 91.75 342 THR A O 1
ATOM 5423 N N . HIS C 1 3 ? 107.122 -14.147 12.093 1.00 66.70 0 HIS C N 1
ATOM 5424 C CA . HIS C 1 3 ? 108.516 -13.914 12.450 1.00 77.72 0 HIS C CA 1
ATOM 5425 C C . HIS C 1 3 ? 108.821 -12.421 12.569 1.00 77.40 0 HIS C C 1
ATOM 5426 O O . HIS C 1 3 ? 109.982 -12.012 12.539 1.00 74.92 0 HIS C O 1
ATOM 5433 N N . MET C 1 4 ? 107.774 -11.610 12.710 1.00 73.76 1 MET C N 1
ATOM 5434 C CA . MET C 1 4 ? 107.911 -10.167 12.819 1.00 65.72 1 MET C CA 1
ATOM 5435 C C . MET C 1 4 ? 107.333 -9.678 14.139 1.00 61.73 1 MET C C 1
ATOM 5436 O O . MET C 1 4 ? 106.445 -10.310 14.721 1.00 59.29 1 MET C O 1
ATOM 5441 N N . ARG C 1 5 ? 107.846 -8.541 14.602 1.00 61.16 2 ARG C N 1
ATOM 5442 C CA . ARG C 1 5 ? 107.245 -7.787 15.694 1.00 58.30 2 ARG C CA 1
ATOM 5443 C C . ARG C 1 5 ? 106.442 -6.657 15.065 1.00 52.70 2 ARG C C 1
ATOM 5444 O O . ARG C 1 5 ? 107.015 -5.767 14.428 1.00 52.62 2 ARG C O 1
ATOM 5452 N N . ILE C 1 6 ? 105.123 -6.692 15.241 1.00 49.74 3 ILE C N 1
ATOM 5453 C CA . ILE C 1 6 ? 104.210 -5.837 14.490 1.00 56.57 3 ILE C CA 1
ATOM 5454 C C . ILE C 1 6 ? 103.313 -5.095 15.470 1.00 55.16 3 ILE C C 1
ATOM 5455 O O . ILE C 1 6 ? 102.742 -5.711 16.379 1.00 54.74 3 ILE C O 1
ATOM 5460 N N . ALA C 1 7 ? 103.180 -3.781 15.285 1.00 49.58 4 ALA C N 1
ATOM 5461 C CA . ALA C 1 7 ? 102.257 -2.959 16.062 1.00 51.59 4 ALA C CA 1
ATOM 5462 C C . ALA C 1 7 ? 100.991 -2.670 15.258 1.00 47.44 4 ALA C C 1
ATOM 5463 O O . ALA C 1 7 ? 101.069 -2.247 14.100 1.00 40.71 4 ALA C O 1
ATOM 5465 N N . GLN C 1 8 ? 99.829 -2.903 15.875 1.00 44.99 5 GLN C N 1
ATOM 5466 C CA . GLN C 1 8 ? 98.527 -2.589 15.290 1.00 44.77 5 GLN C CA 1
ATOM 5467 C C . GLN C 1 8 ? 97.921 -1.419 16.057 1.00 46.82 5 GLN C C 1
ATOM 5468 O O . GLN C 1 8 ? 97.579 -1.558 17.237 1.00 46.86 5 GLN C O 1
ATOM 5474 N N . VAL C 1 9 ? 97.780 -0.274 15.392 1.00 41.20 6 VAL C N 1
ATOM 5475 C CA . VAL C 1 9 ? 97.275 0.945 16.018 1.00 36.21 6 VAL C CA 1
ATOM 5476 C C . VAL C 1 9 ? 95.864 1.189 15.494 1.00 41.20 6 VAL C C 1
ATOM 5477 O O . VAL C 1 9 ? 95.679 1.650 14.361 1.00 41.99 6 VAL C O 1
ATOM 5481 N N . ALA C 1 10 ? 94.864 0.910 16.323 1.00 36.23 7 ALA C N 1
ATOM 5482 C CA . ALA C 1 10 ? 93.460 1.039 15.969 1.00 37.60 7 ALA C CA 1
ATOM 5483 C C . ALA C 1 10 ? 92.861 2.313 16.553 1.00 45.79 7 ALA C C 1
ATOM 5484 O O . ALA C 1 10 ? 93.362 2.855 17.543 1.00 45.45 7 ALA C O 1
ATOM 5486 N N . PRO C 1 11 ? 91.786 2.829 15.957 1.00 48.72 8 PRO C N 1
ATOM 5487 C CA . PRO C 1 11 ? 91.022 3.891 16.618 1.00 48.81 8 PRO C CA 1
ATOM 5488 C C . PRO C 1 11 ? 90.399 3.392 17.913 1.00 46.40 8 PRO C C 1
ATOM 5489 O O . PRO C 1 11 ? 90.263 2.190 18.152 1.00 44.27 8 PRO C O 1
ATOM 5493 N N . LEU C 1 12 ? 90.030 4.344 18.767 1.00 44.63 9 LEU C N 1
ATOM 5494 C CA . LEU C 1 12 ? 89.501 4.040 20.087 1.00 45.31 9 LEU C CA 1
ATOM 5495 C C . LEU C 1 12 ? 88.006 4.292 20.209 1.00 47.36 9 LEU C C 1
ATOM 5496 O O . LEU C 1 12 ? 87.449 4.106 21.297 1.00 39.82 9 LEU C O 1
ATOM 5501 N N . TRP C 1 13 ? 87.341 4.703 19.127 1.00 41.79 10 TRP C N 1
ATOM 5502 C CA . TRP C 1 13 ? 85.901 4.924 19.194 1.00 42.26 10 TRP C CA 1
ATOM 5503 C C . TRP C 1 13 ? 85.157 3.639 19.529 1.00 38.68 10 TRP C C 1
ATOM 5504 O O . TRP C 1 13 ? 84.126 3.678 20.210 1.00 37.64 10 TRP C O 1
ATOM 5515 N N . GLU C 1 14 ? 85.653 2.497 19.066 1.00 40.25 11 GLU C N 1
ATOM 5516 C CA . GLU C 1 14 ? 84.940 1.242 19.223 1.00 41.24 11 GLU C CA 1
ATOM 5517 C C . GLU C 1 14 ? 85.859 0.161 19.772 1.00 45.53 11 GLU C C 1
ATOM 5518 O O . GLU C 1 14 ? 87.077 0.185 19.566 1.00 45.13 11 GLU C O 1
ATOM 5524 N N . ARG C 1 15 ? 85.251 -0.784 20.487 1.00 43.74 12 ARG C N 1
ATOM 5525 C CA . ARG C 1 15 ? 85.956 -1.976 20.931 1.00 45.97 12 ARG C CA 1
ATOM 5526 C C . ARG C 1 15 ? 86.508 -2.732 19.725 1.00 45.15 12 ARG C C 1
ATOM 5527 O O . ARG C 1 15 ? 85.932 -2.706 18.635 1.00 49.89 12 ARG C O 1
ATOM 5535 N N . VAL C 1 16 ? 87.642 -3.390 19.922 1.00 43.83 13 VAL C N 1
ATOM 5536 C CA . VAL C 1 16 ? 88.259 -4.249 18.912 1.00 42.94 13 VAL C CA 1
ATOM 5537 C C . VAL C 1 16 ? 88.144 -5.694 19.387 1.00 48.79 13 VAL C C 1
ATOM 5538 O O . VAL C 1 16 ? 88.881 -6.104 20.296 1.00 46.64 13 VAL C O 1
ATOM 5542 N N . PRO C 1 17 ? 87.242 -6.512 18.814 1.00 51.38 14 PRO C N 1
ATOM 5543 C CA . PRO C 1 17 ? 86.257 -6.185 17.775 1.00 45.92 14 PRO C CA 1
ATOM 5544 C C . PRO C 1 17 ? 85.006 -5.511 18.340 1.00 46.52 14 PRO C C 1
ATOM 5545 O O . PRO C 1 17 ? 84.709 -5.688 19.520 1.00 46.96 14 PRO C O 1
ATOM 5549 N N . PRO C 1 18 ? 84.286 -4.758 17.512 1.00 46.35 15 PRO C N 1
ATOM 5550 C CA . PRO C 1 18 ? 83.123 -4.006 18.006 1.00 41.83 15 PRO C CA 1
ATOM 5551 C C . PRO C 1 18 ? 81.911 -4.899 18.200 1.00 44.81 15 PRO C C 1
ATOM 5552 O O . PRO C 1 18 ? 81.596 -5.737 17.341 1.00 52.73 15 PRO C O 1
ATOM 5556 N N . PRO C 1 19 ? 81.200 -4.745 19.321 1.00 48.02 16 PRO C N 1
ATOM 5557 C CA . PRO C 1 19 ? 79.964 -5.518 19.515 1.00 40.26 16 PRO C CA 1
ATOM 5558 C C . PRO C 1 19 ? 78.852 -5.111 18.569 1.00 42.33 16 PRO C C 1
ATOM 5559 O O . PRO C 1 19 ? 77.992 -5.941 18.250 1.00 48.83 16 PRO C O 1
ATOM 5563 N N . ALA C 1 20 ? 78.826 -3.852 18.134 1.00 46.19 17 ALA C N 1
ATOM 5564 C CA . ALA C 1 20 ? 77.812 -3.382 17.199 1.00 45.39 17 ALA C CA 1
ATOM 5565 C C . ALA C 1 20 ? 78.454 -2.605 16.056 1.00 48.38 17 ALA C C 1
ATOM 5566 O O . ALA C 1 20 ? 79.232 -3.173 15.281 1.00 49.52 17 ALA C O 1
ATOM 5568 N N . TYR C 1 21 ? 78.129 -1.317 15.926 1.00 46.54 18 TYR C N 1
ATOM 5569 C CA . TYR C 1 21 ? 78.714 -0.526 14.852 1.00 46.04 18 TYR C CA 1
ATOM 5570 C C . TYR C 1 21 ? 80.229 -0.460 15.001 1.00 44.30 18 TYR C C 1
ATOM 5571 O O . TYR C 1 21 ? 80.760 -0.360 16.110 1.00 41.02 18 TYR C O 1
ATOM 5580 N N . GLY C 1 22 ? 80.920 -0.492 13.867 1.00 40.85 19 GLY C N 1
ATOM 5581 C CA . GLY C 1 22 ? 82.357 -0.343 13.840 1.00 40.58 19 GLY C CA 1
ATOM 5582 C C . GLY C 1 22 ? 82.950 -1.128 12.694 1.00 49.45 19 GLY C C 1
ATOM 5583 O O . GLY C 1 22 ? 82.893 -2.361 12.687 1.00 59.16 19 GLY C O 1
ATOM 5584 N N . GLY C 1 23 ? 83.524 -0.430 11.721 1.00 45.92 20 GLY C N 1
ATOM 5585 C CA . GLY C 1 23 ? 84.091 -1.099 10.570 1.00 40.94 20 GLY C CA 1
ATOM 5586 C C . GLY C 1 23 ? 85.583 -1.316 10.691 1.00 44.52 20 GLY C C 1
ATOM 5587 O O . GLY C 1 23 ? 86.060 -2.454 10.618 1.00 42.78 20 GLY C O 1
ATOM 5588 N N . VAL C 1 24 ? 86.326 -0.230 10.912 1.00 36.63 21 VAL C N 1
ATOM 5589 C CA . VAL C 1 24 ? 87.782 -0.324 10.957 1.00 44.11 21 VAL C CA 1
ATOM 5590 C C . VAL C 1 24 ? 88.220 -1.208 12.116 1.00 46.96 21 VAL C C 1
ATOM 5591 O O . VAL C 1 24 ? 89.122 -2.043 11.975 1.00 42.52 21 VAL C O 1
ATOM 5595 N N . GLU C 1 25 ? 87.580 -1.047 13.276 1.00 42.03 22 GLU C N 1
ATOM 5596 C CA . GLU C 1 25 ? 87.923 -1.863 14.435 1.00 44.07 22 GLU C CA 1
ATOM 5597 C C . GLU C 1 25 ? 87.650 -3.341 14.182 1.00 46.43 22 GLU C C 1
ATOM 5598 O O . GLU C 1 25 ? 88.342 -4.201 14.736 1.00 46.51 22 GLU C O 1
ATOM 5604 N N . LEU C 1 26 ? 86.659 -3.656 13.343 1.00 44.55 23 LEU C N 1
ATOM 5605 C CA . LEU C 1 26 ? 86.412 -5.047 12.977 1.00 45.38 23 LEU C CA 1
ATOM 5606 C C . LEU C 1 26 ? 87.518 -5.579 12.071 1.00 47.17 23 LEU C C 1
ATOM 5607 O O . LEU C 1 26 ? 88.037 -6.680 12.289 1.00 44.87 23 LEU C O 1
ATOM 5612 N N . VAL C 1 27 ? 87.880 -4.814 11.037 1.00 40.25 24 VAL C N 1
ATOM 5613 C CA . VAL C 1 27 ? 88.964 -5.228 10.150 1.00 37.95 24 VAL C CA 1
ATOM 5614 C C . VAL C 1 27 ? 90.267 -5.362 10.929 1.00 49.76 24 VAL C C 1
ATOM 5615 O O . VAL C 1 27 ? 91.044 -6.303 10.717 1.00 47.23 24 VAL C O 1
ATOM 5619 N N . VAL C 1 28 ? 90.519 -4.435 11.856 1.00 47.00 25 VAL C N 1
ATOM 5620 C CA . VAL C 1 28 ? 91.751 -4.486 12.636 1.00 46.18 25 VAL C CA 1
ATOM 5621 C C . VAL C 1 28 ? 91.775 -5.734 13.506 1.00 45.42 25 VAL C C 1
ATOM 5622 O O . VAL C 1 28 ? 92.816 -6.384 13.655 1.00 48.67 25 VAL C O 1
ATOM 5626 N N . SER C 1 29 ? 90.627 -6.100 14.079 1.00 42.59 26 SER C N 1
ATOM 5627 C CA . SER C 1 29 ? 90.568 -7.308 14.896 1.00 42.29 26 SER C CA 1
ATOM 5628 C C . SER C 1 29 ? 90.946 -8.536 14.078 1.00 44.61 26 SER C C 1
ATOM 5629 O O . SER C 1 29 ? 91.874 -9.271 14.436 1.00 45.68 26 SER C O 1
ATOM 5632 N N . LEU C 1 30 ? 90.265 -8.747 12.948 1.00 42.69 27 LEU C N 1
ATOM 5633 C CA . LEU C 1 30 ? 90.535 -9.920 12.121 1.00 39.07 27 LEU C CA 1
ATOM 5634 C C . LEU C 1 30 ? 91.975 -9.928 11.622 1.00 41.75 27 LEU C C 1
ATOM 5635 O O . LEU C 1 30 ? 92.635 -10.973 11.629 1.00 41.25 27 LEU C O 1
ATOM 5640 N N . LEU C 1 31 ? 92.480 -8.773 11.181 1.00 43.41 28 LEU C N 1
ATOM 5641 C CA . LEU C 1 31 ? 93.867 -8.708 10.732 1.00 45.12 28 LEU C CA 1
ATOM 5642 C C . LEU C 1 31 ? 94.824 -9.031 11.873 1.00 50.62 28 LEU C C 1
ATOM 5643 O O . LEU C 1 31 ? 95.790 -9.781 11.689 1.00 52.34 28 LEU C O 1
ATOM 5648 N N . THR C 1 32 ? 94.578 -8.468 13.059 1.00 48.89 29 THR C N 1
ATOM 5649 C CA . THR C 1 32 ? 95.460 -8.718 14.196 1.00 52.22 29 THR C CA 1
ATOM 5650 C C . THR C 1 32 ? 95.433 -10.186 14.611 1.00 52.17 29 THR C C 1
ATOM 5651 O O . THR C 1 32 ? 96.483 -10.832 14.705 1.00 49.17 29 THR C O 1
ATOM 5655 N N . GLU C 1 33 ? 94.237 -10.725 14.880 1.00 46.16 30 GLU C N 1
ATOM 5656 C CA . GLU C 1 33 ? 94.124 -12.107 15.347 1.00 45.56 30 GLU C CA 1
ATOM 5657 C C . GLU C 1 33 ? 94.782 -13.087 14.386 1.00 52.08 30 GLU C C 1
ATOM 5658 O O . GLU C 1 33 ? 95.484 -14.009 14.817 1.00 60.98 30 GLU C O 1
ATOM 5664 N N . GLU C 1 34 ? 94.569 -12.909 13.080 1.00 47.74 31 GLU C N 1
ATOM 5665 C CA . GLU C 1 34 ? 95.124 -13.859 12.124 1.00 49.14 31 GLU C CA 1
ATOM 5666 C C . GLU C 1 34 ? 96.643 -13.772 12.066 1.00 48.71 31 GLU C C 1
ATOM 5667 O O . GLU C 1 34 ? 97.314 -14.791 11.861 1.00 50.56 31 GLU C O 1
ATOM 5673 N N . LEU C 1 35 ? 97.203 -12.577 12.255 1.00 50.48 32 LEU C N 1
ATOM 5674 C CA . LEU C 1 35 ? 98.654 -12.453 12.335 1.00 52.56 32 LEU C CA 1
ATOM 5675 C C . LEU C 1 35 ? 99.196 -13.218 13.537 1.00 53.72 32 LEU C C 1
ATOM 5676 O O . LEU C 1 35 ? 100.285 -13.801 13.475 1.00 53.59 32 LEU C O 1
ATOM 5681 N N . VAL C 1 36 ? 98.456 -13.208 14.650 1.00 47.21 33 VAL C N 1
ATOM 5682 C CA . VAL C 1 36 ? 98.882 -13.951 15.834 1.00 53.32 33 VAL C CA 1
ATOM 5683 C C . VAL C 1 36 ? 98.882 -15.448 15.547 1.00 50.49 33 VAL C C 1
ATOM 5684 O O . VAL C 1 36 ? 99.841 -16.160 15.870 1.00 51.35 33 VAL C O 1
ATOM 5688 N N . LYS C 1 37 ? 97.802 -15.947 14.939 1.00 45.26 34 LYS C N 1
ATOM 5689 C CA . LYS C 1 37 ? 97.756 -17.354 14.551 1.00 43.09 34 LYS C CA 1
ATOM 5690 C C . LYS C 1 37 ? 98.909 -17.716 13.624 1.00 55.22 34 LYS C C 1
ATOM 5691 O O . LYS C 1 37 ? 99.400 -18.851 13.658 1.00 56.09 34 LYS C O 1
ATOM 5697 N N . ARG C 1 38 ? 99.360 -16.772 12.801 1.00 43.48 35 ARG C N 1
ATOM 5698 C CA . ARG C 1 38 ? 100.466 -17.006 11.885 1.00 45.13 35 ARG C CA 1
ATOM 5699 C C . ARG C 1 38 ? 101.825 -16.753 12.525 1.00 47.07 35 ARG C C 1
ATOM 5700 O O . ARG C 1 38 ? 102.828 -16.670 11.809 1.00 47.99 35 ARG C O 1
ATOM 5708 N N . GLY C 1 39 ? 101.881 -16.636 13.850 1.00 51.61 36 GLY C N 1
ATOM 5709 C CA . GLY C 1 39 ? 103.150 -16.595 14.549 1.00 48.29 36 GLY C CA 1
ATOM 5710 C C . GLY C 1 39 ? 103.839 -15.253 14.609 1.00 48.60 36 GLY C C 1
ATOM 5711 O O . GLY C 1 39 ? 105.061 -15.210 14.778 1.00 49.82 36 GLY C O 1
ATOM 5712 N N . HIS C 1 40 ? 103.108 -14.153 14.471 1.00 47.32 37 HIS C N 1
ATOM 5713 C CA . HIS C 1 40 ? 103.713 -12.839 14.618 1.00 55.53 37 HIS C CA 1
ATOM 5714 C C . HIS C 1 40 ? 103.616 -12.364 16.065 1.00 55.49 37 HIS C C 1
ATOM 5715 O O . HIS C 1 40 ? 102.680 -12.704 16.794 1.00 45.16 37 HIS C O 1
ATOM 5722 N N . GLU C 1 41 ? 104.610 -11.577 16.475 1.00 57.53 38 GLU C N 1
ATOM 5723 C CA . GLU C 1 41 ? 104.653 -10.980 17.811 1.00 58.46 38 GLU C CA 1
ATOM 5724 C C . GLU C 1 41 ? 103.946 -9.633 17.722 1.00 59.22 38 GLU C C 1
ATOM 5725 O O . GLU C 1 41 ? 104.559 -8.599 17.452 1.00 62.33 38 GLU C O 1
ATOM 5731 N N . VAL C 1 42 ? 102.634 -9.647 17.962 1.00 52.54 39 VAL C N 1
ATOM 5732 C CA . VAL C 1 42 ? 101.762 -8.506 17.693 1.00 52.87 39 VAL C CA 1
ATOM 5733 C C . VAL C 1 42 ? 101.424 -7.779 18.988 1.00 49.72 39 VAL C C 1
ATOM 5734 O O . VAL C 1 42 ? 101.077 -8.409 19.995 1.00 49.56 39 VAL C O 1
ATOM 5738 N N . THR C 1 43 ? 101.527 -6.453 18.962 1.00 53.17 40 THR C N 1
ATOM 5739 C CA . THR C 1 43 ? 101.007 -5.593 20.018 1.00 50.88 40 THR C CA 1
ATOM 5740 C C . THR C 1 43 ? 99.862 -4.767 19.447 1.00 47.95 40 THR C C 1
ATOM 5741 O O . THR C 1 43 ? 100.057 -4.003 18.496 1.00 49.93 40 THR C O 1
ATOM 5745 N N . LEU C 1 44 ? 98.675 -4.921 20.019 1.00 49.34 41 LEU C N 1
ATOM 5746 C CA . LEU C 1 44 ? 97.503 -4.172 19.590 1.00 48.34 41 LEU C CA 1
ATOM 5747 C C . LEU C 1 44 ? 97.291 -2.979 20.512 1.00 46.49 41 LEU C C 1
ATOM 5748 O O . LEU C 1 44 ? 97.202 -3.143 21.733 1.00 45.21 41 LEU C O 1
ATOM 5753 N N . PHE C 1 45 ? 97.182 -1.789 19.925 1.00 46.24 42 PHE C N 1
ATOM 5754 C CA . PHE C 1 45 ? 96.885 -0.567 20.667 1.00 41.15 42 PHE C CA 1
ATOM 5755 C C . PHE C 1 45 ? 95.426 -0.217 20.424 1.00 41.71 42 PHE C C 1
ATOM 5756 O O . PHE C 1 45 ? 95.071 0.280 19.351 1.00 45.37 42 PHE C O 1
ATOM 5764 N N . ALA C 1 46 ? 94.591 -0.448 21.427 1.00 41.65 43 ALA C N 1
ATOM 5765 C CA . ALA C 1 46 ? 93.156 -0.283 21.275 1.00 40.12 43 ALA C CA 1
ATOM 5766 C C . ALA C 1 46 ? 92.555 -0.114 22.664 1.00 43.12 43 ALA C C 1
ATOM 5767 O O . ALA C 1 46 ? 93.262 -0.137 23.672 1.00 44.51 43 ALA C O 1
ATOM 5769 N N . SER C 1 47 ? 91.239 0.061 22.705 1.00 49.87 44 SER C N 1
ATOM 5770 C CA . SER C 1 47 ? 90.523 0.245 23.962 1.00 51.73 44 SER C CA 1
ATOM 5771 C C . SER C 1 47 ? 90.775 -0.920 24.913 1.00 51.84 44 SER C C 1
ATOM 5772 O O . SER C 1 47 ? 91.102 -2.037 24.496 1.00 48.46 44 SER C O 1
ATOM 5775 N N . GLY C 1 48 ? 90.623 -0.641 26.211 1.00 55.51 45 GLY C N 1
ATOM 5776 C CA . GLY C 1 48 ? 90.977 -1.596 27.249 1.00 44.48 45 GLY C CA 1
ATOM 5777 C C . GLY C 1 48 ? 90.084 -2.819 27.350 1.00 45.61 45 GLY C C 1
ATOM 5778 O O . GLY C 1 48 ? 90.513 -3.834 27.910 1.00 50.90 45 GLY C O 1
ATOM 5779 N N . ASP C 1 49 ? 88.864 -2.761 26.826 1.00 42.53 46 ASP C N 1
ATOM 5780 C CA . ASP C 1 49 ? 87.984 -3.921 26.856 1.00 45.23 46 ASP C CA 1
ATOM 5781 C C . ASP C 1 49 ? 88.092 -4.770 25.599 1.00 50.58 46 ASP C C 1
ATOM 5782 O O . ASP C 1 49 ? 87.271 -5.671 25.406 1.00 53.30 46 ASP C O 1
ATOM 5787 N N . SER C 1 50 ? 89.072 -4.498 24.740 1.00 47.70 47 SER C N 1
ATOM 5788 C CA . SER C 1 50 ? 89.261 -5.306 23.544 1.00 54.06 47 SER C CA 1
ATOM 5789 C C . SER C 1 50 ? 89.626 -6.739 23.920 1.00 55.21 47 SER C C 1
ATOM 5790 O O . SER C 1 50 ? 90.206 -7.001 24.977 1.00 54.63 47 SER C O 1
ATOM 5793 N N . MET C 1 51 ? 89.290 -7.673 23.033 1.00 56.89 48 MET C N 1
ATOM 5794 C CA . MET C 1 51 ? 89.577 -9.093 23.232 1.00 60.87 48 MET C CA 1
ATOM 5795 C C . MET C 1 51 ? 90.480 -9.536 22.089 1.00 56.62 48 MET C C 1
ATOM 5796 O O . MET C 1 51 ? 90.022 -9.727 20.958 1.00 50.27 48 MET C O 1
ATOM 5801 N N . THR C 1 52 ? 91.764 -9.686 22.391 1.00 60.05 49 THR C N 1
ATOM 5802 C CA . THR C 1 52 ? 92.751 -10.085 21.407 1.00 50.85 49 THR C CA 1
ATOM 5803 C C . THR C 1 52 ? 93.667 -11.127 22.023 1.00 48.02 49 THR C C 1
ATOM 5804 O O . THR C 1 52 ? 93.856 -11.169 23.241 1.00 48.90 49 THR C O 1
ATOM 5808 N N . GLN C 1 53 ? 94.240 -11.961 21.167 1.00 49.43 50 GLN C N 1
ATOM 5809 C CA . GLN C 1 53 ? 95.267 -12.895 21.595 1.00 49.81 50 GLN C CA 1
ATOM 5810 C C . GLN C 1 53 ? 96.652 -12.275 21.549 1.00 49.70 50 GLN C C 1
ATOM 5811 O O . GLN C 1 53 ? 97.628 -12.938 21.914 1.00 51.83 50 GLN C O 1
ATOM 5817 N N . ALA C 1 54 ? 96.751 -11.020 21.125 1.00 51.82 51 ALA C N 1
ATOM 5818 C CA . ALA C 1 54 ? 98.005 -10.291 21.096 1.00 51.49 51 ALA C CA 1
ATOM 5819 C C . ALA C 1 54 ? 98.177 -9.465 22.367 1.00 54.42 51 ALA C C 1
ATOM 5820 O O . ALA C 1 54 ? 97.276 -9.356 23.202 1.00 53.89 51 ALA C O 1
ATOM 5822 N N . LYS C 1 55 ? 99.360 -8.874 22.504 1.00 54.48 52 LYS C N 1
ATOM 5823 C CA . LYS C 1 55 ? 99.610 -7.944 23.595 1.00 56.64 52 LYS C CA 1
ATOM 5824 C C . LYS C 1 55 ? 98.716 -6.720 23.441 1.00 54.83 52 LYS C C 1
ATOM 5825 O O . LYS C 1 55 ? 98.667 -6.101 22.374 1.00 58.15 52 LYS C O 1
ATOM 5831 N N . LEU C 1 56 ? 98.001 -6.376 24.507 1.00 48.14 53 LEU C N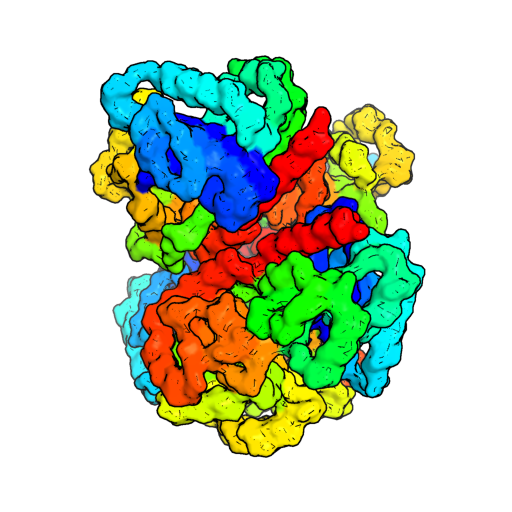 1
ATOM 5832 C CA . LEU C 1 56 ? 97.068 -5.257 24.499 1.00 45.61 53 LEU C CA 1
ATOM 5833 C C . LEU C 1 56 ? 97.624 -4.119 25.342 1.00 47.27 53 LEU C C 1
ATOM 5834 O O . LEU C 1 56 ? 97.800 -4.268 26.556 1.00 47.53 53 LEU C O 1
ATOM 5839 N N . VAL C 1 57 ? 97.896 -2.988 24.696 1.00 44.06 54 VAL C N 1
ATOM 5840 C CA . VAL C 1 57 ? 98.234 -1.738 25.366 1.00 41.72 54 VAL C CA 1
ATOM 5841 C C . VAL C 1 57 ? 97.075 -0.778 25.140 1.00 43.77 54 VAL C C 1
ATOM 5842 O O . VAL C 1 57 ? 96.694 -0.518 23.991 1.00 39.65 54 VAL C O 1
ATOM 5846 N N . SER C 1 58 ? 96.497 -0.266 26.227 1.00 41.18 55 SER C N 1
ATOM 5847 C CA . SER C 1 58 ? 95.327 0.595 26.139 1.00 43.48 55 SER C CA 1
ATOM 5848 C C . SER C 1 58 ? 95.554 1.885 26.912 1.00 48.07 55 SER C C 1
ATOM 5849 O O . SER C 1 58 ? 96.128 1.875 28.005 1.00 48.15 55 SER C O 1
ATOM 5852 N N . THR C 1 59 ? 95.093 2.995 26.336 1.00 51.17 56 THR C N 1
ATOM 5853 C CA . THR C 1 59 ? 95.122 4.292 26.996 1.00 43.88 56 THR C CA 1
ATOM 5854 C C . THR C 1 59 ? 93.770 4.699 27.573 1.00 47.02 56 THR C C 1
ATOM 5855 O O . THR C 1 59 ? 93.702 5.700 28.293 1.00 47.61 56 THR C O 1
ATOM 5859 N N . TYR C 1 60 ? 92.699 3.955 27.271 1.00 46.49 57 TYR C N 1
ATOM 5860 C CA . TYR C 1 60 ? 91.379 4.148 27.864 1.00 41.56 57 TYR C CA 1
ATOM 5861 C C . TYR C 1 60 ? 90.683 2.794 27.933 1.00 44.56 57 TYR C C 1
ATOM 5862 O O . TYR C 1 60 ? 90.818 1.990 26.999 1.00 51.36 57 TYR C O 1
ATOM 5871 N N . PRO C 1 61 ? 89.939 2.512 29.009 1.00 51.27 58 PRO C N 1
ATOM 5872 C CA . PRO C 1 61 ? 89.410 1.151 29.203 1.00 48.09 58 PRO C CA 1
ATOM 5873 C C . PRO C 1 61 ? 88.202 0.792 28.354 1.00 48.42 58 PRO C C 1
ATOM 5874 O O . PRO C 1 61 ? 87.887 -0.401 28.249 1.00 50.63 58 PRO C O 1
ATOM 5878 N N . HIS C 1 62 ? 87.507 1.755 27.758 1.00 49.82 59 HIS C N 1
ATOM 5879 C CA . HIS C 1 62 ? 86.239 1.462 27.105 1.00 52.30 59 HIS C CA 1
ATOM 5880 C C . HIS C 1 62 ? 86.170 2.158 25.753 1.00 49.78 59 HIS C C 1
ATOM 5881 O O . HIS C 1 62 ? 86.927 3.088 25.467 1.00 53.90 59 HIS C O 1
ATOM 5888 N N . ALA C 1 63 ? 85.259 1.669 24.913 1.00 47.80 60 ALA C N 1
ATOM 5889 C CA . ALA C 1 63 ? 84.910 2.364 23.682 1.00 43.21 60 ALA C CA 1
ATOM 5890 C C . ALA C 1 63 ? 84.473 3.787 23.989 1.00 45.04 60 ALA C C 1
ATOM 5891 O O . ALA C 1 63 ? 83.686 4.024 24.910 1.00 48.03 60 ALA C O 1
ATOM 5893 N N . ILE C 1 64 ? 84.992 4.733 23.214 1.00 40.67 61 ILE C N 1
ATOM 5894 C CA . ILE C 1 64 ? 84.807 6.141 23.532 1.00 40.16 61 ILE C CA 1
ATOM 5895 C C . ILE C 1 64 ? 83.498 6.709 22.978 1.00 45.48 61 ILE C C 1
ATOM 5896 O O . ILE C 1 64 ? 82.915 7.610 23.592 1.00 49.76 61 ILE C O 1
ATOM 5901 N N . ARG C 1 65 ? 83.003 6.189 21.847 1.00 42.65 62 ARG C N 1
ATOM 5902 C CA . ARG C 1 65 ? 81.836 6.799 21.209 1.00 42.82 62 ARG C CA 1
ATOM 5903 C C . ARG C 1 65 ? 80.618 6.786 22.123 1.00 46.79 62 ARG C C 1
ATOM 5904 O O . ARG C 1 65 ? 79.896 7.785 22.217 1.00 50.47 62 ARG C O 1
ATOM 5912 N N . LEU C 1 66 ? 80.370 5.667 22.802 1.00 43.96 63 LEU C N 1
ATOM 5913 C CA . LEU C 1 66 ? 79.192 5.525 23.646 1.00 52.20 63 LEU C CA 1
ATOM 5914 C C . LEU C 1 66 ? 79.481 5.770 25.118 1.00 59.91 63 LEU C C 1
ATOM 5915 O O . LEU C 1 66 ? 78.576 5.626 25.945 1.00 64.73 63 LEU C O 1
ATOM 5920 N N . ASP C 1 67 ? 80.707 6.140 25.462 1.00 59.35 64 ASP C N 1
ATOM 5921 C CA . ASP C 1 67 ? 81.038 6.447 26.845 1.00 57.19 64 ASP C CA 1
ATOM 5922 C C . ASP C 1 67 ? 80.588 7.868 27.167 1.00 62.49 64 ASP C C 1
ATOM 5923 O O . ASP C 1 67 ? 80.984 8.806 26.464 1.00 59.47 64 ASP C O 1
ATOM 5928 N N . PRO C 1 68 ? 79.761 8.072 28.195 1.00 66.31 65 PRO C N 1
ATOM 5929 C CA . PRO C 1 68 ? 79.264 9.424 28.483 1.00 68.25 65 PRO C CA 1
ATOM 5930 C C . PRO C 1 68 ? 80.260 10.296 29.226 1.00 68.57 65 PRO C C 1
ATOM 5931 O O . PRO C 1 68 ? 80.063 11.517 29.284 1.00 71.62 65 PRO C O 1
ATOM 5935 N N . ASN C 1 69 ? 81.318 9.713 29.786 1.00 65.38 66 ASN C N 1
ATOM 5936 C CA . ASN C 1 69 ? 82.262 10.438 30.623 1.00 59.07 66 ASN C CA 1
ATOM 5937 C C . ASN C 1 69 ? 83.391 11.097 29.838 1.00 65.80 66 ASN C C 1
ATOM 5938 O O . ASN C 1 69 ? 84.133 11.901 30.413 1.00 69.65 66 ASN C O 1
ATOM 5943 N N . VAL C 1 70 ? 83.548 10.782 28.555 1.00 63.60 67 VAL C N 1
ATOM 5944 C CA . VAL C 1 70 ? 84.637 11.313 27.741 1.00 62.00 67 VAL C CA 1
ATOM 5945 C C . VAL C 1 70 ? 84.093 12.439 26.875 1.00 61.01 67 VAL C C 1
ATOM 5946 O O . VAL C 1 70 ? 83.048 12.289 26.229 1.00 59.91 67 VAL C O 1
ATOM 5950 N N . GLN C 1 71 ? 84.805 13.568 26.855 1.00 63.43 68 GLN C N 1
ATOM 5951 C CA . GLN C 1 71 ? 84.455 14.690 25.999 1.00 52.12 68 GLN C CA 1
ATOM 5952 C C . GLN C 1 71 ? 85.525 15.040 24.979 1.00 51.53 68 GLN C C 1
ATOM 5953 O O . GLN C 1 71 ? 85.217 15.737 24.006 1.00 51.04 68 GLN C O 1
ATOM 5959 N N . GLU C 1 72 ? 86.766 14.578 25.165 1.00 54.10 69 GLU C N 1
ATOM 5960 C CA . GLU C 1 72 ? 87.905 14.972 24.332 1.00 50.07 69 GLU C CA 1
ATOM 5961 C C . GLU C 1 72 ? 88.603 13.696 23.865 1.00 43.05 69 GLU C C 1
ATOM 5962 O O . GLU C 1 72 ? 89.578 13.247 24.473 1.00 48.32 69 GLU C O 1
ATOM 5968 N N . TYR C 1 73 ? 88.088 13.118 22.776 1.00 41.24 70 TYR C N 1
ATOM 5969 C CA . TYR C 1 73 ? 88.679 11.907 22.214 1.00 36.72 70 TYR C CA 1
ATOM 5970 C C . TYR C 1 73 ? 90.132 12.130 21.824 1.00 41.20 70 TYR C C 1
ATOM 5971 O O . TYR C 1 73 ? 90.968 11.232 21.979 1.00 48.27 70 TYR C O 1
ATOM 5980 N N . ALA C 1 74 ? 90.448 13.318 21.300 1.00 42.24 71 ALA C N 1
ATOM 5981 C CA . ALA C 1 74 ? 91.800 13.607 20.833 1.00 42.90 71 ALA C CA 1
ATOM 5982 C C . ALA C 1 74 ? 92.849 13.433 21.925 1.00 47.41 71 ALA C C 1
ATOM 5983 O O . ALA C 1 74 ? 94.020 13.199 21.606 1.00 49.97 71 ALA C O 1
ATOM 5985 N N . VAL C 1 75 ? 92.460 13.538 23.199 1.00 40.03 72 VAL C N 1
ATOM 5986 C CA . VAL C 1 75 ? 93.421 13.383 24.292 1.00 48.06 72 VAL C CA 1
ATOM 5987 C C . VAL C 1 75 ? 94.024 11.983 24.274 1.00 52.30 72 VAL C C 1
ATOM 5988 O O . VAL C 1 75 ? 95.247 11.809 24.343 1.00 53.22 72 VAL C O 1
ATOM 5992 N N . TYR C 1 76 ? 93.174 10.963 24.169 1.00 49.66 73 TYR C N 1
ATOM 5993 C CA . TYR C 1 76 ? 93.652 9.588 24.231 1.00 49.22 73 TYR C CA 1
ATOM 5994 C C . TYR C 1 76 ? 94.275 9.137 22.919 1.00 48.60 73 TYR C C 1
ATOM 5995 O O . TYR C 1 76 ? 95.180 8.294 22.928 1.00 49.04 73 TYR C O 1
ATOM 6004 N N . GLU C 1 77 ? 93.805 9.678 21.792 1.00 42.19 74 GLU C N 1
ATOM 6005 C CA . GLU C 1 77 ? 94.476 9.442 20.518 1.00 50.83 74 GLU C CA 1
ATOM 6006 C C . GLU C 1 77 ? 95.940 9.855 20.586 1.00 48.99 74 GLU C C 1
ATOM 6007 O O . GLU C 1 77 ? 96.831 9.097 20.184 1.00 48.43 74 GLU C O 1
ATOM 6013 N N . ALA C 1 78 ? 96.210 11.053 21.112 1.00 53.12 75 ALA C N 1
ATOM 6014 C CA . ALA C 1 78 ? 97.592 11.500 21.256 1.00 46.51 75 ALA C CA 1
ATOM 6015 C C . ALA C 1 78 ? 98.336 10.648 22.274 1.00 46.21 75 ALA C C 1
ATOM 6016 O O . ALA C 1 78 ? 99.514 10.327 22.081 1.00 46.40 75 ALA C O 1
ATOM 6018 N N . LEU C 1 79 ? 97.664 10.283 23.369 1.00 52.02 76 LEU C N 1
ATOM 6019 C CA . LEU C 1 79 ? 98.250 9.371 24.345 1.00 50.45 76 LEU C CA 1
ATOM 6020 C C . LEU C 1 79 ? 98.700 8.076 23.681 1.00 54.05 76 LEU C C 1
ATOM 6021 O O . LEU C 1 79 ? 99.815 7.596 23.913 1.00 55.78 76 LEU C O 1
ATOM 6026 N N . GLN C 1 80 ? 97.837 7.499 22.843 1.00 55.32 77 GLN C N 1
ATOM 6027 C CA . GLN C 1 80 ? 98.169 6.237 22.192 1.00 49.96 77 GLN C CA 1
ATOM 6028 C C . GLN C 1 80 ? 99.336 6.404 21.229 1.00 51.53 77 GLN C C 1
ATOM 6029 O O . GLN C 1 80 ? 100.286 5.614 21.249 1.00 56.09 77 GLN C O 1
ATOM 6035 N N . LEU C 1 81 ? 99.288 7.436 20.382 1.00 46.61 78 LEU C N 1
ATOM 6036 C CA . LEU C 1 81 ? 100.384 7.665 19.446 1.00 51.74 78 LEU C CA 1
ATOM 6037 C C . LEU C 1 81 ? 101.689 7.946 20.178 1.00 54.98 78 LEU C C 1
ATOM 6038 O O . LEU C 1 81 ? 102.760 7.538 19.713 1.00 54.45 78 LEU C O 1
ATOM 6043 N N . GLY C 1 82 ? 101.621 8.630 21.323 1.00 49.35 79 GLY C N 1
ATOM 6044 C CA . GLY C 1 82 ? 102.814 8.801 22.133 1.00 50.51 79 GLY C CA 1
ATOM 6045 C C . GLY C 1 82 ? 103.354 7.473 22.625 1.00 58.18 79 GLY C C 1
ATOM 6046 O O . GLY C 1 82 ? 104.557 7.214 22.562 1.00 53.48 79 GLY C O 1
ATOM 6047 N N . GLU C 1 83 ? 102.463 6.609 23.115 1.00 54.08 80 GLU C N 1
ATOM 6048 C CA . GLU C 1 83 ? 102.873 5.279 23.551 1.00 58.06 80 GLU C CA 1
ATOM 6049 C C . GLU C 1 83 ? 103.468 4.478 22.395 1.00 63.39 80 GLU C C 1
ATOM 6050 O O . GLU C 1 83 ? 104.462 3.764 22.572 1.00 60.72 80 GLU C O 1
ATOM 6056 N N . VAL C 1 84 ? 102.856 4.564 21.210 1.00 57.37 81 VAL C N 1
ATOM 6057 C CA . VAL C 1 84 ? 103.284 3.754 20.068 1.00 54.41 81 VAL C CA 1
ATOM 6058 C C . VAL C 1 84 ? 104.695 4.131 19.627 1.00 58.94 81 VAL C C 1
ATOM 6059 O O . VAL C 1 84 ? 105.610 3.300 19.628 1.00 59.73 81 VAL C O 1
ATOM 6063 N N . PHE C 1 85 ? 104.885 5.392 19.222 1.00 60.41 82 PHE C N 1
ATOM 6064 C CA . PHE C 1 85 ? 106.139 5.798 18.591 1.00 61.86 82 PHE C CA 1
ATOM 6065 C C . PHE C 1 85 ? 107.275 5.976 19.585 1.00 58.08 82 PHE C C 1
ATOM 6066 O O . PHE C 1 85 ? 108.441 5.924 19.182 1.00 52.86 82 PHE C O 1
ATOM 6074 N N . SER C 1 86 ? 106.961 6.171 20.868 1.00 57.69 83 SER C N 1
ATOM 6075 C CA . SER C 1 86 ? 107.974 6.029 21.905 1.00 63.84 83 SER C CA 1
ATOM 6076 C C . SER C 1 86 ? 108.440 4.586 22.024 1.00 68.58 83 SER C C 1
ATOM 6077 O O . SER C 1 86 ? 109.476 4.337 22.649 1.00 68.39 83 SER C O 1
ATOM 6080 N N . ARG C 1 87 ? 107.671 3.635 21.483 1.00 63.27 84 ARG C N 1
ATOM 6081 C CA . ARG C 1 87 ? 108.029 2.221 21.484 1.00 65.65 84 ARG C CA 1
ATOM 6082 C C . ARG C 1 87 ? 108.443 1.713 20.105 1.00 65.76 84 ARG C C 1
ATOM 6083 O O . ARG C 1 87 ? 108.357 0.507 19.844 1.00 66.16 84 ARG C O 1
ATOM 6091 N N . ALA C 1 88 ? 108.887 2.608 19.218 1.00 62.00 85 ALA C N 1
ATOM 6092 C CA . ALA C 1 88 ? 109.192 2.222 17.843 1.00 63.06 85 ALA C CA 1
ATOM 6093 C C . ALA C 1 88 ? 110.191 1.073 17.784 1.00 66.82 85 ALA C C 1
ATOM 6094 O O . ALA C 1 88 ? 110.034 0.147 16.980 1.00 61.66 85 ALA C O 1
ATOM 6096 N N . ASN C 1 89 ? 111.225 1.111 18.629 1.00 64.38 86 ASN C N 1
ATOM 6097 C CA . ASN C 1 89 ? 112.291 0.119 18.556 1.00 64.92 86 ASN C CA 1
ATOM 6098 C C . ASN C 1 89 ? 111.921 -1.218 19.182 1.00 64.78 86 ASN C C 1
ATOM 6099 O O . ASN C 1 89 ? 112.778 -2.104 19.255 1.00 70.33 86 ASN C O 1
ATOM 6104 N N . GLU C 1 90 ? 110.684 -1.386 19.633 1.00 60.69 87 GLU C N 1
ATOM 6105 C CA . GLU C 1 90 ? 110.158 -2.695 19.988 1.00 58.70 87 GLU C CA 1
ATOM 6106 C C . GLU C 1 90 ? 109.446 -3.388 18.832 1.00 64.24 87 GLU C C 1
ATOM 6107 O O . GLU C 1 90 ? 108.920 -4.491 19.021 1.00 58.65 87 GLU C O 1
ATOM 6113 N N . PHE C 1 91 ? 109.422 -2.785 17.644 1.00 61.13 88 PHE C N 1
ATOM 6114 C CA . PHE C 1 91 ? 108.660 -3.321 16.526 1.00 56.93 88 PHE C CA 1
ATOM 6115 C C . PHE C 1 91 ? 109.487 -3.309 15.249 1.00 58.95 88 PHE C C 1
ATOM 6116 O O . PHE C 1 91 ? 110.329 -2.433 15.038 1.00 56.70 88 PHE C O 1
ATOM 6124 N N . ASP C 1 92 ? 109.226 -4.300 14.393 1.00 62.24 89 ASP C N 1
ATOM 6125 C CA . ASP C 1 92 ? 109.799 -4.308 13.053 1.00 52.91 89 ASP C CA 1
ATOM 6126 C C . ASP C 1 92 ? 108.988 -3.452 12.091 1.00 53.56 89 ASP C C 1
ATOM 6127 O O . ASP C 1 92 ? 109.552 -2.870 11.159 1.00 57.68 89 ASP C O 1
ATOM 6132 N N . VAL C 1 93 ? 107.679 -3.359 12.302 1.00 55.09 90 VAL C N 1
ATOM 6133 C CA . VAL C 1 93 ? 106.810 -2.552 11.453 1.00 51.58 90 VAL C CA 1
ATOM 6134 C C . VAL C 1 93 ? 105.630 -2.080 12.290 1.00 52.61 90 VAL C C 1
ATOM 6135 O O . VAL C 1 93 ? 105.128 -2.811 13.150 1.00 51.80 90 VAL C O 1
ATOM 6139 N N . ILE C 1 94 ? 105.198 -0.846 12.044 1.00 51.82 91 ILE C N 1
ATOM 6140 C CA . ILE C 1 94 ? 104.020 -0.269 12.678 1.00 48.06 91 ILE C CA 1
ATOM 6141 C C . ILE C 1 94 ? 102.949 -0.106 11.611 1.00 44.40 91 ILE C C 1
ATOM 6142 O O . ILE C 1 94 ? 103.196 0.509 10.567 1.00 45.10 91 ILE C O 1
ATOM 6147 N N . HIS C 1 95 ? 101.772 -0.673 11.859 1.00 42.61 92 HIS C N 1
ATOM 6148 C CA . HIS C 1 95 ? 100.645 -0.594 10.936 1.00 40.41 92 HIS C CA 1
ATOM 6149 C C . HIS C 1 95 ? 99.575 0.288 11.569 1.00 49.19 92 HIS C C 1
ATOM 6150 O O . HIS C 1 95 ? 98.867 -0.144 12.485 1.00 42.65 92 HIS C O 1
ATOM 6157 N N . SER C 1 96 ? 99.444 1.512 11.066 1.00 48.86 93 SER C N 1
ATOM 6158 C CA . SER C 1 96 ? 98.564 2.510 11.656 1.00 46.53 93 SER C CA 1
ATOM 6159 C C . SER C 1 96 ? 97.244 2.572 10.901 1.00 46.33 93 SER C C 1
ATOM 6160 O O . SER C 1 96 ? 97.217 2.571 9.667 1.00 50.89 93 SER C O 1
ATOM 6163 N N . HIS C 1 97 ? 96.148 2.633 11.657 1.00 41.82 94 HIS C N 1
ATOM 6164 C CA . HIS C 1 97 ? 94.806 2.729 11.096 1.00 42.79 94 HIS C CA 1
ATOM 6165 C C . HIS C 1 97 ? 94.068 3.970 11.592 1.00 47.56 94 HIS C C 1
ATOM 6166 O O . HIS C 1 97 ? 92.840 4.043 11.474 1.00 46.84 94 HIS C O 1
ATOM 6173 N N . VAL C 1 98 ? 94.792 4.948 12.142 1.00 45.04 95 VAL C N 1
ATOM 6174 C CA . VAL C 1 98 ? 94.186 6.115 12.776 1.00 46.38 95 VAL C CA 1
ATOM 6175 C C . VAL C 1 98 ? 94.188 7.338 11.860 1.00 47.44 95 VAL C C 1
ATOM 6176 O O . VAL C 1 98 ? 93.887 8.447 12.316 1.00 43.84 95 VAL C O 1
ATOM 6180 N N . GLY C 1 99 ? 94.539 7.169 10.585 1.00 42.21 96 GLY C N 1
ATOM 6181 C CA . GLY C 1 99 ? 94.447 8.265 9.633 1.00 39.47 96 GLY C CA 1
ATOM 6182 C C . GLY C 1 99 ? 95.667 9.174 9.631 1.00 45.69 96 GLY C C 1
ATOM 6183 O O . GLY C 1 99 ? 96.786 8.769 9.955 1.00 44.15 96 GLY C O 1
ATOM 6184 N N . TYR C 1 100 ? 95.432 10.434 9.251 1.00 46.62 97 TYR C N 1
ATOM 6185 C CA . TYR C 1 100 ? 96.523 11.360 8.964 1.00 48.41 97 TYR C CA 1
ATOM 6186 C C . TYR C 1 100 ? 97.265 11.811 10.215 1.00 47.94 97 TYR C C 1
ATOM 6187 O O . TYR C 1 100 ? 98.407 12.271 10.108 1.00 48.65 97 TYR C O 1
ATOM 6196 N N . THR C 1 101 ? 96.648 11.684 11.393 1.00 46.57 98 THR C N 1
ATOM 6197 C CA . THR C 1 101 ? 97.246 12.170 12.634 1.00 46.24 98 THR C CA 1
ATOM 6198 C C . THR C 1 101 ? 98.563 11.483 12.978 1.00 49.79 98 THR C C 1
ATOM 6199 O O . THR C 1 101 ? 99.261 11.946 13.888 1.00 48.44 98 THR C O 1
ATOM 6203 N N . ALA C 1 102 ? 98.918 10.399 12.288 1.00 48.12 99 ALA C N 1
ATOM 6204 C CA . ALA C 1 102 ? 100.149 9.671 12.555 1.00 46.99 99 ALA C CA 1
ATOM 6205 C C . ALA C 1 102 ? 101.264 10.009 11.577 1.00 50.50 99 ALA C C 1
ATOM 6206 O O . ALA C 1 102 ? 102.395 9.548 11.768 1.00 48.10 99 ALA C O 1
ATOM 6208 N N . LEU C 1 103 ? 100.974 10.795 10.539 1.00 51.73 100 LEU C N 1
ATOM 6209 C CA . LEU C 1 103 ? 101.994 11.119 9.543 1.00 57.54 100 LEU C CA 1
ATOM 6210 C C . LEU C 1 103 ? 103.161 11.911 10.119 1.00 54.99 100 LEU C C 1
ATOM 6211 O O . LEU C 1 103 ? 104.316 11.532 9.858 1.00 57.89 100 LEU C O 1
ATOM 6216 N N . PRO C 1 104 ? 102.961 12.992 10.886 1.00 55.31 101 PRO C N 1
ATOM 6217 C CA . PRO C 1 104 ? 104.126 13.726 11.412 1.00 52.22 101 PRO C CA 1
ATOM 6218 C C . PRO C 1 104 ? 104.995 12.911 12.358 1.00 53.98 101 PRO C C 1
ATOM 6219 O O . PRO C 1 104 ? 106.172 13.248 12.525 1.00 60.43 101 PRO C O 1
ATOM 6223 N N . TYR C 1 105 ? 104.463 11.855 12.978 1.00 53.07 102 TYR C N 1
ATOM 6224 C CA . TYR C 1 105 ? 105.285 11.033 13.863 1.00 55.30 102 TYR C CA 1
ATOM 6225 C C . TYR C 1 105 ? 106.281 10.184 13.085 1.00 60.79 102 TYR C C 1
ATOM 6226 O O . TYR C 1 105 ? 107.370 9.888 13.593 1.00 58.79 102 TYR C O 1
ATOM 6235 N N . THR C 1 106 ? 105.930 9.792 11.859 1.00 60.56 103 THR C N 1
ATOM 6236 C CA . THR C 1 106 ? 106.749 8.845 11.109 1.00 65.87 103 THR C CA 1
ATOM 6237 C C . THR C 1 106 ? 108.100 9.435 10.725 1.00 68.44 103 THR C C 1
ATOM 6238 O O . THR C 1 106 ? 109.109 8.720 10.727 1.00 67.53 103 THR C O 1
ATOM 6242 N N . SER C 1 107 ? 108.152 10.731 10.421 1.00 70.20 104 SER C N 1
ATOM 6243 C CA . SER C 1 107 ? 109.417 11.356 10.053 1.00 75.67 104 SER C CA 1
ATOM 6244 C C . SER C 1 107 ? 110.398 11.439 11.214 1.00 72.59 104 SER C C 1
ATOM 6245 O O . SER C 1 107 ? 111.562 11.792 10.994 1.00 77.93 104 SER C O 1
ATOM 6248 N N . LEU C 1 108 ? 109.960 11.130 12.433 1.00 67.70 105 LEU C N 1
ATOM 6249 C CA . LEU C 1 108 ? 110.788 11.263 13.621 1.00 66.10 105 LEU C CA 1
ATOM 6250 C C . LEU C 1 108 ? 111.359 9.937 14.083 1.00 63.37 105 LEU C C 1
ATOM 6251 O O . LEU C 1 108 ? 112.218 9.922 14.970 1.00 61.95 105 LEU C O 1
ATOM 6256 N N . VAL C 1 109 ? 110.901 8.824 13.524 1.00 62.10 106 VAL C N 1
ATOM 6257 C CA . VAL C 1 109 ? 111.448 7.533 13.908 1.00 60.21 106 VAL C CA 1
ATOM 6258 C C . VAL C 1 109 ? 112.075 6.845 12.697 1.00 54.93 106 VAL C C 1
ATOM 6259 O O . VAL C 1 109 ? 111.748 7.152 11.544 1.00 59.05 106 VAL C O 1
ATOM 6263 N N . LYS C 1 110 ? 112.961 5.853 12.994 1.00 51.12 107 LYS C N 1
ATOM 6264 C CA . LYS C 1 110 ? 113.577 4.922 12.026 1.00 51.79 107 LYS C CA 1
ATOM 6265 C C . LYS C 1 110 ? 112.778 3.668 11.780 1.00 58.57 107 LYS C C 1
ATOM 6266 O O . LYS C 1 110 ? 112.998 3.036 10.747 1.00 65.92 107 LYS C O 1
ATOM 6272 N N . THR C 1 111 ? 111.936 3.241 12.717 1.00 56.30 108 THR C N 1
ATOM 6273 C CA . THR C 1 111 ? 111.042 2.110 12.467 1.00 54.82 108 THR C CA 1
ATOM 6274 C C . THR C 1 111 ? 110.061 2.444 11.339 1.00 54.93 108 THR C C 1
ATOM 6275 O O . THR C 1 111 ? 109.372 3.469 11.414 1.00 54.93 108 THR C O 1
ATOM 6279 N N . PRO C 1 112 ? 109.947 1.610 10.300 1.00 52.50 109 PRO C N 1
ATOM 6280 C CA . PRO C 1 112 ? 108.992 1.912 9.219 1.00 52.51 109 PRO C CA 1
ATOM 6281 C C . PRO C 1 112 ? 107.531 1.759 9.641 1.00 56.24 109 PRO C C 1
ATOM 6282 O O . PRO C 1 112 ? 107.170 0.859 10.404 1.00 54.39 109 PRO C O 1
ATOM 6286 N N . VAL C 1 113 ? 106.682 2.644 9.110 1.00 57.36 110 VAL C N 1
ATOM 6287 C CA . VAL C 1 113 ? 105.258 2.689 9.428 1.00 50.36 110 VAL C CA 1
ATOM 6288 C C . VAL C 1 113 ? 104.446 2.475 8.156 1.00 48.35 110 VAL C C 1
ATOM 6289 O O . VAL C 1 113 ? 104.802 2.987 7.089 1.00 52.27 110 VAL C O 1
ATOM 6293 N N . VAL C 1 114 ? 103.359 1.713 8.271 1.00 42.94 111 VAL C N 1
ATOM 6294 C CA . VAL C 1 114 ? 102.427 1.469 7.176 1.00 41.72 111 VAL C CA 1
ATOM 6295 C C . VAL C 1 114 ? 101.069 2.047 7.554 1.00 45.93 111 VAL C C 1
ATOM 6296 O O . VAL C 1 114 ? 100.552 1.766 8.642 1.00 48.18 111 VAL C O 1
ATOM 6300 N N . HIS C 1 115 ? 100.494 2.851 6.658 1.00 42.82 112 HIS C N 1
ATOM 6301 C CA . HIS C 1 115 ? 99.206 3.506 6.879 1.00 44.96 112 HIS C CA 1
ATOM 6302 C C . HIS C 1 115 ? 98.158 2.865 5.977 1.00 48.51 112 HIS C C 1
ATOM 6303 O O . HIS C 1 115 ? 98.228 2.993 4.750 1.00 47.89 112 HIS C O 1
ATOM 6310 N N . THR C 1 116 ? 97.181 2.189 6.578 1.00 45.46 113 THR C N 1
ATOM 6311 C CA . THR C 1 116 ? 96.005 1.751 5.835 1.00 48.28 113 THR C CA 1
ATOM 6312 C C . THR C 1 116 ? 94.984 2.883 5.807 1.00 50.93 113 THR C C 1
ATOM 6313 O O . THR C 1 116 ? 94.484 3.301 6.857 1.00 49.19 113 THR C O 1
ATOM 6317 N N . LEU C 1 117 ? 94.675 3.377 4.610 1.00 49.19 114 LEU C N 1
ATOM 6318 C CA . LEU C 1 117 ? 93.668 4.419 4.451 1.00 45.47 114 LEU C CA 1
ATOM 6319 C C . LEU C 1 117 ? 92.278 3.812 4.606 1.00 45.78 114 LEU C C 1
ATOM 6320 O O . LEU C 1 117 ? 91.890 2.927 3.837 1.00 48.22 114 LEU C O 1
ATOM 6325 N N . HIS C 1 118 ? 91.537 4.279 5.607 1.00 41.98 115 HIS C N 1
ATOM 6326 C CA . HIS C 1 118 ? 90.176 3.826 5.848 1.00 44.97 115 HIS C CA 1
ATOM 6327 C C . HIS C 1 118 ? 89.126 4.866 5.485 1.00 42.58 115 HIS C C 1
ATOM 6328 O O . HIS C 1 118 ? 87.931 4.606 5.668 1.00 44.34 115 HIS C O 1
ATOM 6335 N N . GLY C 1 119 ? 89.531 6.038 4.986 1.00 37.18 116 GLY C N 1
ATOM 6336 C CA . GLY C 1 119 ? 88.622 7.151 4.834 1.00 41.62 116 GLY C CA 1
ATOM 6337 C C . GLY C 1 119 ? 88.660 7.760 3.444 1.00 48.55 116 GLY C C 1
ATOM 6338 O O . GLY C 1 119 ? 89.454 7.376 2.579 1.00 43.02 116 GLY C O 1
ATOM 6339 N N . ARG C 1 120 ? 87.762 8.720 3.251 1.00 57.96 117 ARG C N 1
ATOM 6340 C CA . ARG C 1 120 ? 87.676 9.487 2.017 1.00 51.08 117 ARG C CA 1
ATOM 6341 C C . ARG C 1 120 ? 88.695 10.621 2.019 1.00 49.01 117 ARG C C 1
ATOM 6342 O O . ARG C 1 120 ? 88.978 11.220 3.061 1.00 51.94 117 ARG C O 1
ATOM 6350 N N . PHE C 1 121 ? 89.262 10.903 0.850 1.00 49.68 118 PHE C N 1
ATOM 6351 C CA . PHE C 1 121 ? 90.073 12.103 0.695 1.00 49.25 118 PHE C CA 1
ATOM 6352 C C . PHE C 1 121 ? 89.187 13.345 0.707 1.00 49.28 118 PHE C C 1
ATOM 6353 O O . PHE C 1 121 ? 88.129 13.379 0.074 1.00 44.64 118 PHE C O 1
ATOM 6361 N N . THR C 1 122 ? 89.622 14.366 1.440 1.00 51.90 119 THR C N 1
ATOM 6362 C CA . THR C 1 122 ? 88.912 15.634 1.521 1.00 49.46 119 THR C CA 1
ATOM 6363 C C . THR C 1 122 ? 89.830 16.758 1.066 1.00 49.77 119 THR C C 1
ATOM 6364 O O . THR C 1 122 ? 91.054 16.612 1.038 1.00 52.04 119 THR C O 1
ATOM 6368 N N . ALA C 1 123 ? 89.218 17.890 0.708 1.00 48.75 120 ALA C N 1
ATOM 6369 C CA . ALA C 1 123 ? 89.988 19.080 0.354 1.00 47.26 120 ALA C CA 1
ATOM 6370 C C . ALA C 1 123 ? 91.038 19.411 1.406 1.00 50.60 120 ALA C C 1
ATOM 6371 O O . ALA C 1 123 ? 92.127 19.886 1.067 1.00 50.51 120 ALA C O 1
ATOM 6373 N N . ASP C 1 124 ? 90.741 19.151 2.681 1.00 51.92 121 ASP C N 1
ATOM 6374 C CA . ASP C 1 124 ? 91.689 19.457 3.747 1.00 53.94 121 ASP C CA 1
ATOM 6375 C C . ASP C 1 124 ? 92.775 18.389 3.861 1.00 49.42 121 ASP C C 1
ATOM 6376 O O . ASP C 1 124 ? 93.969 18.697 3.788 1.00 57.33 121 ASP C O 1
ATOM 6381 N N . ASN C 1 125 ? 92.383 17.125 4.049 1.00 51.88 122 ASN C N 1
ATOM 6382 C CA . ASN C 1 125 ? 93.374 16.084 4.315 1.00 53.40 122 ASN C CA 1
ATOM 6383 C C . ASN C 1 125 ? 94.277 15.798 3.120 1.00 52.56 122 ASN C C 1
ATOM 6384 O O . ASN C 1 125 ? 95.374 15.266 3.311 1.00 49.04 122 ASN C O 1
ATOM 6389 N N . GLU C 1 126 ? 93.842 16.130 1.901 1.00 53.28 123 GLU C N 1
ATOM 6390 C CA . GLU C 1 126 ? 94.667 15.884 0.720 1.00 53.36 123 GLU C CA 1
ATOM 6391 C C . GLU C 1 126 ? 96.060 16.493 0.847 1.00 59.80 123 GLU C C 1
ATOM 6392 O O . GLU C 1 126 ? 97.050 15.883 0.426 1.00 62.85 123 GLU C O 1
ATOM 6398 N N . ARG C 1 127 ? 96.165 17.694 1.421 1.00 57.28 124 ARG C N 1
ATOM 6399 C CA . ARG C 1 127 ? 97.467 18.352 1.474 1.00 63.67 124 ARG C CA 1
ATOM 6400 C C . ARG C 1 127 ? 98.362 17.823 2.592 1.00 57.30 124 ARG C C 1
ATOM 6401 O O . ARG C 1 127 ? 99.589 17.856 2.447 1.00 63.48 124 ARG C O 1
ATOM 6409 N N . ILE C 1 128 ? 97.802 17.343 3.709 1.00 56.21 125 ILE C N 1
ATOM 6410 C CA . ILE C 1 128 ? 98.686 16.741 4.707 1.00 51.82 125 ILE C CA 1
ATOM 6411 C C . ILE C 1 128 ? 99.197 15.407 4.187 1.00 55.77 125 ILE C C 1
ATOM 6412 O O . ILE C 1 128 ? 100.338 15.018 4.464 1.00 61.20 125 ILE C O 1
ATOM 6417 N N . PHE C 1 129 ? 98.376 14.693 3.414 1.00 54.44 126 PHE C N 1
ATOM 6418 C CA . PHE C 1 129 ? 98.864 13.499 2.739 1.00 50.14 126 PHE C CA 1
ATOM 6419 C C . PHE C 1 129 ? 99.865 13.875 1.658 1.00 59.60 126 PHE C C 1
ATOM 6420 O O . PHE C 1 129 ? 100.881 13.193 1.477 1.00 61.82 126 PHE C O 1
ATOM 6428 N N . SER C 1 130 ? 99.585 14.961 0.930 1.00 59.99 127 SER C N 1
ATOM 6429 C CA . SER C 1 130 ? 100.523 15.489 -0.057 1.00 62.80 127 SER C CA 1
ATOM 6430 C C . SER C 1 130 ? 101.897 15.734 0.556 1.00 63.51 127 SER C C 1
ATOM 6431 O O . SER C 1 130 ? 102.923 15.338 -0.009 1.00 63.56 127 SER C O 1
ATOM 6434 N N . GLN C 1 131 ? 101.934 16.405 1.713 1.00 55.26 128 GLN C N 1
ATOM 6435 C CA . GLN C 1 131 ? 103.202 16.720 2.365 1.00 58.54 128 GLN C CA 1
ATOM 6436 C C . GLN C 1 131 ? 103.990 15.472 2.733 1.00 57.75 128 GLN C C 1
ATOM 6437 O O . GLN C 1 131 ? 105.209 15.551 2.920 1.00 55.91 128 GLN C O 1
ATOM 6443 N N . TYR C 1 132 ? 103.325 14.331 2.853 1.00 59.46 129 TYR C N 1
ATOM 6444 C CA . TYR C 1 132 ? 103.948 13.074 3.241 1.00 62.20 129 TYR C CA 1
ATOM 6445 C C . TYR C 1 132 ? 103.728 12.015 2.168 1.00 58.15 129 TYR C C 1
ATOM 6446 O O . TYR C 1 132 ? 103.465 10.854 2.466 1.00 61.72 129 TYR C O 1
ATOM 6455 N N . ARG C 1 133 ? 103.790 12.415 0.897 1.00 58.03 130 ARG C N 1
ATOM 6456 C CA . ARG C 1 133 ? 103.442 11.494 -0.182 1.00 58.85 130 ARG C CA 1
ATOM 6457 C C . ARG C 1 133 ? 104.409 10.314 -0.277 1.00 54.47 130 ARG C C 1
ATOM 6458 O O . ARG C 1 133 ? 104.028 9.244 -0.762 1.00 57.55 130 ARG C O 1
ATOM 6466 N N . ASN C 1 134 ? 105.655 10.485 0.170 1.00 52.85 131 ASN C N 1
ATOM 6467 C CA . ASN C 1 134 ? 106.667 9.434 0.086 1.00 57.09 131 ASN C CA 1
ATOM 6468 C C . ASN C 1 134 ? 106.583 8.485 1.275 1.00 64.48 131 ASN C C 1
ATOM 6469 O O . ASN C 1 134 ? 107.572 7.858 1.669 1.00 71.35 131 ASN C O 1
ATOM 6474 N N . GLN C 1 135 ? 105.393 8.374 1.836 1.00 57.82 132 GLN C N 1
ATOM 6475 C CA . GLN C 1 135 ? 105.064 7.499 2.947 1.00 61.43 132 GLN C CA 1
ATOM 6476 C C . GLN C 1 135 ? 104.372 6.238 2.429 1.00 64.15 132 GLN C C 1
ATOM 6477 O O . GLN C 1 135 ? 103.896 6.185 1.293 1.00 63.01 132 GLN C O 1
ATOM 6483 N N . ASN C 1 136 ? 104.320 5.205 3.272 1.00 60.88 133 ASN C N 1
ATOM 6484 C CA . ASN C 1 136 ? 103.823 3.896 2.834 1.00 57.04 133 ASN C CA 1
ATOM 6485 C C . ASN C 1 136 ? 102.336 3.789 3.150 1.00 55.84 133 ASN C C 1
ATOM 6486 O O . ASN C 1 136 ? 101.942 3.358 4.236 1.00 57.15 133 ASN C O 1
ATOM 6491 N N . TYR C 1 137 ? 101.493 4.158 2.188 1.00 58.99 134 TYR C N 1
ATOM 6492 C CA . TYR C 1 137 ? 100.054 4.010 2.363 1.00 58.59 134 TYR C CA 1
ATOM 6493 C C . TYR C 1 137 ? 99.566 2.742 1.666 1.00 54.08 134 TYR C C 1
ATOM 6494 O O . TYR C 1 137 ? 100.156 2.275 0.685 1.00 51.18 134 TYR C O 1
ATOM 6503 N N . VAL C 1 138 ? 98.478 2.186 2.194 1.00 49.39 135 VAL C N 1
ATOM 6504 C CA . VAL C 1 138 ? 97.795 1.039 1.609 1.00 42.29 135 VAL C CA 1
ATOM 6505 C C . VAL C 1 138 ? 96.329 1.408 1.459 1.00 44.68 135 VAL C C 1
ATOM 6506 O O . VAL C 1 138 ? 95.689 1.824 2.432 1.00 52.59 135 VAL C O 1
ATOM 6510 N N . SER C 1 139 ? 95.802 1.275 0.248 1.00 48.04 136 SER C N 1
ATOM 6511 C CA . SER C 1 139 ? 94.403 1.579 -0.009 1.00 47.79 136 SER C CA 1
ATOM 6512 C C . SER C 1 139 ? 93.537 0.334 0.138 1.00 46.77 136 SER C C 1
ATOM 6513 O O . SER C 1 139 ? 93.992 -0.795 -0.066 1.00 51.32 136 SER C O 1
ATOM 6516 N N . ILE C 1 140 ? 92.274 0.554 0.512 1.00 44.48 137 ILE C N 1
ATOM 6517 C CA . ILE C 1 140 ? 91.300 -0.524 0.623 1.00 45.48 137 ILE C CA 1
ATOM 6518 C C . ILE C 1 140 ? 90.428 -0.643 -0.614 1.00 45.14 137 ILE C C 1
ATOM 6519 O O . ILE C 1 140 ? 89.559 -1.523 -0.668 1.00 43.38 137 ILE C O 1
ATOM 6524 N N . SER C 1 141 ? 90.626 0.224 -1.605 1.00 49.83 138 SER C N 1
ATOM 6525 C CA . SER C 1 141 ? 89.944 0.136 -2.888 1.00 43.80 138 SER C CA 1
ATOM 6526 C C . SER C 1 141 ? 90.692 1.012 -3.877 1.00 47.18 138 SER C C 1
ATOM 6527 O O . SER C 1 141 ? 91.399 1.946 -3.493 1.00 52.20 138 SER C O 1
ATOM 6530 N N . HIS C 1 142 ? 90.536 0.690 -5.160 1.00 51.23 139 HIS C N 1
ATOM 6531 C CA . HIS C 1 142 ? 91.180 1.494 -6.192 1.00 53.89 139 HIS C CA 1
ATOM 6532 C C . HIS C 1 142 ? 90.532 2.869 -6.286 1.00 52.15 139 HIS C C 1
ATOM 6533 O O . HIS C 1 142 ? 91.227 3.881 -6.436 1.00 51.28 139 HIS C O 1
ATOM 6540 N N . SER C 1 143 ? 89.200 2.926 -6.189 1.00 48.13 140 SER C N 1
ATOM 6541 C CA . SER C 1 143 ? 88.499 4.205 -6.194 1.00 53.49 140 SER C CA 1
ATOM 6542 C C . SER C 1 143 ? 88.963 5.116 -5.064 1.00 58.64 140 SER C C 1
ATOM 6543 O O . SER C 1 143 ? 88.731 6.329 -5.124 1.00 50.63 140 SER C O 1
ATOM 6546 N N . GLN C 1 144 ? 89.580 4.553 -4.020 1.00 56.69 141 GLN C N 1
ATOM 6547 C CA . GLN C 1 144 ? 90.118 5.377 -2.946 1.00 53.48 141 GLN C CA 1
ATOM 6548 C C . GLN C 1 144 ? 91.368 6.133 -3.380 1.00 55.14 141 GLN C C 1
ATOM 6549 O O . GLN C 1 144 ? 91.636 7.222 -2.860 1.00 56.79 141 GLN C O 1
ATOM 6555 N N . ARG C 1 145 ? 92.132 5.603 -4.341 1.00 57.49 142 AR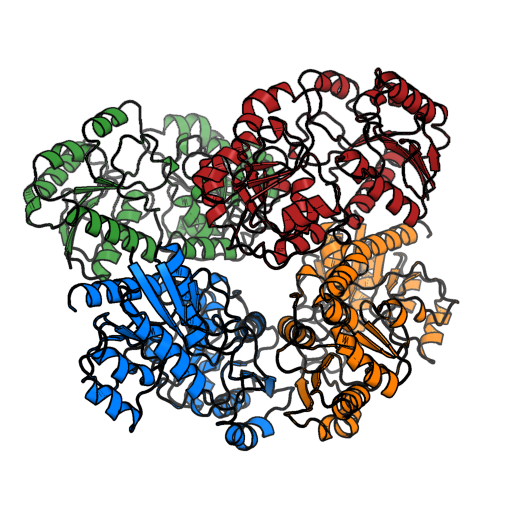G C N 1
ATOM 6556 C CA . ARG C 1 145 ? 93.398 6.228 -4.725 1.00 52.92 142 ARG C CA 1
ATOM 6557 C C . ARG C 1 145 ? 93.129 7.496 -5.527 1.00 55.76 142 ARG C C 1
ATOM 6558 O O . ARG C 1 145 ? 93.694 7.700 -6.606 1.00 56.87 142 ARG C O 1
ATOM 6566 N N . GLN C 1 146 ? 92.278 8.361 -4.982 1.00 58.87 143 GLN C N 1
ATOM 6567 C CA . GLN C 1 146 ? 91.806 9.576 -5.627 1.00 51.34 143 GLN C CA 1
ATOM 6568 C C . GLN C 1 146 ? 92.893 10.640 -5.766 1.00 57.85 143 GLN C C 1
ATOM 6569 O O . GLN C 1 146 ? 92.672 11.646 -6.452 1.00 67.32 143 GLN C O 1
ATOM 6575 N N . LEU C 1 147 ? 94.071 10.322 -5.218 1.00 59.24 144 LEU C N 1
ATOM 6576 C CA . LEU C 1 147 ? 95.263 11.195 -5.291 1.00 63.12 144 LEU C CA 1
ATOM 6577 C C . LEU C 1 147 ? 96.404 10.308 -5.753 1.00 64.74 144 LEU C C 1
ATOM 6578 O O . LEU C 1 147 ? 96.976 9.618 -4.907 1.00 67.67 144 LEU C O 1
ATOM 6583 N N . ARG C 1 148 ? 96.743 10.328 -7.033 1.00 71.78 145 ARG C N 1
ATOM 6584 C CA . ARG C 1 148 ? 97.771 9.373 -7.526 1.00 71.39 145 ARG C CA 1
ATOM 6585 C C . ARG C 1 148 ? 99.168 9.767 -7.039 1.00 72.88 145 ARG C C 1
ATOM 6586 O O . ARG C 1 148 ? 100.072 8.921 -7.148 1.00 70.68 145 ARG C O 1
ATOM 6594 N N . GLU C 1 149 ? 99.335 10.989 -6.528 1.00 73.41 146 GLU C N 1
ATOM 6595 C CA . GLU C 1 149 ? 100.683 11.465 -6.132 1.00 66.85 146 GLU C CA 1
ATOM 6596 C C . GLU C 1 149 ? 101.159 10.699 -4.896 1.00 73.09 146 GLU C C 1
ATOM 6597 O O . GLU C 1 149 ? 102.299 10.938 -4.470 1.00 71.35 146 GLU C O 1
ATOM 6603 N N . LEU C 1 150 ? 100.340 9.792 -4.366 1.00 63.82 147 LEU C N 1
ATOM 6604 C CA . LEU C 1 150 ? 100.801 9.095 -3.172 1.00 58.65 147 LEU C CA 1
ATOM 6605 C C . LEU C 1 150 ? 101.543 7.806 -3.542 1.00 60.85 147 LEU C C 1
ATOM 6606 O O . LEU C 1 150 ? 101.332 7.219 -4.607 1.00 61.04 147 LEU C O 1
ATOM 6611 N N . ASN C 1 151 ? 102.427 7.371 -2.636 1.00 58.34 148 ASN C N 1
ATOM 6612 C CA . ASN C 1 151 ? 103.224 6.146 -2.801 1.00 57.48 148 ASN C CA 1
ATOM 6613 C C . ASN C 1 151 ? 102.423 4.938 -2.322 1.00 54.99 148 ASN C C 1
ATOM 6614 O O . ASN C 1 151 ? 102.672 4.368 -1.258 1.00 58.81 148 ASN C O 1
ATOM 6619 N N . TYR C 1 152 ? 101.460 4.514 -3.132 1.00 53.01 149 TYR C N 1
ATOM 6620 C CA . TYR C 1 152 ? 100.669 3.341 -2.771 1.00 50.70 149 TYR C CA 1
ATOM 6621 C C . TYR C 1 152 ? 101.496 2.071 -2.930 1.00 53.04 149 TYR C C 1
ATOM 6622 O O . TYR C 1 152 ? 101.951 1.751 -4.033 1.00 54.50 149 TYR C O 1
ATOM 6631 N N . ILE C 1 153 ? 101.698 1.349 -1.825 1.00 54.38 150 ILE C N 1
ATOM 6632 C CA . ILE C 1 153 ? 102.411 0.078 -1.906 1.00 53.33 150 ILE C CA 1
ATOM 6633 C C . ILE C 1 153 ? 101.540 -0.989 -2.560 1.00 56.77 150 ILE C C 1
ATOM 6634 O O . ILE C 1 153 ? 102.027 -1.798 -3.359 1.00 52.14 150 ILE C O 1
ATOM 6639 N N . ALA C 1 154 ? 100.244 -0.997 -2.253 1.00 51.70 151 ALA C N 1
ATOM 6640 C CA . ALA C 1 154 ? 99.331 -2.006 -2.778 1.00 48.46 151 ALA C CA 1
ATOM 6641 C C . ALA C 1 154 ? 97.906 -1.626 -2.409 1.00 55.46 151 ALA C C 1
ATOM 6642 O O . ALA C 1 154 ? 97.673 -0.822 -1.501 1.00 54.05 151 ALA C O 1
ATOM 6644 N N . THR C 1 155 ? 96.956 -2.199 -3.146 1.00 51.62 152 THR C N 1
ATOM 6645 C CA . THR C 1 155 ? 95.557 -2.210 -2.741 1.00 45.64 152 THR C CA 1
ATOM 6646 C C . THR C 1 155 ? 95.257 -3.521 -2.026 1.00 48.69 152 THR C C 1
ATOM 6647 O O . THR C 1 155 ? 95.528 -4.601 -2.561 1.00 46.27 152 THR C O 1
ATOM 6651 N N . VAL C 1 156 ? 94.721 -3.425 -0.810 1.00 47.49 153 VAL C N 1
ATOM 6652 C CA . VAL C 1 156 ? 94.327 -4.586 -0.018 1.00 38.30 153 VAL C CA 1
ATOM 6653 C C . VAL C 1 156 ? 92.862 -4.388 0.353 1.00 42.60 153 VAL C C 1
ATOM 6654 O O . VAL C 1 156 ? 92.539 -3.559 1.211 1.00 52.75 153 VAL C O 1
ATOM 6658 N N . TYR C 1 157 ? 91.972 -5.121 -0.311 1.00 41.62 154 TYR C N 1
ATOM 6659 C CA . TYR C 1 157 ? 90.552 -5.067 0.011 1.00 43.32 154 TYR C CA 1
ATOM 6660 C C . TYR C 1 157 ? 90.296 -5.551 1.436 1.00 49.53 154 TYR C C 1
ATOM 6661 O O . TYR C 1 157 ? 91.033 -6.378 1.979 1.00 49.15 154 TYR C O 1
ATOM 6670 N N . ASN C 1 158 ? 89.234 -5.025 2.044 1.00 53.52 155 ASN C N 1
ATOM 6671 C CA . ASN C 1 158 ? 88.851 -5.443 3.384 1.00 48.69 155 ASN C CA 1
ATOM 6672 C C . ASN C 1 158 ? 88.274 -6.859 3.346 1.00 56.91 155 ASN C C 1
ATOM 6673 O O . ASN C 1 158 ? 88.148 -7.485 2.289 1.00 52.16 155 ASN C O 1
ATOM 6678 N N . ALA C 1 159 ? 87.911 -7.369 4.522 1.00 52.83 156 ALA C N 1
ATOM 6679 C CA . ALA C 1 159 ? 87.412 -8.733 4.625 1.00 43.40 156 ALA C CA 1
ATOM 6680 C C . ALA C 1 159 ? 86.549 -8.878 5.871 1.00 45.90 156 ALA C C 1
ATOM 6681 O O . ALA C 1 159 ? 86.563 -8.027 6.764 1.00 50.63 156 ALA C O 1
ATOM 6683 N N . ILE C 1 160 ? 85.773 -9.964 5.897 1.00 46.59 157 ILE C N 1
ATOM 6684 C CA . ILE C 1 160 ? 84.982 -10.365 7.053 1.00 49.49 157 ILE C CA 1
ATOM 6685 C C . ILE C 1 160 ? 85.215 -11.849 7.309 1.00 46.18 157 ILE C C 1
ATOM 6686 O O . ILE C 1 160 ? 85.748 -12.576 6.470 1.00 44.40 157 ILE C O 1
ATOM 6691 N N . ALA C 1 161 ? 84.798 -12.289 8.495 1.00 54.03 158 ALA C N 1
ATOM 6692 C CA . ALA C 1 161 ? 84.834 -13.698 8.887 1.00 50.64 158 ALA C CA 1
ATOM 6693 C C . ALA C 1 161 ? 83.531 -14.331 8.418 1.00 43.49 158 ALA C C 1
ATOM 6694 O O . ALA C 1 161 ? 82.519 -14.309 9.118 1.00 43.35 158 ALA C O 1
ATOM 6696 N N . VAL C 1 162 ? 83.557 -14.881 7.201 1.00 42.97 159 VAL C N 1
ATOM 6697 C CA . VAL C 1 162 ? 82.345 -15.400 6.567 1.00 49.60 159 VAL C CA 1
ATOM 6698 C C . VAL C 1 162 ? 81.695 -16.486 7.417 1.00 49.25 159 VAL C C 1
ATOM 6699 O O . VAL C 1 162 ? 80.463 -16.590 7.476 1.00 50.91 159 VAL C O 1
ATOM 6703 N N . GLU C 1 163 ? 82.503 -17.318 8.080 1.00 43.20 160 GLU C N 1
ATOM 6704 C CA . GLU C 1 163 ? 81.941 -18.428 8.845 1.00 50.21 160 GLU C CA 1
ATOM 6705 C C . GLU C 1 163 ? 81.032 -17.945 9.972 1.00 51.25 160 GLU C C 1
ATOM 6706 O O . GLU C 1 163 ? 80.080 -18.643 10.339 1.00 49.94 160 GLU C O 1
ATOM 6712 N N . THR C 1 164 ? 81.298 -16.761 10.526 1.00 46.33 161 THR C N 1
ATOM 6713 C CA . THR C 1 164 ? 80.497 -16.247 11.631 1.00 46.83 161 THR C CA 1
ATOM 6714 C C . THR C 1 164 ? 79.151 -15.689 11.186 1.00 48.03 161 THR C C 1
ATOM 6715 O O . THR C 1 164 ? 78.321 -15.367 12.043 1.00 52.39 161 THR C O 1
ATOM 6719 N N . HIS C 1 165 ? 78.920 -15.553 9.884 1.00 50.20 162 HIS C N 1
ATOM 6720 C CA . HIS C 1 165 ? 77.658 -15.050 9.361 1.00 54.21 162 HIS C CA 1
ATOM 6721 C C . HIS C 1 165 ? 76.793 -16.227 8.922 1.00 54.30 162 HIS C C 1
ATOM 6722 O O . HIS C 1 165 ? 77.170 -16.973 8.013 1.00 53.08 162 HIS C O 1
ATOM 6729 N N . HIS C 1 166 ? 75.641 -16.394 9.571 1.00 57.19 163 HIS C N 1
ATOM 6730 C CA . HIS C 1 166 ? 74.722 -17.469 9.216 1.00 60.76 163 HIS C CA 1
ATOM 6731 C C . HIS C 1 166 ? 74.170 -17.267 7.811 1.00 58.54 163 HIS C C 1
ATOM 6732 O O . HIS C 1 166 ? 73.759 -16.162 7.442 1.00 53.88 163 HIS C O 1
ATOM 6739 N N . PHE C 1 167 ? 74.158 -18.343 7.025 1.00 64.63 164 PHE C N 1
ATOM 6740 C CA . PHE C 1 167 ? 73.640 -18.300 5.664 1.00 63.02 164 PHE C CA 1
ATOM 6741 C C . PHE C 1 167 ? 72.140 -18.559 5.666 1.00 61.61 164 PHE C C 1
ATOM 6742 O O . PHE C 1 167 ? 71.663 -19.482 6.333 1.00 61.80 164 PHE C O 1
ATOM 6750 N N . TYR C 1 168 ? 71.406 -17.750 4.907 1.00 68.24 165 TYR C N 1
ATOM 6751 C CA . TYR C 1 168 ? 69.961 -17.886 4.779 1.00 67.93 165 TYR C CA 1
ATOM 6752 C C . TYR C 1 168 ? 69.624 -18.332 3.366 1.00 67.33 165 TYR C C 1
ATOM 6753 O O . TYR C 1 168 ? 69.835 -17.563 2.415 1.00 70.43 165 TYR C O 1
ATOM 6762 N N . PRO C 1 169 ? 69.110 -19.548 3.168 1.00 71.78 166 PRO C N 1
ATOM 6763 C CA . PRO C 1 169 ? 68.799 -19.974 1.794 1.00 70.78 166 PRO C CA 1
ATOM 6764 C C . PRO C 1 169 ? 67.621 -19.231 1.190 1.00 74.12 166 PRO C C 1
ATOM 6765 O O . PRO C 1 169 ? 67.670 -18.867 0.007 1.00 72.64 166 PRO C O 1
ATOM 6769 N N . GLN C 1 170 ? 66.563 -18.984 1.966 1.00 72.34 167 GLN C N 1
ATOM 6770 C CA . GLN C 1 170 ? 65.378 -18.309 1.455 1.00 78.56 167 GLN C CA 1
ATOM 6771 C C . GLN C 1 170 ? 64.979 -17.147 2.357 1.00 77.26 167 GLN C C 1
ATOM 6772 O O . GLN C 1 170 ? 65.071 -17.248 3.587 1.00 74.53 167 GLN C O 1
ATOM 6778 N N . PRO C 1 171 ? 64.539 -16.034 1.773 1.00 70.22 168 PRO C N 1
ATOM 6779 C CA . PRO C 1 171 ? 64.165 -14.856 2.573 1.00 74.87 168 PRO C CA 1
ATOM 6780 C C . PRO C 1 171 ? 62.868 -15.035 3.355 1.00 72.37 168 PRO C C 1
ATOM 6781 O O . PRO C 1 171 ? 62.152 -16.034 3.239 1.00 77.55 168 PRO C O 1
ATOM 6785 N N . SER C 1 172 ? 62.588 -14.016 4.172 1.00 68.92 169 SER C N 1
ATOM 6786 C CA . SER C 1 172 ? 61.446 -14.012 5.079 1.00 75.13 169 SER C CA 1
ATOM 6787 C C . SER C 1 172 ? 60.141 -14.253 4.325 1.00 79.16 169 SER C C 1
ATOM 6788 O O . SER C 1 172 ? 60.023 -13.947 3.130 1.00 76.39 169 SER C O 1
ATOM 6791 N N . ASP C 1 173 ? 59.155 -14.816 5.045 1.00 85.16 170 ASP C N 1
ATOM 6792 C CA . ASP C 1 173 ? 57.942 -15.281 4.370 1.00 81.37 170 ASP C CA 1
ATOM 6793 C C . ASP C 1 173 ? 57.207 -14.132 3.692 1.00 85.36 170 ASP C C 1
ATOM 6794 O O . ASP C 1 173 ? 56.879 -14.260 2.502 1.00 86.85 170 ASP C O 1
ATOM 6799 N N . PRO C 1 174 ? 56.900 -13.020 4.349 1.00 85.37 171 PRO C N 1
ATOM 6800 C CA . PRO C 1 174 ? 56.545 -11.797 3.623 1.00 84.05 171 PRO C CA 1
ATOM 6801 C C . PRO C 1 174 ? 57.787 -10.981 3.302 1.00 80.86 171 PRO C C 1
ATOM 6802 O O . PRO C 1 174 ? 58.566 -10.629 4.204 1.00 81.98 171 PRO C O 1
ATOM 6806 N N . PRO C 1 175 ? 58.025 -10.667 2.028 1.00 75.81 172 PRO C N 1
ATOM 6807 C CA . PRO C 1 175 ? 59.323 -10.097 1.641 1.00 74.97 172 PRO C CA 1
ATOM 6808 C C . PRO C 1 175 ? 59.542 -8.720 2.248 1.00 72.72 172 PRO C C 1
ATOM 6809 O O . PRO C 1 175 ? 58.596 -7.976 2.514 1.00 81.61 172 PRO C O 1
ATOM 6813 N N . TYR C 1 176 ? 60.814 -8.387 2.470 1.00 70.98 173 TYR C N 1
ATOM 6814 C CA . TYR C 1 176 ? 61.183 -7.076 2.984 1.00 71.84 173 TYR C CA 1
ATOM 6815 C C . TYR C 1 176 ? 62.591 -6.716 2.530 1.00 65.42 173 TYR C C 1
ATOM 6816 O O . TYR C 1 176 ? 63.413 -7.591 2.242 1.00 64.54 173 TYR C O 1
ATOM 6825 N N . LEU C 1 177 ? 62.855 -5.415 2.470 1.00 65.02 174 LEU C N 1
ATOM 6826 C CA . LEU C 1 177 ? 64.161 -4.863 2.139 1.00 63.50 174 LEU C CA 1
ATOM 6827 C C . LEU C 1 177 ? 64.886 -4.422 3.408 1.00 62.42 174 LEU C C 1
ATOM 6828 O O . LEU C 1 177 ? 64.267 -4.118 4.431 1.00 59.75 174 LEU C O 1
ATOM 6833 N N . ALA C 1 178 ? 66.215 -4.389 3.331 1.00 62.03 175 ALA C N 1
ATOM 6834 C CA . ALA C 1 178 ? 67.056 -4.084 4.481 1.00 63.29 175 ALA C CA 1
ATOM 6835 C C . ALA C 1 178 ? 67.930 -2.866 4.218 1.00 63.72 175 ALA C C 1
ATOM 6836 O O . ALA C 1 178 ? 68.401 -2.654 3.096 1.00 64.29 175 ALA C O 1
ATOM 6838 N N . PHE C 1 179 ? 68.133 -2.065 5.264 1.00 65.36 176 PHE C N 1
ATOM 6839 C CA . PHE C 1 179 ? 69.171 -1.043 5.300 1.00 60.46 176 PHE C CA 1
ATOM 6840 C C . PHE C 1 179 ? 70.018 -1.268 6.541 1.00 60.51 176 PHE C C 1
ATOM 6841 O O . PHE C 1 179 ? 69.478 -1.407 7.643 1.00 66.08 176 PHE C O 1
ATOM 6849 N N . LEU C 1 180 ? 71.337 -1.309 6.366 1.00 57.70 177 LEU C N 1
ATOM 6850 C CA . LEU C 1 180 ? 72.265 -1.470 7.479 1.00 56.60 177 LEU C CA 1
ATOM 6851 C C . LEU C 1 180 ? 73.382 -0.447 7.348 1.00 56.26 177 LEU C C 1
ATOM 6852 O O . LEU C 1 180 ? 74.144 -0.474 6.374 1.00 52.73 177 LEU C O 1
ATOM 6857 N N . GLY C 1 181 ? 73.474 0.451 8.315 1.00 54.38 178 GLY C N 1
ATOM 6858 C CA . GLY C 1 181 ? 74.551 1.420 8.334 1.00 52.94 178 GLY C CA 1
ATOM 6859 C C . GLY C 1 181 ? 74.228 2.578 9.246 1.00 47.63 178 GLY C C 1
ATOM 6860 O O . GLY C 1 181 ? 73.112 2.723 9.745 1.00 54.24 178 GLY C O 1
ATOM 6861 N N . ARG C 1 182 ? 75.247 3.404 9.474 1.00 47.06 179 ARG C N 1
ATOM 6862 C CA . ARG C 1 182 ? 75.048 4.638 10.222 1.00 49.36 179 ARG C CA 1
ATOM 6863 C C . ARG C 1 182 ? 74.107 5.562 9.457 1.00 51.28 179 ARG C C 1
ATOM 6864 O O . ARG C 1 182 ? 74.262 5.765 8.248 1.00 48.53 179 ARG C O 1
ATOM 6872 N N . LEU C 1 183 ? 73.126 6.124 10.167 1.00 52.18 180 LEU C N 1
ATOM 6873 C CA . LEU C 1 183 ? 72.096 6.971 9.560 1.00 54.34 180 LEU C CA 1
ATOM 6874 C C . LEU C 1 183 ? 72.718 8.298 9.130 1.00 53.86 180 LEU C C 1
ATOM 6875 O O . LEU C 1 183 ? 72.535 9.347 9.753 1.00 57.75 180 LEU C O 1
ATOM 6880 N N . SER C 1 184 ? 73.446 8.252 8.019 1.00 48.67 181 SER C N 1
ATOM 6881 C CA . SER C 1 184 ? 74.136 9.409 7.475 1.00 50.42 181 SER C CA 1
ATOM 6882 C C . SER C 1 184 ? 73.728 9.633 6.028 1.00 59.09 181 SER C C 1
ATOM 6883 O O . SER C 1 184 ? 73.455 8.673 5.300 1.00 57.69 181 SER C O 1
ATOM 6886 N N . PRO C 1 185 ? 73.679 10.894 5.583 1.00 62.14 182 PRO C N 1
ATOM 6887 C CA . PRO C 1 185 ? 73.435 11.157 4.154 1.00 62.01 182 PRO C CA 1
ATOM 6888 C C . PRO C 1 185 ? 74.409 10.431 3.247 1.00 56.85 182 PRO C C 1
ATOM 6889 O O . PRO C 1 185 ? 74.067 10.097 2.104 1.00 52.99 182 PRO C O 1
ATOM 6893 N N . GLU C 1 186 ? 75.630 10.196 3.729 1.00 54.39 183 GLU C N 1
ATOM 6894 C CA . GLU C 1 186 ? 76.616 9.448 2.961 1.00 53.57 183 GLU C CA 1
ATOM 6895 C C . GLU C 1 186 ? 76.132 8.040 2.636 1.00 54.20 183 GLU C C 1
ATOM 6896 O O . GLU C 1 186 ? 76.507 7.482 1.598 1.00 55.97 183 GLU C O 1
ATOM 6902 N N . LYS C 1 187 ? 75.309 7.448 3.503 1.00 51.24 184 LYS C N 1
ATOM 6903 C CA . LYS C 1 187 ? 74.782 6.109 3.273 1.00 54.97 184 LYS C CA 1
ATOM 6904 C C . LYS C 1 187 ? 73.412 6.111 2.607 1.00 55.19 184 LYS C C 1
ATOM 6905 O O . LYS C 1 187 ? 72.932 5.042 2.211 1.00 53.85 184 LYS C O 1
ATOM 6911 N N . GLY C 1 188 ? 72.782 7.276 2.480 1.00 57.73 185 GLY C N 1
ATOM 6912 C CA . GLY C 1 188 ? 71.502 7.423 1.823 1.00 57.87 185 GLY C CA 1
ATOM 6913 C C . GLY C 1 188 ? 70.376 6.519 2.295 1.00 58.92 185 GLY C C 1
ATOM 6914 O O . GLY C 1 188 ? 69.782 5.787 1.497 1.00 63.15 185 GLY C O 1
ATOM 6915 N N . PRO C 1 189 ? 70.050 6.543 3.592 1.00 59.67 186 PRO C N 1
ATOM 6916 C CA . PRO C 1 189 ? 68.842 5.827 4.033 1.00 63.85 186 PRO C CA 1
ATOM 6917 C C . PRO C 1 189 ? 67.554 6.496 3.588 1.00 62.16 186 PRO C C 1
ATOM 6918 O O . PRO C 1 189 ? 66.533 5.810 3.449 1.00 60.92 186 PRO C O 1
ATOM 6922 N N . HIS C 1 190 ? 67.565 7.813 3.360 1.00 63.67 187 HIS C N 1
ATOM 6923 C CA . HIS C 1 190 ? 66.366 8.477 2.858 1.00 64.41 187 HIS C CA 1
ATOM 6924 C C . HIS C 1 190 ? 66.009 7.974 1.467 1.00 63.24 187 HIS C C 1
ATOM 6925 O O . HIS C 1 190 ? 64.828 7.793 1.148 1.00 63.79 187 HIS C O 1
ATOM 6932 N N . HIS C 1 191 ? 67.018 7.739 0.627 1.00 66.44 188 HIS C N 1
ATOM 6933 C CA . HIS C 1 191 ? 66.773 7.078 -0.648 1.00 62.77 188 HIS C CA 1
ATOM 6934 C C . HIS C 1 191 ? 66.133 5.715 -0.428 1.00 60.71 188 HIS C C 1
ATOM 6935 O O . HIS C 1 191 ? 65.135 5.373 -1.070 1.00 68.48 188 HIS C O 1
ATOM 6942 N N . ALA C 1 192 ? 66.682 4.937 0.511 1.00 60.73 189 ALA C N 1
ATOM 6943 C CA . ALA C 1 192 ? 66.194 3.583 0.759 1.00 64.20 189 ALA C CA 1
ATOM 6944 C C . ALA C 1 192 ? 64.719 3.569 1.150 1.00 64.47 189 ALA C C 1
ATOM 6945 O O . ALA C 1 192 ? 63.983 2.647 0.776 1.00 62.06 189 ALA C O 1
ATOM 6947 N N . ILE C 1 193 ? 64.260 4.580 1.895 1.00 64.18 190 ILE C N 1
ATOM 6948 C CA . ILE C 1 193 ? 62.834 4.645 2.205 1.00 69.64 190 ILE C CA 1
ATOM 6949 C C . ILE C 1 193 ? 62.042 4.921 0.935 1.00 72.18 190 ILE C C 1
ATOM 6950 O O . ILE C 1 193 ? 60.992 4.312 0.693 1.00 75.33 190 ILE C O 1
ATOM 6955 N N . GLU C 1 194 ? 62.525 5.856 0.109 1.00 65.33 191 GLU C N 1
ATOM 6956 C CA . GLU C 1 194 ? 61.836 6.168 -1.138 1.00 69.41 191 GLU C CA 1
ATOM 6957 C C . GLU C 1 194 ? 61.847 4.981 -2.089 1.00 73.59 191 GLU C C 1
ATOM 6958 O O . GLU C 1 194 ? 60.850 4.718 -2.763 1.00 83.25 191 GLU C O 1
ATOM 6964 N N . ILE C 1 195 ? 62.960 4.250 -2.157 1.00 71.58 192 ILE C N 1
ATOM 6965 C CA . ILE C 1 195 ? 63.026 3.099 -3.051 1.00 73.22 192 ILE C CA 1
ATOM 6966 C C . ILE C 1 195 ? 62.082 2.008 -2.564 1.00 74.24 192 ILE C C 1
ATOM 6967 O O . ILE C 1 195 ? 61.432 1.318 -3.362 1.00 72.30 192 ILE C O 1
ATOM 6972 N N . ALA C 1 196 ? 61.988 1.838 -1.242 1.00 76.54 193 ALA C N 1
ATOM 6973 C CA . ALA C 1 196 ? 61.153 0.760 -0.716 1.00 77.75 193 ALA C CA 1
ATOM 6974 C C . ALA C 1 196 ? 59.652 1.085 -0.889 1.00 81.66 193 ALA C C 1
ATOM 6975 O O . ALA C 1 196 ? 58.869 0.207 -1.307 1.00 84.98 193 ALA C O 1
ATOM 6977 N N . LYS C 1 197 ? 59.247 2.309 -0.584 1.00 81.92 194 LYS C N 1
ATOM 6978 C CA . LYS C 1 197 ? 57.791 2.597 -0.657 1.00 87.69 194 LYS C CA 1
ATOM 6979 C C . LYS C 1 197 ? 57.313 2.524 -2.115 1.00 87.02 194 LYS C C 1
ATOM 6980 O O . LYS C 1 197 ? 56.139 2.180 -2.328 1.00 86.98 194 LYS C O 1
ATOM 6986 N N . ARG C 1 198 ? 58.182 2.827 -3.075 1.00 78.35 195 ARG C N 1
ATOM 6987 C CA . ARG C 1 198 ? 57.805 2.832 -4.489 1.00 75.31 195 ARG C CA 1
ATOM 6988 C C . ARG C 1 198 ? 57.719 1.432 -5.090 1.00 82.87 195 ARG C C 1
ATOM 6989 O O . ARG C 1 198 ? 56.953 1.216 -6.036 1.00 83.03 195 ARG C O 1
ATOM 6997 N N . VAL C 1 199 ? 58.477 0.476 -4.564 1.00 82.97 196 VAL C N 1
ATOM 6998 C CA . VAL C 1 199 ? 58.324 -0.908 -4.995 1.00 80.72 196 VAL C CA 1
ATOM 6999 C C . VAL C 1 199 ? 57.228 -1.606 -4.206 1.00 82.60 196 VAL C C 1
ATOM 7000 O O . VAL C 1 199 ? 56.756 -2.672 -4.627 1.00 85.22 196 VAL C O 1
ATOM 7004 N N . GLY C 1 200 ? 56.811 -1.034 -3.077 1.00 78.82 197 GLY C N 1
ATOM 7005 C CA . GLY C 1 200 ? 55.785 -1.618 -2.244 1.00 80.22 197 GLY C CA 1
ATOM 7006 C C . GLY C 1 200 ? 56.256 -2.685 -1.289 1.00 79.17 197 GLY C C 1
ATOM 7007 O O . GLY C 1 200 ? 55.417 -3.375 -0.702 1.00 77.60 197 GLY C O 1
ATOM 7008 N N . ILE C 1 201 ? 57.557 -2.838 -1.101 1.00 72.74 198 ILE C N 1
ATOM 7009 C CA . ILE C 1 201 ? 58.127 -3.846 -0.207 1.00 71.35 198 ILE C CA 1
ATOM 7010 C C . ILE C 1 201 ? 58.610 -3.143 1.052 1.00 73.99 198 ILE C C 1
ATOM 7011 O O . ILE C 1 201 ? 59.300 -2.120 0.950 1.00 72.27 198 ILE C O 1
ATOM 7016 N N . PRO C 1 202 ? 58.272 -3.635 2.246 1.00 71.94 199 PRO C N 1
ATOM 7017 C CA . PRO C 1 202 ? 58.671 -2.945 3.481 1.00 72.21 199 PRO C CA 1
ATOM 7018 C C . PRO C 1 202 ? 60.184 -2.8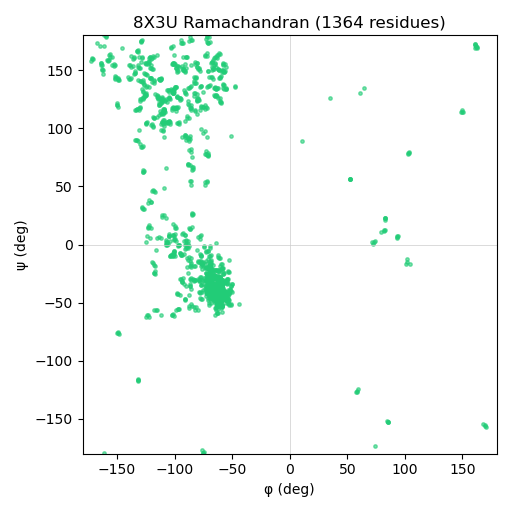77 3.647 1.00 73.63 199 PRO C C 1
ATOM 7019 O O . PRO C 1 202 ? 60.946 -3.613 3.014 1.00 69.61 199 PRO C O 1
ATOM 7023 N N . LEU C 1 203 ? 60.609 -1.981 4.537 1.00 71.26 200 LEU C N 1
ATOM 7024 C CA . LEU C 1 203 ? 62.018 -1.749 4.826 1.00 62.41 200 LEU C CA 1
ATOM 7025 C C . LEU C 1 203 ? 62.256 -1.856 6.325 1.00 63.75 200 LEU C C 1
ATOM 7026 O O . LEU C 1 203 ? 61.587 -1.178 7.112 1.00 69.78 200 LEU C O 1
ATOM 7031 N N . ARG C 1 204 ? 63.209 -2.699 6.716 1.00 59.77 201 ARG C N 1
ATOM 7032 C CA . ARG C 1 204 ? 63.645 -2.823 8.102 1.00 65.89 201 ARG C CA 1
ATOM 7033 C C . ARG C 1 204 ? 65.026 -2.195 8.250 1.00 69.95 201 ARG C C 1
ATOM 7034 O O . ARG C 1 204 ? 65.960 -2.555 7.525 1.00 60.02 201 ARG C O 1
ATOM 7042 N N . MET C 1 205 ? 65.143 -1.255 9.186 1.00 69.22 202 MET C N 1
ATOM 7043 C CA . MET C 1 205 ? 66.329 -0.429 9.358 1.00 62.25 202 MET C CA 1
ATOM 7044 C C . MET C 1 205 ? 67.067 -0.729 10.654 1.00 63.28 202 MET C C 1
ATOM 7045 O O . MET C 1 205 ? 66.449 -1.003 11.687 1.00 66.48 202 MET C O 1
ATOM 7050 N N . ALA C 1 206 ? 68.396 -0.665 10.587 1.00 62.60 203 ALA C N 1
ATOM 7051 C CA . ALA C 1 206 ? 69.253 -0.728 11.762 1.00 63.75 203 ALA C CA 1
ATOM 7052 C C . ALA C 1 206 ? 70.398 0.262 11.603 1.00 57.35 203 ALA C C 1
ATOM 7053 O O . ALA C 1 206 ? 70.891 0.476 10.491 1.00 58.16 203 ALA C O 1
ATOM 7055 N N . GLY C 1 207 ? 70.804 0.874 12.706 1.00 56.17 204 GLY C N 1
ATOM 7056 C CA . GLY C 1 207 ? 71.976 1.728 12.694 1.00 60.90 204 GLY C CA 1
ATOM 7057 C C . GLY C 1 207 ? 71.998 2.671 13.873 1.00 62.38 204 GLY C C 1
ATOM 7058 O O . GLY C 1 207 ? 71.028 2.807 14.619 1.00 63.92 204 GLY C O 1
ATOM 7059 N N . LYS C 1 208 ? 73.148 3.320 14.036 1.00 58.22 205 LYS C N 1
ATOM 7060 C CA . LYS C 1 208 ? 73.358 4.350 15.041 1.00 55.19 205 LYS C CA 1
ATOM 7061 C C . LYS C 1 208 ? 73.067 5.733 14.465 1.00 59.65 205 LYS C C 1
ATOM 7062 O O . LYS C 1 208 ? 73.037 5.933 13.249 1.00 60.71 205 LYS C O 1
ATOM 7068 N N . VAL C 1 209 ? 72.840 6.693 15.363 1.00 62.92 206 VAL C N 1
ATOM 7069 C CA . VAL C 1 209 ? 72.690 8.104 15.000 1.00 56.33 206 VAL C CA 1
ATOM 7070 C C . VAL C 1 209 ? 73.547 8.908 15.976 1.00 63.29 206 VAL C C 1
ATOM 7071 O O . VAL C 1 209 ? 73.075 9.333 17.035 1.00 75.00 206 VAL C O 1
ATOM 7075 N N . ASP C 1 210 ? 74.811 9.127 15.625 1.00 59.67 207 ASP C N 1
ATOM 7076 C CA . ASP C 1 210 ? 75.704 9.889 16.483 1.00 68.66 207 ASP C CA 1
ATOM 7077 C C . ASP C 1 210 ? 75.564 11.381 16.178 1.00 63.68 207 ASP C C 1
ATOM 7078 O O . ASP C 1 210 ? 74.808 11.787 15.292 1.00 58.35 207 ASP C O 1
ATOM 7083 N N . ARG C 1 211 ? 76.313 12.203 16.927 1.00 68.48 208 ARG C N 1
ATOM 7084 C CA . ARG C 1 211 ? 76.063 13.645 17.002 1.00 69.11 208 ARG C CA 1
ATOM 7085 C C . ARG C 1 211 ? 75.937 14.302 15.631 1.00 69.26 208 ARG C C 1
ATOM 7086 O O . ARG C 1 211 ? 75.090 15.180 15.432 1.00 67.49 208 ARG C O 1
ATOM 7094 N N . VAL C 1 212 ? 76.782 13.904 14.677 1.00 62.88 209 VAL C N 1
ATOM 7095 C CA . VAL C 1 212 ? 76.844 14.615 13.406 1.00 62.87 209 VAL C CA 1
ATOM 7096 C C . VAL C 1 212 ? 75.591 14.428 12.557 1.00 58.55 209 VAL C C 1
ATOM 7097 O O . VAL C 1 212 ? 75.373 15.199 11.617 1.00 63.30 209 VAL C O 1
ATOM 7101 N N . ASP C 1 213 ? 74.758 13.429 12.855 1.00 56.41 210 ASP C N 1
ATOM 7102 C CA . ASP C 1 213 ? 73.617 13.098 12.007 1.00 59.72 210 ASP C CA 1
ATOM 7103 C C . ASP C 1 213 ? 72.257 13.310 12.664 1.00 60.54 210 ASP C C 1
ATOM 7104 O O . ASP C 1 213 ? 71.238 12.958 12.058 1.00 62.24 210 ASP C O 1
ATOM 7109 N N . ARG C 1 214 ? 72.202 13.867 13.878 1.00 65.19 211 ARG C N 1
ATOM 7110 C CA . ARG C 1 214 ? 70.926 13.964 14.587 1.00 64.70 211 ARG C CA 1
ATOM 7111 C C . ARG C 1 214 ? 69.918 14.830 13.833 1.00 65.94 211 ARG C C 1
ATOM 7112 O O . ARG C 1 214 ? 68.749 14.454 13.690 1.00 66.84 211 ARG C O 1
ATOM 7120 N N . ASP C 1 215 ? 70.348 16.000 13.357 1.00 64.18 212 ASP C N 1
ATOM 7121 C CA . ASP C 1 215 ? 69.464 16.851 12.562 1.00 67.05 212 ASP C CA 1
ATOM 7122 C C . ASP C 1 215 ? 68.954 16.125 11.322 1.00 72.52 212 ASP C C 1
ATOM 7123 O O . ASP C 1 215 ? 67.759 16.169 11.008 1.00 72.68 212 ASP C O 1
ATOM 7128 N N . TYR C 1 216 ? 69.857 15.459 10.598 1.00 70.56 213 TYR C N 1
ATOM 7129 C CA . TYR C 1 216 ? 69.470 14.733 9.392 1.00 66.08 213 TYR C CA 1
ATOM 7130 C C . TYR C 1 216 ? 68.454 13.638 9.697 1.00 65.36 213 TYR C C 1
ATOM 7131 O O . TYR C 1 216 ? 67.480 13.459 8.955 1.00 63.84 213 TYR C O 1
ATOM 7140 N N . PHE C 1 217 ? 68.665 12.892 10.783 1.00 63.94 214 PHE C N 1
ATOM 7141 C CA . PHE C 1 217 ? 67.709 11.856 11.163 1.00 65.69 214 PHE C CA 1
ATOM 7142 C C . PHE C 1 217 ? 66.389 12.461 11.629 1.00 68.32 214 PHE C C 1
ATOM 7143 O O . PHE C 1 217 ? 65.313 11.962 11.277 1.00 69.56 214 PHE C O 1
ATOM 7151 N N . LYS C 1 218 ? 66.451 13.532 12.426 1.00 68.04 215 LYS C N 1
ATOM 7152 C CA . LYS C 1 218 ? 65.232 14.130 12.964 1.00 69.22 215 LYS C CA 1
ATOM 7153 C C . LYS C 1 218 ? 64.368 14.718 11.856 1.00 67.02 215 LYS C C 1
ATOM 7154 O O . LYS C 1 218 ? 63.135 14.648 11.915 1.00 71.55 215 LYS C O 1
ATOM 7160 N N . GLU C 1 219 ? 64.997 15.308 10.843 1.00 71.37 216 GLU C N 1
ATOM 7161 C CA . GLU C 1 219 ? 64.277 15.971 9.764 1.00 70.69 216 GLU C CA 1
ATOM 7162 C C . GLU C 1 219 ? 63.894 15.016 8.636 1.00 68.30 216 GLU C C 1
ATOM 7163 O O . GLU C 1 219 ? 62.721 14.939 8.257 1.00 72.39 216 GLU C O 1
ATOM 7169 N N . LEU C 1 220 ? 64.864 14.280 8.094 1.00 68.38 217 LEU C N 1
ATOM 7170 C CA . LEU C 1 220 ? 64.655 13.566 6.841 1.00 68.81 217 LEU C CA 1
ATOM 7171 C C . LEU C 1 220 ? 64.211 12.120 7.026 1.00 73.17 217 LEU C C 1
ATOM 7172 O O . LEU C 1 220 ? 63.483 11.594 6.176 1.00 71.58 217 LEU C O 1
ATOM 7177 N N . ILE C 1 221 ? 64.636 11.460 8.104 1.00 74.34 218 ILE C N 1
ATOM 7178 C CA . ILE C 1 221 ? 64.442 10.020 8.251 1.00 70.02 218 ILE C CA 1
ATOM 7179 C C . ILE C 1 221 ? 63.293 9.711 9.204 1.00 72.29 218 ILE C C 1
ATOM 7180 O O . ILE C 1 221 ? 62.314 9.062 8.819 1.00 77.28 218 ILE C O 1
ATOM 7185 N N . GLU C 1 222 ? 63.418 10.160 10.452 1.00 70.93 219 GLU C N 1
ATOM 7186 C CA . GLU C 1 222 ? 62.469 9.775 11.496 1.00 71.34 219 GLU C CA 1
ATOM 7187 C C . GLU C 1 222 ? 61.003 10.014 11.142 1.00 75.48 219 GLU C C 1
ATOM 7188 O O . GLU C 1 222 ? 60.176 9.148 11.474 1.00 77.51 219 GLU C O 1
ATOM 7194 N N . PRO C 1 223 ? 60.604 11.129 10.517 1.00 65.16 220 PRO C N 1
ATOM 7195 C CA . PRO C 1 223 ? 59.178 11.303 10.189 1.00 69.07 220 PRO C CA 1
ATOM 7196 C C . PRO C 1 223 ? 58.614 10.223 9.279 1.00 71.00 220 PRO C C 1
ATOM 7197 O O . PRO C 1 223 ? 57.387 10.088 9.194 1.00 70.07 220 PRO C O 1
ATOM 7201 N N . HIS C 1 224 ? 59.456 9.454 8.593 1.00 71.99 221 HIS C N 1
ATOM 7202 C CA . HIS C 1 224 ? 58.974 8.429 7.677 1.00 73.79 221 HIS C CA 1
ATOM 7203 C C . HIS C 1 224 ? 58.879 7.052 8.321 1.00 73.08 221 HIS C C 1
ATOM 7204 O O . HIS C 1 224 ? 58.319 6.135 7.710 1.00 69.46 221 HIS C O 1
ATOM 7211 N N . ILE C 1 225 ? 59.395 6.888 9.537 1.00 68.25 222 ILE C N 1
ATOM 7212 C CA . ILE C 1 225 ? 59.398 5.592 10.202 1.00 71.15 222 ILE C CA 1
ATOM 7213 C C . ILE C 1 225 ? 57.985 5.301 10.690 1.00 74.24 222 ILE C C 1
ATOM 7214 O O . ILE C 1 225 ? 57.569 5.771 11.755 1.00 72.75 222 ILE C O 1
ATOM 7219 N N . ASP C 1 226 ? 57.229 4.546 9.892 1.00 80.63 223 ASP C N 1
ATOM 7220 C CA . ASP C 1 226 ? 55.880 4.155 10.287 1.00 81.74 223 ASP C CA 1
ATOM 7221 C C . ASP C 1 226 ? 55.905 3.323 11.563 1.00 80.57 223 ASP C C 1
ATOM 7222 O O . ASP C 1 226 ? 55.150 3.584 12.506 1.00 81.42 223 ASP C O 1
ATOM 7227 N N . GLY C 1 227 ? 56.774 2.316 11.609 1.00 81.25 224 GLY C N 1
ATOM 7228 C CA . GLY C 1 227 ? 56.731 1.278 12.611 1.00 86.80 224 GLY C CA 1
ATOM 7229 C C . GLY C 1 227 ? 56.131 -0.025 12.129 1.00 84.14 224 GLY C C 1
ATOM 7230 O O . GLY C 1 227 ? 56.298 -1.054 12.796 1.00 79.75 224 GLY C O 1
ATOM 7231 N N . GLU C 1 228 ? 55.440 -0.007 10.990 1.00 89.31 225 GLU C N 1
ATOM 7232 C CA . GLU C 1 228 ? 54.913 -1.219 10.373 1.00 86.70 225 GLU C CA 1
ATOM 7233 C C . GLU C 1 228 ? 55.570 -1.484 9.025 1.00 88.58 225 GLU C C 1
ATOM 7234 O O . GLU C 1 228 ? 56.144 -2.559 8.824 1.00 90.32 225 GLU C O 1
ATOM 7240 N N . PHE C 1 229 ? 55.504 -0.533 8.093 1.00 87.01 226 PHE C N 1
ATOM 7241 C CA . PHE C 1 229 ? 56.139 -0.685 6.790 1.00 84.11 226 PHE C CA 1
ATOM 7242 C C . PHE C 1 229 ? 57.593 -0.234 6.816 1.00 79.67 226 PHE C C 1
ATOM 7243 O O . PHE C 1 229 ? 58.443 -0.836 6.152 1.00 80.13 226 PHE C O 1
ATOM 7251 N N . ILE C 1 230 ? 57.889 0.803 7.589 1.00 79.68 227 ILE C N 1
ATOM 7252 C CA . ILE C 1 230 ? 59.245 1.296 7.790 1.00 74.87 227 ILE C CA 1
ATOM 7253 C C . ILE C 1 230 ? 59.572 1.077 9.258 1.00 74.40 227 ILE C C 1
ATOM 7254 O O . ILE C 1 230 ? 59.012 1.743 10.138 1.00 75.95 227 ILE C O 1
ATOM 7259 N N . GLN C 1 231 ? 60.464 0.132 9.526 1.00 73.85 228 GLN C N 1
ATOM 7260 C CA . GLN C 1 231 ? 60.845 -0.223 10.882 1.00 74.53 228 GLN C CA 1
ATOM 7261 C C . GLN C 1 231 ? 62.284 0.185 11.150 1.00 68.76 228 GLN C C 1
ATOM 7262 O O . GLN C 1 231 ? 63.144 0.085 10.270 1.00 67.49 228 GLN C O 1
ATOM 7268 N N . PHE C 1 232 ? 62.533 0.647 12.370 1.00 67.46 229 PHE C N 1
ATOM 7269 C CA . PHE C 1 232 ? 63.864 1.028 12.820 1.00 64.63 229 PHE C CA 1
ATOM 7270 C C . PHE C 1 232 ? 64.106 0.338 14.151 1.00 64.72 229 PHE C C 1
ATOM 7271 O O . PHE C 1 232 ? 63.384 0.589 15.122 1.00 71.97 229 PHE C O 1
ATOM 7279 N N . ILE C 1 233 ? 65.118 -0.529 14.197 1.00 64.35 230 ILE C N 1
ATOM 7280 C CA . ILE C 1 233 ? 65.477 -1.212 15.430 1.00 66.28 230 ILE C CA 1
ATOM 7281 C C . ILE C 1 233 ? 66.717 -0.621 16.065 1.00 67.59 230 ILE C C 1
ATOM 7282 O O . ILE C 1 233 ? 67.178 -1.125 17.098 1.00 77.02 230 ILE C O 1
ATOM 7287 N N . GLY C 1 234 ? 67.267 0.442 15.488 1.00 64.12 231 GLY C N 1
ATOM 7288 C CA . GLY C 1 234 ? 68.456 1.047 16.034 1.00 62.17 231 GLY C CA 1
ATOM 72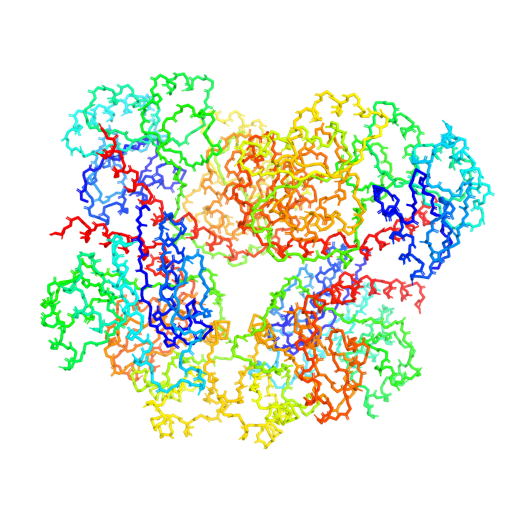89 C C . GLY C 1 234 ? 69.689 0.208 15.761 1.00 63.67 231 GLY C C 1
ATOM 7290 O O . GLY C 1 234 ? 69.671 -0.774 15.011 1.00 66.62 231 GLY C O 1
ATOM 7291 N N . GLU C 1 235 ? 70.792 0.648 16.362 1.00 61.65 232 GLU C N 1
ATOM 7292 C CA . GLU C 1 235 ? 72.056 -0.071 16.274 1.00 63.10 232 GLU C CA 1
ATOM 7293 C C . GLU C 1 235 ? 71.856 -1.555 16.560 1.00 54.58 232 GLU C C 1
ATOM 7294 O O . GLU C 1 235 ? 71.125 -1.934 17.480 1.00 59.09 232 GLU C O 1
ATOM 7300 N N . ALA C 1 236 ? 72.492 -2.398 15.753 1.00 51.44 233 ALA C N 1
ATOM 7301 C CA . ALA C 1 236 ? 72.315 -3.840 15.832 1.00 56.58 233 ALA C CA 1
ATOM 7302 C C . ALA C 1 236 ? 73.662 -4.506 16.068 1.00 49.27 233 ALA C C 1
ATOM 7303 O O . ALA C 1 236 ? 74.659 -4.156 15.428 1.00 54.14 233 ALA C O 1
ATOM 7305 N N . ASP C 1 237 ? 73.690 -5.467 16.989 1.00 42.93 234 ASP C N 1
ATOM 7306 C CA . ASP C 1 237 ? 74.891 -6.259 17.204 1.00 48.70 234 ASP C CA 1
ATOM 7307 C C . ASP C 1 237 ? 75.054 -7.271 16.071 1.00 51.34 234 ASP C C 1
ATOM 7308 O O . ASP C 1 237 ? 74.254 -7.325 15.132 1.00 53.25 234 ASP C O 1
ATOM 7313 N N . HIS C 1 238 ? 76.109 -8.081 16.154 1.00 47.76 235 HIS C N 1
ATOM 7314 C CA . HIS C 1 238 ? 76.397 -9.016 15.067 1.00 53.05 235 HIS C CA 1
ATOM 7315 C C . HIS C 1 238 ? 75.252 -9.986 14.799 1.00 50.36 235 HIS C C 1
ATOM 7316 O O . HIS C 1 238 ? 74.828 -10.090 13.634 1.00 53.24 235 HIS C O 1
ATOM 7323 N N . PRO C 1 239 ? 74.710 -10.721 15.783 1.00 51.42 236 PRO C N 1
ATOM 7324 C CA . PRO C 1 239 ? 73.589 -11.625 15.466 1.00 49.86 236 PRO C CA 1
ATOM 7325 C C . PRO C 1 239 ? 72.382 -10.912 14.886 1.00 56.05 236 PRO C C 1
ATOM 7326 O O . PRO C 1 239 ? 71.766 -11.415 13.938 1.00 56.83 236 PRO C O 1
ATOM 7330 N N . THR C 1 240 ? 72.029 -9.744 15.424 1.00 51.08 237 THR C N 1
ATOM 7331 C CA . THR C 1 240 ? 70.838 -9.051 14.941 1.00 55.67 237 THR C CA 1
ATOM 7332 C C . THR C 1 240 ? 70.992 -8.599 13.491 1.00 57.59 237 THR C C 1
ATOM 7333 O O . THR C 1 240 ? 70.085 -8.801 12.672 1.00 52.31 237 THR C O 1
ATOM 7337 N N . LYS C 1 241 ? 72.130 -7.980 13.151 1.00 57.10 238 LYS C N 1
ATOM 7338 C CA . LYS C 1 241 ? 72.303 -7.495 11.784 1.00 52.85 238 LYS C CA 1
ATOM 7339 C C . LYS C 1 241 ? 72.316 -8.633 10.781 1.00 57.95 238 LYS C C 1
ATOM 7340 O O . LYS C 1 241 ? 71.716 -8.517 9.714 1.00 61.47 238 LYS C O 1
ATOM 7346 N N . ASN C 1 242 ? 72.979 -9.729 11.095 1.00 58.39 239 ASN C N 1
ATOM 7347 C CA . ASN C 1 242 ? 72.863 -10.892 10.240 1.00 60.52 239 ASN C CA 1
ATOM 7348 C C . ASN C 1 242 ? 71.514 -11.557 10.359 1.00 59.04 239 ASN C C 1
ATOM 7349 O O . ASN C 1 242 ? 71.107 -12.220 9.416 1.00 61.61 239 ASN C O 1
ATOM 7354 N N . ALA C 1 243 ? 70.826 -11.480 11.485 1.00 55.73 240 ALA C N 1
ATOM 7355 C CA . ALA C 1 243 ? 69.453 -11.950 11.406 1.00 57.87 240 ALA C CA 1
ATOM 7356 C C . ALA C 1 243 ? 68.652 -11.015 10.506 1.00 67.58 240 ALA C C 1
ATOM 7357 O O . ALA C 1 243 ? 67.763 -11.450 9.763 1.00 74.08 240 ALA C O 1
ATOM 7359 N N . LEU C 1 244 ? 68.955 -9.717 10.581 1.00 62.85 241 LEU C N 1
A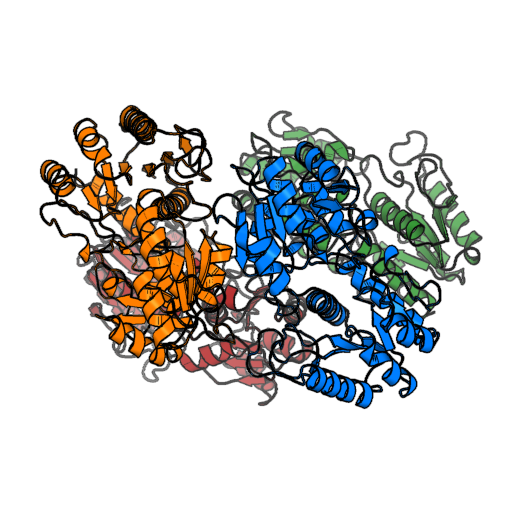TOM 7360 C CA . LEU C 1 244 ? 68.269 -8.717 9.773 1.00 62.27 241 LEU C CA 1
ATOM 7361 C C . LEU C 1 244 ? 68.602 -8.860 8.296 1.00 66.10 241 LEU C C 1
ATOM 7362 O O . LEU C 1 244 ? 67.700 -8.881 7.452 1.00 66.04 241 LEU C O 1
ATOM 7367 N N . LEU C 1 245 ? 69.894 -8.929 7.961 1.00 63.63 242 LEU C N 1
ATOM 7368 C CA . LEU C 1 245 ? 70.300 -8.936 6.557 1.00 61.50 242 LEU C CA 1
ATOM 7369 C C . LEU C 1 245 ? 69.859 -10.208 5.848 1.00 52.90 242 LEU C C 1
ATOM 7370 O O . LEU C 1 245 ? 69.379 -10.157 4.708 1.00 54.30 242 LEU C O 1
ATOM 7375 N N . GLY C 1 246 ? 70.024 -11.357 6.504 1.00 61.95 243 GLY C N 1
ATOM 7376 C CA . GLY C 1 246 ? 69.685 -12.624 5.876 1.00 63.52 243 GLY C CA 1
ATOM 7377 C C . GLY C 1 246 ? 68.245 -12.710 5.405 1.00 67.13 243 GLY C C 1
ATOM 7378 O O . GLY C 1 246 ? 67.973 -13.191 4.302 1.00 59.66 243 GLY C O 1
ATOM 7379 N N . GLY C 1 247 ? 67.304 -12.246 6.231 1.00 65.51 244 GLY C N 1
ATOM 7380 C CA . GLY C 1 247 ? 65.894 -12.381 5.908 1.00 63.99 244 GLY C CA 1
ATOM 7381 C C . GLY C 1 247 ? 65.429 -11.547 4.733 1.00 62.68 244 GLY C C 1
ATOM 7382 O O . GLY C 1 247 ? 64.386 -11.854 4.146 1.00 68.07 244 GLY C O 1
ATOM 7383 N N . ALA C 1 248 ? 66.169 -10.504 4.376 1.00 61.65 245 ALA C N 1
ATOM 7384 C CA . ALA C 1 248 ? 65.750 -9.623 3.297 1.00 63.01 245 ALA C CA 1
ATOM 7385 C C . ALA C 1 248 ? 66.054 -10.243 1.939 1.00 66.62 245 ALA C C 1
ATOM 7386 O O . ALA C 1 248 ? 66.993 -11.030 1.786 1.00 67.40 245 ALA C O 1
ATOM 7388 N N . ILE C 1 249 ? 65.238 -9.885 0.945 1.00 67.31 246 ILE C N 1
ATOM 7389 C CA . ILE C 1 249 ? 65.546 -10.282 -0.424 1.00 60.67 246 ILE C CA 1
ATOM 7390 C C . ILE C 1 249 ? 66.759 -9.520 -0.943 1.00 62.72 246 ILE C C 1
ATOM 7391 O O . ILE C 1 249 ? 67.518 -10.041 -1.770 1.00 67.24 246 ILE C O 1
ATOM 7396 N N . ALA C 1 250 ? 66.966 -8.288 -0.480 1.00 60.62 247 ALA C N 1
ATOM 7397 C CA . ALA C 1 250 ? 68.119 -7.502 -0.897 1.00 60.52 247 ALA C CA 1
ATOM 7398 C C . ALA C 1 250 ? 68.408 -6.439 0.153 1.00 66.29 247 ALA C C 1
ATOM 7399 O O . ALA C 1 250 ? 67.542 -6.077 0.954 1.00 64.86 247 ALA C O 1
ATOM 7401 N N . MET C 1 251 ? 69.649 -5.955 0.145 1.00 58.32 248 MET C N 1
ATOM 7402 C CA . MET C 1 251 ? 70.058 -4.826 0.970 1.00 61.60 248 MET C CA 1
ATOM 7403 C C . MET C 1 251 ? 70.200 -3.589 0.093 1.00 59.54 248 MET C C 1
ATOM 7404 O O . MET C 1 251 ? 70.914 -3.615 -0.915 1.00 56.21 248 MET C O 1
ATOM 7409 N N . LEU C 1 252 ? 69.522 -2.512 0.479 1.00 59.18 249 LEU C N 1
ATOM 7410 C CA . LEU C 1 252 ? 69.648 -1.245 -0.226 1.00 57.91 249 LEU C CA 1
ATOM 7411 C C . LEU C 1 252 ? 70.925 -0.529 0.198 1.00 56.79 249 LEU C C 1
ATOM 7412 O O . LEU C 1 252 ? 71.151 -0.289 1.389 1.00 54.86 249 LEU C O 1
ATOM 7417 N N . PHE C 1 253 ? 71.753 -0.180 -0.783 1.00 52.21 250 PHE C N 1
ATOM 7418 C CA . PHE C 1 253 ? 73.005 0.541 -0.553 1.00 49.53 250 PHE C CA 1
ATOM 7419 C C . PHE C 1 253 ? 73.057 1.783 -1.435 1.00 51.96 250 PHE C C 1
ATOM 7420 O O . PHE C 1 253 ? 73.944 1.924 -2.282 1.00 53.70 250 PHE C O 1
ATOM 7428 N N . PRO C 1 254 ? 72.121 2.724 -1.252 1.00 53.59 251 PRO C N 1
ATOM 7429 C CA . PRO C 1 254 ? 72.041 3.890 -2.157 1.00 57.53 251 PRO C CA 1
ATOM 7430 C C . PRO C 1 254 ? 72.925 5.044 -1.690 1.00 58.96 251 PRO C C 1
ATOM 7431 O O . PRO C 1 254 ? 72.455 6.106 -1.262 1.00 66.79 251 PRO C O 1
ATOM 7435 N N . ILE C 1 255 ? 74.242 4.836 -1.779 1.00 55.99 252 ILE C N 1
ATOM 7436 C CA . ILE C 1 255 ? 75.190 5.836 -1.292 1.00 55.87 252 ILE C CA 1
ATOM 7437 C C . ILE C 1 255 ? 75.139 7.099 -2.149 1.00 55.82 252 ILE C C 1
ATOM 7438 O O . ILE C 1 255 ? 74.715 7.095 -3.311 1.00 60.16 252 ILE C O 1
ATOM 7443 N N . THR C 1 256 ? 75.580 8.207 -1.545 1.00 51.97 253 THR C N 1
ATOM 7444 C CA . THR C 1 256 ? 75.624 9.536 -2.151 1.00 47.70 253 THR C CA 1
ATOM 7445 C C . THR C 1 256 ? 77.019 10.131 -2.001 1.00 53.96 253 THR C C 1
ATOM 7446 O O . THR C 1 256 ? 77.179 11.349 -1.888 1.00 57.22 253 THR C O 1
ATOM 7450 N N . TRP C 1 257 ? 78.034 9.273 -2.020 1.00 58.59 254 TRP C N 1
ATOM 7451 C CA . TRP C 1 257 ? 79.314 9.517 -1.374 1.00 55.06 254 TRP C CA 1
ATOM 7452 C C . TRP C 1 257 ? 80.393 8.595 -1.916 1.00 59.73 254 TRP C C 1
ATOM 7453 O O . TRP C 1 257 ? 80.128 7.442 -2.261 1.00 52.71 254 TRP C O 1
ATOM 7464 N N . GLN C 1 258 ? 81.623 9.118 -1.958 1.00 58.02 255 GLN C N 1
ATOM 7465 C CA . GLN C 1 258 ? 82.781 8.376 -2.456 1.00 49.52 255 GLN C CA 1
ATOM 7466 C C . GLN C 1 258 ? 83.149 7.335 -1.403 1.00 55.60 255 GLN C C 1
ATOM 7467 O O . GLN C 1 258 ? 84.094 7.485 -0.627 1.00 54.53 255 GLN C O 1
ATOM 7473 N N . GLU C 1 259 ? 82.375 6.260 -1.386 1.00 55.70 256 GLU C N 1
ATOM 7474 C CA . GLU C 1 259 ? 82.518 5.194 -0.410 1.00 56.63 256 GLU C CA 1
ATOM 7475 C C . GLU C 1 259 ? 83.906 4.567 -0.487 1.00 54.73 256 GLU C C 1
ATOM 7476 O O . GLU C 1 259 ? 84.305 4.083 -1.557 1.00 52.02 256 GLU C O 1
ATOM 7482 N N . PRO C 1 260 ? 84.676 4.572 0.605 1.00 53.11 257 PRO C N 1
ATOM 7483 C CA . PRO C 1 260 ? 85.985 3.885 0.573 1.00 51.45 257 PRO C CA 1
ATOM 7484 C C . PRO C 1 260 ? 85.870 2.392 0.329 1.00 49.14 257 PRO C C 1
ATOM 7485 O O . PRO C 1 260 ? 86.653 1.842 -0.452 1.00 39.27 257 PRO C O 1
ATOM 7489 N N . PHE C 1 261 ? 84.925 1.713 0.991 1.00 43.50 258 PHE C N 1
ATOM 7490 C CA . PHE C 1 261 ? 84.729 0.284 0.772 1.00 47.93 258 PHE C CA 1
ATOM 7491 C C . PHE C 1 261 ? 83.275 -0.121 0.983 1.00 45.45 258 PHE C C 1
ATOM 7492 O O . PHE C 1 261 ? 82.547 -0.354 0.014 1.00 49.22 258 PHE C O 1
ATOM 7500 N N . GLY C 1 262 ? 82.850 -0.221 2.242 1.00 42.74 259 GLY C N 1
ATOM 7501 C CA . GLY C 1 262 ? 81.492 -0.622 2.557 1.00 41.68 259 GLY C CA 1
ATOM 7502 C C . GLY C 1 262 ? 81.377 -2.058 3.029 1.00 48.79 259 GLY C C 1
ATOM 7503 O O . GLY C 1 262 ? 80.990 -2.940 2.255 1.00 50.48 259 GLY C O 1
ATOM 7504 N N . LEU C 1 263 ? 81.704 -2.301 4.304 1.00 42.96 260 LEU C N 1
ATOM 7505 C CA . LEU C 1 263 ? 81.720 -3.663 4.832 1.00 48.97 260 LEU C CA 1
ATOM 7506 C C . LEU C 1 263 ? 80.342 -4.310 4.814 1.00 49.93 260 LEU C C 1
ATOM 7507 O O . LEU C 1 263 ? 80.240 -5.538 4.716 1.00 51.63 260 LEU C O 1
ATOM 7512 N N . VAL C 1 264 ? 79.275 -3.514 4.921 1.00 49.85 261 VAL C N 1
ATOM 7513 C CA . VAL C 1 264 ? 77.929 -4.081 4.961 1.00 47.30 261 VAL C CA 1
ATOM 7514 C C . VAL C 1 264 ? 77.617 -4.851 3.686 1.00 50.65 261 VAL C C 1
ATOM 7515 O O . VAL C 1 264 ? 76.818 -5.796 3.703 1.00 56.73 261 VAL C O 1
ATOM 7519 N N . MET C 1 265 ? 78.237 -4.471 2.566 1.00 47.89 262 MET C N 1
ATOM 7520 C CA . MET C 1 265 ? 77.962 -5.139 1.298 1.00 48.74 262 MET C CA 1
ATOM 7521 C C . MET C 1 265 ? 78.378 -6.605 1.345 1.00 51.70 262 MET C C 1
ATOM 7522 O O . MET C 1 265 ? 77.580 -7.496 1.035 1.00 46.85 262 MET C O 1
ATOM 7527 N N . ILE C 1 266 ? 79.630 -6.873 1.730 1.00 53.73 263 ILE C N 1
ATOM 7528 C CA . ILE C 1 266 ? 80.096 -8.253 1.823 1.00 49.29 263 ILE C CA 1
ATOM 7529 C C . ILE C 1 266 ? 79.516 -8.965 3.040 1.00 50.50 263 ILE C C 1
ATOM 7530 O O . ILE C 1 266 ? 79.469 -10.200 3.064 1.00 51.11 263 ILE C O 1
ATOM 7535 N N . GLU C 1 267 ? 79.053 -8.223 4.047 1.00 48.36 264 GLU C N 1
ATOM 7536 C CA . GLU C 1 267 ? 78.339 -8.858 5.149 1.00 52.12 264 GLU C CA 1
ATOM 7537 C C . GLU C 1 267 ? 76.961 -9.328 4.701 1.00 53.82 264 GLU C C 1
ATOM 7538 O O . GLU C 1 267 ? 76.518 -10.421 5.075 1.00 55.72 264 GLU C O 1
ATOM 7544 N N . SER C 1 268 ? 76.266 -8.507 3.912 1.00 48.19 265 SER C N 1
ATOM 7545 C CA . SER C 1 268 ? 74.988 -8.916 3.337 1.00 55.25 265 SER C CA 1
ATOM 7546 C C . SER C 1 268 ? 75.147 -10.149 2.455 1.00 54.13 265 SER C C 1
ATOM 7547 O O . SER C 1 268 ? 74.415 -11.134 2.606 1.00 50.79 265 SER C O 1
ATOM 7550 N N . MET C 1 269 ? 76.093 -10.097 1.510 1.00 45.86 266 MET C N 1
ATOM 7551 C CA . MET C 1 269 ? 76.310 -11.208 0.586 1.00 45.96 266 MET C CA 1
ATOM 7552 C C . MET C 1 269 ? 76.618 -12.506 1.323 1.00 54.01 266 MET C C 1
ATOM 7553 O O . MET C 1 269 ? 76.132 -13.576 0.936 1.00 52.69 266 MET C O 1
ATOM 7558 N N . ALA C 1 270 ? 77.433 -12.433 2.380 1.00 48.47 267 ALA C N 1
ATOM 7559 C CA . ALA C 1 270 ? 77.754 -13.629 3.153 1.00 48.55 267 ALA C CA 1
ATOM 7560 C C . ALA C 1 270 ? 76.492 -14.300 3.678 1.00 51.25 267 ALA C C 1
ATOM 7561 O O . ALA C 1 270 ? 76.383 -15.532 3.668 1.00 58.17 267 ALA C O 1
ATOM 7563 N N . ALA C 1 271 ? 75.523 -13.506 4.131 1.00 53.30 268 ALA C N 1
ATOM 7564 C CA . ALA C 1 271 ? 74.240 -14.046 4.559 1.00 54.58 268 ALA C CA 1
ATOM 7565 C C . ALA C 1 271 ? 73.398 -14.548 3.396 1.00 60.81 268 ALA C C 1
ATOM 7566 O O . ALA C 1 271 ? 72.326 -15.118 3.632 1.00 61.51 268 ALA C O 1
ATOM 7568 N N . GLY C 1 272 ? 73.845 -14.349 2.158 1.00 53.03 269 GLY C N 1
ATOM 7569 C CA . GLY C 1 272 ? 73.069 -14.727 0.998 1.00 57.55 269 GLY C CA 1
ATOM 7570 C C . GLY C 1 272 ? 72.202 -13.631 0.427 1.00 59.97 269 GLY C C 1
ATOM 7571 O O . GLY C 1 272 ? 71.400 -13.904 -0.475 1.00 56.04 269 GLY C O 1
ATOM 7572 N N . THR C 1 273 ? 72.324 -12.402 0.927 1.00 51.92 270 THR C N 1
ATOM 7573 C CA . THR C 1 273 ? 71.471 -11.312 0.485 1.00 54.76 270 THR C CA 1
ATOM 7574 C C . THR C 1 273 ? 72.232 -10.420 -0.481 1.00 50.47 270 THR C C 1
ATOM 7575 O O . THR C 1 273 ? 73.228 -9.799 -0.079 1.00 57.23 270 THR C O 1
ATOM 7579 N N . PRO C 1 274 ? 71.818 -10.321 -1.742 1.00 51.58 271 PRO C N 1
ATOM 7580 C CA . PRO C 1 274 ? 72.525 -9.449 -2.687 1.00 51.55 271 PRO C CA 1
ATOM 7581 C C . PRO C 1 274 ? 72.235 -7.981 -2.413 1.00 47.44 271 PRO C C 1
ATOM 7582 O O . PRO C 1 274 ? 71.264 -7.622 -1.745 1.00 50.18 271 PRO C O 1
ATOM 7586 N N . VAL C 1 275 ? 73.096 -7.124 -2.957 1.00 47.57 272 VAL C N 1
ATOM 7587 C CA . VAL C 1 275 ? 73.084 -5.694 -2.666 1.00 53.68 272 VAL C CA 1
ATOM 7588 C C . VAL C 1 275 ? 72.722 -4.918 -3.926 1.00 59.32 272 VAL C C 1
ATOM 7589 O O . VAL C 1 275 ? 73.379 -5.063 -4.964 1.00 58.95 272 VAL C O 1
ATOM 7593 N N . VAL C 1 276 ? 71.698 -4.076 -3.824 1.00 56.09 273 VAL C N 1
ATOM 7594 C CA . VAL C 1 276 ? 71.358 -3.094 -4.850 1.00 59.32 273 VAL C CA 1
ATOM 7595 C C . VAL C 1 276 ? 71.993 -1.772 -4.437 1.00 55.89 273 VAL C C 1
ATOM 7596 O O . VAL C 1 276 ? 71.517 -1.107 -3.510 1.00 53.75 273 VAL C O 1
ATOM 7600 N N . ALA C 1 277 ? 73.070 -1.383 -5.113 1.00 48.19 274 ALA C N 1
ATOM 7601 C CA . ALA C 1 277 ? 73.845 -0.217 -4.718 1.00 56.05 274 ALA C CA 1
ATOM 7602 C C . ALA C 1 277 ? 73.947 0.806 -5.842 1.00 61.97 274 ALA C C 1
ATOM 7603 O O . ALA C 1 277 ? 73.791 0.491 -7.026 1.00 56.32 274 ALA C O 1
ATOM 7605 N N . ILE C 1 278 ? 74.202 2.049 -5.439 1.00 53.90 275 ILE C N 1
ATOM 7606 C CA . ILE C 1 278 ? 74.584 3.105 -6.368 1.00 57.78 275 ILE C CA 1
ATOM 7607 C C . ILE C 1 278 ? 76.072 2.980 -6.660 1.00 54.13 275 ILE C C 1
ATOM 7608 O O . ILE C 1 278 ? 76.877 2.713 -5.759 1.00 57.95 275 ILE C O 1
ATOM 7613 N N . ALA C 1 279 ? 76.447 3.168 -7.924 1.00 56.20 276 ALA C N 1
ATOM 7614 C CA . ALA C 1 279 ? 77.803 2.861 -8.381 1.00 58.43 276 ALA C CA 1
ATOM 7615 C C . ALA C 1 279 ? 78.749 4.038 -8.126 1.00 50.77 276 ALA C C 1
ATOM 7616 O O . ALA C 1 279 ? 79.292 4.657 -9.041 1.00 44.84 276 ALA C O 1
ATOM 7618 N N . LYS C 1 280 ? 78.946 4.341 -6.846 1.00 52.73 277 LYS C N 1
ATOM 7619 C CA . LYS C 1 280 ? 79.901 5.353 -6.423 1.00 48.75 277 LYS C CA 1
ATOM 7620 C C . LYS C 1 280 ? 80.946 4.737 -5.503 1.00 53.75 277 LYS C C 1
ATOM 7621 O O . LYS C 1 280 ? 80.682 3.753 -4.804 1.00 59.69 277 LYS C O 1
ATOM 7627 N N . GLY C 1 281 ? 82.135 5.333 -5.511 1.00 54.87 278 GLY C N 1
ATOM 7628 C CA . GLY C 1 281 ? 83.241 4.828 -4.709 1.00 55.28 278 GLY C CA 1
ATOM 7629 C C . GLY C 1 281 ? 83.602 3.392 -5.044 1.00 52.07 278 GLY C C 1
ATOM 7630 O O . GLY C 1 281 ? 83.853 3.042 -6.202 1.00 41.80 278 GLY C O 1
ATOM 7631 N N . ALA C 1 282 ? 83.642 2.545 -4.017 1.00 52.24 279 ALA C N 1
ATOM 7632 C CA . ALA C 1 282 ? 84.132 1.181 -4.154 1.00 47.40 279 ALA C CA 1
ATOM 7633 C C . ALA C 1 282 ? 83.042 0.177 -4.503 1.00 48.25 279 ALA C C 1
ATOM 7634 O O . ALA C 1 282 ? 83.356 -0.999 -4.711 1.00 50.20 279 ALA C O 1
ATOM 7636 N N . ALA C 1 283 ? 81.781 0.602 -4.567 1.00 50.04 280 ALA C N 1
ATOM 7637 C CA . ALA C 1 283 ? 80.687 -0.311 -4.899 1.00 48.03 280 ALA C CA 1
ATOM 7638 C C . ALA C 1 283 ? 80.901 -1.063 -6.208 1.00 51.59 280 ALA C C 1
ATOM 7639 O O . ALA C 1 283 ? 80.675 -2.283 -6.229 1.00 59.53 280 ALA C O 1
ATOM 7641 N N . PRO C 1 284 ? 81.306 -0.430 -7.317 1.00 56.16 281 PRO C N 1
ATOM 7642 C CA . PRO C 1 284 ? 81.558 -1.215 -8.538 1.00 56.33 281 PRO C CA 1
ATOM 7643 C C . PRO C 1 284 ? 82.646 -2.265 -8.373 1.00 56.71 281 PRO C C 1
ATOM 7644 O O . PRO C 1 284 ? 82.606 -3.296 -9.057 1.00 58.56 281 PRO C O 1
ATOM 7648 N N . GLU C 1 285 ? 83.608 -2.045 -7.475 1.00 51.37 282 GLU C N 1
ATOM 7649 C CA . GLU C 1 285 ? 84.677 -3.013 -7.268 1.00 49.38 282 GLU C CA 1
ATOM 7650 C C . GLU C 1 285 ? 84.279 -4.143 -6.330 1.00 55.51 282 GLU C C 1
ATOM 7651 O O . GLU C 1 285 ? 84.934 -5.190 -6.333 1.00 64.32 282 GLU C O 1
ATOM 7657 N N . VAL C 1 286 ? 83.229 -3.961 -5.535 1.00 55.41 283 VAL C N 1
ATOM 7658 C CA . VAL C 1 286 ? 82.806 -4.962 -4.566 1.00 53.04 283 VAL C CA 1
ATOM 7659 C C . VAL C 1 286 ? 81.670 -5.823 -5.104 1.00 53.75 283 VAL C C 1
ATOM 7660 O O . VAL C 1 286 ? 81.667 -7.039 -4.910 1.00 53.64 283 VAL C O 1
ATOM 7664 N N . ILE C 1 287 ? 80.702 -5.215 -5.778 1.00 56.28 284 ILE C N 1
ATOM 7665 C CA . ILE C 1 287 ? 79.570 -5.944 -6.336 1.00 59.15 284 ILE C CA 1
ATOM 7666 C C . ILE C 1 287 ? 79.901 -6.369 -7.759 1.00 59.94 284 ILE C C 1
ATOM 7667 O O . ILE C 1 287 ? 80.367 -5.558 -8.568 1.00 60.22 284 ILE C O 1
ATOM 7672 N N . GLU C 1 288 ? 79.668 -7.644 -8.064 1.00 56.28 285 GLU C N 1
ATOM 7673 C CA . GLU C 1 288 ? 79.652 -8.120 -9.442 1.00 57.51 285 GLU C CA 1
ATOM 7674 C C . GLU C 1 288 ? 78.226 -7.972 -9.961 1.00 53.84 285 GLU C C 1
ATOM 7675 O O . GLU C 1 288 ? 77.320 -8.686 -9.519 1.00 51.91 285 GLU C O 1
ATOM 7681 N N . HIS C 1 289 ? 78.025 -7.021 -10.872 1.00 48.87 286 HIS C N 1
ATOM 7682 C CA . HIS C 1 289 ? 76.691 -6.718 -11.371 1.00 52.68 286 HIS C CA 1
ATOM 7683 C C . HIS C 1 289 ? 76.053 -7.957 -11.985 1.00 57.13 286 HIS C C 1
ATOM 7684 O O . HIS C 1 289 ? 76.698 -8.712 -12.718 1.00 59.45 286 HIS C O 1
ATOM 7691 N N . GLY C 1 290 ? 74.773 -8.164 -11.682 1.00 54.07 287 GLY C N 1
ATOM 7692 C CA . GLY C 1 290 ? 74.045 -9.287 -12.231 1.00 54.85 287 GLY C CA 1
ATOM 7693 C C . GLY C 1 290 ? 74.389 -10.632 -11.634 1.00 57.45 287 GLY C C 1
ATOM 7694 O O . GLY C 1 290 ? 73.874 -11.648 -12.111 1.00 56.46 287 GLY C O 1
ATOM 7695 N N . LYS C 1 291 ? 75.269 -10.679 -10.636 1.00 57.27 288 LYS C N 1
ATOM 7696 C CA . LYS C 1 291 ? 75.648 -11.932 -9.997 1.00 57.00 288 LYS C CA 1
ATOM 7697 C C . LYS C 1 291 ? 75.417 -11.856 -8.493 1.00 59.27 288 LYS C C 1
ATOM 7698 O O . LYS C 1 291 ? 74.611 -12.612 -7.941 1.00 59.62 288 LYS C O 1
ATOM 7704 N N . THR C 1 292 ? 76.117 -10.940 -7.824 1.00 56.04 289 THR C N 1
ATOM 7705 C CA . THR C 1 292 ? 75.951 -10.704 -6.396 1.00 56.13 289 THR C CA 1
ATOM 7706 C C . THR C 1 292 ? 75.175 -9.427 -6.093 1.00 59.63 289 THR C C 1
ATOM 7707 O O . THR C 1 292 ? 75.087 -9.031 -4.925 1.00 59.63 289 THR C O 1
ATOM 7711 N N . GLY C 1 293 ? 74.624 -8.770 -7.109 1.00 57.99 290 GLY C N 1
ATOM 7712 C CA . GLY C 1 293 ? 73.856 -7.557 -6.875 1.00 52.82 290 GLY C CA 1
ATOM 7713 C C . GLY C 1 293 ? 73.577 -6.826 -8.170 1.00 56.06 290 GLY C C 1
ATOM 7714 O O . GLY C 1 293 ? 73.551 -7.428 -9.249 1.00 62.12 290 GLY C O 1
ATOM 7715 N N . PHE C 1 294 ? 73.368 -5.518 -8.047 1.00 50.87 291 PHE C N 1
ATOM 7716 C CA . PHE C 1 294 ? 73.039 -4.683 -9.196 1.00 51.18 291 PHE C CA 1
ATOM 7717 C C . PHE C 1 294 ? 73.595 -3.291 -8.946 1.00 51.06 291 PHE C C 1
ATOM 7718 O O . PHE C 1 294 ? 73.204 -2.631 -7.980 1.00 52.91 291 PHE C O 1
ATOM 7726 N N . LEU C 1 295 ? 74.508 -2.857 -9.809 1.00 53.45 292 LEU C N 1
ATOM 7727 C CA . LEU C 1 295 ? 75.031 -1.499 -9.757 1.00 59.05 292 LEU C CA 1
ATOM 7728 C C . LEU C 1 295 ? 74.088 -0.553 -10.488 1.00 61.48 292 LEU C C 1
ATOM 7729 O O . LEU C 1 295 ? 73.680 -0.822 -11.622 1.00 65.34 292 LEU C O 1
ATOM 7734 N N . CYS C 1 296 ? 73.740 0.554 -9.839 1.00 63.53 293 CYS C N 1
ATOM 7735 C CA . CYS C 1 296 ? 72.759 1.485 -10.369 1.00 67.57 293 CYS C CA 1
ATOM 7736 C C . CYS C 1 296 ? 73.323 2.900 -10.367 1.00 67.52 293 CYS C C 1
ATOM 7737 O O . CYS C 1 296 ? 74.282 3.211 -9.656 1.00 66.30 293 CYS C O 1
ATOM 7740 N N . HIS C 1 297 ? 72.714 3.759 -11.185 1.00 71.68 294 HIS C N 1
ATOM 7741 C CA . HIS C 1 297 ? 73.157 5.140 -11.342 1.00 76.95 294 HIS C CA 1
ATOM 7742 C C . HIS C 1 297 ? 72.054 6.151 -11.052 1.00 81.36 294 HIS C C 1
ATOM 7743 O O . HIS C 1 297 ? 72.255 7.349 -11.283 1.00 90.39 294 HIS C O 1
ATOM 7750 N N . SER C 1 298 ? 70.899 5.707 -10.561 1.00 81.52 295 SER C N 1
ATOM 7751 C CA . SER C 1 298 ? 69.824 6.624 -10.205 1.00 79.23 295 SER C CA 1
ATOM 7752 C C . SER C 1 298 ? 68.862 5.913 -9.264 1.00 72.03 295 SER C C 1
ATOM 7753 O O . SER C 1 298 ? 68.950 4.702 -9.049 1.00 70.34 295 SER C O 1
ATOM 7756 N N . VAL C 1 299 ? 67.939 6.698 -8.701 1.00 72.72 296 VAL C N 1
ATOM 7757 C CA . VAL C 1 299 ? 66.902 6.151 -7.826 1.00 71.41 296 VAL C CA 1
ATOM 7758 C C . VAL C 1 299 ? 66.096 5.079 -8.550 1.00 68.13 296 VAL C C 1
ATOM 7759 O O . VAL C 1 299 ? 65.836 4.002 -8.004 1.00 60.77 296 VAL C O 1
ATOM 7763 N N . GLU C 1 300 ? 65.751 5.336 -9.816 1.00 74.60 297 GLU C N 1
ATOM 7764 C CA . GLU C 1 300 ? 64.920 4.407 -10.578 1.00 76.62 297 GLU C CA 1
ATOM 7765 C C . GLU C 1 300 ? 65.659 3.115 -10.876 1.00 76.96 297 GLU C C 1
ATOM 7766 O O . GLU C 1 300 ? 65.071 2.026 -10.838 1.00 73.15 297 GLU C O 1
ATOM 7772 N N . ASP C 1 301 ? 66.956 3.216 -11.155 1.00 74.02 298 ASP C N 1
ATOM 7773 C CA . ASP C 1 301 ? 67.732 2.029 -11.473 1.00 72.52 298 ASP C CA 1
ATOM 7774 C C . ASP C 1 301 ? 67.730 1.051 -10.308 1.00 67.06 298 ASP C C 1
ATOM 7775 O O . ASP C 1 301 ? 67.745 -0.166 -10.519 1.00 64.95 298 ASP C O 1
ATOM 7780 N N . CYS C 1 302 ? 67.698 1.562 -9.075 1.00 71.63 299 CYS C N 1
ATOM 7781 C CA . CYS C 1 302 ? 67.532 0.684 -7.922 1.00 69.52 299 CYS C CA 1
ATOM 7782 C C . CYS C 1 302 ? 66.118 0.122 -7.865 1.00 68.56 299 CYS C C 1
ATOM 7783 O O . CYS C 1 302 ? 65.931 -1.064 -7.577 1.00 69.49 299 CYS C O 1
ATOM 7786 N N . VAL C 1 303 ? 65.114 0.961 -8.141 1.00 71.29 300 VAL C N 1
ATOM 7787 C CA . VAL C 1 303 ? 63.722 0.510 -8.113 1.00 73.31 300 VAL C CA 1
ATOM 7788 C C . VAL C 1 303 ? 63.510 -0.613 -9.120 1.00 70.48 300 VAL C C 1
ATOM 7789 O O . VAL C 1 303 ? 62.871 -1.631 -8.822 1.00 64.91 300 VAL C O 1
ATOM 7793 N N . ALA C 1 304 ? 64.040 -0.440 -10.333 1.00 66.28 301 ALA C N 1
ATOM 7794 C CA . ALA C 1 304 ? 63.934 -1.485 -11.343 1.00 59.19 301 ALA C CA 1
ATOM 7795 C C . ALA C 1 304 ? 64.712 -2.734 -10.948 1.00 66.44 301 ALA C C 1
ATOM 7796 O O . ALA C 1 304 ? 64.286 -3.851 -11.260 1.00 63.74 301 ALA C O 1
ATOM 7798 N N . ALA C 1 305 ? 65.844 -2.568 -10.260 1.00 67.63 302 ALA C N 1
ATOM 7799 C CA . ALA C 1 305 ? 66.691 -3.705 -9.915 1.00 65.50 302 ALA C CA 1
ATOM 7800 C C . ALA C 1 305 ? 66.056 -4.627 -8.883 1.00 65.88 302 ALA C C 1
ATOM 7801 O O . ALA C 1 305 ? 66.411 -5.809 -8.832 1.00 63.62 302 ALA C O 1
ATOM 7803 N N . VAL C 1 306 ? 65.132 -4.122 -8.063 1.00 70.57 303 VAL C N 1
ATOM 7804 C CA . VAL C 1 306 ? 64.540 -4.956 -7.024 1.00 64.89 303 VAL C CA 1
ATOM 7805 C C . VAL C 1 306 ? 63.688 -6.068 -7.626 1.00 67.39 303 VAL C C 1
ATOM 7806 O O . VAL C 1 306 ? 63.571 -7.152 -7.041 1.00 68.46 303 VAL C O 1
ATOM 7810 N N . ALA C 1 307 ? 63.116 -5.846 -8.811 1.00 70.46 304 ALA C N 1
ATOM 7811 C CA . ALA C 1 307 ? 62.283 -6.877 -9.423 1.00 73.66 304 ALA C CA 1
ATOM 7812 C C . ALA C 1 307 ? 63.105 -8.051 -9.940 1.00 72.62 304 ALA C C 1
ATOM 7813 O O . ALA C 1 307 ? 62.607 -9.182 -9.977 1.00 77.34 304 ALA C O 1
ATOM 7815 N N . GLN C 1 308 ? 64.354 -7.813 -10.337 1.00 72.07 305 GLN C N 1
ATOM 7816 C CA . GLN C 1 308 ? 65.213 -8.852 -10.889 1.00 71.48 305 GLN C CA 1
ATOM 7817 C C . GLN C 1 308 ? 66.219 -9.382 -9.873 1.00 68.33 305 GLN C C 1
ATOM 7818 O O . GLN C 1 308 ? 67.220 -9.995 -10.258 1.00 67.27 305 GLN C O 1
ATOM 7824 N N . VAL C 1 309 ? 65.980 -9.142 -8.589 1.00 64.81 306 VAL C N 1
ATOM 7825 C CA . VAL C 1 309 ? 66.834 -9.642 -7.515 1.00 64.54 306 VAL C CA 1
ATOM 7826 C C . VAL C 1 309 ? 66.583 -11.131 -7.278 1.00 65.84 306 VAL C C 1
ATOM 7827 O O . VAL C 1 309 ? 67.556 -11.892 -7.171 1.00 73.35 306 VAL C O 1
ATOM 7831 N N . PRO C 1 310 ? 65.308 -11.612 -7.187 1.00 64.29 307 PRO C N 1
ATOM 7832 C CA . PRO C 1 310 ? 65.081 -13.051 -6.968 1.00 66.15 307 PRO C CA 1
ATOM 7833 C C . PRO C 1 310 ? 65.776 -13.976 -7.958 1.00 69.00 307 PRO C C 1
ATOM 7834 O O . PRO C 1 310 ? 66.020 -15.146 -7.644 1.00 72.84 307 PRO C O 1
ATOM 7838 N N . GLN C 1 311 ? 66.102 -13.473 -9.150 1.00 64.14 308 GLN C N 1
ATOM 7839 C CA . GLN C 1 311 ? 66.752 -14.319 -10.145 1.00 61.89 308 GLN C CA 1
ATOM 7840 C C . GLN C 1 311 ? 68.146 -14.735 -9.694 1.00 63.12 308 GLN C C 1
ATOM 7841 O O . GLN C 1 311 ? 68.657 -15.769 -10.136 1.00 61.14 308 GLN C O 1
ATOM 7847 N N . LEU C 1 312 ? 68.784 -13.935 -8.845 1.00 62.95 309 LEU C N 1
ATOM 7848 C CA . LEU C 1 312 ? 70.155 -14.206 -8.445 1.00 61.71 309 LEU C CA 1
ATOM 7849 C C . LEU C 1 312 ? 70.226 -15.427 -7.533 1.00 66.51 309 LEU C C 1
ATOM 7850 O O . LEU C 1 312 ? 69.294 -15.728 -6.783 1.00 70.32 309 LEU C O 1
ATOM 7855 N N . ASP C 1 313 ? 71.352 -16.134 -7.608 1.00 62.96 310 ASP C N 1
ATOM 7856 C CA . ASP C 1 313 ? 71.625 -17.258 -6.719 1.00 57.51 310 ASP C CA 1
ATOM 7857 C C . ASP C 1 313 ? 72.162 -16.723 -5.397 1.00 65.16 310 ASP C C 1
ATOM 7858 O O . ASP C 1 313 ? 73.247 -16.133 -5.351 1.00 63.61 310 ASP C O 1
ATOM 7863 N N . ARG C 1 314 ? 71.403 -16.924 -4.320 1.00 61.48 311 ARG C N 1
ATOM 7864 C CA . ARG C 1 314 ? 71.817 -16.404 -3.022 1.00 53.79 311 ARG C CA 1
ATOM 7865 C C . ARG C 1 314 ? 73.067 -17.108 -2.507 1.00 63.60 311 ARG C C 1
ATOM 7866 O O . ARG C 1 314 ? 73.895 -16.483 -1.833 1.00 67.02 311 ARG C O 1
ATOM 7874 N N . MET C 1 315 ? 73.224 -18.398 -2.813 1.00 63.74 312 MET C N 1
ATOM 7875 C CA . MET C 1 315 ? 74.417 -19.123 -2.391 1.00 56.34 312 MET C CA 1
ATOM 7876 C C . MET C 1 315 ? 75.657 -18.637 -3.132 1.00 57.04 312 MET C C 1
ATOM 7877 O O . MET C 1 315 ? 76.757 -18.640 -2.567 1.00 55.20 312 MET C O 1
ATOM 7882 N N . ALA C 1 316 ? 75.501 -18.207 -4.388 1.00 52.39 313 ALA C N 1
ATOM 7883 C CA . ALA C 1 316 ? 76.624 -17.625 -5.119 1.00 59.53 313 ALA C CA 1
ATOM 7884 C C . ALA C 1 316 ? 77.171 -16.387 -4.419 1.00 56.69 313 ALA C C 1
ATOM 7885 O O . ALA C 1 316 ? 78.373 -16.104 -4.506 1.00 50.45 313 ALA C O 1
ATOM 7887 N N . CYS C 1 317 ? 76.309 -15.633 -3.732 1.00 58.24 314 CYS C N 1
ATOM 7888 C CA . CYS C 1 317 ? 76.767 -14.452 -3.006 1.00 58.38 314 CYS C CA 1
ATOM 7889 C C . CYS C 1 317 ? 77.745 -14.835 -1.903 1.00 51.20 314 CYS C C 1
ATOM 7890 O O . CYS C 1 317 ? 78.818 -14.237 -1.775 1.00 58.09 314 CYS C O 1
ATOM 7893 N N . ARG C 1 318 ? 77.386 -15.836 -1.096 1.00 48.36 315 ARG C N 1
ATOM 7894 C CA . ARG C 1 318 ? 78.264 -16.274 -0.014 1.00 53.31 315 ARG C CA 1
ATOM 7895 C C . ARG C 1 318 ? 79.597 -16.784 -0.554 1.00 49.27 315 ARG C C 1
ATOM 7896 O O . ARG C 1 318 ? 80.662 -16.443 -0.028 1.00 53.41 315 ARG C O 1
ATOM 7904 N N . ASP C 1 319 ? 79.558 -17.611 -1.605 1.00 55.98 316 ASP C N 1
ATOM 7905 C CA . ASP C 1 319 ? 80.797 -18.103 -2.206 1.00 52.02 316 ASP C CA 1
ATOM 7906 C C . ASP C 1 319 ? 81.646 -16.951 -2.729 1.00 55.95 316 ASP C C 1
ATOM 7907 O O . ASP C 1 319 ? 82.880 -16.996 -2.657 1.00 60.05 316 ASP C O 1
ATOM 7912 N N . TYR C 1 320 ? 80.997 -15.913 -3.264 1.00 56.67 317 TYR C N 1
ATOM 7913 C CA . TYR C 1 320 ? 81.715 -14.750 -3.778 1.00 51.39 317 TYR C CA 1
ATOM 7914 C C . TYR C 1 320 ? 82.545 -14.088 -2.684 1.00 57.81 317 TYR C C 1
ATOM 7915 O O . TYR C 1 320 ? 83.684 -13.669 -2.925 1.00 47.96 317 TYR C O 1
ATOM 7924 N N . VAL C 1 321 ? 81.989 -13.988 -1.472 1.00 54.01 318 VAL C N 1
ATOM 7925 C CA . VAL C 1 321 ? 82.720 -13.382 -0.363 1.00 51.58 318 VAL C CA 1
ATOM 7926 C C . VAL C 1 321 ? 83.893 -14.262 0.039 1.00 50.27 318 VAL C C 1
ATOM 7927 O O . VAL C 1 321 ? 84.978 -13.767 0.367 1.00 51.29 318 VAL C O 1
ATOM 7931 N N . TRP C 1 322 ? 83.686 -15.580 0.041 1.00 50.42 319 TRP C N 1
ATOM 7932 C CA . TRP C 1 322 ? 84.777 -16.509 0.309 1.00 49.16 319 TRP C CA 1
ATOM 7933 C C . TRP C 1 322 ? 85.917 -16.341 -0.685 1.00 47.96 319 TRP C C 1
ATOM 7934 O O . TRP C 1 322 ? 87.088 -16.501 -0.321 1.00 44.34 319 TRP C O 1
ATOM 7945 N N . GLN C 1 323 ? 85.598 -16.006 -1.935 1.00 51.52 320 GLN C N 1
ATOM 7946 C CA . GLN C 1 323 ? 86.600 -16.010 -2.995 1.00 52.84 320 GLN C CA 1
ATOM 7947 C C . GLN C 1 323 ? 87.493 -14.774 -2.961 1.00 50.36 320 GLN C C 1
ATOM 7948 O O . GLN C 1 323 ? 88.705 -14.884 -3.178 1.00 62.42 320 GLN C O 1
ATOM 7954 N N . ARG C 1 324 ? 86.930 -13.595 -2.702 1.00 54.49 321 ARG C N 1
ATOM 7955 C CA . ARG C 1 324 ? 87.705 -12.364 -2.800 1.00 58.37 321 ARG C CA 1
ATOM 7956 C C . ARG C 1 324 ? 87.855 -11.602 -1.491 1.00 54.42 321 ARG C C 1
ATOM 7957 O O . ARG C 1 324 ? 88.824 -10.853 -1.343 1.00 50.97 321 ARG C O 1
ATOM 7965 N N . PHE C 1 325 ? 86.937 -11.765 -0.540 1.00 50.55 322 PHE C N 1
ATOM 7966 C CA . PHE C 1 325 ? 86.978 -10.957 0.673 1.00 50.10 322 PHE C CA 1
ATOM 7967 C C . PHE C 1 325 ? 87.125 -11.820 1.922 1.00 49.69 322 PHE C C 1
ATOM 7968 O O . PHE C 1 325 ? 86.415 -11.613 2.913 1.00 44.05 322 PHE C O 1
ATOM 7976 N N . SER C 1 326 ? 88.043 -12.783 1.886 1.00 47.09 323 SER C N 1
ATOM 7977 C CA . SER C 1 326 ? 88.321 -13.648 3.023 1.00 44.27 323 SER C CA 1
ATOM 7978 C C . SER C 1 326 ? 89.516 -13.114 3.805 1.00 38.64 323 SER C C 1
ATOM 7979 O O . SER C 1 326 ? 90.383 -12.429 3.258 1.00 39.49 323 SER C O 1
ATOM 7982 N N . VAL C 1 327 ? 89.541 -13.429 5.102 1.00 44.74 324 VAL C N 1
ATOM 7983 C CA . VAL C 1 327 ? 90.618 -12.957 5.971 1.00 45.42 324 VAL C CA 1
ATOM 7984 C C . VAL C 1 327 ? 91.960 -13.545 5.551 1.00 42.39 324 VAL C C 1
ATOM 7985 O O . VAL C 1 327 ? 92.997 -12.875 5.632 1.00 43.29 324 VAL C O 1
ATOM 7989 N N . GLU C 1 328 ? 91.968 -14.812 5.123 1.00 43.58 325 GLU C N 1
ATOM 7990 C CA . GLU C 1 328 ? 93.201 -15.444 4.657 1.00 43.51 325 GLU C CA 1
ATOM 7991 C C . GLU C 1 328 ? 93.889 -14.600 3.591 1.00 45.77 325 GLU C C 1
ATOM 7992 O O . GLU C 1 328 ? 95.087 -14.306 3.687 1.00 47.40 325 GLU C O 1
ATOM 7998 N N . ARG C 1 329 ? 93.137 -14.196 2.564 1.00 47.38 326 ARG C N 1
ATOM 7999 C CA . ARG C 1 329 ? 93.710 -13.408 1.476 1.00 50.75 326 ARG C CA 1
ATOM 8000 C C . ARG C 1 329 ? 94.162 -12.036 1.966 1.00 48.40 326 ARG C C 1
ATOM 8001 O O . ARG C 1 329 ? 95.238 -11.560 1.585 1.00 49.84 326 ARG C O 1
ATOM 8009 N N . MET C 1 330 ? 93.340 -11.373 2.783 1.00 43.34 327 MET C N 1
ATOM 8010 C CA . MET C 1 330 ? 93.679 -10.037 3.267 1.00 46.63 327 MET C CA 1
ATOM 8011 C C . MET C 1 330 ? 94.989 -10.045 4.046 1.00 45.78 327 MET C C 1
ATOM 8012 O O . MET C 1 330 ? 95.861 -9.196 3.830 1.00 48.97 327 MET C O 1
ATOM 8017 N N . VAL C 1 331 ? 95.135 -10.989 4.977 1.00 46.45 328 VAL C N 1
ATOM 8018 C CA . VAL C 1 331 ? 96.312 -11.006 5.840 1.00 47.72 328 VAL C CA 1
ATOM 8019 C C . VAL C 1 331 ? 97.563 -11.355 5.040 1.00 49.43 328 VAL C C 1
ATOM 8020 O O . VAL C 1 331 ? 98.653 -10.835 5.310 1.00 52.44 328 VAL C O 1
ATOM 8024 N N . SER C 1 332 ? 97.432 -12.233 4.042 1.00 51.18 329 SER C N 1
ATOM 8025 C CA . SER C 1 332 ? 98.574 -12.548 3.187 1.00 53.12 329 SER C CA 1
ATOM 8026 C C . SER C 1 332 ? 99.009 -11.340 2.363 1.00 50.65 329 SER C C 1
ATOM 8027 O O . SER C 1 332 ? 100.210 -11.106 2.180 1.00 48.71 329 SER C O 1
ATOM 8030 N N . GLU C 1 333 ? 98.050 -10.571 1.842 1.00 46.94 330 GLU C N 1
ATOM 8031 C CA . GLU C 1 333 ? 98.402 -9.362 1.102 1.00 46.06 330 GLU C CA 1
ATOM 8032 C C . GLU C 1 333 ? 99.025 -8.316 2.020 1.00 53.28 330 GLU C C 1
ATOM 8033 O O . GLU C 1 333 ? 99.942 -7.592 1.613 1.00 49.30 330 GLU C O 1
ATOM 8039 N N . TYR C 1 334 ? 98.542 -8.216 3.263 1.00 48.40 331 TYR C N 1
ATOM 8040 C CA . TYR C 1 334 ? 99.187 -7.321 4.217 1.00 50.65 331 TYR C CA 1
ATOM 8041 C C . TYR C 1 334 ? 100.567 -7.827 4.613 1.00 52.67 331 TYR C C 1
ATOM 8042 O O . TYR C 1 334 ? 101.449 -7.025 4.937 1.00 54.52 331 TYR C O 1
ATOM 8051 N N . GLU C 1 335 ? 100.778 -9.145 4.579 1.00 50.49 332 GLU C N 1
ATOM 8052 C CA . GLU C 1 335 ? 102.111 -9.676 4.839 1.00 53.87 332 GLU C CA 1
ATOM 8053 C C . GLU C 1 335 ? 103.077 -9.265 3.739 1.00 54.82 332 GLU C C 1
ATOM 8054 O O . GLU C 1 335 ? 104.214 -8.867 4.019 1.00 55.22 332 GLU C O 1
ATOM 8060 N N . ALA C 1 336 ? 102.643 -9.368 2.480 1.00 49.91 333 ALA C N 1
ATOM 8061 C CA . ALA C 1 336 ? 103.430 -8.835 1.375 1.00 53.94 333 ALA C CA 1
ATOM 8062 C C . ALA C 1 336 ? 103.754 -7.362 1.593 1.00 55.35 333 ALA C C 1
ATOM 8063 O O . ALA C 1 336 ? 104.874 -6.916 1.316 1.00 56.14 333 ALA C O 1
ATOM 8065 N N . VAL C 1 337 ? 102.784 -6.592 2.092 1.00 51.75 334 VAL C N 1
ATOM 8066 C CA . VAL C 1 337 ? 103.012 -5.171 2.342 1.00 48.81 334 VAL C CA 1
ATOM 8067 C C . VAL C 1 337 ? 104.147 -4.984 3.341 1.00 47.44 334 VAL C C 1
ATOM 8068 O O . VAL C 1 337 ? 105.069 -4.190 3.117 1.00 46.55 334 VAL C O 1
ATOM 8072 N N . TYR C 1 338 ? 104.102 -5.719 4.456 1.00 50.85 335 TYR C N 1
ATOM 8073 C CA . TYR C 1 338 ? 105.177 -5.630 5.440 1.00 56.73 335 TYR C CA 1
ATOM 8074 C C . TYR C 1 338 ? 106.515 -6.032 4.829 1.00 55.49 335 TYR C C 1
ATOM 8075 O O . TYR C 1 338 ? 107.537 -5.377 5.065 1.00 51.85 335 TYR C O 1
ATOM 8084 N N . ASP C 1 339 ? 106.524 -7.112 4.041 1.00 56.75 336 ASP C N 1
ATOM 8085 C CA . ASP C 1 339 ? 107.755 -7.569 3.404 1.00 57.82 336 ASP C CA 1
ATOM 8086 C C . ASP C 1 339 ? 108.346 -6.489 2.507 1.00 55.51 336 ASP C C 1
ATOM 8087 O O . ASP C 1 339 ? 109.551 -6.214 2.556 1.00 49.26 336 ASP C O 1
ATOM 8092 N N . THR C 1 340 ? 107.505 -5.863 1.678 1.00 57.48 337 THR C N 1
ATOM 8093 C CA . THR C 1 340 ? 107.982 -4.822 0.772 1.00 55.76 337 THR C CA 1
ATOM 8094 C C . THR C 1 340 ? 108.570 -3.644 1.540 1.00 63.21 337 THR C C 1
ATOM 8095 O O . THR C 1 340 ? 109.647 -3.141 1.194 1.00 67.04 337 THR C O 1
ATOM 8099 N N . VAL C 1 341 ? 107.884 -3.201 2.594 1.00 59.34 338 VAL C N 1
ATOM 8100 C CA . VAL C 1 341 ? 108.330 -2.029 3.339 1.00 61.48 338 VAL C CA 1
ATOM 8101 C C . VAL C 1 341 ? 109.654 -2.306 4.043 1.00 66.18 338 VAL C C 1
ATOM 8102 O O . VAL C 1 341 ? 110.538 -1.442 4.092 1.00 68.57 338 VAL C O 1
ATOM 8106 N N . LEU C 1 342 ? 109.822 -3.515 4.587 1.00 57.99 339 LEU C N 1
ATOM 8107 C CA . LEU C 1 342 ? 111.058 -3.833 5.296 1.00 62.53 339 LEU C CA 1
ATOM 8108 C C . LEU C 1 342 ? 112.233 -3.996 4.341 1.00 65.49 339 LEU C C 1
ATOM 8109 O O . LEU C 1 342 ? 113.385 -3.802 4.742 1.00 66.75 339 LEU C O 1
ATOM 8114 N N . ALA C 1 343 ? 111.967 -4.349 3.085 1.00 70.16 340 ALA C N 1
ATOM 8115 C CA . ALA C 1 343 ? 113.024 -4.565 2.105 1.00 69.77 340 ALA C CA 1
ATOM 8116 C C . ALA C 1 343 ? 113.350 -3.289 1.336 1.00 72.11 340 ALA C C 1
ATOM 8117 O O . ALA C 1 343 ? 114.523 -2.939 1.175 1.00 69.50 340 ALA C O 1
ATOM 8119 N N . ASN C 1 344 ? 112.324 -2.586 0.861 1.00 76.31 341 ASN C N 1
ATOM 8120 C CA . ASN C 1 344 ? 112.507 -1.325 0.140 1.00 78.22 341 ASN C CA 1
ATOM 8121 C C . ASN C 1 344 ? 112.595 -0.157 1.125 1.00 81.01 341 ASN C C 1
ATOM 8122 O O . ASN C 1 344 ? 111.858 0.826 1.046 1.00 85.23 341 ASN C O 1
ATOM 8127 N N . THR C 1 345 ? 113.529 -0.280 2.064 1.00 78.83 342 THR C N 1
ATOM 8128 C CA . THR C 1 345 ? 113.751 0.757 3.067 1.00 81.30 342 THR C CA 1
ATOM 8129 C C . THR C 1 345 ? 114.976 1.594 2.717 1.00 85.05 342 THR C C 1
ATOM 8130 O O . THR C 1 345 ? 114.892 2.524 1.915 1.00 87.77 342 THR C O 1
ATOM 8134 N N . HIS D 1 3 ? 48.489 -15.944 -40.370 1.00 68.08 0 HIS D N 1
ATOM 8135 C CA . HIS D 1 3 ? 47.111 -15.743 -40.799 1.00 72.84 0 HIS D CA 1
ATOM 8136 C C . HIS D 1 3 ? 46.810 -14.259 -40.999 1.00 75.50 0 HIS D C 1
ATOM 8137 O O . HIS D 1 3 ? 45.647 -13.858 -41.075 1.00 83.05 0 HIS D O 1
ATOM 8144 N N . MET D 1 4 ? 47.862 -13.450 -41.092 1.00 68.91 1 MET D N 1
ATOM 8145 C CA . MET D 1 4 ? 47.740 -12.011 -41.265 1.00 62.99 1 MET D CA 1
ATOM 8146 C C . MET D 1 4 ? 48.451 -11.562 -42.534 1.00 61.82 1 MET D C 1
ATOM 8147 O O . MET D 1 4 ? 49.345 -12.238 -43.050 1.00 62.41 1 MET D O 1
ATOM 8152 N N . ARG D 1 5 ? 48.032 -10.402 -43.030 1.00 63.47 2 ARG D N 1
ATOM 8153 C CA . ARG D 1 5 ? 48.735 -9.692 -44.089 1.00 57.99 2 ARG D CA 1
ATOM 8154 C C . ARG D 1 5 ? 49.615 -8.625 -43.446 1.00 61.53 2 ARG D C 1
ATOM 8155 O O . ARG D 1 5 ? 49.110 -7.721 -42.770 1.00 57.88 2 ARG D O 1
ATOM 8163 N N . ILE D 1 6 ? 50.926 -8.739 -43.648 1.00 56.82 3 ILE D N 1
ATOM 8164 C CA . ILE D 1 6 ? 51.914 -7.934 -42.941 1.00 50.71 3 ILE D CA 1
ATOM 8165 C C . ILE D 1 6 ? 52.791 -7.221 -43.960 1.00 52.49 3 ILE D C 1
ATOM 8166 O O . ILE D 1 6 ? 53.299 -7.847 -44.898 1.00 54.65 3 ILE D O 1
ATOM 8171 N N . ALA D 1 7 ? 52.960 -5.916 -43.777 1.00 52.96 4 ALA D N 1
ATOM 8172 C CA . ALA D 1 7 ? 53.876 -5.121 -44.582 1.00 50.79 4 ALA D CA 1
ATOM 8173 C C . ALA D 1 7 ? 55.158 -4.884 -43.795 1.00 46.01 4 ALA D C 1
ATOM 8174 O O . ALA D 1 7 ? 55.110 -4.475 -42.630 1.00 47.06 4 ALA D O 1
ATOM 8176 N N . GLN D 1 8 ? 56.297 -5.147 -44.429 1.00 45.22 5 GLN D N 1
ATOM 8177 C CA . GLN D 1 8 ? 57.608 -4.881 -43.845 1.00 51.14 5 GLN D CA 1
ATOM 8178 C C . GLN D 1 8 ? 58.209 -3.690 -44.579 1.00 53.31 5 GLN D C 1
ATOM 8179 O O . GLN D 1 8 ? 58.512 -3.778 -45.775 1.00 48.92 5 GLN D O 1
ATOM 8185 N N . VAL D 1 9 ? 58.379 -2.582 -43.863 1.00 49.26 6 VAL D N 1
ATOM 8186 C CA . VAL D 1 9 ? 58.892 -1.337 -44.420 1.00 42.85 6 VAL D CA 1
ATOM 8187 C C . VAL D 1 9 ? 60.326 -1.182 -43.935 1.00 43.90 6 VAL D C 1
ATOM 8188 O O . VAL D 1 9 ? 60.563 -0.869 -42.762 1.00 47.19 6 VAL D O 1
ATOM 8192 N N . ALA D 1 10 ? 61.283 -1.414 -44.830 1.00 40.10 7 ALA D N 1
ATOM 8193 C CA . ALA D 1 10 ? 62.703 -1.379 -44.519 1.00 44.71 7 ALA D CA 1
ATOM 8194 C C . ALA D 1 10 ? 63.346 -0.085 -44.997 1.00 46.59 7 ALA D C 1
ATOM 8195 O O . ALA D 1 10 ? 62.848 0.572 -45.916 1.00 43.16 7 ALA D O 1
ATOM 8197 N N . PRO D 1 11 ? 64.457 0.323 -44.382 1.00 45.69 8 PRO D N 1
ATOM 8198 C CA . PRO D 1 11 ? 65.273 1.386 -44.974 1.00 38.45 8 PRO D CA 1
ATOM 8199 C C . PRO D 1 11 ? 65.868 0.923 -46.294 1.00 44.72 8 PRO D C 1
ATOM 8200 O O . PRO D 1 11 ? 65.945 -0.272 -46.587 1.00 49.65 8 PRO D O 1
ATOM 8204 N N . LEU D 1 12 ? 66.293 1.892 -47.100 1.00 46.88 9 LEU D N 1
ATOM 8205 C CA . LEU D 1 12 ? 66.810 1.617 -48.432 1.00 41.22 9 LEU D CA 1
ATOM 8206 C C . LEU D 1 12 ? 68.321 1.781 -48.537 1.00 42.93 9 LEU D C 1
ATOM 8207 O O . LEU D 1 12 ? 68.870 1.626 -49.633 1.00 44.81 9 LEU D O 1
ATOM 8212 N N . TRP D 1 13 ? 69.007 2.094 -47.434 1.00 38.02 10 TRP D N 1
ATOM 8213 C CA . TRP D 1 13 ? 70.459 2.240 -47.488 1.00 43.72 10 TRP D CA 1
ATOM 8214 C C . TRP D 1 13 ? 71.141 0.932 -47.864 1.00 41.96 10 TRP D C 1
ATOM 8215 O O . TRP D 1 13 ? 72.137 0.934 -48.596 1.00 41.33 10 TRP D O 1
ATOM 8226 N N . GLU D 1 14 ? 70.611 -0.194 -47.395 1.00 39.80 11 GLU D N 1
ATOM 8227 C CA . GLU D 1 14 ? 71.275 -1.478 -47.554 1.00 45.88 11 GLU D CA 1
ATOM 8228 C C . GLU D 1 14 ? 70.313 -2.514 -48.108 1.00 47.22 11 GLU D C 1
ATOM 8229 O O . GLU D 1 14 ? 69.097 -2.436 -47.906 1.00 47.05 11 GLU D O 1
ATOM 8235 N N . ARG D 1 15 ? 70.887 -3.488 -48.813 1.00 46.82 12 ARG D N 1
ATOM 8236 C CA . ARG D 1 15 ? 70.139 -4.653 -49.256 1.00 47.50 12 ARG D CA 1
ATOM 8237 C C . ARG D 1 15 ? 69.534 -5.382 -48.062 1.00 41.59 12 ARG D C 1
ATOM 8238 O O . ARG D 1 15 ? 70.061 -5.349 -46.948 1.00 46.42 12 ARG D O 1
ATOM 8246 N N . VAL D 1 16 ? 68.395 -6.015 -48.309 1.00 45.56 13 VAL D N 1
ATOM 8247 C CA . VAL D 1 16 ? 67.700 -6.875 -47.361 1.00 49.34 13 VAL D CA 1
ATOM 8248 C C . VAL D 1 16 ? 67.857 -8.298 -47.901 1.00 49.38 13 VAL D C 1
ATOM 8249 O O . VAL D 1 16 ? 67.114 -8.687 -48.805 1.00 53.46 13 VAL D O 1
ATOM 8253 N N . PRO D 1 17 ? 68.836 -9.110 -47.405 1.00 45.95 14 PRO D N 1
ATOM 8254 C CA . PRO D 1 17 ? 69.890 -8.829 -46.403 1.00 43.99 14 PRO D CA 1
ATOM 8255 C C . PRO D 1 17 ? 71.137 -8.131 -46.890 1.00 44.01 14 PRO D C 1
ATOM 8256 O O . PRO D 1 17 ? 71.480 -8.215 -48.064 1.00 50.48 14 PRO D O 1
ATOM 8260 N N . PRO D 1 18 ? 71.826 -7.448 -45.986 1.00 50.07 15 PRO D N 1
ATOM 8261 C CA . PRO D 1 18 ? 73.010 -6.714 -46.388 1.00 51.35 15 PRO D CA 1
ATOM 8262 C C . PRO D 1 18 ? 74.159 -7.677 -46.610 1.00 51.66 15 PRO D C 1
ATOM 8263 O O . PRO D 1 18 ? 74.420 -8.554 -45.772 1.00 56.65 15 PRO D O 1
ATOM 8267 N N . PRO D 1 19 ? 74.860 -7.554 -47.736 1.00 49.14 16 PRO D N 1
ATOM 8268 C CA . PRO D 1 19 ? 76.029 -8.415 -47.954 1.00 51.46 16 PRO D CA 1
ATOM 8269 C C . PRO D 1 19 ? 77.166 -8.090 -47.010 1.00 55.89 16 PRO D C 1
ATOM 8270 O O . PRO D 1 19 ? 77.944 -8.983 -46.650 1.00 64.94 16 PRO D O 1
ATOM 8274 N N . ALA D 1 20 ? 77.265 -6.836 -46.579 1.00 55.54 17 ALA D N 1
ATOM 8275 C CA . ALA D 1 20 ? 78.289 -6.404 -45.640 1.00 47.58 17 ALA D CA 1
ATOM 8276 C C . ALA D 1 20 ? 77.638 -5.600 -44.524 1.00 43.96 17 ALA D C 1
ATOM 8277 O O . ALA D 1 20 ? 76.825 -6.141 -43.767 1.00 48.27 17 ALA D O 1
ATOM 8279 N N . TYR D 1 21 ? 77.982 -4.318 -44.407 1.00 46.18 18 TYR D N 1
ATOM 8280 C CA . TYR D 1 21 ? 77.403 -3.506 -43.346 1.00 45.56 18 TYR D CA 1
ATOM 8281 C C . TYR D 1 21 ? 75.886 -3.448 -43.484 1.00 43.42 18 TYR D C 1
ATOM 8282 O O . TYR D 1 21 ? 75.346 -3.402 -44.592 1.00 42.78 18 TYR D O 1
ATOM 8291 N N . GLY D 1 22 ? 75.205 -3.434 -42.342 1.00 42.94 19 GLY D N 1
ATOM 8292 C CA . GLY D 1 22 ? 73.764 -3.296 -42.301 1.00 42.60 19 GLY D CA 1
ATOM 8293 C C . GLY D 1 22 ? 73.167 -3.985 -41.093 1.00 43.02 19 GLY D C 1
ATOM 8294 O O . GLY D 1 22 ? 73.236 -5.211 -40.971 1.00 45.93 19 GLY D O 1
ATOM 8295 N N . GLY D 1 23 ? 72.595 -3.203 -40.183 1.00 40.90 20 GLY D N 1
ATOM 8296 C CA . GLY D 1 23 ? 72.004 -3.753 -38.981 1.00 44.44 20 GLY D CA 1
ATOM 8297 C C . GLY D 1 23 ? 70.503 -3.917 -39.078 1.00 47.18 20 GLY D C 1
ATOM 8298 O O . GLY D 1 23 ? 69.973 -5.016 -38.887 1.00 50.37 20 GLY D O 1
ATOM 8299 N N . VAL D 1 24 ? 69.808 -2.817 -39.371 1.00 46.14 21 VAL D N 1
ATOM 8300 C CA . VAL D 1 24 ? 68.350 -2.847 -39.428 1.00 49.05 21 VAL D CA 1
ATOM 8301 C C . VAL D 1 24 ? 67.880 -3.725 -40.580 1.00 49.04 21 VAL D C 1
ATOM 8302 O O . VAL D 1 24 ? 66.924 -4.497 -40.443 1.00 49.64 21 VAL D O 1
ATOM 8306 N N . GLU D 1 25 ? 68.539 -3.614 -41.736 1.00 50.64 22 GLU D N 1
ATOM 8307 C CA . GLU D 1 25 ? 68.166 -4.426 -42.889 1.00 53.76 22 GLU D CA 1
ATOM 8308 C C . GLU D 1 25 ? 68.356 -5.912 -42.616 1.00 47.39 22 GLU D C 1
ATOM 8309 O O . GLU D 1 25 ? 67.638 -6.745 -43.181 1.00 43.65 22 GLU D O 1
ATOM 8315 N N . LEU D 1 26 ? 69.307 -6.263 -41.750 1.00 51.49 23 LEU D N 1
ATOM 8316 C CA . LEU D 1 26 ? 69.486 -7.662 -41.378 1.00 53.74 23 LEU D CA 1
ATOM 8317 C C . LEU D 1 26 ? 68.318 -8.155 -40.533 1.00 44.27 23 LEU D C 1
ATOM 8318 O O . LEU D 1 26 ? 67.773 -9.237 -40.781 1.00 45.36 23 LEU D O 1
ATOM 8323 N N . VAL D 1 27 ? 67.919 -7.368 -39.530 1.00 43.47 24 VAL D N 1
ATOM 8324 C CA . VAL D 1 27 ? 66.804 -7.750 -38.667 1.00 46.03 24 VAL D CA 1
ATOM 8325 C C . VAL D 1 27 ? 65.528 -7.932 -39.478 1.00 45.87 24 VAL D C 1
ATOM 8326 O O . VAL D 1 27 ? 64.744 -8.857 -39.232 1.00 47.07 24 VAL D O 1
ATOM 8330 N N . VAL D 1 28 ? 65.302 -7.058 -40.461 1.00 42.55 25 VAL D N 1
ATOM 8331 C CA . VAL D 1 28 ? 64.107 -7.162 -41.290 1.00 40.10 25 VAL D CA 1
ATOM 8332 C C . VAL D 1 28 ? 64.120 -8.467 -42.086 1.00 43.46 25 VAL D C 1
ATOM 8333 O O . VAL D 1 28 ? 63.073 -9.076 -42.306 1.00 46.45 25 VAL D O 1
ATOM 8337 N N . SER D 1 29 ? 65.291 -8.921 -42.538 1.00 44.26 26 SER D N 1
ATOM 8338 C CA . SER D 1 29 ? 65.356 -10.205 -43.245 1.00 48.15 26 SER D CA 1
ATOM 8339 C C . SER D 1 29 ? 64.856 -11.351 -42.400 1.00 49.19 26 SER D C 1
ATOM 8340 O O . SER D 1 29 ? 63.916 -12.056 -42.779 1.00 47.88 26 SER D O 1
ATOM 8343 N N . LEU D 1 30 ? 65.492 -11.547 -41.242 1.00 45.96 27 LEU D N 1
ATOM 8344 C CA . LEU D 1 30 ? 65.166 -12.665 -40.373 1.00 48.72 27 LEU D CA 1
ATOM 8345 C C . LEU D 1 30 ? 63.697 -12.615 -39.989 1.00 44.72 27 LEU D C 1
ATOM 8346 O O . LEU D 1 30 ? 63.001 -13.635 -40.028 1.00 43.42 27 LEU D O 1
ATOM 8351 N N . LEU D 1 31 ? 63.194 -11.420 -39.672 1.00 39.58 28 LEU D N 1
ATOM 8352 C CA . LEU D 1 31 ? 61.783 -11.282 -39.335 1.00 46.62 28 LEU D CA 1
ATOM 8353 C C . LEU D 1 31 ? 60.893 -11.633 -40.527 1.00 45.86 28 LEU D C 1
ATOM 8354 O O . LEU D 1 31 ? 59.938 -12.406 -40.392 1.00 43.45 28 LEU D O 1
ATOM 8359 N N . THR D 1 32 ? 61.217 -11.109 -41.714 1.00 43.70 29 THR D N 1
ATOM 8360 C CA . THR D 1 32 ? 60.375 -11.340 -42.888 1.00 46.55 29 THR D CA 1
ATOM 8361 C C . THR D 1 32 ? 60.332 -12.817 -43.272 1.00 48.90 29 THR D C 1
ATOM 8362 O O . THR D 1 32 ? 59.252 -13.408 -43.379 1.00 42.76 29 THR D O 1
ATOM 8366 N N . GLU D 1 33 ? 61.500 -13.426 -43.507 1.00 48.12 30 GLU D N 1
ATOM 8367 C CA . GLU D 1 33 ? 61.528 -14.828 -43.924 1.00 48.64 30 GLU D CA 1
ATOM 8368 C C . GLU D 1 33 ? 60.816 -15.720 -42.917 1.00 54.43 30 GLU D C 1
ATOM 8369 O O . GLU D 1 33 ? 60.034 -16.599 -43.300 1.00 60.56 30 GLU D O 1
ATOM 8375 N N . GLU D 1 34 ? 61.056 -15.494 -41.622 1.00 51.43 31 GLU D N 1
ATOM 8376 C CA . GLU D 1 34 ? 60.454 -16.344 -40.602 1.00 52.58 31 GLU D CA 1
ATOM 8377 C C . GLU D 1 34 ? 58.944 -16.144 -40.523 1.00 56.20 31 GLU D C 1
ATOM 8378 O O . GLU D 1 34 ? 58.210 -17.097 -40.234 1.00 53.89 31 GLU D O 1
ATOM 8384 N N . LEU D 1 35 ? 58.461 -14.923 -40.766 1.00 50.99 32 LEU D N 1
ATOM 8385 C CA . LEU D 1 35 ? 57.019 -14.708 -40.826 1.00 51.51 32 LEU D CA 1
ATOM 8386 C C . LEU D 1 35 ? 56.406 -15.471 -41.992 1.00 55.16 32 LEU D C 1
ATOM 8387 O O . LEU D 1 35 ? 55.314 -16.039 -41.870 1.00 55.31 32 LEU D O 1
ATOM 8392 N N . VAL D 1 36 ? 57.106 -15.508 -43.129 1.00 56.39 33 VAL D N 1
ATOM 8393 C CA . VAL D 1 36 ? 56.613 -16.240 -44.292 1.00 56.33 33 VAL D CA 1
ATOM 8394 C C . VAL D 1 36 ? 56.534 -17.729 -43.980 1.00 57.37 33 VAL D C 1
ATOM 8395 O O . VAL D 1 36 ? 55.547 -18.400 -44.307 1.00 52.65 33 VAL D O 1
ATOM 8399 N N . LYS D 1 37 ? 57.579 -18.268 -43.343 1.00 59.36 34 LYS D N 1
ATOM 8400 C CA . LYS D 1 37 ? 57.567 -19.672 -42.944 1.00 60.84 34 LYS D CA 1
ATOM 8401 C C . LYS D 1 37 ? 56.365 -20.001 -42.068 1.00 51.43 34 LYS D C 1
ATOM 8402 O O . LYS D 1 37 ? 55.838 -21.116 -42.132 1.00 53.64 34 LYS D O 1
ATOM 8408 N N . ARG D 1 38 ? 55.914 -19.047 -41.258 1.00 50.79 35 ARG D N 1
ATOM 8409 C CA . ARG D 1 38 ? 54.779 -19.243 -40.369 1.00 49.25 35 ARG D CA 1
ATOM 8410 C C . ARG D 1 38 ? 53.441 -18.934 -41.032 1.00 56.92 35 ARG D C 1
ATOM 8411 O O . ARG D 1 38 ? 52.432 -18.802 -40.330 1.00 56.56 35 ARG D O 1
ATOM 8419 N N . GLY D 1 39 ? 53.409 -18.811 -42.358 1.00 53.66 36 GLY D N 1
ATOM 8420 C CA . GLY D 1 39 ? 52.152 -18.724 -43.075 1.00 53.37 36 GLY D CA 1
ATOM 8421 C C . GLY D 1 39 ? 51.505 -17.360 -43.125 1.00 55.96 36 GLY D C 1
ATOM 8422 O O . GLY D 1 39 ? 50.289 -17.274 -43.320 1.00 58.36 36 GLY D O 1
ATOM 8423 N N . HIS D 1 40 ? 52.270 -16.289 -42.951 1.00 52.49 37 HIS D N 1
ATOM 8424 C CA . HIS D 1 40 ? 51.731 -14.943 -43.078 1.00 60.83 37 HIS D CA 1
ATOM 8425 C C . HIS D 1 40 ? 51.886 -14.432 -44.507 1.00 63.11 37 HIS D C 1
ATOM 8426 O O . HIS D 1 40 ? 52.820 -14.803 -45.223 1.00 57.34 37 HIS D O 1
ATOM 8433 N N . GLU D 1 41 ? 50.954 -13.569 -44.915 1.00 60.43 38 GLU D N 1
ATOM 8434 C CA . GLU D 1 41 ? 51.007 -12.918 -46.227 1.00 62.26 38 GLU D CA 1
ATOM 8435 C C . GLU D 1 41 ? 51.822 -11.641 -46.072 1.00 60.75 38 GLU D C 1
ATOM 8436 O O . GLU D 1 41 ? 51.296 -10.576 -45.746 1.00 66.41 38 GLU D O 1
ATOM 8442 N N . VAL D 1 42 ? 53.126 -11.748 -46.310 1.00 57.43 39 VAL D N 1
ATOM 8443 C CA . VAL D 1 42 ? 54.073 -10.677 -46.017 1.00 58.17 39 VAL D CA 1
ATOM 8444 C C . VAL D 1 42 ? 54.419 -9.944 -47.306 1.00 56.84 39 VAL D C 1
ATOM 8445 O O . VAL D 1 42 ? 54.718 -10.574 -48.329 1.00 59.77 39 VAL D O 1
ATOM 8449 N N . THR D 1 43 ? 54.377 -8.615 -47.260 1.00 52.07 40 THR D N 1
ATOM 8450 C CA . THR D 1 43 ? 54.895 -7.771 -48.330 1.00 53.30 40 THR D CA 1
ATOM 8451 C C . THR D 1 43 ? 56.098 -7.005 -47.797 1.00 51.10 40 THR D C 1
ATOM 8452 O O . THR D 1 43 ? 55.975 -6.249 -46.827 1.00 53.74 40 THR D O 1
ATOM 8456 N N . LEU D 1 44 ? 57.252 -7.203 -48.427 1.00 46.85 41 LEU D N 1
ATOM 8457 C CA . LEU D 1 44 ? 58.484 -6.526 -48.043 1.00 44.74 41 LEU D CA 1
ATOM 8458 C C . LEU D 1 44 ? 58.718 -5.322 -48.942 1.00 48.01 41 LEU D C 1
ATOM 8459 O O . LEU D 1 44 ? 58.700 -5.444 -50.172 1.00 48.44 41 LEU D O 1
ATOM 8464 N N . PHE D 1 45 ? 58.935 -4.164 -48.327 1.00 48.36 42 PHE D N 1
ATOM 8465 C CA . PHE D 1 45 ? 59.277 -2.937 -49.035 1.00 48.44 42 PHE D CA 1
ATOM 8466 C C . PHE D 1 45 ? 60.755 -2.649 -48.803 1.00 44.33 42 PHE D C 1
ATOM 8467 O O . PHE D 1 45 ? 61.145 -2.210 -47.717 1.00 48.52 42 PHE D O 1
ATOM 8475 N N . ALA D 1 46 ? 61.571 -2.898 -49.823 1.00 37.41 43 ALA D N 1
ATOM 8476 C CA . ALA D 1 46 ? 63.019 -2.797 -49.710 1.00 38.52 43 ALA D CA 1
ATOM 8477 C C . ALA D 1 46 ? 63.598 -2.679 -51.115 1.00 38.27 43 ALA D C 1
ATOM 8478 O O . ALA D 1 46 ? 62.865 -2.643 -52.106 1.00 40.87 43 ALA D O 1
ATOM 8480 N N . SER D 1 47 ? 64.923 -2.590 -51.190 1.00 35.96 44 SER D N 1
ATOM 8481 C CA . SER D 1 47 ? 65.605 -2.461 -52.471 1.00 47.53 44 SER D CA 1
ATOM 8482 C C . SER D 1 47 ? 65.276 -3.633 -53.394 1.00 54.66 44 SER D C 1
ATOM 8483 O O . SER D 1 47 ? 64.944 -4.736 -52.949 1.00 43.95 44 SER D O 1
ATOM 8486 N N . GLY D 1 48 ? 65.388 -3.381 -54.702 1.00 48.25 45 GLY D N 1
ATOM 8487 C CA . GLY D 1 48 ? 65.020 -4.366 -55.704 1.00 44.88 45 GLY D CA 1
ATOM 8488 C C . GLY D 1 48 ? 65.948 -5.559 -55.776 1.00 55.72 45 GLY D C 1
ATOM 8489 O O . GLY D 1 48 ? 65.563 -6.597 -56.323 1.00 58.36 45 GLY D O 1
ATOM 8490 N N . ASP D 1 49 ? 67.163 -5.434 -55.247 1.00 51.03 46 ASP D N 1
ATOM 8491 C CA . ASP D 1 49 ? 68.108 -6.539 -55.204 1.00 44.88 46 ASP D CA 1
ATOM 8492 C C . ASP D 1 49 ? 67.999 -7.346 -53.916 1.00 52.07 46 ASP D C 1
ATOM 8493 O O . ASP D 1 49 ? 68.834 -8.224 -53.674 1.00 49.67 46 ASP D O 1
ATOM 8498 N N . SER D 1 50 ? 66.991 -7.070 -53.092 1.00 54.49 47 SER D N 1
ATOM 8499 C CA . SER D 1 50 ? 66.775 -7.823 -51.868 1.00 52.11 47 SER D CA 1
ATOM 8500 C C . SER D 1 50 ? 66.423 -9.274 -52.183 1.00 54.43 47 SER D C 1
ATOM 8501 O O . SER D 1 50 ? 65.913 -9.601 -53.259 1.00 62.55 47 SER D O 1
ATOM 8504 N N . MET D 1 51 ? 66.698 -10.149 -51.221 1.00 47.61 48 MET D N 1
ATOM 8505 C CA . MET D 1 51 ? 66.459 -11.583 -51.359 1.00 47.25 48 MET D CA 1
ATOM 8506 C C . MET D 1 51 ? 65.452 -11.994 -50.290 1.00 45.79 48 MET D C 1
ATOM 8507 O O . MET D 1 51 ? 65.806 -12.151 -49.117 1.00 49.12 48 MET D O 1
ATOM 8512 N N . THR D 1 52 ? 64.195 -12.154 -50.696 1.00 48.10 49 THR D N 1
ATOM 8513 C CA . THR D 1 52 ? 63.130 -12.528 -49.780 1.00 43.52 49 THR D CA 1
ATOM 8514 C C . THR D 1 52 ? 62.198 -13.530 -50.443 1.00 52.92 49 THR D C 1
ATOM 8515 O O . THR D 1 52 ? 62.089 -13.586 -51.672 1.00 47.21 49 THR D O 1
ATOM 8519 N N . GLN D 1 53 ? 61.541 -14.337 -49.612 1.00 47.98 50 GLN D N 1
ATOM 8520 C CA . GLN D 1 53 ? 60.459 -15.205 -50.055 1.00 45.02 50 GLN D CA 1
ATOM 8521 C C . GLN D 1 53 ? 59.088 -14.541 -49.955 1.00 45.80 50 GLN D C 1
ATOM 8522 O O . GLN D 1 53 ? 58.085 -15.179 -50.289 1.00 50.60 50 GLN D O 1
ATOM 8528 N N . ALA D 1 54 ? 59.025 -13.291 -49.491 1.00 45.39 51 ALA D N 1
ATOM 8529 C CA . ALA D 1 54 ? 57.802 -12.508 -49.394 1.00 44.59 51 ALA D CA 1
ATOM 8530 C C . ALA D 1 54 ? 57.628 -11.626 -50.632 1.00 54.27 51 ALA D C 1
ATOM 8531 O O . ALA D 1 54 ? 58.471 -11.594 -51.530 1.00 54.98 51 ALA D O 1
ATOM 8533 N N . LYS D 1 55 ? 56.503 -10.917 -50.695 1.00 55.32 52 LYS D N 1
ATOM 8534 C CA . LYS D 1 55 ? 56.300 -9.935 -51.752 1.00 55.38 52 LYS D CA 1
ATOM 8535 C C . LYS D 1 55 ? 57.315 -8.811 -51.637 1.00 52.97 52 LYS D C 1
ATOM 8536 O O . LYS D 1 55 ? 57.476 -8.215 -50.570 1.00 60.72 52 LYS D O 1
ATOM 8542 N N . LEU D 1 56 ? 57.999 -8.519 -52.735 1.00 48.76 53 LEU D N 1
ATOM 8543 C CA . LEU D 1 56 ? 58.995 -7.459 -52.773 1.00 53.96 53 LEU D CA 1
ATOM 8544 C C . LEU D 1 56 ? 58.456 -6.305 -53.607 1.00 53.00 53 LEU D C 1
ATOM 8545 O O . LEU D 1 56 ? 58.229 -6.459 -54.813 1.00 47.06 53 LEU D O 1
ATOM 8550 N N . VAL D 1 57 ? 58.248 -5.160 -52.966 1.00 48.46 54 VAL D N 1
ATOM 8551 C CA . VAL D 1 57 ? 57.937 -3.912 -53.653 1.00 50.40 54 VAL D CA 1
ATOM 8552 C C . VAL D 1 57 ? 59.133 -2.991 -53.479 1.00 46.82 54 VAL D C 1
ATOM 8553 O O . VAL D 1 57 ? 59.526 -2.682 -52.348 1.00 49.22 54 VAL D O 1
ATOM 8557 N N . SER D 1 58 ? 59.710 -2.546 -54.591 1.00 44.21 55 SER D N 1
ATOM 8558 C CA . SER D 1 58 ? 60.917 -1.735 -54.547 1.00 50.35 55 SER D CA 1
ATOM 8559 C C . SER D 1 58 ? 60.716 -0.453 -55.338 1.00 56.05 55 SER D C 1
ATOM 8560 O O . SER D 1 58 ? 60.150 -0.467 -56.435 1.00 62.28 55 SER D O 1
ATOM 8563 N N . THR D 1 59 ? 61.203 0.653 -54.777 1.00 49.17 56 THR D N 1
ATOM 8564 C CA . THR D 1 59 ? 61.196 1.938 -55.456 1.00 44.59 56 THR D CA 1
ATOM 8565 C C . THR D 1 59 ? 62.555 2.297 -56.039 1.00 50.49 56 THR D C 1
ATOM 8566 O O . THR D 1 59 ? 62.652 3.272 -56.794 1.00 50.76 56 THR D O 1
ATOM 8570 N N . TYR D 1 60 ? 63.599 1.531 -55.713 1.00 47.70 57 TYR D N 1
ATOM 8571 C CA . TYR D 1 60 ? 64.918 1.675 -56.303 1.00 49.30 57 TYR D CA 1
ATOM 8572 C C . TYR D 1 60 ? 65.552 0.292 -56.332 1.00 52.50 57 TYR D C 1
ATOM 8573 O O . TYR D 1 60 ? 65.370 -0.485 -55.382 1.00 54.07 57 TYR D O 1
ATOM 8582 N N . PRO D 1 61 ? 66.290 -0.047 -57.396 1.00 52.70 58 PRO D N 1
ATOM 8583 C CA . PRO D 1 61 ? 66.765 -1.432 -57.553 1.00 51.42 58 PRO D CA 1
ATOM 8584 C C . PRO D 1 61 ? 67.950 -1.818 -56.682 1.00 51.05 58 PRO D C 1
ATOM 8585 O O . PRO D 1 61 ? 68.207 -3.021 -56.538 1.00 53.89 58 PRO D O 1
ATOM 8589 N N . HIS D 1 62 ? 68.675 -0.868 -56.094 1.00 51.38 59 HIS D N 1
ATOM 8590 C CA . HIS D 1 62 ? 69.936 -1.185 -55.438 1.00 52.39 59 HIS D CA 1
ATOM 8591 C C . HIS D 1 62 ? 70.027 -0.497 -54.085 1.00 49.20 59 HIS D C 1
ATOM 8592 O O . HIS D 1 62 ? 69.310 0.466 -53.800 1.00 49.78 59 HIS D O 1
ATOM 8599 N N . ALA D 1 63 ? 70.917 -1.022 -53.244 1.00 55.00 60 ALA D N 1
ATOM 8600 C CA . ALA D 1 63 ? 71.308 -0.317 -52.032 1.00 48.81 60 ALA D CA 1
ATOM 8601 C C . ALA D 1 63 ? 71.859 1.056 -52.392 1.00 51.90 60 ALA D C 1
ATOM 8602 O O . ALA D 1 63 ? 72.685 1.189 -53.301 1.00 48.46 60 ALA D O 1
ATOM 8604 N N . ILE D 1 64 ? 71.405 2.077 -51.671 1.00 55.54 61 ILE D N 1
ATOM 8605 C CA . ILE D 1 64 ? 71.697 3.455 -52.048 1.00 55.44 61 ILE D CA 1
ATOM 8606 C C . ILE D 1 64 ? 73.034 3.949 -51.495 1.00 52.65 61 ILE D C 1
ATOM 8607 O O . ILE D 1 64 ? 73.686 4.791 -52.125 1.00 53.64 61 ILE D O 1
ATOM 8612 N N . ARG D 1 65 ? 73.479 3.415 -50.353 1.00 43.68 62 ARG D N 1
ATOM 8613 C CA . ARG D 1 65 ? 74.656 3.962 -49.679 1.00 47.43 62 ARG D CA 1
ATOM 8614 C C . ARG D 1 65 ? 75.885 3.946 -50.581 1.00 52.12 62 ARG D C 1
ATOM 8615 O O . ARG D 1 65 ? 76.632 4.931 -50.640 1.00 56.51 62 ARG D O 1
ATOM 8623 N N . LEU D 1 66 ? 76.117 2.845 -51.289 1.00 51.20 63 LEU D N 1
ATOM 8624 C CA . LEU D 1 66 ? 77.282 2.727 -52.155 1.00 57.80 63 LEU D CA 1
ATOM 8625 C C . LEU D 1 66 ? 76.952 2.957 -53.625 1.00 62.62 63 LEU D C 1
ATOM 8626 O O . LEU D 1 66 ? 77.840 2.820 -54.473 1.00 63.77 63 LEU D O 1
ATOM 8631 N N . ASP D 1 67 ? 75.709 3.305 -53.944 1.00 62.65 64 ASP D N 1
ATOM 8632 C CA . ASP D 1 67 ? 75.322 3.585 -55.323 1.00 62.19 64 ASP D CA 1
ATOM 8633 C C . ASP D 1 67 ? 75.739 5.003 -55.697 1.00 67.61 64 ASP D C 1
ATOM 8634 O O . ASP D 1 67 ? 75.356 5.952 -55.004 1.00 69.96 64 ASP D O 1
ATOM 8639 N N . PRO D 1 68 ? 76.515 5.194 -56.770 1.00 75.93 65 PRO D N 1
ATOM 8640 C CA . PRO D 1 68 ? 77.006 6.544 -57.087 1.00 77.63 65 PRO D CA 1
ATOM 8641 C C . PRO D 1 68 ? 75.998 7.439 -57.789 1.00 73.90 65 PRO D C 1
ATOM 8642 O O . PRO D 1 68 ? 76.207 8.659 -57.817 1.00 74.05 65 PRO D O 1
ATOM 8646 N N . ASN D 1 69 ? 74.909 6.895 -58.330 1.00 75.41 66 ASN D N 1
ATOM 8647 C CA . ASN D 1 69 ? 73.986 7.690 -59.131 1.00 75.33 66 ASN D CA 1
ATOM 8648 C C . ASN D 1 69 ? 72.938 8.415 -58.302 1.00 74.45 66 ASN D C 1
ATOM 8649 O O . ASN D 1 69 ? 72.247 9.290 -58.838 1.00 74.24 66 ASN D O 1
ATOM 8654 N N . VAL D 1 70 ? 72.801 8.084 -57.023 1.00 68.22 67 VAL D N 1
ATOM 8655 C CA . VAL D 1 70 ? 71.774 8.668 -56.170 1.00 60.85 67 VAL D CA 1
ATOM 8656 C C . VAL D 1 70 ? 72.410 9.733 -55.293 1.00 61.46 67 VAL D C 1
ATOM 8657 O O . VAL D 1 70 ? 73.462 9.505 -54.684 1.00 64.19 67 VAL D O 1
ATOM 8661 N N . GLN D 1 71 ? 71.774 10.902 -55.240 1.00 59.18 68 GLN D N 1
ATOM 8662 C CA . GLN D 1 71 ? 72.177 11.982 -54.355 1.00 55.11 68 GLN D CA 1
ATOM 8663 C C . GLN D 1 71 ? 71.100 12.363 -53.354 1.00 61.42 68 GLN D C 1
ATOM 8664 O O . GLN D 1 71 ? 71.412 13.032 -52.362 1.00 61.89 68 GLN D O 1
ATOM 8670 N N . GLU D 1 72 ? 69.848 11.948 -53.578 1.00 59.23 69 GLU D N 1
ATOM 8671 C CA . GLU D 1 72 ? 68.692 12.382 -52.793 1.00 54.96 69 GLU D CA 1
ATOM 8672 C C . GLU D 1 72 ? 67.959 11.125 -52.324 1.00 54.80 69 GLU D C 1
ATOM 8673 O O . GLU D 1 72 ? 67.010 10.665 -52.964 1.00 50.68 69 GLU D O 1
ATOM 8679 N N . TYR D 1 73 ? 68.433 10.566 -51.206 1.00 54.45 70 TYR D N 1
ATOM 8680 C CA . TYR D 1 73 ? 67.815 9.376 -50.626 1.00 48.51 70 TYR D CA 1
ATOM 8681 C C . TYR D 1 73 ? 66.357 9.626 -50.261 1.00 46.72 70 TYR D C 1
ATOM 8682 O O . TYR D 1 73 ? 65.506 8.746 -50.436 1.00 50.16 70 TYR D O 1
ATOM 8691 N N . ALA D 1 74 ? 66.050 10.826 -49.757 1.00 49.72 71 ALA D N 1
ATOM 8692 C CA . ALA D 1 74 ? 64.697 11.149 -49.315 1.00 52.73 71 ALA D CA 1
ATOM 8693 C C . ALA D 1 74 ? 63.660 10.960 -50.417 1.00 50.35 71 ALA D C 1
ATOM 8694 O O . ALA D 1 74 ? 62.477 10.771 -50.111 1.00 49.11 71 ALA D O 1
ATOM 8696 N N . VAL D 1 75 ? 64.073 11.026 -51.685 1.00 46.31 72 VAL D N 1
ATOM 8697 C CA . VAL D 1 75 ? 63.143 10.827 -52.794 1.00 48.24 72 VAL D CA 1
ATOM 8698 C C . VAL D 1 75 ? 62.583 9.410 -52.776 1.00 49.53 72 VAL D C 1
ATOM 8699 O O . VAL D 1 75 ? 61.368 9.199 -52.877 1.00 46.72 72 VAL D O 1
ATOM 8703 N N . TYR D 1 76 ? 63.464 8.415 -52.649 1.00 47.36 73 TYR D N 1
ATOM 8704 C CA . TYR D 1 76 ? 63.029 7.024 -52.719 1.00 49.01 73 TYR D CA 1
ATOM 8705 C C . TYR D 1 76 ? 62.398 6.561 -51.414 1.00 48.10 73 TYR D C 1
ATOM 8706 O O . TYR D 1 76 ? 61.514 5.697 -51.429 1.00 43.34 73 TYR D O 1
ATOM 8715 N N . GLU D 1 77 ? 62.850 7.110 -50.286 1.00 49.28 74 GLU D N 1
ATOM 8716 C CA . GLU D 1 77 ? 62.152 6.902 -49.023 1.00 53.68 74 GLU D CA 1
ATOM 8717 C C . GLU D 1 77 ? 60.703 7.364 -49.119 1.00 52.04 74 GLU D C 1
ATOM 8718 O O . GLU D 1 77 ? 59.782 6.663 -48.685 1.00 46.92 74 GLU D O 1
ATOM 8724 N N . ALA D 1 78 ? 60.486 8.557 -49.681 1.00 50.95 75 ALA D N 1
ATOM 8725 C CA . ALA D 1 78 ? 59.127 9.057 -49.860 1.00 49.74 75 ALA D CA 1
ATOM 8726 C C . ALA D 1 78 ? 58.361 8.216 -50.872 1.00 47.35 75 ALA D C 1
ATOM 8727 O O . ALA D 1 78 ? 57.162 7.964 -50.697 1.00 49.04 75 ALA D O 1
ATOM 8729 N N . LEU D 1 79 ? 59.031 7.793 -51.946 1.00 47.51 76 LEU D N 1
ATOM 8730 C CA . LEU D 1 79 ? 58.416 6.884 -52.910 1.00 51.22 76 LEU D CA 1
ATOM 8731 C C . LEU D 1 79 ? 57.896 5.628 -52.221 1.00 52.62 76 LEU D C 1
ATOM 8732 O O . LEU D 1 79 ? 56.777 5.173 -52.484 1.00 54.87 76 LEU D O 1
ATOM 8737 N N . GLN D 1 80 ? 58.717 5.046 -51.344 1.00 50.96 77 GLN D N 1
ATOM 8738 C CA . GLN D 1 80 ? 58.339 3.821 -50.646 1.00 44.66 77 GLN D CA 1
ATOM 8739 C C . GLN D 1 80 ? 57.182 4.057 -49.683 1.00 46.33 77 GLN D C 1
ATOM 8740 O O . GLN D 1 80 ? 56.222 3.278 -49.648 1.00 51.71 77 GLN D O 1
ATOM 8746 N N . LEU D 1 81 ? 57.263 5.119 -48.877 1.00 48.68 78 LEU D N 1
ATOM 8747 C CA . LEU D 1 81 ? 56.194 5.402 -47.926 1.00 55.70 78 LEU D CA 1
ATOM 8748 C C . LEU D 1 81 ? 54.877 5.690 -48.635 1.00 53.19 78 LEU D C 1
ATOM 8749 O O . LEU D 1 81 ? 53.807 5.333 -48.128 1.00 45.01 78 LEU D O 1
ATOM 8754 N N . GLY D 1 82 ? 54.934 6.329 -49.804 1.00 47.71 79 GLY D N 1
ATOM 8755 C CA . GLY D 1 82 ? 53.732 6.504 -50.600 1.00 48.17 79 GLY D CA 1
ATOM 8756 C C . GLY D 1 82 ? 53.141 5.185 -51.055 1.00 53.90 79 GLY D C 1
ATOM 8757 O O . GLY D 1 82 ? 51.922 4.997 -51.028 1.00 52.23 79 GLY D O 1
ATOM 8758 N N . GLU D 1 83 ? 53.999 4.259 -51.493 1.00 47.27 80 GLU D N 1
ATOM 8759 C CA . GLU D 1 83 ? 53.533 2.950 -51.940 1.00 54.06 80 GLU D CA 1
ATOM 8760 C C . GLU D 1 83 ? 52.824 2.192 -50.823 1.00 52.66 80 GLU D C 1
ATOM 8761 O O . GLU D 1 83 ? 51.759 1.603 -51.037 1.00 54.82 80 GLU D O 1
ATOM 8767 N N . VAL D 1 84 ? 53.398 2.201 -49.619 1.00 51.10 81 VAL D N 1
ATOM 8768 C CA . VAL D 1 84 ? 52.852 1.402 -48.522 1.00 58.21 81 VAL D CA 1
ATOM 8769 C C . VAL D 1 84 ? 51.450 1.875 -48.159 1.00 57.88 81 VAL D C 1
ATOM 8770 O O . VAL D 1 84 ? 50.478 1.112 -48.220 1.00 59.59 81 VAL D O 1
ATOM 8774 N N . PHE D 1 85 ? 51.327 3.148 -47.780 1.00 59.05 82 PHE D N 1
ATOM 8775 C CA . PHE D 1 85 ? 50.079 3.662 -47.232 1.00 62.03 82 PHE D CA 1
ATOM 8776 C C . PHE D 1 85 ? 49.011 3.896 -48.292 1.00 57.15 82 PHE D C 1
ATOM 8777 O O . PHE D 1 85 ? 47.830 4.007 -47.944 1.00 55.71 82 PHE D O 1
ATOM 8785 N N . SER D 1 86 ? 49.387 3.979 -49.570 1.00 49.96 83 SER D N 1
ATOM 8786 C CA . SER D 1 86 ? 48.374 3.929 -50.617 1.00 56.33 83 SER D CA 1
ATOM 8787 C C . SER D 1 86 ? 47.717 2.559 -50.702 1.00 58.65 83 SER D C 1
ATOM 8788 O O . SER D 1 86 ? 46.592 2.453 -51.202 1.00 63.04 83 SER D O 1
ATOM 8791 N N . ARG D 1 87 ? 48.400 1.512 -50.236 1.00 55.51 84 ARG D N 1
ATOM 8792 C CA . ARG D 1 87 ? 47.877 0.152 -50.228 1.00 54.48 84 ARG D CA 1
ATOM 8793 C C . ARG D 1 87 ? 47.587 -0.347 -48.817 1.00 58.49 84 ARG D C 1
ATOM 8794 O O . ARG D 1 87 ? 47.568 -1.561 -48.589 1.00 63.52 84 ARG D O 1
ATOM 8802 N N . ALA D 1 88 ? 47.366 0.570 -47.866 1.00 52.86 85 ALA D N 1
ATOM 8803 C CA . ALA D 1 88 ? 47.265 0.202 -46.454 1.00 55.07 85 ALA D CA 1
ATOM 8804 C C . ALA D 1 88 ? 46.210 -0.874 -46.205 1.00 61.30 85 ALA D C 1
ATOM 8805 O O . ALA D 1 88 ? 46.430 -1.804 -45.416 1.00 55.13 85 ALA D O 1
ATOM 8807 N N . ASN D 1 89 ? 45.054 -0.762 -46.859 1.00 63.02 86 ASN D N 1
ATOM 8808 C CA . ASN D 1 89 ? 43.955 -1.686 -46.615 1.00 64.91 86 ASN D CA 1
ATOM 8809 C C . ASN D 1 89 ? 44.164 -3.026 -47.323 1.00 65.85 86 ASN D C 1
ATOM 8810 O O . ASN D 1 89 ? 43.259 -3.867 -47.338 1.00 65.61 86 ASN D O 1
ATOM 8815 N N . GLU D 1 90 ? 45.334 -3.249 -47.918 1.00 59.36 87 GLU D N 1
ATOM 8816 C CA . GLU D 1 90 ? 45.740 -4.585 -48.335 1.00 56.40 87 GLU D CA 1
ATOM 8817 C C . GLU D 1 90 ? 46.459 -5.339 -47.228 1.00 55.95 87 GLU D C 1
ATOM 8818 O O . GLU D 1 90 ? 46.891 -6.474 -47.452 1.00 61.07 87 GLU D O 1
ATOM 8824 N N . PHE D 1 91 ? 46.580 -4.749 -46.041 1.00 53.29 88 PHE D N 1
ATOM 8825 C CA . PHE D 1 91 ? 47.337 -5.336 -44.947 1.00 56.22 88 PHE D CA 1
ATOM 8826 C C . PHE D 1 91 ? 46.549 -5.252 -43.651 1.00 54.97 88 PHE D C 1
ATOM 8827 O O . PHE D 1 91 ? 45.762 -4.325 -43.437 1.00 57.16 88 PHE D O 1
ATOM 8835 N N . ASP D 1 92 ? 46.773 -6.237 -42.784 1.00 57.71 89 ASP D N 1
ATOM 8836 C CA . ASP D 1 92 ? 46.226 -6.171 -41.436 1.00 56.60 89 ASP D CA 1
ATOM 8837 C C . ASP D 1 92 ? 47.096 -5.321 -40.520 1.00 55.90 89 ASP D C 1
ATOM 8838 O O . ASP D 1 92 ? 46.578 -4.685 -39.595 1.00 55.38 89 ASP D O 1
ATOM 8843 N N . VAL D 1 93 ? 48.404 -5.285 -40.767 1.00 52.14 90 VAL D N 1
ATOM 8844 C CA . VAL D 1 93 ? 49.330 -4.508 -39.951 1.00 50.15 90 VAL D CA 1
ATOM 8845 C C . VAL D 1 93 ? 50.506 -4.078 -40.820 1.00 54.50 90 VAL D C 1
ATOM 8846 O O . VAL D 1 93 ? 50.934 -4.809 -41.720 1.00 54.34 90 VAL D O 1
ATOM 8850 N N . ILE D 1 94 ? 51.004 -2.870 -40.567 1.00 53.72 91 ILE D N 1
ATOM 8851 C CA . ILE D 1 94 ? 52.195 -2.340 -41.220 1.00 50.58 91 ILE D CA 1
ATOM 8852 C C . ILE D 1 94 ? 53.297 -2.236 -40.177 1.00 49.20 91 ILE D C 1
ATOM 8853 O O . ILE D 1 94 ? 53.117 -1.586 -39.139 1.00 49.57 91 ILE D O 1
ATOM 8858 N N . HIS D 1 95 ? 54.441 -2.856 -40.457 1.00 42.11 92 HIS D N 1
ATOM 8859 C CA . HIS D 1 95 ? 55.581 -2.859 -39.545 1.00 48.64 92 HIS D CA 1
ATOM 8860 C C . HIS D 1 95 ? 56.680 -1.989 -40.145 1.00 47.26 92 HIS D C 1
ATOM 8861 O O . HIS D 1 95 ? 57.330 -2.382 -41.120 1.00 41.96 92 HIS D O 1
ATOM 8868 N N . SER D 1 96 ? 56.876 -0.809 -39.564 1.00 48.00 93 SER D N 1
ATOM 8869 C CA . SER D 1 96 ? 57.800 0.184 -40.090 1.00 47.49 93 SER D CA 1
ATOM 8870 C C . SER D 1 96 ? 59.124 0.149 -39.339 1.00 45.19 93 SER D C 1
ATOM 8871 O O . SER D 1 96 ? 59.154 0.082 -38.106 1.00 39.39 93 SER D O 1
ATOM 8874 N N . HIS D 1 97 ? 60.218 0.201 -40.098 1.00 44.11 94 HIS D N 1
ATOM 8875 C CA . HIS D 1 97 ? 61.568 0.244 -39.549 1.00 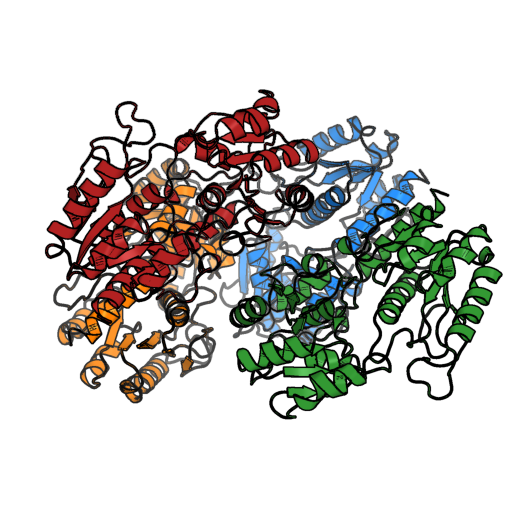41.39 94 HIS D CA 1
ATOM 8876 C C . HIS D 1 97 ? 62.332 1.471 -40.035 1.00 48.56 94 HIS D C 1
ATOM 8877 O O . HIS D 1 97 ? 63.560 1.521 -39.912 1.00 54.06 94 HIS D O 1
ATOM 8884 N N . VAL D 1 98 ? 61.633 2.462 -40.591 1.00 48.75 95 VAL D N 1
ATOM 8885 C CA . VAL D 1 98 ? 62.276 3.615 -41.214 1.00 47.55 95 VAL D CA 1
ATOM 8886 C C . VAL D 1 98 ? 62.274 4.836 -40.301 1.00 51.05 95 VAL D C 1
ATOM 8887 O O . VAL D 1 98 ? 62.669 5.925 -40.728 1.00 58.33 95 VAL D O 1
ATOM 8891 N N . GLY D 1 99 ? 61.851 4.678 -39.050 1.00 47.14 96 GLY D N 1
ATOM 8892 C CA . GLY D 1 99 ? 61.934 5.770 -38.099 1.00 46.74 96 GLY D CA 1
ATOM 8893 C C . GLY D 1 99 ? 60.748 6.718 -38.165 1.00 44.19 96 GLY D C 1
ATOM 8894 O O . GLY D 1 99 ? 59.641 6.354 -38.567 1.00 47.16 96 GLY D O 1
ATOM 8895 N N . TYR D 1 100 ? 61.007 7.971 -37.779 1.00 43.49 97 TYR D N 1
ATOM 8896 C CA . TYR D 1 100 ? 59.940 8.933 -37.526 1.00 45.64 97 TYR D CA 1
ATOM 8897 C C . TYR D 1 100 ? 59.228 9.385 -38.792 1.00 49.76 97 TYR D C 1
ATOM 8898 O O . TYR D 1 100 ? 58.117 9.918 -38.700 1.00 52.19 97 TYR D O 1
ATOM 8907 N N . THR D 1 101 ? 59.842 9.201 -39.964 1.00 52.47 98 THR D N 1
ATOM 8908 C CA . THR D 1 101 ? 59.268 9.684 -41.216 1.00 45.26 98 THR D CA 1
ATOM 8909 C C . THR D 1 101 ? 57.917 9.059 -41.538 1.00 45.66 98 THR D C 1
ATOM 8910 O O . THR D 1 101 ? 57.236 9.540 -42.450 1.00 47.00 98 THR D O 1
ATOM 8914 N N . ALA D 1 102 ? 57.514 8.009 -40.822 1.00 42.98 99 ALA D N 1
ATOM 8915 C CA . ALA D 1 102 ? 56.250 7.331 -41.070 1.00 48.82 99 ALA D CA 1
ATOM 8916 C C . ALA D 1 102 ? 55.151 7.719 -40.089 1.00 59.00 99 ALA D C 1
ATOM 8917 O O . ALA D 1 102 ? 53.998 7.320 -40.288 1.00 63.42 99 ALA D O 1
ATOM 8919 N N . LEU D 1 103 ? 55.474 8.489 -39.050 1.00 55.73 100 LEU D N 1
ATOM 8920 C CA . LEU D 1 103 ? 54.476 8.832 -38.039 1.00 54.98 100 LEU D CA 1
ATOM 8921 C C . LEU D 1 103 ? 53.327 9.664 -38.594 1.00 58.07 100 LEU D C 1
ATOM 8922 O O . LEU D 1 103 ? 52.164 9.335 -38.298 1.00 63.23 100 LEU D O 1
ATOM 8927 N N . PRO D 1 104 ? 53.549 10.737 -39.363 1.00 56.75 101 PRO D N 1
ATOM 8928 C CA . PRO D 1 104 ? 52.397 11.481 -39.899 1.00 56.35 101 PRO D CA 1
ATOM 8929 C C . PRO D 1 104 ? 51.528 10.651 -40.825 1.00 57.88 101 PRO D C 1
ATOM 8930 O O . PRO D 1 104 ? 50.346 10.973 -40.994 1.00 63.46 101 PRO D O 1
ATOM 8934 N N . TYR D 1 105 ? 52.069 9.587 -41.424 1.00 55.97 102 TYR D N 1
ATOM 8935 C CA . TYR D 1 105 ? 51.249 8.725 -42.265 1.00 60.05 102 TYR D CA 1
ATOM 8936 C C . TYR D 1 105 ? 50.296 7.877 -41.434 1.00 64.51 102 TYR D C 1
ATOM 8937 O O . TYR D 1 105 ? 49.200 7.543 -41.900 1.00 63.41 102 TYR D O 1
ATOM 8946 N N . THR D 1 106 ? 50.692 7.526 -40.208 1.00 64.10 103 THR D N 1
ATOM 8947 C CA . THR D 1 106 ? 49.899 6.599 -39.407 1.00 62.77 103 THR D CA 1
ATOM 8948 C C . THR D 1 106 ? 48.562 7.211 -39.016 1.00 65.81 103 THR D C 1
ATOM 8949 O O . THR D 1 106 ? 47.542 6.513 -38.970 1.00 70.63 103 THR D O 1
ATOM 8953 N N . SER D 1 107 ? 48.545 8.512 -38.733 1.00 68.39 104 SER D N 1
ATOM 8954 C CA . SER D 1 107 ? 47.303 9.191 -38.396 1.00 67.10 104 SER D CA 1
ATOM 8955 C C . SER D 1 107 ? 46.369 9.344 -39.589 1.00 65.18 104 SER D C 1
ATOM 8956 O O . SER D 1 107 ? 45.196 9.680 -39.395 1.00 69.91 104 SER D O 1
ATOM 8959 N N . LEU D 1 108 ? 46.853 9.094 -40.805 1.00 66.50 105 LEU D N 1
ATOM 8960 C CA . LEU D 1 108 ? 46.086 9.310 -42.023 1.00 65.56 105 LEU D CA 1
ATOM 8961 C C . LEU D 1 108 ? 45.552 8.024 -42.631 1.00 68.81 105 LEU D C 1
ATOM 8962 O O . LEU D 1 108 ? 44.733 8.088 -43.555 1.00 73.92 105 LEU D O 1
ATOM 8967 N N . VAL D 1 109 ? 45.983 6.866 -42.137 1.00 66.84 106 VAL D N 1
ATOM 8968 C CA . VAL D 1 109 ? 45.540 5.590 -42.676 1.00 64.45 106 VAL D CA 1
ATOM 8969 C C . VAL D 1 109 ? 44.757 4.842 -41.610 1.00 63.35 106 VAL D C 1
ATOM 8970 O O . VAL D 1 109 ? 44.806 5.153 -40.417 1.00 57.88 106 VAL D O 1
ATOM 8974 N N . LYS D 1 110 ? 44.008 3.846 -42.071 1.00 66.17 107 LYS D N 1
ATOM 8975 C CA . LYS D 1 110 ? 43.121 3.097 -41.195 1.00 61.90 107 LYS D CA 1
ATOM 8976 C C . LYS D 1 110 ? 43.771 1.843 -40.640 1.00 57.62 107 LYS D C 1
ATOM 8977 O O . LYS D 1 110 ? 43.471 1.448 -39.509 1.00 60.51 107 LYS D O 1
ATOM 8983 N N . THR D 1 111 ? 44.655 1.224 -41.405 1.00 55.48 108 THR D N 1
ATOM 8984 C CA . THR D 1 111 ? 45.421 0.085 -40.926 1.00 53.58 108 THR D CA 1
ATOM 8985 C C . THR D 1 111 ? 46.357 0.503 -39.792 1.00 61.48 108 THR D C 1
ATOM 8986 O O . THR D 1 111 ? 47.126 1.461 -39.954 1.00 58.81 108 THR D O 1
ATOM 8990 N N . PRO D 1 112 ? 46.325 -0.175 -38.645 1.00 60.25 109 PRO D N 1
ATOM 8991 C CA . PRO D 1 112 ? 47.238 0.181 -37.548 1.00 53.81 109 PRO D CA 1
ATOM 8992 C C . PRO D 1 112 ? 48.688 -0.125 -37.904 1.00 52.50 109 PRO D C 1
ATOM 8993 O O . PRO D 1 112 ? 48.989 -1.118 -38.571 1.00 55.27 109 PRO D O 1
ATOM 8997 N N . VAL D 1 113 ? 49.591 0.739 -37.441 1.00 49.21 110 VAL D N 1
ATOM 8998 C CA . VAL D 1 113 ? 51.011 0.662 -37.765 1.00 50.80 110 VAL D CA 1
ATOM 8999 C C . VAL D 1 113 ? 51.810 0.437 -36.490 1.00 52.52 110 VAL D C 1
ATOM 9000 O O . VAL D 1 113 ? 51.509 1.023 -35.444 1.00 51.98 110 VAL D O 1
ATOM 9004 N N . VAL D 1 114 ? 52.834 -0.409 -36.583 1.00 54.39 111 VAL D N 1
ATOM 9005 C CA . VAL D 1 114 ? 53.760 -0.673 -35.488 1.00 49.45 111 VAL D CA 1
ATOM 9006 C C . VAL D 1 114 ? 55.141 -0.176 -35.903 1.00 49.09 111 VAL D C 1
ATOM 9007 O O . VAL D 1 114 ? 55.618 -0.490 -37.000 1.00 50.79 111 VAL D O 1
ATOM 9011 N N . HIS D 1 115 ? 55.763 0.625 -35.040 1.00 45.87 112 HIS D N 1
ATOM 9012 C CA . HIS D 1 115 ? 57.065 1.235 -35.303 1.00 46.40 112 HIS D CA 1
ATOM 9013 C C . HIS D 1 115 ? 58.119 0.603 -34.400 1.00 46.49 112 HIS D C 1
ATOM 9014 O O . HIS D 1 115 ? 58.053 0.740 -33.174 1.00 51.36 112 HIS D O 1
ATOM 9021 N N . THR D 1 116 ? 59.081 -0.094 -34.999 1.00 44.80 113 THR D N 1
ATOM 9022 C CA . THR D 1 116 ? 60.264 -0.541 -34.274 1.00 50.10 113 THR D CA 1
ATOM 9023 C C . THR D 1 116 ? 61.312 0.566 -34.286 1.00 51.50 113 THR D C 1
ATOM 9024 O O . THR D 1 116 ? 61.827 0.931 -35.349 1.00 51.45 113 THR D O 1
ATOM 9028 N N . LEU D 1 117 ? 61.636 1.085 -33.105 1.00 43.36 114 LEU D N 1
ATOM 9029 C CA . LEU D 1 117 ? 62.676 2.096 -32.963 1.00 46.87 114 LEU D CA 1
ATOM 9030 C C . LEU D 1 117 ? 64.047 1.437 -33.051 1.00 49.44 114 LEU D C 1
ATOM 9031 O O . LEU D 1 117 ? 64.391 0.590 -32.217 1.00 51.33 114 LEU D O 1
ATOM 9036 N N . HIS D 1 118 ? 64.836 1.829 -34.051 1.00 38.75 115 HIS D N 1
ATOM 9037 C CA . HIS D 1 118 ? 66.183 1.303 -34.227 1.00 45.28 115 HIS D CA 1
ATOM 9038 C C . HIS D 1 118 ? 67.276 2.291 -33.844 1.00 47.45 115 HIS D C 1
ATOM 9039 O O . HIS D 1 118 ? 68.460 1.958 -33.965 1.00 41.47 115 HIS D O 1
ATOM 9046 N N . GLY D 1 119 ? 66.919 3.495 -33.390 1.00 40.73 116 GLY D N 1
ATOM 9047 C CA . GLY D 1 119 ? 67.880 4.562 -33.214 1.00 40.06 116 GLY D CA 1
ATOM 9048 C C . GLY D 1 119 ? 67.808 5.196 -31.836 1.00 46.12 116 GLY D C 1
ATOM 9049 O O . GLY D 1 119 ? 66.941 4.877 -31.021 1.00 53.10 116 GLY D O 1
ATOM 9050 N N . ARG D 1 120 ? 68.746 6.112 -31.611 1.00 49.42 117 ARG D N 1
ATOM 9051 C CA . ARG D 1 120 ? 68.816 6.878 -30.377 1.00 52.07 117 ARG D CA 1
ATOM 9052 C C . ARG D 1 120 ? 67.847 8.055 -30.410 1.00 53.55 117 ARG D C 1
ATOM 9053 O O . ARG D 1 120 ? 67.638 8.678 -31.456 1.00 53.37 117 ARG D O 1
ATOM 9061 N N . PHE D 1 121 ? 67.258 8.362 -29.255 1.00 49.64 118 PHE D N 1
ATOM 9062 C CA . PHE D 1 121 ? 66.482 9.587 -29.123 1.00 54.39 118 PHE D CA 1
ATOM 9063 C C . PHE D 1 121 ? 67.408 10.796 -29.168 1.00 51.16 118 PHE D C 1
ATOM 9064 O O . PHE D 1 121 ? 68.483 10.802 -28.562 1.00 55.86 118 PHE D O 1
ATOM 9072 N N . THR D 1 122 ? 66.988 11.825 -29.894 1.00 46.79 119 THR D N 1
ATOM 9073 C CA . THR D 1 122 ? 67.762 13.045 -30.047 1.00 47.07 119 THR D CA 1
ATOM 9074 C C . THR D 1 122 ? 66.977 14.239 -29.525 1.00 50.04 119 THR D C 1
ATOM 9075 O O . THR D 1 122 ? 65.752 14.193 -29.391 1.00 54.96 119 THR D O 1
ATOM 9079 N N . ALA D 1 123 ? 67.709 15.317 -29.227 1.00 45.34 120 ALA D N 1
ATOM 9080 C CA . ALA D 1 123 ? 67.069 16.567 -28.828 1.00 48.87 120 ALA D CA 1
ATOM 9081 C C . ALA D 1 123 ? 65.988 16.975 -29.824 1.00 52.29 120 ALA D C 1
ATOM 9082 O O . ALA D 1 123 ? 64.950 17.526 -29.439 1.00 51.08 120 ALA D O 1
ATOM 9084 N N . ASP D 1 124 ? 66.220 16.712 -31.113 1.00 48.97 121 ASP D N 1
ATOM 9085 C CA . ASP D 1 124 ? 65.246 17.045 -32.147 1.00 46.01 121 ASP D CA 1
ATOM 9086 C C . ASP D 1 124 ? 64.166 15.974 -32.282 1.00 50.77 121 ASP D C 1
ATOM 9087 O O . ASP D 1 124 ? 62.972 16.286 -32.223 1.00 51.48 121 ASP D O 1
ATOM 9092 N N . ASN D 1 125 ? 64.556 14.707 -32.484 1.00 45.87 122 ASN D N 1
ATOM 9093 C CA . ASN D 1 125 ? 63.560 13.684 -32.802 1.00 46.62 122 ASN D CA 1
ATOM 9094 C C . ASN D 1 125 ? 62.587 13.433 -31.655 1.00 47.78 122 ASN D C 1
ATOM 9095 O O . ASN D 1 125 ? 61.495 12.906 -31.891 1.00 43.41 122 ASN D O 1
ATOM 9100 N N . GLU D 1 126 ? 62.970 13.771 -30.421 1.00 54.30 123 GLU D N 1
ATOM 9101 C CA . GLU D 1 126 ? 62.040 13.680 -29.300 1.00 53.42 123 GLU D CA 1
ATOM 9102 C C . GLU D 1 126 ? 60.755 14.450 -29.574 1.00 51.99 123 GLU D C 1
ATOM 9103 O O . GLU D 1 126 ? 59.677 14.044 -29.124 1.00 55.20 123 GLU D O 1
ATOM 9109 N N . ARG D 1 127 ? 60.844 15.556 -30.317 1.00 50.30 124 ARG D N 1
ATOM 9110 C CA . ARG D 1 127 ? 59.680 16.414 -30.503 1.00 47.61 124 ARG D CA 1
ATOM 9111 C C . ARG D 1 127 ? 58.643 15.790 -31.430 1.00 48.37 124 ARG D C 1
ATOM 9112 O O . ARG D 1 127 ? 57.441 15.980 -31.214 1.00 52.95 124 ARG D O 1
ATOM 9120 N N . ILE D 1 128 ? 59.069 15.039 -32.447 1.00 45.50 125 ILE D N 1
ATOM 9121 C CA . ILE D 1 128 ? 58.097 14.391 -33.325 1.00 50.00 125 ILE D CA 1
ATOM 9122 C C . ILE D 1 128 ? 57.490 13.154 -32.667 1.00 53.94 125 ILE D C 1
ATOM 9123 O O . ILE D 1 128 ? 56.306 12.856 -32.862 1.00 54.91 125 ILE D O 1
ATOM 9128 N N . PHE D 1 129 ? 58.274 12.419 -31.873 1.00 52.10 126 PHE D N 1
ATOM 9129 C CA . PHE D 1 129 ? 57.722 11.261 -31.172 1.00 58.34 126 PHE D CA 1
ATOM 9130 C C . PHE D 1 129 ? 56.732 11.680 -30.092 1.00 61.15 126 PHE D C 1
ATOM 9131 O O . PHE D 1 129 ? 55.687 11.039 -29.922 1.00 53.06 126 PHE D O 1
ATOM 9139 N N . SER D 1 130 ? 57.047 12.747 -29.353 1.00 58.52 127 SER D N 1
ATOM 9140 C CA . SER D 1 130 ? 56.114 13.292 -28.371 1.00 58.26 127 SER D CA 1
ATOM 9141 C C . SER D 1 130 ? 54.754 13.567 -29.001 1.00 57.38 127 SER D C 1
ATOM 9142 O O . SER D 1 130 ? 53.711 13.214 -28.440 1.00 54.98 127 SER D O 1
ATOM 9145 N N . GLN D 1 131 ? 54.754 14.220 -30.165 1.00 56.35 128 GLN D N 1
ATOM 9146 C CA . GLN D 1 131 ? 53.515 14.558 -30.855 1.00 50.95 128 GLN D CA 1
ATOM 9147 C C . GLN D 1 131 ? 52.703 13.326 -31.240 1.00 56.72 128 GLN D C 1
ATOM 9148 O O . GLN D 1 131 ? 51.480 13.427 -31.393 1.00 56.54 128 GLN D O 1
ATOM 9154 N N . TYR D 1 132 ? 53.342 12.165 -31.381 1.00 56.91 129 TYR D N 1
ATOM 9155 C CA . TYR D 1 132 ? 52.678 10.935 -31.802 1.00 54.47 129 TYR D CA 1
ATOM 9156 C C . TYR D 1 132 ? 52.865 9.822 -30.775 1.00 58.12 129 TYR D C 1
ATOM 9157 O O . TYR D 1 132 ? 52.988 8.645 -31.124 1.00 55.93 129 TYR D O 1
ATOM 9166 N N . ARG D 1 133 ? 52.874 10.181 -29.488 1.00 60.02 130 ARG D N 1
ATOM 9167 C CA . ARG D 1 133 ? 53.220 9.218 -28.443 1.00 58.34 130 ARG D CA 1
ATOM 9168 C C . ARG D 1 133 ? 52.205 8.086 -28.321 1.00 58.48 130 ARG D C 1
ATOM 9169 O O . ARG D 1 133 ? 52.560 6.993 -27.865 1.00 60.64 130 ARG D O 1
ATOM 9177 N N . ASN D 1 134 ? 50.948 8.315 -28.706 1.00 53.57 131 ASN D N 1
ATOM 9178 C CA . ASN D 1 134 ? 49.923 7.287 -28.551 1.00 54.62 131 ASN D CA 1
ATOM 9179 C C . ASN D 1 134 ? 49.915 6.310 -29.720 1.00 57.59 131 ASN D C 1
ATOM 9180 O O . ASN D 1 134 ? 48.885 5.699 -30.021 1.00 57.87 131 ASN D O 1
ATOM 9185 N N . GLN D 1 135 ? 51.057 6.150 -30.377 1.00 59.36 132 GLN D N 1
ATOM 9186 C CA . GLN D 1 135 ? 51.220 5.187 -31.454 1.00 54.28 132 GLN D CA 1
ATOM 9187 C C . GLN D 1 135 ? 51.942 3.949 -30.932 1.00 56.50 132 GLN D C 1
ATOM 9188 O O . GLN D 1 135 ? 52.441 3.914 -29.804 1.00 55.59 132 GLN D O 1
ATOM 9194 N N . ASN D 1 136 ? 51.981 2.914 -31.768 1.00 53.57 133 ASN D N 1
ATOM 9195 C CA . ASN D 1 136 ? 52.461 1.597 -31.350 1.00 53.58 133 ASN D CA 1
ATOM 9196 C C . ASN D 1 136 ? 53.962 1.524 -31.595 1.00 48.86 133 ASN D C 1
ATOM 9197 O O . ASN D 1 136 ? 54.424 1.183 -32.684 1.00 49.67 133 ASN D O 1
ATOM 9202 N N . TYR D 1 137 ? 54.733 1.849 -30.563 1.00 48.66 134 TYR D N 1
ATOM 9203 C CA . TYR D 1 137 ? 56.183 1.763 -30.620 1.00 49.64 134 TYR D CA 1
ATOM 9204 C C . TYR D 1 137 ? 56.665 0.460 -29.995 1.00 46.82 134 TYR D C 1
ATOM 9205 O O . TYR D 1 137 ? 56.048 -0.078 -29.073 1.00 49.27 134 TYR D O 1
ATOM 9214 N N . VAL D 1 138 ? 57.779 -0.044 -30.518 1.00 47.20 135 VAL D N 1
ATOM 9215 C CA . VAL D 1 138 ? 58.457 -1.218 -29.983 1.00 43.78 135 VAL D CA 1
ATOM 9216 C C . VAL D 1 138 ? 59.924 -0.864 -29.810 1.00 41.12 135 VAL D C 1
ATOM 9217 O O . VAL D 1 138 ? 60.578 -0.433 -30.767 1.00 48.61 135 VAL D O 1
ATOM 9221 N N . SER D 1 139 ? 60.440 -1.040 -28.601 1.00 46.48 136 SER D N 1
ATOM 9222 C CA . SER D 1 139 ? 61.843 -0.779 -28.330 1.00 45.28 136 SER D CA 1
ATOM 9223 C C . SER D 1 139 ? 62.660 -2.056 -28.488 1.00 44.49 136 SER D C 1
ATOM 9224 O O . SER D 1 139 ? 62.162 -3.164 -28.274 1.00 45.40 136 SER D O 1
ATOM 9227 N N . ILE D 1 140 ? 63.928 -1.891 -28.876 1.00 46.30 137 ILE D N 1
ATOM 9228 C CA . ILE D 1 140 ? 64.845 -3.020 -28.991 1.00 45.41 137 ILE D CA 1
ATOM 9229 C C . ILE D 1 140 ? 65.714 -3.178 -27.756 1.00 45.23 137 ILE D C 1
ATOM 9230 O O . ILE D 1 140 ? 66.545 -4.095 -27.703 1.00 46.81 137 ILE D O 1
ATOM 9235 N N . SER D 1 141 ? 65.556 -2.300 -26.769 1.00 51.03 138 SER D N 1
ATOM 9236 C CA . SER D 1 141 ? 66.199 -2.421 -25.470 1.00 48.78 138 SER D CA 1
ATOM 9237 C C . SER D 1 141 ? 65.475 -1.488 -24.511 1.00 49.34 138 SER D C 1
ATOM 9238 O O . SER D 1 141 ? 64.871 -0.496 -24.931 1.00 45.44 138 SER D O 1
ATOM 9241 N N . HIS D 1 142 ? 65.530 -1.821 -23.222 1.00 50.65 139 HIS D N 1
ATOM 9242 C CA . HIS D 1 142 ? 64.869 -0.984 -22.225 1.00 50.85 139 HIS D CA 1
ATOM 9243 C C . HIS D 1 142 ? 65.609 0.334 -22.022 1.00 44.53 139 HIS D C 1
ATOM 9244 O O . HIS D 1 142 ? 64.979 1.391 -21.900 1.00 41.67 139 HIS D O 1
ATOM 9251 N N . SER D 1 143 ? 66.944 0.293 -21.980 1.00 44.84 140 SER D N 1
ATOM 9252 C CA . SER D 1 143 ? 67.731 1.514 -21.835 1.00 43.80 140 SER D CA 1
ATOM 9253 C C . SER D 1 143 ? 67.475 2.506 -22.963 1.00 51.70 140 SER D C 1
ATOM 9254 O O . SER D 1 143 ? 67.763 3.697 -22.803 1.00 48.49 140 SER D O 1
ATOM 9257 N N . GLN D 1 144 ? 66.945 2.039 -24.097 1.00 54.48 141 GLN D N 1
ATOM 9258 C CA . GLN D 1 144 ? 66.611 2.912 -25.217 1.00 45.21 141 GLN D CA 1
ATOM 9259 C C . GLN D 1 144 ? 65.433 3.827 -24.909 1.00 48.17 141 GLN D C 1
ATOM 9260 O O . GLN D 1 144 ? 65.311 4.891 -25.525 1.00 53.55 141 GLN D O 1
ATOM 9266 N N . ARG D 1 145 ? 64.574 3.447 -23.965 1.00 51.44 142 ARG D N 1
ATOM 9267 C CA . ARG D 1 145 ? 63.342 4.176 -23.688 1.00 55.37 142 ARG D CA 1
ATOM 9268 C C . ARG D 1 145 ? 63.591 5.512 -22.995 1.00 55.34 142 ARG D C 1
ATOM 9269 O O . ARG D 1 145 ? 63.015 5.772 -21.934 1.00 64.26 142 ARG D O 1
ATOM 9277 N N . GLN D 1 146 ? 64.435 6.369 -23.575 1.00 53.70 143 GLN D N 1
ATOM 9278 C CA . GLN D 1 146 ? 64.730 7.651 -22.941 1.00 57.25 143 GLN D CA 1
ATOM 9279 C C . GLN D 1 146 ? 63.530 8.591 -22.931 1.00 57.34 143 GLN D C 1
ATOM 9280 O O . GLN D 1 146 ? 63.536 9.575 -22.185 1.00 55.59 143 GLN D O 1
ATOM 9286 N N . LEU D 1 147 ? 62.508 8.312 -23.729 1.00 60.97 144 LEU D N 1
ATOM 9287 C CA . LEU D 1 147 ? 61.234 9.019 -23.667 1.00 56.66 144 LEU D CA 1
ATOM 9288 C C . LEU D 1 147 ? 60.226 8.020 -23.116 1.00 59.12 144 LEU D C 1
ATOM 9289 O O . LEU D 1 147 ? 59.710 7.182 -23.860 1.00 63.64 144 LEU D O 1
ATOM 9294 N N . ARG D 1 148 ? 59.937 8.099 -21.816 1.00 67.34 145 ARG D N 1
ATOM 9295 C CA . ARG D 1 148 ? 59.009 7.126 -21.256 1.00 69.36 145 ARG D CA 1
ATOM 9296 C C . ARG D 1 148 ? 57.560 7.423 -21.624 1.00 67.91 145 ARG D C 1
ATOM 9297 O O . ARG D 1 148 ? 56.720 6.516 -21.581 1.00 74.90 145 ARG D O 1
ATOM 9305 N N . GLU D 1 149 ? 57.259 8.632 -22.085 1.00 65.99 146 GLU D N 1
ATOM 9306 C CA . GLU D 1 149 ? 55.862 8.969 -22.330 1.00 68.13 146 GLU D CA 1
ATOM 9307 C C . GLU D 1 149 ? 55.300 8.303 -23.576 1.00 70.67 146 GLU D C 1
ATOM 9308 O O . GLU D 1 149 ? 54.112 8.488 -23.866 1.00 71.22 146 GLU D O 1
ATOM 9314 N N . LEU D 1 150 ? 56.102 7.531 -24.304 1.00 63.30 147 LEU D N 1
ATOM 9315 C CA . LEU D 1 150 ? 55.622 6.857 -25.498 1.00 61.91 147 LEU D CA 1
ATOM 9316 C C . LEU D 1 150 ? 54.867 5.588 -25.126 1.00 58.92 147 LEU D C 1
ATOM 9317 O O . LEU D 1 150 ? 55.120 4.969 -24.089 1.00 60.41 147 LEU D O 1
ATOM 9322 N N . ASN D 1 151 ? 53.938 5.193 -25.999 1.00 55.26 148 ASN D N 1
ATOM 9323 C CA . ASN D 1 151 ? 53.150 3.977 -25.796 1.00 50.80 148 ASN D CA 1
ATOM 9324 C C . ASN D 1 151 ? 53.942 2.796 -26.347 1.00 51.11 148 ASN D C 1
ATOM 9325 O O . ASN D 1 151 ? 53.711 2.298 -27.452 1.00 53.22 148 ASN D O 1
ATOM 9330 N N . TYR D 1 152 ? 54.897 2.338 -25.546 1.00 55.71 149 TYR D N 1
ATOM 9331 C CA . TYR D 1 152 ? 55.652 1.141 -25.888 1.00 52.51 149 TYR D CA 1
ATOM 9332 C C . TYR D 1 152 ? 54.756 -0.077 -25.724 1.00 50.20 149 TYR D C 1
ATOM 9333 O O . TYR D 1 152 ? 54.276 -0.361 -24.621 1.00 52.14 149 TYR D O 1
ATOM 9342 N N . ILE D 1 153 ? 54.513 -0.793 -26.821 1.00 51.66 150 ILE D N 1
ATOM 9343 C CA . ILE D 1 153 ? 53.744 -2.026 -26.718 1.00 48.81 150 ILE D CA 1
ATOM 9344 C C . ILE D 1 153 ? 54.576 -3.109 -26.046 1.00 45.80 150 ILE D C 1
ATOM 9345 O O . ILE D 1 153 ? 54.066 -3.888 -25.232 1.00 49.82 150 ILE D O 1
ATOM 9350 N N . ALA D 1 154 ? 55.872 -3.150 -26.342 1.00 45.92 151 ALA D N 1
ATOM 9351 C CA . ALA D 1 154 ? 56.758 -4.165 -25.789 1.00 48.68 151 ALA D CA 1
ATOM 9352 C C . ALA D 1 154 ? 58.193 -3.809 -26.139 1.00 43.89 151 ALA D C 1
ATOM 9353 O O . ALA D 1 154 ? 58.455 -3.039 -27.067 1.00 44.43 151 ALA D O 1
ATOM 9355 N N . THR D 1 155 ? 59.117 -4.370 -25.368 1.00 44.90 152 THR D N 1
ATOM 9356 C CA . THR D 1 155 ? 60.519 -4.422 -25.752 1.00 44.16 152 THR D CA 1
ATOM 9357 C C . THR D 1 155 ? 60.778 -5.763 -26.423 1.00 47.58 152 THR D C 1
ATOM 9358 O O . THR D 1 155 ? 60.467 -6.816 -25.856 1.00 51.99 152 THR D O 1
ATOM 9362 N N . VAL D 1 156 ? 61.317 -5.725 -27.636 1.00 46.44 153 VAL D N 1
ATOM 9363 C CA . VAL D 1 156 ? 61.663 -6.930 -28.380 1.00 43.79 153 VAL D CA 1
ATOM 9364 C C . VAL D 1 156 ? 63.135 -6.812 -28.744 1.00 47.48 153 VAL D C 1
ATOM 9365 O O . VAL D 1 156 ? 63.500 -6.069 -29.665 1.00 42.79 153 VAL D O 1
ATOM 9369 N N . TYR D 1 157 ? 63.984 -7.542 -28.026 1.00 46.51 154 TYR D N 1
ATOM 9370 C CA . TYR D 1 157 ? 65.401 -7.563 -28.348 1.00 46.61 154 TYR D CA 1
ATOM 9371 C C . TYR D 1 157 ? 65.609 -8.115 -29.753 1.00 53.94 154 TYR D C 1
ATOM 9372 O O . TYR D 1 157 ? 64.835 -8.942 -30.244 1.00 51.64 154 TYR D O 1
ATOM 9381 N N . ASN D 1 158 ? 66.672 -7.651 -30.402 1.00 54.33 155 ASN D N 1
ATOM 9382 C CA . ASN D 1 158 ? 66.995 -8.120 -31.737 1.00 47.19 155 ASN D CA 1
ATOM 9383 C C . ASN D 1 158 ? 67.482 -9.565 -31.679 1.00 55.35 155 ASN D C 1
ATOM 9384 O O . ASN D 1 158 ? 67.590 -10.179 -30.613 1.00 51.28 155 ASN D O 1
ATOM 9389 N N . ALA D 1 159 ? 67.788 -10.110 -32.851 1.00 59.27 156 ALA D N 1
ATOM 9390 C CA . ALA D 1 159 ? 68.232 -11.488 -32.951 1.00 53.63 156 ALA D CA 1
ATOM 9391 C C . ALA D 1 159 ? 69.078 -11.634 -34.204 1.00 53.91 156 ALA D C 1
ATOM 9392 O O . ALA D 1 159 ? 69.029 -10.802 -35.114 1.00 46.83 156 ALA D O 1
ATOM 9394 N N . ILE D 1 160 ? 69.862 -12.709 -34.236 1.00 51.92 157 ILE D N 1
ATOM 9395 C CA . ILE D 1 160 ? 70.673 -13.061 -35.390 1.00 52.33 157 ILE D CA 1
ATOM 9396 C C . ILE D 1 160 ? 70.478 -14.541 -35.686 1.00 55.57 157 ILE D C 1
ATOM 9397 O O . ILE D 1 160 ? 69.930 -15.294 -34.881 1.00 52.73 157 ILE D O 1
ATOM 9402 N N . ALA D 1 161 ? 70.935 -14.950 -36.868 1.00 59.42 158 ALA D N 1
ATOM 9403 C CA . ALA D 1 161 ? 70.919 -16.357 -37.260 1.00 46.67 158 ALA D CA 1
ATOM 9404 C C . ALA D 1 161 ? 72.213 -16.981 -36.757 1.00 50.90 158 ALA D C 1
ATOM 9405 O O . ALA D 1 161 ? 73.231 -17.002 -37.451 1.00 53.51 158 ALA D O 1
ATOM 9407 N N . VAL D 1 162 ? 72.167 -17.490 -35.523 1.00 48.39 159 VAL D N 1
ATOM 9408 C CA . VAL D 1 162 ? 73.365 -18.022 -34.877 1.00 46.20 159 VAL D CA 1
ATOM 9409 C C . VAL D 1 162 ? 73.961 -19.157 -35.700 1.00 49.27 159 VAL D C 1
ATOM 9410 O O . VAL D 1 162 ? 75.186 -19.311 -35.776 1.00 55.40 159 VAL D O 1
ATOM 9414 N N . GLU D 1 163 ? 73.105 -19.966 -36.332 1.00 43.25 160 GLU D N 1
ATOM 9415 C CA . GLU D 1 163 ? 73.594 -21.110 -37.094 1.00 45.78 160 GLU D CA 1
ATOM 9416 C C . GLU D 1 163 ? 74.488 -20.679 -38.251 1.00 51.24 160 GLU D C 1
ATOM 9417 O O . GLU D 1 163 ? 75.397 -21.421 -38.639 1.00 56.85 160 GLU D O 1
ATOM 9423 N N . THR D 1 164 ? 74.259 -19.488 -38.809 1.00 52.67 161 THR D N 1
ATOM 9424 C CA . THR D 1 164 ? 75.067 -19.016 -39.928 1.00 49.52 161 THR D CA 1
ATOM 9425 C C . THR D 1 164 ? 76.440 -18.517 -39.499 1.00 51.01 161 THR D C 1
ATOM 9426 O O . THR D 1 164 ? 77.289 -18.272 -40.361 1.00 51.76 161 THR D O 1
ATOM 9430 N N . HIS D 1 165 ? 76.682 -18.363 -38.202 1.00 55.63 162 HIS D N 1
ATOM 9431 C CA . HIS D 1 165 ? 77.973 -17.919 -37.694 1.00 57.08 162 HIS D CA 1
ATOM 9432 C C . HIS D 1 165 ? 78.755 -19.140 -37.225 1.00 58.32 162 HIS D C 1
ATOM 9433 O O . HIS D 1 165 ? 78.322 -19.842 -36.305 1.00 61.08 162 HIS D O 1
ATOM 9440 N N . HIS D 1 166 ? 79.895 -19.394 -37.863 1.00 54.46 163 HIS D N 1
ATOM 9441 C CA . HIS D 1 166 ? 80.729 -20.526 -37.482 1.00 57.05 163 HIS D CA 1
ATOM 9442 C C . HIS D 1 166 ? 81.276 -20.340 -36.073 1.00 61.82 163 HIS D C 1
ATOM 9443 O O . HIS D 1 166 ? 81.743 -19.256 -35.709 1.00 61.45 163 HIS D O 1
ATOM 9450 N N . PHE D 1 167 ? 81.220 -21.409 -35.278 1.00 68.16 164 PHE D N 1
ATOM 9451 C CA . PHE D 1 167 ? 81.726 -21.368 -33.914 1.00 65.54 164 PHE D CA 1
ATOM 9452 C C . PHE D 1 167 ? 83.217 -21.656 -33.886 1.00 63.24 164 PHE D C 1
ATOM 9453 O O . PHE D 1 167 ? 83.712 -22.552 -34.576 1.00 62.67 164 PHE D O 1
ATOM 9461 N N . TYR D 1 168 ? 83.927 -20.873 -33.090 1.00 64.49 165 TYR D N 1
ATOM 9462 C CA . TYR D 1 168 ? 85.367 -20.999 -32.942 1.00 69.61 165 TYR D CA 1
ATOM 9463 C C . TYR D 1 168 ? 85.758 -21.461 -31.541 1.00 65.91 165 TYR D C 1
ATOM 9464 O O . TYR D 1 168 ? 85.584 -20.701 -30.575 1.00 60.33 165 TYR D O 1
ATOM 9473 N N . PRO D 1 169 ? 86.283 -22.684 -31.376 1.00 70.92 166 PRO D N 1
ATOM 9474 C CA . PRO D 1 169 ? 86.631 -23.147 -30.020 1.00 66.29 166 PRO D CA 1
ATOM 9475 C C . PRO D 1 169 ? 87.861 -22.470 -29.429 1.00 70.68 166 PRO D C 1
ATOM 9476 O O . PRO D 1 169 ? 87.871 -22.171 -28.230 1.00 68.87 166 PRO D O 1
ATOM 9480 N N . GLN D 1 170 ? 88.906 -22.225 -30.225 1.00 74.58 167 GLN D N 1
ATOM 9481 C CA . GLN D 1 170 ? 90.138 -21.628 -29.746 1.00 71.13 167 GLN D CA 1
ATOM 9482 C C . GLN D 1 170 ? 90.508 -20.429 -30.616 1.00 76.93 167 GLN D C 1
ATOM 9483 O O . GLN D 1 170 ? 90.504 -20.531 -31.833 1.00 77.37 167 GLN D O 1
ATOM 9489 N N . PRO D 1 171 ? 90.879 -19.306 -30.018 1.00 81.18 168 PRO D N 1
ATOM 9490 C CA . PRO D 1 171 ? 91.238 -18.139 -30.853 1.00 79.53 168 PRO D CA 1
ATOM 9491 C C . PRO D 1 171 ? 92.569 -18.377 -31.556 1.00 79.99 168 PRO D C 1
ATOM 9492 O O . PRO D 1 171 ? 93.252 -19.387 -31.343 1.00 82.03 168 PRO D O 1
ATOM 9496 N N . SER D 1 172 ? 92.913 -17.439 -32.440 1.00 79.78 169 SER D N 1
ATOM 9497 C CA . SER D 1 172 ? 94.099 -17.579 -33.274 1.00 83.36 169 SER D CA 1
ATOM 9498 C C . SER D 1 172 ? 95.340 -17.776 -32.411 1.00 86.00 169 SER D C 1
ATOM 9499 O O . SER D 1 172 ? 95.428 -17.286 -31.280 1.00 81.12 169 SER D O 1
ATOM 9502 N N . ASP D 1 173 ? 96.309 -18.507 -32.961 1.00 90.66 170 ASP D N 1
ATOM 9503 C CA . ASP D 1 173 ? 97.479 -18.902 -32.179 1.00 94.27 170 ASP D CA 1
ATOM 9504 C C . ASP D 1 173 ? 98.291 -17.719 -31.659 1.00 93.57 170 ASP D C 1
ATOM 9505 O O . ASP D 1 173 ? 98.600 -17.700 -30.456 1.00 92.81 170 ASP D O 1
ATOM 9510 N N . PRO D 1 174 ? 98.672 -16.727 -32.463 1.00 89.49 171 PRO D N 1
ATOM 9511 C CA . PRO D 1 174 ? 99.135 -15.464 -31.876 1.00 84.69 171 PRO D CA 1
ATOM 9512 C C . PRO D 1 174 ? 97.964 -14.531 -31.617 1.00 82.91 171 PRO D C 1
ATOM 9513 O O . PRO D 1 174 ? 97.247 -14.154 -32.562 1.00 82.16 171 PRO D O 1
ATOM 9517 N N . PRO D 1 175 ? 97.747 -14.131 -30.368 1.00 83.94 172 PRO D N 1
ATOM 9518 C CA . PRO D 1 175 ? 96.502 -13.463 -30.017 1.00 74.99 172 PRO D CA 1
ATOM 9519 C C . PRO D 1 175 ? 96.350 -12.093 -30.658 1.00 68.81 172 PRO D C 1
ATOM 9520 O O . PRO D 1 175 ? 97.327 -11.395 -30.950 1.00 69.82 172 PRO D O 1
ATOM 9524 N N . TYR D 1 176 ? 95.087 -11.712 -30.878 1.00 72.37 173 TYR D N 1
ATOM 9525 C CA . TYR D 1 176 ? 94.762 -10.394 -31.408 1.00 73.73 173 TYR D CA 1
ATOM 9526 C C . TYR D 1 176 ? 93.377 -10.005 -30.913 1.00 67.60 173 TYR D C 1
ATOM 9527 O O . TYR D 1 176 ? 92.536 -10.857 -30.609 1.00 70.24 173 TYR D O 1
ATOM 9536 N N . LEU D 1 177 ? 93.149 -8.704 -30.848 1.00 68.63 174 LEU D N 1
ATOM 9537 C CA . LEU D 1 177 ? 91.859 -8.135 -30.492 1.00 67.01 174 LEU D CA 1
ATOM 9538 C C . LEU D 1 177 ? 91.126 -7.701 -31.757 1.00 67.31 174 LEU D C 1
ATOM 9539 O O . LEU D 1 177 ? 91.738 -7.424 -32.791 1.00 64.00 174 LEU D O 1
ATOM 9544 N N . ALA D 1 178 ? 89.799 -7.655 -31.665 1.00 67.58 175 ALA D N 1
ATOM 9545 C CA . ALA D 1 178 ? 88.948 -7.358 -32.807 1.00 63.29 175 ALA D CA 1
ATOM 9546 C C . ALA D 1 178 ? 88.114 -6.113 -32.541 1.00 56.60 175 ALA D C 1
ATOM 9547 O O . ALA D 1 178 ? 87.675 -5.874 -31.412 1.00 52.40 175 ALA D O 1
ATOM 9549 N N . PHE D 1 179 ? 87.911 -5.317 -33.589 1.00 67.10 176 PHE D N 1
ATOM 9550 C CA . PHE D 1 179 ? 86.917 -4.251 -33.596 1.00 64.69 176 PHE D CA 1
ATOM 9551 C C . PHE D 1 179 ? 86.011 -4.454 -34.799 1.00 61.28 176 PHE D C 1
ATOM 9552 O O . PHE D 1 179 ? 86.498 -4.597 -35.925 1.00 63.01 176 PHE D O 1
ATOM 9560 N N . LEU D 1 180 ? 84.701 -4.460 -34.562 1.00 62.41 177 LEU D N 1
ATOM 9561 C CA . LEU D 1 180 ? 83.712 -4.603 -35.626 1.00 63.30 177 LEU D CA 1
ATOM 9562 C C . LEU D 1 180 ? 82.630 -3.552 -35.447 1.00 59.30 177 LEU D C 1
ATOM 9563 O O . LEU D 1 180 ? 81.916 -3.554 -34.439 1.00 57.72 177 LEU D O 1
ATOM 9568 N N . GLY D 1 181 ? 82.515 -2.661 -36.418 1.00 62.08 178 GLY D N 1
ATOM 9569 C CA . GLY D 1 181 ? 81.480 -1.648 -36.412 1.00 54.39 178 GLY D CA 1
ATOM 9570 C C . GLY D 1 181 ? 81.835 -0.534 -37.364 1.00 53.49 178 GLY D C 1
ATOM 9571 O O . GLY D 1 181 ? 82.935 -0.478 -37.916 1.00 59.46 178 GLY D O 1
ATOM 9572 N N . ARG D 1 182 ? 80.866 0.351 -37.579 1.00 53.74 179 ARG D N 1
ATOM 9573 C CA . ARG D 1 182 ? 81.144 1.547 -38.362 1.00 57.62 179 ARG D CA 1
ATOM 9574 C C . ARG D 1 182 ? 82.163 2.415 -37.631 1.00 51.26 179 ARG D C 1
ATOM 9575 O O . ARG D 1 182 ? 82.062 2.626 -36.419 1.00 48.35 179 ARG D O 1
ATOM 9583 N N . LEU D 1 183 ? 83.166 2.892 -38.368 1.00 55.08 180 LEU D N 1
ATOM 9584 C CA . LEU D 1 183 ? 84.240 3.707 -37.799 1.00 60.29 180 LEU D CA 1
ATOM 9585 C C . LEU D 1 183 ? 83.682 5.087 -37.453 1.00 57.67 180 LEU D C 1
ATOM 9586 O O . LEU D 1 183 ? 83.882 6.075 -38.164 1.00 57.52 180 LEU D O 1
ATOM 9591 N N . SER D 1 184 ? 82.956 5.144 -36.341 1.00 54.80 181 SER D N 1
ATOM 9592 C CA . SER D 1 184 ? 82.323 6.352 -35.837 1.00 58.40 181 SER D CA 1
ATOM 9593 C C . SER D 1 184 ? 82.739 6.587 -34.393 1.00 60.97 181 SER D C 1
ATOM 9594 O O . SER D 1 184 ? 82.973 5.628 -33.652 1.00 62.53 181 SER D O 1
ATOM 9597 N N . PRO D 1 185 ? 82.844 7.850 -33.965 1.00 64.07 182 PRO D N 1
ATOM 9598 C CA . PRO D 1 185 ? 83.103 8.116 -32.539 1.00 61.27 182 PRO D CA 1
ATOM 9599 C C . PRO D 1 185 ? 82.103 7.440 -31.618 1.00 63.22 182 PRO D C 1
ATOM 9600 O O . PRO D 1 185 ? 82.446 7.094 -30.479 1.00 59.10 182 PRO D O 1
ATOM 9604 N N . GLU D 1 186 ? 80.868 7.245 -32.087 1.00 65.21 183 GLU D N 1
ATOM 9605 C CA . GLU D 1 186 ? 79.862 6.543 -31.296 1.00 59.72 183 GLU D CA 1
ATOM 9606 C C . GLU D 1 186 ? 80.311 5.135 -30.933 1.00 53.08 183 GLU D C 1
ATOM 9607 O O . GLU D 1 186 ? 79.915 4.608 -29.888 1.00 56.32 183 GLU D O 1
ATOM 9613 N N . LYS D 1 187 ? 81.123 4.509 -31.781 1.00 51.19 184 LYS D N 1
ATOM 9614 C CA . LYS D 1 187 ? 81.638 3.174 -31.523 1.00 51.63 184 LYS D CA 1
ATOM 9615 C C . LYS D 1 187 ? 83.008 3.189 -30.859 1.00 55.69 184 LYS D C 1
ATOM 9616 O O . LYS D 1 187 ? 83.491 2.128 -30.448 1.00 64.77 184 LYS D O 1
ATOM 9622 N N . GLY D 1 188 ? 83.638 4.357 -30.752 1.00 56.46 185 GLY D N 1
ATOM 9623 C CA . GLY D 1 188 ? 84.922 4.511 -30.105 1.00 57.20 185 GLY D CA 1
ATOM 9624 C C . GLY D 1 188 ? 86.018 3.572 -30.582 1.00 60.76 185 GLY D C 1
ATOM 9625 O O . GLY D 1 188 ? 86.621 2.852 -29.780 1.00 59.34 185 GLY D O 1
ATOM 9626 N N . PRO D 1 189 ? 86.317 3.564 -31.887 1.00 56.49 186 PRO D N 1
ATOM 9627 C CA . PRO D 1 189 ? 87.475 2.782 -32.344 1.00 62.27 186 PRO D CA 1
ATOM 9628 C C . PRO D 1 189 ? 88.806 3.370 -31.913 1.00 60.52 186 PRO D C 1
ATOM 9629 O O . PRO D 1 189 ? 89.788 2.628 -31.798 1.00 60.98 186 PRO D O 1
ATOM 9633 N N . HIS D 1 190 ? 88.871 4.683 -31.678 1.00 59.47 187 HIS D N 1
ATOM 9634 C CA . HIS D 1 190 ? 90.095 5.277 -31.151 1.00 57.49 187 HIS D CA 1
ATOM 9635 C C . HIS D 1 190 ? 90.391 4.755 -29.753 1.00 58.85 187 HIS D C 1
ATOM 9636 O O . HIS D 1 190 ? 91.553 4.521 -29.401 1.00 54.74 187 HIS D O 1
ATOM 9643 N N . HIS D 1 191 ? 89.346 4.572 -28.943 1.00 61.01 188 HIS D N 1
ATOM 9644 C CA . HIS D 1 191 ? 89.500 3.925 -27.645 1.00 55.80 188 HIS D CA 1
ATOM 9645 C C . HIS D 1 191 ? 90.099 2.534 -27.798 1.00 60.85 188 HIS D C 1
ATOM 9646 O O . HIS D 1 191 ? 90.978 2.135 -27.025 1.00 66.68 188 HIS D O 1
ATOM 9653 N N . ALA D 1 192 ? 89.606 1.767 -28.771 1.00 62.73 189 ALA D N 1
ATOM 9654 C CA . ALA D 1 192 ? 90.113 0.414 -28.980 1.00 65.06 189 ALA D CA 1
ATOM 9655 C C . ALA D 1 192 ? 91.609 0.421 -29.279 1.00 66.41 189 ALA D C 1
ATOM 9656 O O . ALA D 1 192 ? 92.339 -0.490 -28.868 1.00 65.91 189 ALA D O 1
ATOM 9658 N N . ILE D 1 193 ? 92.083 1.443 -29.997 1.00 64.77 190 ILE D N 1
ATOM 9659 C CA . ILE D 1 193 ? 93.516 1.567 -30.258 1.00 69.69 190 ILE D CA 1
ATOM 9660 C C . ILE D 1 193 ? 94.273 1.907 -28.966 1.00 67.74 190 ILE D C 1
ATOM 9661 O O . ILE D 1 193 ? 95.374 1.397 -28.738 1.00 70.05 190 ILE D O 1
ATOM 9666 N N . GLU D 1 194 ? 93.706 2.721 -28.090 1.00 61.55 191 GLU D N 1
ATOM 9667 C CA . GLU D 1 194 ? 94.391 2.993 -26.805 1.00 72.56 191 GLU D CA 1
ATOM 9668 C C . GLU D 1 194 ? 94.518 1.684 -26.030 1.00 75.04 191 GLU D C 1
ATOM 9669 O O . GLU D 1 194 ? 95.567 1.466 -25.416 1.00 76.54 191 GLU D O 1
ATOM 9675 N N . ILE D 1 195 ? 93.492 0.839 -26.086 1.00 72.46 192 ILE D N 1
ATOM 9676 C CA . ILE D 1 195 ? 93.529 -0.422 -25.378 1.00 73.02 192 ILE D CA 1
ATOM 9677 C C . ILE D 1 195 ? 94.574 -1.346 -25.979 1.00 77.82 192 ILE D C 1
ATOM 9678 O O . ILE D 1 195 ? 95.196 -2.138 -25.261 1.00 81.62 192 ILE D O 1
ATOM 9683 N N . ALA D 1 196 ? 94.817 -1.237 -27.287 1.00 75.01 193 ALA D N 1
ATOM 9684 C CA . ALA D 1 196 ? 95.717 -2.170 -27.960 1.00 75.64 193 ALA D CA 1
ATOM 9685 C C . ALA D 1 196 ? 97.149 -2.047 -27.450 1.00 81.53 193 ALA D C 1
ATOM 9686 O O . ALA D 1 196 ? 97.800 -3.058 -27.157 1.00 82.39 193 ALA D O 1
ATOM 9688 N N . LYS D 1 197 ? 97.668 -0.820 -27.347 1.00 82.62 194 LYS D N 1
ATOM 9689 C CA . LYS D 1 197 ? 99.059 -0.672 -26.920 1.00 80.51 194 LYS D CA 1
ATOM 9690 C C . LYS D 1 197 ? 99.221 -0.914 -25.423 1.00 81.37 194 LYS D C 1
ATOM 9691 O O . LYS D 1 197 ? 100.281 -1.378 -24.985 1.00 85.03 194 LYS D O 1
ATOM 9697 N N . ARG D 1 198 ? 98.195 -0.611 -24.626 1.00 79.44 195 ARG D N 1
ATOM 9698 C CA . ARG D 1 198 ? 98.307 -0.819 -23.186 1.00 79.60 195 ARG D CA 1
ATOM 9699 C C . ARG D 1 198 ? 98.225 -2.295 -22.803 1.00 77.25 195 ARG D C 1
ATOM 9700 O O . ARG D 1 198 ? 98.804 -2.696 -21.788 1.00 80.51 195 ARG D O 1
ATOM 9708 N N . VAL D 1 199 ? 97.517 -3.117 -23.582 1.00 75.20 196 VAL D N 1
ATOM 9709 C CA . VAL D 1 199 ? 97.543 -4.558 -23.341 1.00 74.18 196 VAL D CA 1
ATOM 9710 C C . VAL D 1 199 ? 98.670 -5.268 -24.087 1.00 76.56 196 VAL D C 1
ATOM 9711 O O . VAL D 1 199 ? 99.027 -6.397 -23.719 1.00 77.30 196 VAL D O 1
ATOM 9715 N N . GLY D 1 200 ? 99.232 -4.652 -25.125 1.00 73.93 197 GLY D N 1
ATOM 9716 C CA . GLY D 1 200 ? 100.290 -5.281 -25.888 1.00 65.62 197 GLY D CA 1
ATOM 9717 C C . GLY D 1 200 ? 99.823 -6.305 -26.897 1.00 70.94 197 GLY D C 1
ATOM 9718 O O . GLY D 1 200 ? 100.655 -7.028 -27.456 1.00 72.80 197 GLY D O 1
ATOM 9719 N N . ILE D 1 201 ? 98.526 -6.385 -27.149 1.00 76.28 198 ILE D N 1
ATOM 9720 C CA . ILE D 1 201 ? 97.939 -7.348 -28.078 1.00 69.41 198 ILE D CA 1
ATOM 9721 C C . ILE D 1 201 ? 97.518 -6.599 -29.337 1.00 69.21 198 ILE D C 1
ATOM 9722 O O . ILE D 1 201 ? 96.904 -5.531 -29.231 1.00 67.94 198 ILE D O 1
ATOM 9727 N N . PRO D 1 202 ? 97.836 -7.102 -30.529 1.00 69.81 199 PRO D N 1
ATOM 9728 C CA . PRO D 1 202 ? 97.474 -6.393 -31.763 1.00 71.22 199 PRO D CA 1
ATOM 9729 C C . PRO D 1 202 ? 95.966 -6.244 -31.913 1.00 76.46 199 PRO D C 1
ATOM 9730 O O . PRO D 1 202 ? 95.166 -6.891 -31.233 1.00 77.94 199 PRO D O 1
ATOM 9734 N N . LEU D 1 203 ? 95.578 -5.358 -32.830 1.00 72.88 200 LEU D N 1
ATOM 9735 C CA . LEU D 1 203 ? 94.178 -5.067 -33.106 1.00 69.38 200 LEU D CA 1
ATOM 9736 C C . LEU D 1 203 ? 93.903 -5.238 -34.593 1.00 68.65 200 LEU D C 1
ATOM 9737 O O . LEU D 1 203 ? 94.600 -4.650 -35.427 1.00 67.78 200 LEU D O 1
ATOM 9742 N N . ARG D 1 204 ? 92.894 -6.044 -34.920 1.00 67.91 201 ARG D N 1
ATOM 9743 C CA . ARG D 1 204 ? 92.400 -6.190 -36.285 1.00 63.34 201 ARG D CA 1
ATOM 9744 C C . ARG D 1 204 ? 91.056 -5.480 -36.368 1.00 66.25 201 ARG D C 1
ATOM 9745 O O . ARG D 1 204 ? 90.132 -5.811 -35.617 1.00 63.24 201 ARG D O 1
ATOM 9753 N N . MET D 1 205 ? 90.944 -4.515 -37.275 1.00 63.20 202 MET D N 1
ATOM 9754 C CA . MET D 1 205 ? 89.757 -3.679 -37.374 1.00 64.69 202 MET D CA 1
ATOM 9755 C C . MET D 1 205 ? 89.023 -3.945 -38.680 1.00 59.70 202 MET D C 1
ATOM 9756 O O . MET D 1 205 ? 89.649 -4.143 -39.726 1.00 61.78 202 MET D O 1
ATOM 9761 N N . ALA D 1 206 ? 87.694 -3.930 -38.616 1.00 61.09 203 ALA D N 1
ATOM 9762 C CA . ALA D 1 206 ? 86.859 -4.012 -39.804 1.00 58.83 203 ALA D CA 1
ATOM 9763 C C . ALA D 1 206 ? 85.698 -3.038 -39.681 1.00 63.32 203 ALA D C 1
ATOM 9764 O O . ALA D 1 206 ? 85.157 -2.844 -38.588 1.00 62.71 203 ALA D O 1
ATOM 9766 N N . GLY D 1 207 ? 85.318 -2.434 -40.798 1.00 57.03 204 GLY D N 1
ATOM 9767 C CA . GLY D 1 207 ? 84.158 -1.564 -40.818 1.00 53.42 204 GLY D CA 1
ATOM 9768 C C . GLY D 1 207 ? 84.172 -0.639 -42.012 1.00 60.68 204 GLY D C 1
ATOM 9769 O O . GLY D 1 207 ? 85.143 -0.554 -42.764 1.00 61.67 204 GLY D O 1
ATOM 9770 N N . LYS D 1 208 ? 83.052 0.058 -42.177 1.00 56.71 205 LYS D N 1
ATOM 9771 C CA . LYS D 1 208 ? 82.889 1.073 -43.204 1.00 49.12 205 LYS D CA 1
ATOM 9772 C C . LYS D 1 208 ? 83.311 2.441 -42.676 1.00 55.16 205 LYS D C 1
ATOM 9773 O O . LYS D 1 208 ? 83.403 2.667 -41.467 1.00 54.74 205 LYS D O 1
ATOM 9779 N N . VAL D 1 209 ? 83.581 3.356 -43.608 1.00 61.25 206 VAL D N 1
ATOM 9780 C CA . VAL D 1 209 ? 83.849 4.760 -43.294 1.00 60.70 206 VAL D CA 1
ATOM 9781 C C . VAL D 1 209 ? 83.029 5.608 -44.281 1.00 59.62 206 VAL D C 1
ATOM 9782 O O . VAL D 1 209 ? 83.506 5.977 -45.353 1.00 57.60 206 VAL D O 1
ATOM 9786 N N . ASP D 1 210 ? 81.798 5.934 -43.901 1.00 49.78 207 ASP D N 1
ATOM 9787 C CA . ASP D 1 210 ? 80.958 6.717 -44.794 1.00 64.29 207 ASP D CA 1
ATOM 9788 C C . ASP D 1 210 ? 81.242 8.206 -44.604 1.00 67.45 207 ASP D C 1
ATOM 9789 O O . ASP D 1 210 ? 82.026 8.608 -43.740 1.00 66.72 207 ASP D O 1
ATOM 9794 N N . ARG D 1 211 ? 80.582 9.032 -45.427 1.00 64.35 208 ARG D N 1
ATOM 9795 C CA . ARG D 1 211 ? 80.977 10.430 -45.593 1.00 64.45 208 ARG D CA 1
ATOM 9796 C C . ARG D 1 211 ? 81.103 11.161 -44.259 1.00 66.65 208 ARG D C 1
ATOM 9797 O O . ARG D 1 211 ? 82.010 11.982 -44.079 1.00 62.74 208 ARG D O 1
ATOM 9805 N N . VAL D 1 212 ? 80.201 10.883 -43.313 1.00 65.90 209 VAL D N 1
ATOM 9806 C CA . VAL D 1 212 ? 80.149 11.666 -42.083 1.00 65.79 209 VAL D CA 1
ATOM 9807 C C . VAL D 1 212 ? 81.353 11.434 -41.181 1.00 56.12 209 VAL D C 1
ATOM 9808 O O . VAL D 1 212 ? 81.598 12.235 -40.273 1.00 51.00 209 VAL D O 1
ATOM 9812 N N . ASP D 1 213 ? 82.079 10.347 -41.404 1.00 58.28 210 ASP D N 1
ATOM 9813 C CA . ASP D 1 213 ? 83.169 9.999 -40.462 1.00 63.61 210 ASP D CA 1
ATOM 9814 C C . ASP D 1 213 ? 84.517 9.947 -41.180 1.00 66.42 210 ASP D C 1
ATOM 9815 O O . ASP D 1 213 ? 85.450 9.424 -40.589 1.00 66.22 210 ASP D O 1
ATOM 9820 N N . ARG D 1 214 ? 84.601 10.478 -42.399 1.00 69.77 211 ARG D N 1
ATOM 9821 C CA . ARG D 1 214 ? 85.870 10.463 -43.171 1.00 71.27 211 ARG D CA 1
ATOM 9822 C C . ARG D 1 214 ? 86.871 11.404 -42.508 1.00 71.51 211 ARG D C 1
ATOM 9823 O O . ARG D 1 214 ? 88.038 11.033 -42.433 1.00 71.86 211 ARG D O 1
ATOM 9831 N N . ASP D 1 215 ? 86.418 12.568 -42.048 1.00 69.04 212 ASP D N 1
ATOM 9832 C CA . ASP D 1 215 ? 87.318 13.504 -41.329 1.00 70.57 212 ASP D CA 1
ATOM 9833 C C . ASP D 1 215 ? 87.719 12.837 -40.026 1.00 67.87 212 ASP D C 1
ATOM 9834 O O . ASP D 1 215 ? 88.916 12.789 -39.738 1.00 76.22 212 ASP D O 1
ATOM 9839 N N . TYR D 1 216 ? 86.745 12.324 -39.296 1.00 64.97 213 TYR D N 1
ATOM 9840 C CA . TYR D 1 216 ? 87.016 11.587 -38.073 1.00 67.91 213 TYR D CA 1
ATOM 9841 C C . TYR D 1 216 ? 88.029 10.477 -38.335 1.00 65.42 213 TYR D C 1
ATOM 9842 O O . TYR D 1 216 ? 88.914 10.221 -37.510 1.00 63.93 213 TYR D O 1
ATOM 9851 N N . PHE D 1 217 ? 87.900 9.794 -39.476 1.00 63.10 214 PHE D N 1
ATOM 9852 C CA . PHE D 1 217 ? 88.818 8.711 -39.822 1.00 67.29 214 PHE D CA 1
ATOM 9853 C C . PHE D 1 217 ? 90.218 9.227 -40.136 1.00 69.13 214 PHE D C 1
ATOM 9854 O O . PHE D 1 217 ? 91.220 8.668 -39.671 1.00 66.78 214 PHE D O 1
ATOM 9862 N N . LYS D 1 218 ? 90.305 10.287 -40.936 1.00 66.05 215 LYS D N 1
ATOM 9863 C CA . LYS D 1 218 ? 91.606 10.802 -41.344 1.00 68.85 215 LYS D CA 1
ATOM 9864 C C . LYS D 1 218 ? 92.370 11.406 -40.173 1.00 65.54 215 LYS D C 1
ATOM 9865 O O . LYS D 1 218 ? 93.600 11.297 -40.110 1.00 64.75 215 LYS D O 1
ATOM 9871 N N . GLU D 1 219 ? 91.668 12.030 -39.230 1.00 65.20 216 GLU D N 1
ATOM 9872 C CA . GLU D 1 219 ? 92.353 12.662 -38.108 1.00 69.90 216 GLU D CA 1
ATOM 9873 C C . GLU D 1 219 ? 92.634 11.665 -36.983 1.00 76.32 216 GLU D C 1
ATOM 9874 O O . GLU D 1 219 ? 93.782 11.521 -36.547 1.00 80.58 216 GLU D O 1
ATOM 9880 N N . LEU D 1 220 ? 91.603 10.950 -36.515 1.00 73.34 217 LEU D N 1
ATOM 9881 C CA . LEU D 1 220 ? 91.714 10.203 -35.266 1.00 70.57 217 LEU D CA 1
ATOM 9882 C C . LEU D 1 220 ? 92.128 8.743 -35.453 1.00 67.11 217 LEU D C 1
ATOM 9883 O O . LEU D 1 220 ? 92.826 8.199 -34.593 1.00 66.02 217 LEU D O 1
ATOM 9888 N N . ILE D 1 221 ? 91.740 8.090 -36.547 1.00 69.15 218 ILE D N 1
ATOM 9889 C CA . ILE D 1 221 ? 91.959 6.653 -36.693 1.00 62.87 218 ILE D CA 1
ATOM 9890 C C . ILE D 1 221 ? 93.141 6.381 -37.609 1.00 60.41 218 ILE D C 1
ATOM 9891 O O . ILE D 1 221 ? 94.123 5.751 -37.205 1.00 63.55 218 ILE D O 1
ATOM 9896 N N . GLU D 1 222 ? 93.037 6.845 -38.854 1.00 61.77 219 GLU D N 1
ATOM 9897 C CA . GLU D 1 222 ? 93.991 6.475 -39.897 1.00 62.33 219 GLU D CA 1
ATOM 9898 C C . GLU D 1 222 ? 95.462 6.702 -39.557 1.00 69.45 219 GLU D C 1
ATOM 9899 O O . GLU D 1 222 ? 96.280 5.837 -39.917 1.00 72.14 219 GLU D O 1
ATOM 9905 N N . PRO D 1 223 ? 95.879 7.803 -38.916 1.00 66.90 220 PRO D N 1
ATOM 9906 C CA . PRO D 1 223 ? 97.318 7.976 -38.639 1.00 62.81 220 PRO D CA 1
ATOM 9907 C C . PRO D 1 223 ? 97.927 6.867 -37.795 1.00 70.74 220 PRO D C 1
ATOM 9908 O O . PRO D 1 223 ? 99.157 6.743 -37.760 1.00 73.09 220 PRO D O 1
ATOM 9912 N N . HIS D 1 224 ? 97.113 6.062 -37.113 1.00 69.32 221 HIS D N 1
ATOM 9913 C CA . HIS D 1 224 ? 97.608 5.019 -36.227 1.00 68.29 221 HIS D CA 1
ATOM 9914 C C . HIS D 1 224 ? 97.699 3.641 -36.878 1.00 67.79 221 HIS D C 1
ATOM 9915 O O . HIS D 1 224 ? 98.239 2.721 -36.255 1.00 71.63 221 HIS D O 1
ATOM 9922 N N . ILE D 1 225 ? 97.197 3.471 -38.101 1.00 66.06 222 ILE D N 1
ATOM 9923 C CA . ILE D 1 225 ? 97.176 2.165 -38.759 1.00 71.47 222 ILE D CA 1
ATOM 9924 C C . ILE D 1 225 ? 98.582 1.787 -39.223 1.00 70.85 222 ILE D C 1
ATOM 9925 O O . ILE D 1 225 ? 99.047 2.237 -40.277 1.00 65.88 222 ILE D O 1
ATOM 9930 N N . ASP D 1 226 ? 99.275 0.980 -38.413 1.00 71.44 223 ASP D N 1
ATOM 9931 C CA . ASP D 1 226 ? 100.623 0.516 -38.751 1.00 69.57 223 ASP D CA 1
ATOM 9932 C C . ASP D 1 226 ? 100.648 -0.342 -40.011 1.00 70.23 223 ASP D C 1
ATOM 9933 O O . ASP D 1 226 ? 101.459 -0.114 -40.916 1.00 67.17 223 ASP D O 1
ATOM 9938 N N . GLY D 1 227 ? 99.751 -1.328 -40.087 1.00 69.84 224 GLY D N 1
ATOM 9939 C CA . GLY D 1 227 ? 99.832 -2.451 -41.000 1.00 72.88 224 GLY D CA 1
ATOM 9940 C C . GLY D 1 227 ? 100.258 -3.745 -40.338 1.00 71.81 224 GLY D C 1
ATOM 9941 O O . GLY D 1 227 ? 100.031 -4.823 -40.907 1.00 68.07 224 GLY D O 1
ATOM 9942 N N . GLU D 1 228 ? 100.836 -3.669 -39.140 1.00 68.36 225 GLU D N 1
ATOM 9943 C CA . GLU D 1 228 ? 101.198 -4.851 -38.367 1.00 69.07 225 GLU D CA 1
ATOM 9944 C C . GLU D 1 228 ? 100.455 -4.915 -37.040 1.00 67.61 225 GLU D C 1
ATOM 9945 O O . GLU D 1 228 ? 99.779 -5.911 -36.765 1.00 66.43 225 GLU D O 1
ATOM 9951 N N . PHE D 1 229 ? 100.563 -3.881 -36.204 1.00 70.39 226 PHE D N 1
ATOM 9952 C CA . PHE D 1 229 ? 99.892 -3.867 -34.910 1.00 70.85 226 PHE D CA 1
ATOM 9953 C C . PHE D 1 229 ? 98.463 -3.342 -34.976 1.00 70.30 226 PHE D C 1
ATOM 9954 O O . PHE D 1 229 ? 97.608 -3.803 -34.210 1.00 74.79 226 PHE D O 1
ATOM 9962 N N . ILE D 1 230 ? 98.183 -2.378 -35.848 1.00 68.18 227 ILE D N 1
ATOM 9963 C CA . ILE D 1 230 ? 96.833 -1.869 -36.065 1.00 68.03 227 ILE D CA 1
ATOM 9964 C C . ILE D 1 230 ? 96.465 -2.162 -37.513 1.00 71.40 227 ILE D C 1
ATOM 9965 O O . ILE D 1 230 ? 96.997 -1.528 -38.431 1.00 75.68 227 ILE D O 1
ATOM 9970 N N . GLN D 1 231 ? 95.555 -3.110 -37.727 1.00 68.74 228 GLN D N 1
ATOM 9971 C CA . GLN D 1 231 ? 95.138 -3.483 -39.073 1.00 69.51 228 GLN D CA 1
ATOM 9972 C C . GLN D 1 231 ? 93.690 -3.090 -39.324 1.00 69.59 228 GLN D C 1
ATOM 9973 O O . GLN D 1 231 ? 92.841 -3.200 -38.436 1.00 64.72 228 GLN D O 1
ATOM 9979 N N . PHE D 1 232 ? 93.429 -2.628 -40.547 1.00 68.64 229 PHE D N 1
ATOM 9980 C CA . PHE D 1 232 ? 92.109 -2.189 -40.989 1.00 63.03 229 PHE D CA 1
ATOM 9981 C C . PHE D 1 232 ? 91.800 -2.857 -42.320 1.00 63.90 229 PHE D C 1
ATOM 9982 O O . PHE D 1 232 ? 92.508 -2.625 -43.305 1.00 70.32 229 PHE D O 1
ATOM 9990 N N . ILE D 1 233 ? 90.750 -3.683 -42.355 1.00 63.04 230 ILE D N 1
ATOM 9991 C CA . ILE D 1 233 ? 90.364 -4.342 -43.601 1.00 62.18 230 ILE D CA 1
ATOM 9992 C C . ILE D 1 233 ? 89.065 -3.797 -44.193 1.00 59.72 230 ILE D C 1
ATOM 9993 O O . ILE D 1 233 ? 88.190 -4.573 -44.595 1.00 57.78 230 ILE D O 1
ATOM 9998 N N . GLY D 1 234 ? 88.950 -2.469 -44.288 1.00 61.54 231 GLY D N 1
ATOM 9999 C CA . GLY D 1 234 ? 87.821 -1.754 -44.880 1.00 57.76 231 GLY D CA 1
ATOM 10000 C C . GLY D 1 234 ? 86.542 -2.492 -45.244 1.00 55.19 231 GLY D C 1
ATOM 10001 O O . GLY D 1 234 ? 86.407 -2.948 -46.383 1.00 62.53 231 GLY D O 1
ATOM 10002 N N . GLU D 1 235 ? 85.596 -2.591 -44.304 1.00 60.14 232 GLU D N 1
ATOM 10003 C CA . GLU D 1 235 ? 84.287 -3.233 -44.472 1.00 57.48 232 GLU D CA 1
ATOM 10004 C C . GLU D 1 235 ? 84.406 -4.718 -44.815 1.00 51.42 232 GLU D C 1
ATOM 10005 O O . GLU D 1 235 ? 85.114 -5.100 -45.750 1.00 47.83 232 GLU D O 1
ATOM 10011 N N . ALA D 1 236 ? 83.671 -5.559 -44.089 1.00 53.18 233 ALA D N 1
ATOM 10012 C CA . ALA D 1 236 ? 83.774 -7.007 -44.212 1.00 54.41 233 ALA D CA 1
ATOM 10013 C C . ALA D 1 236 ? 82.406 -7.619 -44.471 1.00 53.48 233 ALA D C 1
ATOM 10014 O O . ALA D 1 236 ? 81.419 -7.239 -43.834 1.00 55.34 233 ALA D O 1
ATOM 10016 N N . ASP D 1 237 ? 82.353 -8.575 -45.397 1.00 45.03 234 ASP D N 1
ATOM 10017 C CA . ASP D 1 237 ? 81.133 -9.344 -45.589 1.00 50.67 234 ASP D CA 1
ATOM 10018 C C . ASP D 1 237 ? 80.970 -10.349 -44.444 1.00 57.88 234 ASP D C 1
ATOM 10019 O O . ASP D 1 237 ? 81.777 -10.412 -43.511 1.00 56.50 234 ASP D O 1
ATOM 10024 N N . HIS D 1 238 ? 79.902 -11.145 -44.518 1.00 53.11 235 HIS D N 1
ATOM 10025 C CA . HIS D 1 238 ? 79.583 -12.060 -43.423 1.00 56.24 235 HIS D CA 1
ATOM 10026 C C . HIS D 1 238 ? 80.696 -13.058 -43.117 1.00 57.22 235 HIS D C 1
ATOM 10027 O O . HIS D 1 238 ? 81.087 -13.161 -41.941 1.00 59.75 235 HIS D O 1
ATOM 10034 N N . PRO D 1 239 ? 81.238 -13.822 -44.079 1.00 57.52 236 PRO D N 1
ATOM 10035 C CA . PRO D 1 239 ? 82.315 -14.762 -43.712 1.00 48.39 236 PRO D CA 1
ATOM 10036 C C . PRO D 1 239 ? 83.537 -14.092 -43.107 1.00 46.96 236 PRO D C 1
ATOM 10037 O O . PRO D 1 239 ? 84.079 -14.591 -42.112 1.00 52.64 236 PRO D O 1
ATOM 10041 N N . THR D 1 240 ? 83.984 -12.968 -43.672 1.00 46.42 237 THR D N 1
ATOM 10042 C CA . THR D 1 240 ? 85.199 -12.328 -43.173 1.00 51.81 237 THR D CA 1
ATOM 10043 C C . THR D 1 240 ? 85.015 -11.806 -41.753 1.00 54.85 237 THR D C 1
ATOM 10044 O O . THR D 1 240 ? 85.891 -11.995 -40.900 1.00 58.01 237 THR D O 1
ATOM 10048 N N . LYS D 1 241 ? 83.889 -11.146 -41.478 1.00 51.58 238 LYS D N 1
ATOM 10049 C CA . LYS D 1 241 ? 83.663 -10.621 -40.135 1.00 53.70 238 LYS D CA 1
ATOM 10050 C C . LYS D 1 241 ? 83.534 -11.746 -39.112 1.00 54.66 238 LYS D C 1
ATOM 10051 O O . LYS D 1 241 ? 83.991 -11.603 -37.973 1.00 62.74 238 LYS D O 1
ATOM 10057 N N . ASN D 1 242 ? 82.926 -12.876 -39.495 1.00 51.14 239 ASN D N 1
ATOM 10058 C CA . ASN D 1 242 ? 82.827 -13.994 -38.561 1.00 55.85 239 ASN D CA 1
ATOM 10059 C C . ASN D 1 242 ? 84.196 -14.595 -38.273 1.00 53.26 239 ASN D C 1
ATOM 10060 O O . ASN D 1 242 ? 84.469 -14.995 -37.135 1.00 51.02 239 ASN D O 1
ATOM 10065 N N . ALA D 1 243 ? 85.061 -14.674 -39.287 1.00 49.87 240 ALA D N 1
ATOM 10066 C CA . ALA D 1 243 ? 86.441 -15.093 -39.059 1.00 50.19 240 ALA D CA 1
ATOM 10067 C C . ALA D 1 243 ? 87.174 -14.081 -38.190 1.00 59.26 240 ALA D C 1
ATOM 10068 O O . ALA D 1 243 ? 88.028 -14.451 -37.375 1.00 64.21 240 ALA D O 1
ATOM 10070 N N . LEU D 1 244 ? 86.851 -12.797 -38.355 1.00 55.07 241 LEU D N 1
ATOM 10071 C CA . LEU D 1 244 ? 87.491 -11.756 -37.560 1.00 56.01 241 LEU D CA 1
ATOM 10072 C C . LEU D 1 244 ? 87.168 -11.926 -36.084 1.00 60.90 241 LEU D C 1
ATOM 10073 O O . LEU D 1 244 ? 88.066 -11.935 -35.235 1.00 65.22 241 LEU D O 1
ATOM 10078 N N . LEU D 1 245 ? 85.879 -12.055 -35.760 1.00 60.66 242 LEU D N 1
ATOM 10079 C CA . LEU D 1 245 ? 85.468 -12.173 -34.366 1.00 62.35 242 LEU D CA 1
ATOM 10080 C C . LEU D 1 245 ? 85.891 -13.510 -33.767 1.00 59.76 242 LEU D C 1
ATOM 10081 O O . LEU D 1 245 ? 86.391 -13.558 -32.637 1.00 59.09 242 LEU D O 1
ATOM 10086 N N . GLY D 1 246 ? 85.687 -14.605 -34.504 1.00 60.39 243 GLY D N 1
ATOM 10087 C CA . GLY D 1 246 ? 86.026 -15.919 -33.977 1.00 63.63 243 GLY D CA 1
ATOM 10088 C C . GLY D 1 246 ? 87.485 -16.038 -33.582 1.00 65.66 243 GLY D C 1
ATOM 10089 O O . GLY D 1 246 ? 87.814 -16.553 -32.510 1.00 63.94 243 GLY D O 1
ATOM 10090 N N . GLY D 1 247 ? 88.382 -15.555 -34.443 1.00 63.64 244 GLY D N 1
ATOM 10091 C CA . GLY D 1 247 ? 89.802 -15.668 -34.173 1.00 65.15 244 GLY D CA 1
ATOM 10092 C C . GLY D 1 247 ? 90.267 -14.808 -33.021 1.00 69.70 244 GLY D C 1
ATOM 10093 O O . GLY D 1 247 ? 91.347 -15.049 -32.473 1.00 70.68 244 GLY D O 1
ATOM 10094 N N . ALA D 1 248 ? 89.484 -13.804 -32.647 1.00 65.73 245 ALA D N 1
ATOM 10095 C CA . ALA D 1 248 ? 89.907 -12.891 -31.603 1.00 67.89 245 ALA D CA 1
ATOM 10096 C C . ALA D 1 248 ? 89.722 -13.504 -30.223 1.00 69.93 245 ALA D C 1
ATOM 10097 O O . ALA D 1 248 ? 88.819 -14.311 -29.981 1.00 64.93 245 ALA D O 1
ATOM 10099 N N . ILE D 1 249 ? 90.602 -13.098 -29.310 1.00 65.66 246 ILE D N 1
ATOM 10100 C CA . ILE D 1 249 ? 90.431 -13.430 -27.905 1.00 67.49 246 ILE D CA 1
ATOM 10101 C C . ILE D 1 249 ? 89.269 -12.653 -27.297 1.00 70.58 246 ILE D C 1
ATOM 10102 O O . ILE D 1 249 ? 88.553 -13.179 -26.440 1.00 62.49 246 ILE D O 1
ATOM 10107 N N . ALA D 1 250 ? 89.029 -11.423 -27.750 1.00 69.18 247 ALA D N 1
ATOM 10108 C CA . ALA D 1 250 ? 87.896 -10.632 -27.282 1.00 67.80 247 ALA D CA 1
ATOM 10109 C C . ALA D 1 250 ? 87.575 -9.578 -28.331 1.00 66.44 247 ALA D C 1
ATOM 10110 O O . ALA D 1 250 ? 88.422 -9.223 -29.155 1.00 66.54 247 ALA D O 1
ATOM 10112 N N . MET D 1 251 ? 86.338 -9.087 -28.301 1.00 57.48 248 MET D N 1
ATOM 10113 C CA . MET D 1 251 ? 85.939 -7.966 -29.142 1.00 57.71 248 MET D CA 1
ATOM 10114 C C . MET D 1 251 ? 85.840 -6.707 -28.295 1.00 59.09 248 MET D C 1
ATOM 10115 O O . MET D 1 251 ? 85.140 -6.690 -27.277 1.00 63.31 248 MET D O 1
ATOM 10120 N N . LEU D 1 252 ? 86.547 -5.663 -28.714 1.00 57.49 249 LEU D N 1
ATOM 10121 C CA . LEU D 1 252 ? 86.451 -4.367 -28.059 1.00 55.93 249 LEU D CA 1
ATOM 10122 C C . LEU D 1 252 ? 85.208 -3.634 -28.546 1.00 52.26 249 LEU D C 1
ATOM 10123 O O . LEU D 1 252 ? 85.004 -3.467 -29.753 1.00 55.58 249 LEU D O 1
ATOM 10128 N N . PHE D 1 253 ? 84.374 -3.206 -27.605 1.00 52.08 250 PHE D N 1
ATOM 10129 C CA . PHE D 1 253 ? 83.159 -2.448 -27.902 1.00 47.45 250 PHE D CA 1
ATOM 10130 C C . PHE D 1 253 ? 83.146 -1.164 -27.081 1.00 50.81 250 PHE D C 1
ATOM 10131 O O . PHE D 1 253 ? 82.278 -0.963 -26.228 1.00 55.48 250 PHE D O 1
ATOM 10139 N N . PRO D 1 254 ? 84.104 -0.259 -27.317 1.00 51.46 251 PRO D N 1
ATOM 10140 C CA . PRO D 1 254 ? 84.220 0.937 -26.458 1.00 57.35 251 PRO D CA 1
ATOM 10141 C C . PRO D 1 254 ? 83.330 2.080 -26.938 1.00 53.51 251 PRO D C 1
ATOM 10142 O O . PRO D 1 254 ? 83.785 3.122 -27.427 1.00 61.91 251 PRO D O 1
ATOM 10146 N N . ILE D 1 255 ? 82.019 1.877 -26.810 1.00 51.85 252 ILE D N 1
ATOM 10147 C CA . ILE D 1 255 ? 81.065 2.881 -27.255 1.00 50.21 252 ILE D CA 1
ATOM 10148 C C . ILE D 1 255 ? 81.134 4.120 -26.365 1.00 47.43 252 ILE D C 1
ATOM 10149 O O . ILE D 1 255 ? 81.540 4.073 -25.198 1.00 50.60 252 ILE D O 1
ATOM 10154 N N . THR D 1 256 ? 80.707 5.248 -26.933 1.00 43.53 253 THR D N 1
ATOM 10155 C CA . THR D 1 256 ? 80.706 6.545 -26.265 1.00 47.88 253 THR D CA 1
ATOM 10156 C C . THR D 1 256 ? 79.326 7.182 -26.351 1.00 49.21 253 THR D C 1
ATOM 10157 O O . THR D 1 256 ? 79.201 8.409 -26.377 1.00 45.49 253 THR D O 1
ATOM 10161 N N . TRP D 1 257 ? 78.283 6.360 -26.389 1.00 57.89 254 TRP D N 1
ATOM 10162 C CA . TRP D 1 257 ? 77.030 6.792 -26.985 1.00 52.19 254 TRP D CA 1
ATOM 10163 C C . TRP D 1 257 ? 75.915 5.858 -26.538 1.00 54.02 254 TRP D C 1
ATOM 10164 O O . TRP D 1 257 ? 76.150 4.681 -26.249 1.00 55.07 254 TRP D O 1
ATOM 10175 N N . GLN D 1 258 ? 74.701 6.405 -26.467 1.00 53.71 255 GLN D N 1
ATOM 10176 C CA . GLN D 1 258 ? 73.523 5.666 -26.005 1.00 48.62 255 GLN D CA 1
ATOM 10177 C C . GLN D 1 258 ? 73.125 4.638 -27.070 1.00 51.06 255 GLN D C 1
ATOM 10178 O O . GLN D 1 258 ? 72.200 4.831 -27.855 1.00 51.21 255 GLN D O 1
ATOM 10184 N N . GLU D 1 259 ? 73.853 3.525 -27.100 1.00 50.73 256 GLU D N 1
ATOM 10185 C CA . GLU D 1 259 ? 73.678 2.447 -28.066 1.00 51.37 256 GLU D CA 1
ATOM 10186 C C . GLU D 1 259 ? 72.281 1.844 -27.974 1.00 50.54 256 GLU D C 1
ATOM 10187 O O . GLU D 1 259 ? 71.858 1.399 -26.896 1.00 43.12 256 GLU D O 1
ATOM 10193 N N . PRO D 1 260 ? 71.527 1.826 -29.074 1.00 50.63 257 PRO D N 1
ATOM 10194 C CA . PRO D 1 260 ? 70.196 1.164 -29.028 1.00 49.11 257 PRO D CA 1
ATOM 10195 C C . PRO D 1 260 ? 70.258 -0.313 -28.703 1.00 44.77 257 PRO D C 1
ATOM 10196 O O . PRO D 1 260 ? 69.491 -0.788 -27.867 1.00 36.58 257 PRO D O 1
ATOM 10200 N N . PHE D 1 261 ? 71.182 -1.047 -29.327 1.00 41.76 258 PHE D N 1
ATOM 10201 C CA . PHE D 1 261 ? 71.332 -2.480 -29.095 1.00 41.10 258 PHE D CA 1
ATOM 10202 C C . PHE D 1 261 ? 72.783 -2.891 -29.292 1.00 45.63 258 PHE D C 1
ATOM 10203 O O . PHE D 1 261 ? 73.506 -3.124 -28.318 1.00 48.58 258 PHE D O 1
ATOM 10211 N N . GLY D 1 262 ? 73.212 -2.976 -30.550 1.00 39.28 259 GLY D N 1
ATOM 10212 C CA . GLY D 1 262 ? 74.574 -3.356 -30.861 1.00 45.29 259 GLY D CA 1
ATOM 10213 C C . GLY D 1 262 ? 74.662 -4.791 -31.327 1.00 47.94 259 GLY D C 1
ATOM 10214 O O . GLY D 1 262 ? 75.043 -5.680 -30.559 1.00 51.74 259 GLY D O 1
ATOM 10215 N N . LEU D 1 263 ? 74.313 -5.025 -32.593 1.00 47.91 260 LEU D N 1
ATOM 10216 C CA . LEU D 1 263 ? 74.251 -6.389 -33.106 1.00 50.29 260 LEU D CA 1
ATOM 10217 C C . LEU D 1 263 ? 75.611 -7.069 -33.084 1.00 54.70 260 LEU D C 1
ATOM 10218 O O . LEU D 1 263 ? 75.682 -8.298 -32.975 1.00 59.79 260 LEU D O 1
ATOM 10223 N N . VAL D 1 264 ? 76.698 -6.300 -33.193 1.00 46.92 261 VAL D N 1
ATOM 10224 C CA . VAL D 1 264 ? 78.028 -6.905 -33.205 1.00 50.19 261 VAL D CA 1
ATOM 10225 C C . VAL D 1 264 ? 78.290 -7.657 -31.907 1.00 50.19 261 VAL D C 1
ATOM 10226 O O . VAL D 1 264 ? 79.061 -8.626 -31.885 1.00 50.07 261 VAL D O 1
ATOM 10230 N N . MET D 1 265 ? 77.655 -7.232 -30.811 1.00 48.43 262 MET D N 1
ATOM 10231 C CA . MET D 1 265 ? 77.859 -7.892 -29.526 1.00 50.28 262 MET D CA 1
ATOM 10232 C C . MET D 1 265 ? 77.378 -9.337 -29.566 1.00 50.34 262 MET D C 1
ATOM 10233 O O . MET D 1 265 ? 78.127 -10.261 -29.229 1.00 51.20 262 MET D O 1
ATOM 10238 N N . ILE D 1 266 ? 76.129 -9.556 -29.984 1.00 46.84 263 ILE D N 1
ATOM 10239 C CA . ILE D 1 266 ? 75.624 -10.919 -30.081 1.00 50.54 263 ILE D CA 1
ATOM 10240 C C . ILE D 1 266 ? 76.238 -11.649 -31.266 1.00 54.21 263 ILE D C 1
ATOM 10241 O O . ILE D 1 266 ? 76.210 -12.884 -31.307 1.00 54.10 263 ILE D O 1
ATOM 10246 N N . GLU D 1 267 ? 76.787 -10.916 -32.240 1.00 51.72 264 GLU D N 1
ATOM 10247 C CA . GLU D 1 267 ? 77.548 -11.554 -33.311 1.00 50.77 264 GLU D CA 1
ATOM 10248 C C . GLU D 1 267 ? 78.893 -12.061 -32.804 1.00 53.12 264 GLU D C 1
ATOM 10249 O O . GLU D 1 267 ? 79.330 -13.158 -33.173 1.00 45.74 264 GLU D O 1
ATOM 10255 N N . SER D 1 268 ? 79.575 -11.264 -31.978 1.00 54.46 265 SER D N 1
ATOM 10256 C CA . SER D 1 268 ? 80.828 -11.713 -31.379 1.00 59.83 265 SER D CA 1
ATOM 10257 C C . SER D 1 268 ? 80.614 -12.959 -30.527 1.00 53.77 265 SER D C 1
ATOM 10258 O O . SER D 1 268 ? 81.297 -13.974 -30.704 1.00 55.31 265 SER D O 1
ATOM 10261 N N . MET D 1 269 ? 79.668 -12.892 -29.587 1.00 51.56 266 MET D N 1
ATOM 10262 C CA . MET D 1 269 ? 79.381 -14.031 -28.719 1.00 55.00 266 MET D CA 1
ATOM 10263 C C . MET D 1 269 ? 78.977 -15.260 -29.525 1.00 57.11 266 MET D C 1
ATOM 10264 O O . MET D 1 269 ? 79.334 -16.389 -29.166 1.00 58.07 266 MET D O 1
ATOM 10269 N N . ALA D 1 270 ? 78.208 -15.064 -30.602 1.00 53.38 267 ALA D N 1
ATOM 10270 C CA . ALA D 1 270 ? 77.824 -16.185 -31.457 1.00 49.27 267 ALA D CA 1
ATOM 10271 C C . ALA D 1 270 ? 79.046 -16.929 -31.979 1.00 51.00 267 ALA D C 1
ATOM 10272 O O . ALA D 1 270 ? 79.049 -18.163 -32.048 1.00 52.97 267 ALA D O 1
ATOM 10274 N N . ALA D 1 271 ? 80.093 -16.196 -32.361 1.00 49.63 268 ALA D N 1
ATOM 10275 C CA . ALA D 1 271 ? 81.338 -16.832 -32.777 1.00 57.69 268 ALA D CA 1
ATOM 10276 C C . ALA D 1 271 ? 82.114 -17.435 -31.611 1.00 60.41 268 ALA D C 1
ATOM 10277 O O . ALA D 1 271 ? 83.126 -18.105 -31.846 1.00 61.93 268 ALA D O 1
ATOM 10279 N N . GLY D 1 272 ? 81.675 -17.217 -30.374 1.00 60.76 269 GLY D N 1
ATOM 10280 C CA . GLY D 1 272 ? 82.399 -17.681 -29.208 1.00 62.67 269 GLY D CA 1
ATOM 10281 C C . GLY D 1 272 ? 83.354 -16.676 -28.605 1.00 63.99 269 GLY D C 1
ATOM 10282 O O . GLY D 1 272 ? 84.081 -17.022 -27.665 1.00 63.56 269 GLY D O 1
ATOM 10283 N N . THR D 1 273 ? 83.359 -15.438 -29.095 1.00 59.91 270 THR D N 1
ATOM 10284 C CA . THR D 1 273 ? 84.302 -14.426 -28.647 1.00 56.54 270 THR D CA 1
ATOM 10285 C C . THR D 1 273 ? 83.625 -13.484 -27.667 1.00 55.78 270 THR D C 1
ATOM 10286 O O . THR D 1 273 ? 82.646 -12.819 -28.040 1.00 60.08 270 THR D O 1
ATOM 10290 N N . PRO D 1 274 ? 84.089 -13.396 -26.422 1.00 51.49 271 PRO D N 1
ATOM 10291 C CA . PRO D 1 274 ? 83.462 -12.480 -25.463 1.00 58.65 271 PRO D CA 1
ATOM 10292 C C . PRO D 1 274 ? 83.784 -11.028 -25.787 1.00 53.30 271 PRO D C 1
ATOM 10293 O O . PRO D 1 274 ? 84.718 -10.718 -26.530 1.00 57.80 271 PRO D O 1
ATOM 10297 N N . VAL D 1 275 ? 82.984 -10.128 -25.218 1.00 49.99 272 VAL D N 1
ATOM 10298 C CA . VAL D 1 275 ? 83.023 -8.708 -25.556 1.00 59.46 272 VAL D CA 1
ATOM 10299 C C . VAL D 1 275 ? 83.484 -7.904 -24.347 1.00 56.32 272 VAL D C 1
ATOM 10300 O O . VAL D 1 275 ? 82.908 -8.018 -23.258 1.00 56.36 272 VAL D O 1
ATOM 10304 N N . VAL D 1 276 ? 84.512 -7.083 -24.544 1.00 50.00 273 VAL D N 1
ATOM 10305 C CA . VAL D 1 276 ? 84.912 -6.069 -23.575 1.00 60.27 273 VAL D CA 1
ATOM 10306 C C . VAL D 1 276 ? 84.259 -4.765 -24.022 1.00 62.72 273 VAL D C 1
ATOM 10307 O O . VAL D 1 276 ? 84.715 -4.120 -24.970 1.00 53.81 273 VAL D O 1
ATOM 10311 N N . ALA D 1 277 ? 83.188 -4.366 -23.339 1.00 60.21 274 ALA D N 1
ATOM 10312 C CA . ALA D 1 277 ? 82.408 -3.207 -23.740 1.00 54.65 274 ALA D CA 1
ATOM 10313 C C . ALA D 1 277 ? 82.320 -2.192 -22.610 1.00 60.22 274 ALA D C 1
ATOM 10314 O O . ALA D 1 277 ? 82.447 -2.525 -21.428 1.00 63.98 274 ALA D O 1
ATOM 10316 N N . ILE D 1 278 ? 82.095 -0.943 -22.996 1.00 55.50 275 ILE D N 1
ATOM 10317 C CA . ILE D 1 278 ? 81.755 0.109 -22.048 1.00 55.61 275 ILE D CA 1
ATOM 10318 C C . ILE D 1 278 ? 80.262 0.043 -21.757 1.00 52.72 275 ILE D C 1
ATOM 10319 O O . ILE D 1 278 ? 79.445 -0.163 -22.663 1.00 49.06 275 ILE D O 1
ATOM 10324 N N . ALA D 1 279 ? 79.896 0.223 -20.487 1.00 54.89 276 ALA D N 1
ATOM 10325 C CA . ALA D 1 279 ? 78.536 -0.052 -20.022 1.00 56.04 276 ALA D CA 1
ATOM 10326 C C . ALA D 1 279 ? 77.611 1.143 -20.270 1.00 49.24 276 ALA D C 1
ATOM 10327 O O . ALA D 1 279 ? 77.090 1.774 -19.351 1.00 51.83 276 ALA D O 1
ATOM 10329 N N . LYS D 1 280 ? 77.409 1.446 -21.549 1.00 51.56 277 LYS D N 1
ATOM 10330 C CA . LYS D 1 280 ? 76.478 2.480 -21.972 1.00 47.79 277 LYS D CA 1
ATOM 10331 C C . LYS D 1 280 ? 75.412 1.888 -22.885 1.00 53.59 277 LYS D C 1
ATOM 10332 O O . LYS D 1 280 ? 75.654 0.909 -23.598 1.00 54.08 277 LYS D O 1
ATOM 10338 N N . GLY D 1 281 ? 74.238 2.507 -22.872 1.00 49.37 278 GLY D N 1
ATOM 10339 C CA . GLY D 1 281 ? 73.132 2.014 -23.676 1.00 45.55 278 GLY D CA 1
ATOM 10340 C C . GLY D 1 281 ? 72.754 0.587 -23.322 1.00 53.95 278 GLY D C 1
ATOM 10341 O O . GLY D 1 281 ? 72.459 0.263 -22.163 1.00 53.90 278 GLY D O 1
ATOM 10342 N N . ALA D 1 282 ? 72.756 -0.283 -24.330 1.00 48.60 279 ALA D N 1
ATOM 10343 C CA . ALA D 1 282 ? 72.228 -1.635 -24.212 1.00 48.31 279 ALA D CA 1
ATOM 10344 C C . ALA D 1 282 ? 73.253 -2.660 -23.741 1.00 50.40 279 ALA D C 1
ATOM 10345 O O . ALA D 1 282 ? 72.896 -3.831 -23.580 1.00 55.76 279 ALA D O 1
ATOM 10347 N N . ALA D 1 283 ? 74.507 -2.264 -23.531 1.00 50.36 280 ALA D N 1
ATOM 10348 C CA . ALA D 1 283 ? 75.534 -3.212 -23.097 1.00 50.58 280 ALA D CA 1
ATOM 10349 C C . ALA D 1 283 ? 75.160 -3.995 -21.841 1.00 50.28 280 ALA D C 1
ATOM 10350 O O . ALA D 1 283 ? 75.343 -5.223 -21.838 1.00 55.58 280 ALA D O 1
ATOM 10352 N N . PRO D 1 284 ? 74.657 -3.386 -20.759 1.00 52.60 281 PRO D N 1
ATOM 10353 C CA . PRO D 1 284 ? 74.275 -4.203 -19.593 1.00 56.26 281 PRO D CA 1
ATOM 10354 C C . PRO D 1 284 ? 73.192 -5.227 -19.891 1.00 53.67 281 PRO D C 1
ATOM 10355 O O . PRO D 1 284 ? 73.138 -6.266 -19.221 1.00 58.80 281 PRO D O 1
ATOM 10359 N N . GLU D 1 285 ? 72.318 -4.961 -20.862 1.00 49.80 282 GLU D N 1
ATOM 10360 C CA . GLU D 1 285 ? 71.266 -5.904 -21.221 1.00 53.98 282 GLU D CA 1
ATOM 10361 C C . GLU D 1 285 ? 71.709 -6.964 -22.221 1.00 51.63 282 GLU D C 1
ATOM 10362 O O . GLU D 1 285 ? 71.054 -8.007 -22.323 1.00 54.46 282 GLU D O 1
ATOM 10368 N N . VAL D 1 286 ? 72.795 -6.734 -22.952 1.00 46.24 283 VAL D N 1
ATOM 10369 C CA . VAL D 1 286 ? 73.259 -7.673 -23.964 1.00 49.86 283 VAL D CA 1
ATOM 10370 C C . VAL D 1 286 ? 74.368 -8.571 -23.435 1.00 50.41 283 VAL D C 1
ATOM 10371 O O . VAL D 1 286 ? 74.371 -9.775 -23.694 1.00 51.76 283 VAL D O 1
ATOM 10375 N N . ILE D 1 287 ? 75.316 -8.003 -22.701 1.00 54.85 284 ILE D N 1
ATOM 10376 C CA . ILE D 1 287 ? 76.418 -8.761 -22.121 1.00 56.81 284 ILE D CA 1
ATOM 10377 C C . ILE D 1 287 ? 76.023 -9.212 -20.724 1.00 62.17 284 ILE D C 1
ATOM 10378 O O . ILE D 1 287 ? 75.494 -8.422 -19.932 1.00 60.83 284 ILE D O 1
ATOM 10383 N N . GLU D 1 288 ? 76.264 -10.485 -20.423 1.00 60.97 285 GLU D N 1
ATOM 10384 C CA . GLU D 1 288 ? 76.206 -10.970 -19.051 1.00 58.86 285 GLU D CA 1
ATOM 10385 C C . GLU D 1 288 ? 77.584 -10.754 -18.439 1.00 57.98 285 GLU D C 1
ATOM 10386 O O . GLU D 1 288 ? 78.547 -11.435 -18.807 1.00 59.75 285 GLU D O 1
ATOM 10392 N N . HIS D 1 289 ? 77.677 -9.789 -17.525 1.00 51.11 286 HIS D N 1
ATOM 10393 C CA . HIS D 1 289 ? 78.960 -9.406 -16.950 1.00 53.20 286 HIS D CA 1
ATOM 10394 C C . HIS D 1 289 ? 79.635 -10.600 -16.288 1.00 52.10 286 HIS D C 1
ATOM 10395 O O . HIS D 1 289 ? 79.001 -11.358 -15.549 1.00 52.27 286 HIS D O 1
ATOM 10402 N N . GLY D 1 290 ? 80.930 -10.761 -16.550 1.00 56.22 287 GLY D N 1
ATOM 10403 C CA . GLY D 1 290 ? 81.696 -11.830 -15.949 1.00 61.30 287 GLY D CA 1
ATOM 10404 C C . GLY D 1 290 ? 81.421 -13.215 -16.491 1.00 63.67 287 GLY D C 1
ATOM 10405 O O . GLY D 1 290 ? 82.009 -14.181 -15.990 1.00 66.74 287 GLY D O 1
ATOM 10406 N N . LYS D 1 291 ? 80.553 -13.352 -17.493 1.00 62.93 288 LYS D N 1
ATOM 10407 C CA . LYS D 1 291 ? 80.217 -14.654 -18.060 1.00 65.53 288 LYS D CA 1
ATOM 10408 C C . LYS D 1 291 ? 80.502 -14.707 -19.556 1.00 66.55 288 LYS D C 1
ATOM 10409 O O . LYS D 1 291 ? 81.340 -15.504 -19.990 1.00 67.62 288 LYS D O 1
ATOM 10415 N N . THR D 1 292 ? 79.834 -13.883 -20.360 1.00 57.01 289 THR D N 1
ATOM 10416 C CA . THR D 1 292 ? 80.116 -13.782 -21.786 1.00 60.57 289 THR D CA 1
ATOM 10417 C C . THR D 1 292 ? 80.869 -12.505 -22.132 1.00 60.31 289 THR D C 1
ATOM 10418 O O . THR D 1 292 ? 81.020 -12.186 -23.316 1.00 59.45 289 THR D O 1
ATOM 10422 N N . GLY D 1 293 ? 81.328 -11.762 -21.130 1.00 53.06 290 GLY D N 1
ATOM 10423 C CA . GLY D 1 293 ? 82.071 -10.543 -21.387 1.00 59.49 290 GLY D CA 1
ATOM 10424 C C . GLY D 1 293 ? 82.282 -9.762 -20.105 1.00 63.54 290 GLY D C 1
ATOM 10425 O O . GLY D 1 293 ? 82.232 -10.322 -19.008 1.00 64.02 290 GLY D O 1
ATOM 10426 N N . PHE D 1 294 ? 82.498 -8.458 -20.263 1.00 62.86 291 PHE D N 1
ATOM 10427 C CA . PHE D 1 294 ? 82.835 -7.598 -19.131 1.00 66.39 291 PHE D CA 1
ATOM 10428 C C . PHE D 1 294 ? 82.316 -6.191 -19.380 1.00 61.47 291 PHE D C 1
ATOM 10429 O O . PHE D 1 294 ? 82.683 -5.561 -20.376 1.00 59.12 291 PHE D O 1
ATOM 10437 N N . LEU D 1 295 ? 81.469 -5.705 -18.475 1.00 62.62 292 LEU D N 1
ATOM 10438 C CA . LEU D 1 295 ? 81.007 -4.326 -18.520 1.00 59.59 292 LEU D CA 1
ATOM 10439 C C . LEU D 1 295 ? 82.073 -3.424 -17.913 1.00 61.27 292 LEU D C 1
ATOM 10440 O O . LEU D 1 295 ? 82.556 -3.680 -16.806 1.00 66.74 292 LEU D O 1
ATOM 10445 N N . CYS D 1 296 ? 82.440 -2.369 -18.634 1.00 61.81 293 CYS D N 1
ATOM 10446 C CA . CYS D 1 296 ? 83.540 -1.508 -18.230 1.00 63.76 293 CYS D CA 1
ATOM 10447 C C . CYS D 1 296 ? 83.098 -0.053 -18.227 1.00 65.05 293 CYS D C 1
ATOM 10448 O O . CYS D 1 296 ? 82.088 0.319 -18.831 1.00 59.01 293 CYS D O 1
ATOM 10451 N N . HIS D 1 297 ? 83.867 0.771 -17.516 1.00 73.48 294 HIS D N 1
ATOM 10452 C CA . HIS D 1 297 ? 83.536 2.177 -17.358 1.00 72.66 294 HIS D CA 1
ATOM 10453 C C . HIS D 1 297 ? 84.650 3.129 -17.780 1.00 67.45 294 HIS D C 1
ATOM 10454 O O . HIS D 1 297 ? 84.480 4.346 -17.641 1.00 65.72 294 HIS D O 1
ATOM 10461 N N . SER D 1 298 ? 85.773 2.625 -18.289 1.00 59.21 295 SER D N 1
ATOM 10462 C CA . SER D 1 298 ? 86.865 3.476 -18.762 1.00 61.65 295 SER D CA 1
ATOM 10463 C C . SER D 1 298 ? 87.845 2.623 -19.566 1.00 68.74 295 SER D C 1
ATOM 10464 O O . SER D 1 298 ? 87.702 1.399 -19.654 1.00 66.11 295 SER D O 1
ATOM 10467 N N . VAL D 1 299 ? 88.828 3.292 -20.183 1.00 64.81 296 VAL D N 1
ATOM 10468 C CA . VAL D 1 299 ? 89.913 2.590 -20.873 1.00 65.76 296 VAL D CA 1
ATOM 10469 C C . VAL D 1 299 ? 90.647 1.643 -19.932 1.00 70.38 296 VAL D C 1
ATOM 10470 O O . VAL D 1 299 ? 90.958 0.504 -20.300 1.00 71.56 296 VAL D O 1
ATOM 10474 N N . GLU D 1 300 ? 90.923 2.083 -18.701 1.00 73.80 297 GLU D N 1
ATOM 10475 C CA . GLU D 1 300 ? 91.690 1.221 -17.809 1.00 71.52 297 GLU D CA 1
ATOM 10476 C C . GLU D 1 300 ? 90.844 0.041 -17.357 1.00 67.35 297 GLU D C 1
ATOM 10477 O O . GLU D 1 300 ? 91.356 -1.071 -17.191 1.00 68.25 297 GLU D O 1
ATOM 10483 N N . ASP D 1 301 ? 89.543 0.265 -17.162 1.00 69.71 298 ASP D N 1
ATOM 10484 C CA . ASP D 1 301 ? 88.648 -0.831 -16.810 1.00 74.01 298 ASP D CA 1
ATOM 10485 C C . ASP D 1 301 ? 88.555 -1.857 -17.935 1.00 73.46 298 ASP D C 1
ATOM 10486 O O . ASP D 1 301 ? 88.408 -3.056 -17.669 1.00 76.93 298 ASP D O 1
ATOM 10491 N N . CYS D 1 302 ? 88.633 -1.412 -19.196 1.00 66.63 299 CYS D N 1
ATOM 10492 C CA . CYS D 1 302 ? 88.673 -2.357 -20.310 1.00 68.23 299 CYS D CA 1
ATOM 10493 C C . CYS D 1 302 ? 89.999 -3.106 -20.354 1.00 68.63 299 CYS D C 1
ATOM 10494 O O . CYS D 1 302 ? 90.027 -4.316 -20.614 1.00 69.21 299 CYS D O 1
ATOM 10497 N N . VAL D 1 303 ? 91.109 -2.401 -20.116 1.00 71.33 300 VAL D N 1
ATOM 10498 C CA . VAL D 1 303 ? 92.423 -3.039 -20.127 1.00 65.50 300 VAL D CA 1
ATOM 10499 C C . VAL D 1 303 ? 92.483 -4.140 -19.077 1.00 60.96 300 VAL D C 1
ATOM 10500 O O . VAL D 1 303 ? 93.018 -5.228 -19.324 1.00 62.66 300 VAL D O 1
ATOM 10504 N N . ALA D 1 304 ? 91.935 -3.874 -17.889 1.00 63.05 301 ALA D N 1
ATOM 10505 C CA . ALA D 1 304 ? 91.903 -4.891 -16.844 1.00 67.38 301 ALA D CA 1
ATOM 10506 C C . ALA D 1 304 ? 91.066 -6.094 -17.259 1.00 71.95 301 ALA D C 1
ATOM 10507 O O . ALA D 1 304 ? 91.378 -7.228 -16.877 1.00 78.08 301 ALA D O 1
ATOM 10509 N N . ALA D 1 305 ? 89.999 -5.872 -18.033 1.00 68.37 302 ALA D N 1
ATOM 10510 C CA . ALA D 1 305 ? 89.136 -6.977 -18.438 1.00 71.86 302 ALA D CA 1
ATOM 10511 C C . ALA D 1 305 ? 89.827 -7.899 -19.435 1.00 70.25 302 ALA D C 1
ATOM 10512 O O . ALA D 1 305 ? 89.467 -9.078 -19.537 1.00 69.77 302 ALA D O 1
ATOM 10514 N N . VAL D 1 306 ? 90.810 -7.385 -20.180 1.00 71.20 303 VAL D N 1
ATOM 10515 C CA . VAL D 1 306 ? 91.493 -8.206 -21.176 1.00 65.89 303 VAL D CA 1
ATOM 10516 C C . VAL D 1 306 ? 92.306 -9.303 -20.499 1.00 71.56 303 VAL D C 1
ATOM 10517 O O . VAL D 1 306 ? 92.499 -10.386 -21.065 1.00 68.54 303 VAL D O 1
ATOM 10521 N N . ALA D 1 307 ? 92.766 -9.060 -19.269 1.00 74.38 304 ALA D N 1
ATOM 10522 C CA . ALA D 1 307 ? 93.498 -10.090 -18.543 1.00 74.19 304 ALA D CA 1
ATOM 10523 C C . ALA D 1 307 ? 92.573 -11.220 -18.117 1.00 71.05 304 ALA D C 1
ATOM 10524 O O . ALA D 1 307 ? 93.016 -12.364 -17.962 1.00 67.51 304 ALA D O 1
ATOM 10526 N N . GLN D 1 308 ? 91.288 -10.919 -17.945 1.00 75.25 305 GLN D N 1
ATOM 10527 C CA . GLN D 1 308 ? 90.292 -11.878 -17.492 1.00 76.86 305 GLN D CA 1
ATOM 10528 C C . GLN D 1 308 ? 89.456 -12.464 -18.640 1.00 78.97 305 GLN D C 1
ATOM 10529 O O . GLN D 1 308 ? 88.339 -12.931 -18.397 1.00 79.55 305 GLN D O 1
ATOM 10535 N N . VAL D 1 309 ? 89.911 -12.305 -19.870 1.00 79.47 306 VAL D N 1
ATOM 10536 C CA . VAL D 1 309 ? 89.139 -12.824 -21.035 1.00 76.89 306 VAL D CA 1
ATOM 10537 C C . VAL D 1 309 ? 89.527 -14.282 -21.297 1.00 70.85 306 VAL D C 1
ATOM 10538 O O . VAL D 1 309 ? 88.600 -15.072 -21.497 1.00 71.13 306 VAL D O 1
ATOM 10542 N N . PRO D 1 310 ? 90.816 -14.727 -21.273 1.00 69.36 307 PRO D N 1
ATOM 10543 C CA . PRO D 1 310 ? 91.106 -16.138 -21.455 1.00 71.06 307 PRO D CA 1
ATOM 10544 C C . PRO D 1 310 ? 90.512 -16.972 -20.321 1.00 76.08 307 PRO D C 1
ATOM 10545 O O . PRO D 1 310 ? 90.678 -18.166 -20.349 1.00 78.59 307 PRO D O 1
ATOM 10549 N N . GLN D 1 311 ? 89.817 -16.333 -19.380 1.00 78.60 308 GLN D N 1
ATOM 10550 C CA . GLN D 1 311 ? 89.284 -17.053 -18.193 1.00 79.90 308 GLN D CA 1
ATOM 10551 C C . GLN D 1 311 ? 87.802 -17.375 -18.382 1.00 77.93 308 GLN D C 1
ATOM 10552 O O . GLN D 1 311 ? 87.262 -18.135 -17.567 1.00 77.18 308 GLN D O 1
ATOM 10558 N N . LEU D 1 312 ? 87.181 -16.826 -19.422 1.00 75.83 309 LEU D N 1
ATOM 10559 C CA . LEU D 1 312 ? 85.730 -17.031 -19.648 1.00 71.32 309 LEU D CA 1
ATOM 10560 C C . LEU D 1 312 ? 85.488 -18.268 -20.511 1.00 74.70 309 LEU D C 1
ATOM 10561 O O . LEU D 1 312 ? 86.368 -18.605 -21.321 1.00 66.69 309 LEU D O 1
ATOM 10566 N N . ASP D 1 313 ? 84.326 -18.911 -20.341 1.00 77.30 310 ASP D N 1
ATOM 10567 C CA . ASP D 1 313 ? 83.959 -20.039 -21.207 1.00 74.11 310 ASP D CA 1
ATOM 10568 C C . ASP D 1 313 ? 83.467 -19.549 -22.573 1.00 65.66 310 ASP D C 1
ATOM 10569 O O . ASP D 1 313 ? 82.432 -18.877 -22.662 1.00 63.03 310 ASP D O 1
ATOM 10574 N N . ARG D 1 314 ? 84.204 -19.889 -23.641 1.00 61.62 311 ARG D N 1
ATOM 10575 C CA . ARG D 1 314 ? 83.841 -19.413 -24.980 1.00 62.91 311 ARG D CA 1
ATOM 10576 C C . ARG D 1 314 ? 82.564 -20.072 -25.508 1.00 61.42 311 ARG D C 1
ATOM 10577 O O . ARG D 1 314 ? 81.773 -19.432 -26.214 1.00 60.05 311 ARG D O 1
ATOM 10585 N N . MET D 1 315 ? 82.350 -21.350 -25.184 1.00 62.09 312 MET D N 1
ATOM 10586 C CA . MET D 1 315 ? 81.146 -22.040 -25.639 1.00 65.15 312 MET D CA 1
ATOM 10587 C C . MET D 1 315 ? 79.897 -21.514 -24.950 1.00 61.04 312 MET D C 1
ATOM 10588 O O . MET D 1 315 ? 78.811 -21.531 -25.542 1.00 52.81 312 MET D O 1
ATOM 10593 N N . ALA D 1 316 ? 80.024 -21.066 -23.699 1.00 59.61 313 ALA D N 1
ATOM 10594 C CA . ALA D 1 316 ? 78.896 -20.445 -23.014 1.00 61.24 313 ALA D CA 1
ATOM 10595 C C . ALA D 1 316 ? 78.394 -19.219 -23.767 1.00 55.15 313 ALA D C 1
ATOM 10596 O O . ALA D 1 316 ? 77.201 -18.900 -23.707 1.00 51.51 313 ALA D O 1
ATOM 10598 N N . CYS D 1 317 ? 79.289 -18.523 -24.474 1.00 57.76 314 CYS D N 1
ATOM 10599 C CA . CYS D 1 317 ? 78.900 -17.340 -25.237 1.00 58.00 314 CYS D CA 1
ATOM 10600 C C . CYS D 1 317 ? 77.895 -17.688 -26.330 1.00 57.48 314 CYS D C 1
ATOM 10601 O O . CYS D 1 317 ? 76.873 -17.009 -26.488 1.00 58.20 314 CYS D O 1
ATOM 10604 N N . ARG D 1 318 ? 78.181 -18.734 -27.111 1.00 52.51 315 ARG D N 1
ATOM 10605 C CA . ARG D 1 318 ? 77.269 -19.144 -28.176 1.00 52.26 315 ARG D CA 1
ATOM 10606 C C . ARG D 1 318 ? 75.914 -19.565 -27.617 1.00 53.00 315 ARG D C 1
ATOM 10607 O O . ARG D 1 318 ? 74.864 -19.180 -28.146 1.00 52.10 315 ARG D O 1
ATOM 10615 N N . ASP D 1 319 ? 75.917 -20.370 -26.551 1.00 50.42 316 ASP D N 1
ATOM 10616 C CA . ASP D 1 319 ? 74.660 -20.793 -25.939 1.00 55.56 316 ASP D CA 1
ATOM 10617 C C . ASP D 1 319 ? 73.856 -19.596 -25.451 1.00 52.56 316 ASP D C 1
ATOM 10618 O O . ASP D 1 319 ? 72.620 -19.604 -25.502 1.00 48.59 316 ASP D O 1
ATOM 10623 N N . TYR D 1 320 ? 74.545 -18.565 -24.958 1.00 52.64 317 TYR D N 1
ATOM 10624 C CA . TYR D 1 320 ? 73.858 -17.374 -24.474 1.00 49.91 317 TYR D CA 1
ATOM 10625 C C . TYR D 1 320 ? 73.040 -16.716 -25.578 1.00 46.62 317 TYR D C 1
ATOM 10626 O O . TYR D 1 320 ? 71.891 -16.316 -25.355 1.00 41.68 317 TYR D O 1
ATOM 10635 N N . VAL D 1 321 ? 73.605 -16.617 -26.785 1.00 52.63 318 VAL D N 1
ATOM 10636 C CA . VAL D 1 321 ? 72.888 -15.987 -27.890 1.00 54.73 318 VAL D CA 1
ATOM 10637 C C . VAL D 1 321 ? 71.709 -16.851 -28.323 1.00 49.82 318 VAL D C 1
ATOM 10638 O O . VAL D 1 321 ? 70.625 -16.337 -28.627 1.00 47.66 318 VAL D O 1
ATOM 10642 N N . TRP D 1 322 ? 71.901 -18.174 -28.359 1.00 51.56 319 TRP D N 1
ATOM 10643 C CA . TRP D 1 322 ? 70.796 -19.085 -28.642 1.00 48.65 319 TRP D CA 1
ATOM 10644 C C . TRP D 1 322 ? 69.660 -18.916 -27.640 1.00 44.54 319 TRP D C 1
ATOM 10645 O O . TRP D 1 322 ? 68.490 -19.092 -27.995 1.00 50.19 319 TRP D O 1
ATOM 10656 N N . GLN D 1 323 ? 69.986 -18.580 -26.389 1.00 44.73 320 GLN D N 1
ATOM 10657 C CA . GLN D 1 323 ? 68.990 -18.573 -25.321 1.00 53.84 320 GLN D CA 1
ATOM 10658 C C . GLN D 1 323 ? 68.097 -17.337 -25.365 1.00 54.72 320 GLN D C 1
ATOM 10659 O O . GLN D 1 323 ? 66.888 -17.439 -25.130 1.00 62.00 320 GLN D O 1
ATOM 10665 N N . ARG D 1 324 ? 68.666 -16.159 -25.634 1.00 51.12 321 ARG D N 1
ATOM 10666 C CA . ARG D 1 324 ? 67.903 -14.921 -25.584 1.00 52.84 321 ARG D CA 1
ATOM 10667 C C . ARG D 1 324 ? 67.812 -14.184 -26.911 1.00 52.34 321 ARG D C 1
ATOM 10668 O O . ARG D 1 324 ? 66.860 -13.420 -27.103 1.00 57.22 321 ARG D O 1
ATOM 10676 N N . PHE D 1 325 ? 68.753 -14.388 -27.830 1.00 45.02 322 PHE D N 1
ATOM 10677 C CA . PHE D 1 325 ? 68.776 -13.594 -29.051 1.00 50.27 322 PHE D CA 1
ATOM 10678 C C . PHE D 1 325 ? 68.604 -14.460 -30.294 1.00 51.28 322 PHE D C 1
ATOM 10679 O O . PHE D 1 325 ? 69.341 -14.306 -31.274 1.00 44.69 322 PHE D O 1
ATOM 10687 N N . SER D 1 326 ? 67.630 -15.366 -30.261 1.00 52.80 323 SER D N 1
ATOM 10688 C CA . SER D 1 326 ? 67.317 -16.247 -31.377 1.00 46.08 323 SER D CA 1
ATOM 10689 C C . SER D 1 326 ? 66.168 -15.681 -32.204 1.00 42.34 323 SER D C 1
ATOM 10690 O O . SER D 1 326 ? 65.324 -14.936 -31.700 1.00 42.82 323 SER D O 1
ATOM 10693 N N . VAL D 1 327 ? 66.148 -16.047 -33.489 1.00 41.21 324 VAL D N 1
ATOM 10694 C CA . VAL D 1 327 ? 65.094 -15.580 -34.389 1.00 39.95 324 VAL D CA 1
ATOM 10695 C C . VAL D 1 327 ? 63.734 -16.088 -33.928 1.00 45.08 324 VAL D C 1
ATOM 10696 O O . VAL D 1 327 ? 62.719 -15.389 -34.042 1.00 48.24 324 VAL D O 1
ATOM 10700 N N . GLU D 1 328 ? 63.694 -17.322 -33.420 1.00 45.52 325 GLU D N 1
ATOM 10701 C CA . GLU D 1 328 ? 62.467 -17.905 -32.885 1.00 42.17 325 GLU D CA 1
ATOM 10702 C C . GLU D 1 328 ? 61.811 -16.997 -31.849 1.00 45.32 325 GLU D C 1
ATOM 10703 O O . GLU D 1 328 ? 60.621 -16.681 -31.940 1.00 46.99 325 GLU D O 1
ATOM 10709 N N . ARG D 1 329 ? 62.586 -16.566 -30.858 1.00 43.02 326 ARG D N 1
ATOM 10710 C CA . ARG D 1 329 ? 62.051 -15.754 -29.771 1.00 44.27 326 ARG D CA 1
ATOM 10711 C C . ARG D 1 329 ? 61.593 -14.388 -30.274 1.00 47.14 326 ARG D C 1
ATOM 10712 O O . ARG D 1 329 ? 60.508 -13.913 -29.918 1.00 39.30 326 ARG D O 1
ATOM 10720 N N . MET D 1 330 ? 62.420 -13.740 -31.099 1.00 44.55 327 MET D N 1
ATOM 10721 C CA . MET D 1 330 ? 62.105 -12.404 -31.594 1.00 45.98 327 MET D CA 1
ATOM 10722 C C . MET D 1 330 ? 60.810 -12.397 -32.395 1.00 47.02 327 MET D C 1
ATOM 10723 O O . MET D 1 330 ? 59.935 -11.552 -32.175 1.00 40.71 327 MET D O 1
ATOM 10728 N N . VAL D 1 331 ? 60.674 -13.335 -33.336 1.00 51.23 328 VAL D N 1
ATOM 10729 C CA . VAL D 1 331 ? 59.527 -13.322 -34.238 1.00 45.66 328 VAL D CA 1
ATOM 10730 C C . VAL D 1 331 ? 58.241 -13.636 -33.486 1.00 50.81 328 VAL D C 1
ATOM 10731 O O . VAL D 1 331 ? 57.184 -13.058 -33.772 1.00 53.38 328 VAL D O 1
ATOM 10735 N N . SER D 1 332 ? 58.307 -14.535 -32.500 1.00 50.74 329 SER D N 1
ATOM 10736 C CA . SER D 1 332 ? 57.124 -14.830 -31.698 1.00 45.69 329 SER D CA 1
ATOM 10737 C C . SER D 1 332 ? 56.695 -13.616 -30.886 1.00 47.70 329 SER D C 1
ATOM 10738 O O . SER D 1 332 ? 55.497 -13.332 -30.767 1.00 48.75 329 SER D O 1
ATOM 10741 N N . GLU D 1 333 ? 57.660 -12.880 -30.332 1.00 45.32 330 GLU D N 1
ATOM 10742 C CA . GLU D 1 333 ? 57.327 -11.673 -29.584 1.00 47.10 330 GLU D CA 1
ATOM 10743 C C . GLU D 1 333 ? 56.744 -10.600 -30.497 1.00 46.96 330 GLU D C 1
ATOM 10744 O O . GLU D 1 333 ? 55.816 -9.884 -30.104 1.00 49.94 330 GLU D O 1
ATOM 10750 N N . TYR D 1 334 ? 57.264 -10.475 -31.723 1.00 46.79 331 TYR D N 1
ATOM 10751 C CA . TYR D 1 334 ? 56.648 -9.557 -32.676 1.00 52.66 331 TYR D CA 1
ATOM 10752 C C . TYR D 1 334 ? 55.277 -10.050 -33.117 1.00 52.55 331 TYR D C 1
ATOM 10753 O O . TYR D 1 334 ? 54.422 -9.240 -33.493 1.00 54.89 331 TYR D O 1
ATOM 10762 N N . GLU D 1 335 ? 55.053 -11.365 -33.098 1.00 47.33 332 GLU D N 1
ATOM 10763 C CA . GLU D 1 335 ? 53.718 -11.882 -33.380 1.00 50.66 332 GLU D CA 1
ATOM 10764 C C . GLU D 1 335 ? 52.747 -11.503 -32.268 1.00 52.10 332 GLU D C 1
ATOM 10765 O O . GLU D 1 335 ? 51.615 -11.081 -32.534 1.00 57.79 332 GLU D O 1
ATOM 10771 N N . ALA D 1 336 ? 53.169 -11.666 -31.010 1.00 50.12 333 ALA D N 1
ATOM 10772 C CA . ALA D 1 336 ? 52.369 -11.191 -29.884 1.00 52.81 333 ALA D CA 1
ATOM 10773 C C . ALA D 1 336 ? 52.051 -9.708 -30.016 1.00 54.89 333 ALA D C 1
ATOM 10774 O O . ALA D 1 336 ? 50.927 -9.277 -29.730 1.00 55.00 333 ALA D O 1
ATOM 10776 N N . VAL D 1 337 ? 53.035 -8.911 -30.441 1.00 58.54 334 VAL D N 1
ATOM 10777 C CA . VAL D 1 337 ? 52.820 -7.476 -30.627 1.00 59.37 334 VAL D CA 1
ATOM 10778 C C . VAL D 1 337 ? 51.722 -7.234 -31.655 1.00 55.11 334 VAL D C 1
ATOM 10779 O O . VAL D 1 337 ? 50.833 -6.395 -31.458 1.00 53.49 334 VAL D O 1
ATOM 10783 N N . TYR D 1 338 ? 51.776 -7.961 -32.775 1.00 49.63 335 TYR D N 1
ATOM 10784 C CA . TYR D 1 338 ? 50.752 -7.817 -33.805 1.00 54.51 335 TYR D CA 1
ATOM 10785 C C . TYR D 1 338 ? 49.363 -8.123 -33.251 1.00 59.37 335 TYR D C 1
ATOM 10786 O O . TYR D 1 338 ? 48.402 -7.396 -33.530 1.00 55.52 335 TYR D O 1
ATOM 10795 N N . ASP D 1 339 ? 49.239 -9.197 -32.466 1.00 52.10 336 ASP D N 1
ATOM 10796 C CA . ASP D 1 339 ? 47.949 -9.557 -31.884 1.00 51.34 336 ASP D CA 1
ATOM 10797 C C . ASP D 1 339 ? 47.413 -8.449 -30.985 1.00 61.36 336 ASP D C 1
ATOM 10798 O O . ASP D 1 339 ? 46.233 -8.087 -31.062 1.00 66.38 336 ASP D O 1
ATOM 10803 N N . THR D 1 340 ? 48.268 -7.908 -30.112 1.00 59.25 337 THR D N 1
ATOM 10804 C CA . THR D 1 340 ? 47.838 -6.857 -29.192 1.00 54.78 337 THR D CA 1
ATOM 10805 C C . THR D 1 340 ? 47.377 -5.613 -29.939 1.00 63.93 337 THR D C 1
ATOM 10806 O O . THR D 1 340 ? 46.346 -5.022 -29.598 1.00 68.99 337 THR D O 1
ATOM 10810 N N . VAL D 1 341 ? 48.130 -5.199 -30.961 1.00 59.20 338 VAL D N 1
ATOM 10811 C CA . VAL D 1 341 ? 47.798 -3.975 -31.686 1.00 66.91 338 VAL D CA 1
ATOM 10812 C C . VAL D 1 341 ? 46.465 -4.130 -32.405 1.00 67.70 338 VAL D C 1
ATOM 10813 O O . VAL D 1 341 ? 45.654 -3.196 -32.457 1.00 72.82 338 VAL D O 1
ATOM 10817 N N . LEU D 1 342 ? 46.213 -5.313 -32.966 1.00 62.59 339 LEU D N 1
ATOM 10818 C CA . LEU D 1 342 ? 44.953 -5.560 -33.651 1.00 70.62 339 LEU D CA 1
ATOM 10819 C C . LEU D 1 342 ? 43.787 -5.693 -32.679 1.00 74.60 339 LEU D C 1
ATOM 10820 O O . LEU D 1 342 ? 42.639 -5.453 -33.069 1.00 75.77 339 LEU D O 1
ATOM 10825 N N . ALA D 1 343 ? 44.052 -6.068 -31.428 1.00 71.64 340 ALA D N 1
ATOM 10826 C CA . ALA D 1 343 ? 42.994 -6.272 -30.447 1.00 75.59 340 ALA D CA 1
ATOM 10827 C C . ALA D 1 343 ? 42.688 -5.007 -29.651 1.00 84.51 340 ALA D C 1
ATOM 10828 O O . ALA D 1 343 ? 41.520 -4.635 -29.506 1.00 93.09 340 ALA D O 1
ATOM 10830 N N . ASN D 1 344 ? 43.713 -4.332 -29.138 1.00 85.38 341 ASN D N 1
ATOM 10831 C CA . ASN D 1 344 ? 43.502 -3.089 -28.394 1.00 97.13 341 ASN D CA 1
ATOM 10832 C C . ASN D 1 344 ? 43.435 -1.893 -29.338 1.00 101.37 341 ASN D C 1
ATOM 10833 O O . ASN D 1 344 ? 44.122 -0.887 -29.162 1.00 99.59 341 ASN D O 1
ATOM 10838 N N . THR D 1 345 ? 42.583 -2.005 -30.353 1.00 99.42 342 THR D N 1
ATOM 10839 C CA . THR D 1 345 ? 42.387 -0.938 -31.325 1.00 100.66 342 THR D CA 1
ATOM 10840 C C . THR D 1 345 ? 41.063 -0.214 -31.088 1.00 107.88 342 THR D C 1
ATOM 10841 O O . THR D 1 345 ? 40.684 0.679 -31.848 1.00 104.94 342 THR D O 1
#

Foldseek 3Di:
DFEEEEAFQQQAAQVHQFDDDRSPLSNLLQQVVVVVPYQYEYEYAQCHDHPHHYDYQHNHNDQPDPPDDDSVVRVVVSLVVPQVCLVVGQEYEYAPPLVCQVSQVVHDRAYEYEDQDADDPPSVVSCVVRQAHEYEAQADLRPPPVSHHHPYHFHAFHALVPQAAAQAAAPQAAEEEEEEQDLQQPVLLVLVLCVVLVHAYAYEEAHGDVCPVVCVPRNVVSCPCPRHHYDYIDGRVVLSNRLLNHLAYEREGPHQRRHDVVQLSSLSNLHAYLYEPHHCVCVLDDDPERYHHANDSVRSSVCSVVSVVYRSVSSNVSSVVRRHSVRNSVVVVVSSVCRSVVD/DWEEEEAFQAQAAQVHQFDDDRSPLSNLLQQVCVVVPYQYEYEYAQCHDHPHHYDYQHNHRDQPDPVDDCSVVRVVVSLVVCLVCLVSGQEYEHAPPLVNQVSQVVHDRAYAYEDQDADDPPSCVSCVVRQAHEYEAQAPLRCPPVSHDYLYHFHAADALVLQAAAQAAAPQAAEEEEEAPDLQQPPLLVLVLCVVLPHAYEYEYAHGDVCVVVCVPRNVVRQPCPRHHYDYTDGRVRVSSRLLNHLAYERAGPDQRRHPVVQLSSLSRLHAYEYEPHHRVPVSHDDPARYHYDHDSVRSNVRSVCSVVYRSVSSSVVSVVRRHSVRRSVVVVVSSVVRSVVD/DWEEEAEFQAQAAQVHQFDDDRSPLSNLLQQVVVVVPYQYEYEYAQCHDHPHHYDYQHNHNDQPDPVDDCSVVRVVVSLCVDLVCLVSGQEYEHAPPLVNQVSQVVDPRAYEYEDQDADDPPSVVSCVVRQAHEYEAQAPLRVVDVSHDYPYHFHTFHALVLQAAAQAADPQAAEEEEEAPDLQQPVLLVLVLCVVLPHAYAYEHAYGDVCPVVCVPRNVVSQPCPRHHYPYTDGDVRVSVRLLNHLAYEREGPHQRRHDPVQLSSLSNLHAYAYEPHHCVPVLDDDPERYHYDNDSVSSSVRSVVSVVYRSVSSSVSSVVRRHSVRNSVVVVVSSVCRSVVD/DWEEEAAFQAQAAQVHQFDDDRSPLSNLLQQVVVVVPYQYDYEYALCHDHPHHYDYQHNHNDQPDPVDDCSVVRSVVSLCVCQVCVVVGQEYEHAPPLVCQVSQVVHDRAYAYEDQDADDPPSVVSCVVRQAHEYEAQAPLRPPPVSHDHLYHFHAAHALVLQAAAQAAAPQAAEEEDEAPDLQQPPLLVVVLQVLLVHAYAYEHAHGDVCVVVCVPRPVVPCPVPRYHYDYIDGDVVVSSRLLNHLAYEREGPHQRRAPVVQLSSLSRLHAYLYEPHHCCVVRHDDPERYHHAHHSVRSSVRSVCSVVYRSVVSNVSSVVRRHSVRNNVVVVVSSVCSSVVD

B-factor: mean 54.46, std 10.37, range [27.48, 110.34]

Nearest PDB structures (foldseek):
  8x3q-assembly1_D-2  TM=1.002E+00  e=5.249E-66  Thermosynechococcus vestitus BP-1
  7fg9-assembly1_B-2  TM=9.992E-01  e=4.583E-64  Thermosynechococcus vestitus BP-1
  4xsu-assembly1_B  TM=7.676E-01  e=1.349E-16  Nostoc sp. PCC 7120 = FACHB-418
  4xsu-assembly1_A  TM=7.728E-01  e=1.515E-16  Nostoc sp. PCC 7120 = FACHB-418
  4xsr-assembly1_B  TM=7.570E-01  e=3.688E-15  Nostoc sp. PCC 7120 = FACHB-418

InterPro domains:
  IPR001296 Glycosyl transferase, family 1 [PF00534] (166-305)
  IPR028098 Glycosyltransferase subfamily 4-like, N-terminal domain [PF13579] (19-120)
  IPR050194 Glycosyltransferase group 1 [PTHR45947] (5-341)

Radius of gyration: 34.01 Å; Cα contacts (8 Å, |Δi|>4): 2915; chains: 4; bounding box: 91×83×90 Å

Sequence (1372 aa):
HMRIAQVAPLWERVPPPAYGGVELVVSLLTEELVKRGHEVTLFASGDSMTQAKLVSTYPHAIRLDPNVQEYAVYEALQLGEVFSRANEFDVIHSHVGYTALPYTSLVKTPVVHTLHGRFTADNERIFSQYRNQNYVSISHSQRQLRELNYIATVYNAIAVETHHFYPQPSDPPYLAFLGRLSPEKGPHHAIEIAKRVGIPLRMAGKVDRVDRDYFKELIEPHIDGEFIQFIGEADHPTKNALLGGAIAMLFPITWQEPFGLVMIESMAAGTPVVAIAKGAAPEVIEHGKTGFLCHSVEDCVAAVAQVPQLDRMACRDYVWQRFSVERMVSEYEAVYDTVLANTHMRIAQVAPLWERVPPPAYGGVELVVSLLTEELVKRGHEVTLFASGDSMTQAKLVSTYPHAIRLDPNVQEYAVYEALQLGEVFSRANEFDVIHSHVGYTALPYTSLVKTPVVHTLHGRFTADNERIFSQYRNQNYVSISHSQRQLRELNYIATVYNAIAVETHHFYPQPSDPPYLAFLGRLSPEKGPHHAIEIAKRVGIPLRMAGKVDRVDRDYFKELIEPHIDGEFIQFIGEADHPTKNALLGGAIAMLFPITWQEPFGLVMIESMAAGTPVVAIAKGAAPEVIEHGKTGFLCHSVEDCVAAVAQVPQLDRMACRDYVWQRFSVERMVSEYEAVYDTVLANTHMRIAQVAPLWERVPPPAYGGVELVVSLLTEELVKRGHEVTLFASGDSMTQAKLVSTYPHAIRLDPNVQEYAVYEALQLGEVFSRANEFDVIHSHVGYTALPYTSLVKTPVVHTLHGRFTADNERIFSQYRNQNYVSISHSQRQLRELNYIATVYNAIAVETHHFYPQPSDPPYLAFLGRLSPEKGPHHAIEIAKRVGIPLRMAGKVDRVDRDYFKELIEPHIDGEFIQFIGEADHPTKNALLGGAIAMLFPITWQEPFGLVMIESMAAGTPVVAIAKGAAPEVIEHGKTGFLCHSVEDCVAAVAQVPQLDRMACRDYVWQRFSVERMVSEYEAVYDTVLANTHMRIAQVAPLWERVPPPAYGGVELVVSLLTEELVKRGHEVTLFASGDSMTQAKLVSTYPHAIRLDPNVQEYAVYEALQLGEVFSRANEFDVIHSHVGYTALPYTSLVKTPVVHTLHGRFTADNERIFSQYRNQNYVSISHSQRQLRELNYIATVYNAIAVETHHFYPQPSDPPYLAFLGRLSPEKGPHHAIEIAKRVGIPLRMAGKVDRVDRDYFKELIEPHIDGEFIQFIGEADHPTKNALLGGAIAMLFPITWQEPFGLVMIESMAAGTPVVAIAKGAAPEVIEHGKTGFLCHSVEDCVAAVAQVPQLDRMACRDYVWQRFSVERMVSEYEAVYDTVLANT